Protein AF-A0A2E6Y2I2-F1 (afdb_monomer)

Secondary structure (DSSP, 8-state):
---------------TT-EEEEEE--SHHHHHHHHHHTTSTT--EEEEESSPP---GGGTSGGGHHHHTT-TTTB--EEPPPBGGGTTBPPEE--B-STTGGGGTS--B-----HHHHHHHHHTT-TT-SHHHHHHHHHHHEEE-SPP-HHHHHHH--SS-SEEEB--SS--HHHHHHHHHHHHTT--B-TTTTSS---EEEEPPBSEETTEE--HHHHHHHHHTT-TTEEEEET-EEEEEEEETTEEEEEEEEETTEEEEEEEEEEEE-SHHHHHHHHHHHTTEE-HHHHHHTT---SEE-TTTTEEEB--EEEEEEEEEPPPTT----SHHHHTSHHHHHHHHHHHHHHS-SGGGS-S--EEEEE-SSTT-SS--EEEEEES----GGGTTT-PPPSS-EEEEEEEESS----EEEE-SSS-TTSPPEEE--TT-SHHHHHHHHHHHHHHHHHHTSGGGTTTEEEEEETTTT--SHHHHHHHHHHH-EE-S--B-TT-BSSSTT-SB-TT-BBTT-BTEEE-SGGG-SS--SS-THHHHHHHHHHHHHHHHHHHHTTGGGSS---EEEEE--TTSHHHHHHHHHHHHHHHHHS-GGG--PPPTTGGGSTTEEEEEEEETTS-EEEEEEEEEETTTEEEEEEEEE-GGGTTSSHHHHHHHHHHHHHHHTT--EEEEEE-TT-HHHHHHHHHTT-EEE---TT----TT-EEEEEEPPPP---------------TTTT-HHHHHHHTT------PPPPPPPSS-EEEE---GGGS---HHHHHHHHHHHHHHHHHHHHHHHHS-S----S-SSHHHHHHHHHHHHHT-SSHHHHHHHHHHHHHHHH---HHHHHHHHH---SEEEEEEEE---STT---PEEEEEEEE--HHHHHHHHHHHHTHHHHHHHHHHH-TT-EE----TTHHHH--PPP---TT---SS----BS-HHHHT-TTHHHHHHHHHHHHHIIIIIHHHHHHHEE-SS-----TTT-SSHHHHHHHHHHHHHTEE-TT--SHHHHHH-HHHHHHHHHHHHHHHHHHHIIIIIHHHTT--HHHHHHHHHHHHHHHHHT-SSS-HHHHHHHHHHHHHHHTTSSEEE---TT---EEE--HHHHHHHHHHHHHHHHHTTTTT-HHHHHHHHHHHSTTS--GGGHHHHHHHHHSPPEEEE-----TT---S------

Sequence (1196 aa):
MTRDGSSIAPETEGPAGSVDVLVVGGGAAGLLLALRLSEDADRRVVVLEAGRRRRSPLLSIPAGETLLLGNPDYDWRFATEPDATLDGRSLSIPRGRLVGGSAAINGMIFVRGQRDDFDRWAAMGCEGWSWEDVLPYFRALEDWQGAAYGDGAQATRGAGGPIRVELPRDREPLAGVFLEAARQAGYPLDPDYNSGTPDGFALSQVSARAGRRSSVAGETLRRLRARENVEIVEEATATGLVLRGRRCLGVSWRRDGAETTTLARETVLAAGTIGSPHLLQLSGIGEPEALARAGIVCRHALSGVGAGFRDHLAARLRWRVRLPVGVRALTFNERTRGISFLREIARYMLVRRGVLASPIATCVGFARSDPREPVPDLQFHFAPASYPVSAAPTRRLDPLPGMTIGVYPMRPEAEGRVHAVSSDPLAPPAIETAFLAPEADRRRLIAGMRIARRIVAQPAFDPVRGEELVPGSAHEDDAALLDHLRAGADTSYHPVGTCRMGTGADAVVDPELRVHGLEGLRVADASIMPTHVSGNTQAAAMMIAEKAAALLRAGERGAGERETVQELRVCPGDPRARDVAALLSASEEHAHALYPADGVHLLDRAELTRSGVAFLVVRRGAGKALGCAALVEEDDGHGEIKRMFVAPSARRTGVARALLAALESEARRRELHVLRLETGPAQPEALALYRAAGFRDRGPFGSYRAHPASLFLEKRLAHPDTTHPLVPHHGARIMSDRFDHDANLARAGSWRAHRSPFWPPAEGYRLACLDIGAAGPDLGGEAAALFERLRALIEAEWQAEKAARPDTRAAFHAPGPIADTLAALADLLPREEDRLAARLRAAAIRDGYTDETLEKLAAIDEEVTLVAGRISTWYGKETGGLATAFACRRDAGLLATVEAACDRLGDVAARLRDLHAHLRLGALPAFVPADLFFMAGEGNRHPKHVAYFLPEDEGVKHSPFKKTCYFANTHRGLVGALGLPLAREILDLGRPLPVDVAGFGVLPVLGVHAHEAGHFVHREGGGFKALNAADRWASVTLQEVAADTFALVALADVLAPAAGHPAEEAVAYHLAECLRYVDRGLGLFPDGDGMYLQLSYLVSLGALELVPGGEGTPPRLCGDPEVVLAGFRSLARVLADTLLAGDVERSLALYRDFGPAGQARHLAPLVAHLSTRPGASLEYLQEPAGAVSSAVVLAS

Mean predicted aligned error: 20.41 Å

Foldseek 3Di:
DDDDDDDDDDDPDDDDPFAAEEEEALALLSLLLLLLLCVPQVHFYEYEAQAEADDDVLLWWLVSLLVQFPDPNFWPFDWAQQAVLLVRDIFTQTWTRYRHINLSNALQFDAQFAQVLQCVCVLQVLPLRGCVSLQVLLQQQEAEDDDQDPPQSVVRHHRPHLFYKYFQPDDFVVNVLLQVLQVLLPFDEDQCNNSRAAGWKYFGIGRHDQLTHSGSSVSSVVSCVVRPSYHYHHSWQWQEFDDDQQATQFTWTDHPRDIDTRGHLFYEYANAQQLRLARCLLHLEEDQVLSVQQVHHRRHYQPLFFWFKDFWWKDKWKFAWDAFPPRQDRAVQRCCDDVSVVVQVVCCVPRSDHPRSARQFRMKTFHDLDPPPPGGFKMKTKGQFDADLVSPPSRDTDNGGMIMIMMTGQWQPWIWGWGRNHSGSPDGTHTHTNRSPDPVRLSSNVSRVVSSVSSCPGPSNVSITGFTPPVGPVQDDSVSSSSSSSPRIHTSSAIAASQAEHDDSSHQAHSLQAGPSHHSYGYQARNHSNTGGGDHCSSVRSSSSSVNSVSSVVVVVVVVCVPPQLDFDKDQ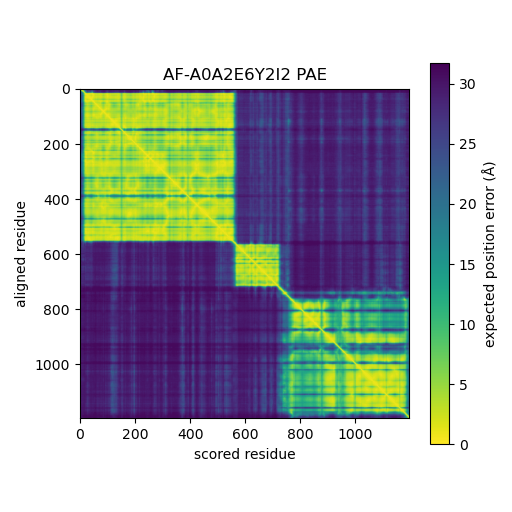DQCPPPLVVVQVVVQVVVQVVQDPPVPQQADDNVRCPDPQKGKIFIDRHVDGTFWIWIWGDDPPQEIETRDTDGDPVCPPVCNRVVRVVVNLVVSLVVNRFKYKYKAFPSCVVVVVSCVVVPWDWDADDDPDDDDNGITMTMDTHDHDDDDDDDDDDDDDDPDPPLLDLVVVLVVLDDDDDDFDNFFDAFPFEDADAQALLVQFDQLDDVLLVLQVQLLVQQVVQLVVVVVDDDDDPQQGPDLQSNLVSLLVSLVSDPDPLQSVLSNLLSVCSVPNDDPVSLVSLQPGDDQKHWAFAWFAFPPDPDRNTRGDTAMHGFDVVLVVLLVLLVVCVVVLQVLLCVLPVQKGQAPDPPCCLQQQLAAAFDDPPDDDGRGRTDGPRVSSSSYRGRSLSNRLSRQLSCCVPFLVVLCQQAEDQVDPLPDDSVPCSHLSSLLSVLLVSQLRIAGPPFDLVVLCVVPVLLSVLLSSLSSNLSSLLSSQVTSQVSVVHHSLNSLSSSLSVLLRLCLRIAPPHSPVQSSQLLVLQCCVSVQWAWAADDVPGAIYTYHHSVSSNSSSSSVNVSCVVCRNVHPNSSSVSSSQCRTSVHPRCRCVRVSVRSNNDRHYGYDYDHNHNPPDDDDDDDDD

Structure (mmCIF, N/CA/C/O backbone):
data_AF-A0A2E6Y2I2-F1
#
_entry.id   AF-A0A2E6Y2I2-F1
#
loop_
_atom_site.group_PDB
_atom_site.id
_atom_site.type_symbol
_atom_site.label_atom_id
_atom_site.label_alt_id
_atom_site.label_comp_id
_atom_site.label_asym_id
_atom_site.label_entity_id
_atom_site.label_seq_id
_atom_site.pdbx_PDB_ins_code
_atom_site.Cartn_x
_atom_site.Cartn_y
_atom_site.Cartn_z
_atom_site.occupancy
_atom_site.B_iso_or_equiv
_atom_site.auth_seq_id
_atom_site.auth_comp_id
_atom_site.auth_asym_id
_atom_site.auth_atom_id
_atom_site.pdbx_PDB_model_num
ATOM 1 N N . MET A 1 1 ? -0.614 34.200 52.338 1.00 32.19 1 MET A N 1
ATOM 2 C CA . MET A 1 1 ? -1.868 34.665 52.971 1.00 32.19 1 MET A CA 1
ATOM 3 C C . MET A 1 1 ? -3.037 33.976 52.280 1.00 32.19 1 MET A C 1
ATOM 5 O O . MET A 1 1 ? -2.871 33.510 51.164 1.00 32.19 1 MET A O 1
ATOM 9 N N . THR A 1 2 ? -4.119 33.782 53.020 1.00 26.89 2 THR A N 1
ATOM 10 C CA . THR A 1 2 ? -5.067 32.655 53.009 1.00 26.89 2 THR A CA 1
ATOM 11 C C . THR A 1 2 ? -6.134 32.636 51.908 1.00 26.89 2 THR A C 1
ATOM 13 O O . THR A 1 2 ? -6.464 33.657 51.317 1.00 26.89 2 THR A O 1
ATOM 16 N N . ARG A 1 3 ? -6.657 31.415 51.705 1.00 33.97 3 ARG A N 1
ATOM 17 C CA . ARG A 1 3 ? -7.827 30.973 50.925 1.00 33.97 3 ARG A CA 1
ATOM 18 C C . ARG A 1 3 ? -9.141 31.661 51.327 1.00 33.97 3 ARG A C 1
ATOM 20 O O . ARG A 1 3 ? -9.321 31.932 52.508 1.00 33.97 3 ARG A O 1
ATOM 27 N N . ASP A 1 4 ? -10.044 31.836 50.361 1.00 29.05 4 ASP A N 1
ATOM 28 C CA . ASP A 1 4 ? -11.373 31.181 50.232 1.00 29.05 4 ASP A CA 1
ATOM 29 C C . ASP A 1 4 ? -12.079 31.784 48.992 1.00 29.05 4 ASP A C 1
ATOM 31 O O . ASP A 1 4 ? -11.881 32.951 48.684 1.00 29.05 4 ASP A O 1
ATOM 35 N N . GLY A 1 5 ? -12.844 31.094 48.145 1.00 31.31 5 GLY A N 1
ATOM 36 C CA . GLY A 1 5 ? -13.647 29.896 48.362 1.00 31.31 5 GLY A CA 1
ATOM 37 C C . GLY A 1 5 ? -15.136 30.223 48.161 1.00 31.31 5 GLY A C 1
ATOM 38 O O . GLY A 1 5 ? -15.858 30.367 49.134 1.00 31.31 5 GLY A O 1
ATOM 39 N N . SER A 1 6 ? -15.611 30.346 46.914 1.00 25.39 6 SER A N 1
ATOM 40 C CA . SER A 1 6 ? -17.029 30.124 46.553 1.00 25.39 6 SER A CA 1
ATOM 41 C C . SER A 1 6 ? -17.089 29.708 45.071 1.00 25.39 6 SER A C 1
ATOM 43 O O . SER A 1 6 ? -16.590 30.405 44.198 1.00 25.39 6 SER A O 1
ATOM 45 N N . SER A 1 7 ? -17.314 28.420 44.795 1.00 26.28 7 SER A N 1
ATOM 46 C CA . SER A 1 7 ? -18.629 27.804 44.554 1.00 26.28 7 SER A CA 1
ATOM 47 C C . SER A 1 7 ? -19.209 28.167 43.182 1.00 26.28 7 SER A C 1
ATOM 49 O O . SER A 1 7 ? -19.961 29.128 43.064 1.00 26.28 7 SER A O 1
ATOM 51 N N . ILE A 1 8 ? -18.929 27.340 42.167 1.00 29.20 8 ILE A N 1
ATOM 52 C CA . ILE A 1 8 ? -19.803 27.211 40.993 1.00 29.20 8 ILE A CA 1
ATOM 53 C C . ILE A 1 8 ? -20.053 25.723 40.746 1.00 29.20 8 ILE A C 1
ATOM 55 O O . ILE A 1 8 ? -19.188 24.999 40.257 1.00 29.20 8 ILE A O 1
ATOM 59 N N . ALA A 1 9 ? -21.256 25.288 41.094 1.00 27.39 9 ALA A N 1
ATOM 60 C CA . ALA A 1 9 ? -21.976 24.179 40.483 1.00 27.39 9 ALA A CA 1
ATOM 61 C C . ALA A 1 9 ? -23.473 24.407 40.765 1.00 27.39 9 ALA A C 1
ATOM 63 O O . ALA A 1 9 ? -23.786 24.988 41.805 1.00 27.39 9 ALA A O 1
ATOM 64 N N . PRO A 1 10 ? -24.406 23.846 39.985 1.00 43.97 10 PRO A N 1
ATOM 65 C CA . PRO A 1 10 ? -24.392 23.572 38.549 1.00 43.97 10 PRO A CA 1
ATOM 66 C C . PRO A 1 10 ? -25.639 24.190 37.873 1.00 43.97 10 PRO A C 1
ATOM 68 O O . PRO A 1 10 ? -26.750 23.996 38.350 1.00 43.97 10 PRO A O 1
ATOM 71 N N . GLU A 1 11 ? -25.492 24.861 36.730 1.00 27.94 11 GLU A N 1
ATOM 72 C CA . GLU A 1 11 ? -26.640 25.153 35.859 1.00 27.94 11 GLU A CA 1
ATOM 73 C C . GLU A 1 11 ? -26.381 24.595 34.460 1.00 27.94 11 GLU A C 1
ATOM 75 O O . GLU A 1 11 ? -25.478 24.991 33.724 1.00 27.94 11 GLU A O 1
ATOM 80 N N . THR A 1 12 ? -27.171 23.573 34.164 1.00 37.22 12 THR A N 1
ATOM 81 C CA . THR A 1 12 ? -27.451 23.005 32.857 1.00 37.22 12 THR A CA 1
ATOM 82 C C . THR A 1 12 ? -28.203 24.033 32.018 1.00 37.22 12 THR A C 1
ATOM 84 O O . THR A 1 12 ? -29.419 24.100 32.108 1.00 37.22 12 THR A O 1
ATOM 87 N N . GLU A 1 13 ? -27.488 24.819 31.219 1.00 29.50 13 GLU A N 1
ATOM 88 C CA . GLU A 1 13 ? -27.987 25.462 29.995 1.00 29.50 13 GLU A CA 1
ATOM 89 C C . GLU A 1 13 ? -26.763 25.984 29.221 1.00 29.50 13 GLU A C 1
ATOM 91 O O . GLU A 1 13 ? -26.055 26.890 29.662 1.00 29.50 13 GLU A O 1
ATOM 96 N N . GLY A 1 14 ? -26.428 25.348 28.093 1.00 28.23 14 GLY A N 1
ATOM 97 C CA . GLY A 1 14 ? -25.371 25.844 27.209 1.00 28.23 14 GLY A CA 1
ATOM 98 C C . GLY A 1 14 ? -25.785 27.199 26.621 1.00 28.23 14 GLY A C 1
ATOM 99 O O . GLY A 1 14 ? -26.946 27.346 26.236 1.00 28.23 14 GLY A O 1
ATOM 100 N N . PRO A 1 15 ? -24.890 28.200 26.533 1.00 31.80 15 PRO A N 1
ATOM 101 C CA . PRO A 1 15 ? -25.273 29.503 26.009 1.00 31.80 15 PRO A CA 1
ATOM 102 C C . PRO A 1 15 ? -25.689 29.377 24.538 1.00 31.80 15 PRO A C 1
ATOM 104 O O . PRO A 1 15 ? -24.994 28.752 23.732 1.00 31.80 15 PRO A O 1
ATOM 107 N N . ALA A 1 16 ? -26.814 30.003 24.189 1.00 31.91 16 ALA A N 1
ATOM 108 C CA . ALA A 1 16 ? -27.253 30.202 22.814 1.00 31.91 16 ALA A CA 1
ATOM 109 C C . ALA A 1 16 ? -26.096 30.791 21.980 1.00 31.91 16 ALA A C 1
ATOM 111 O O . ALA A 1 16 ? -25.639 31.905 22.237 1.00 31.91 16 ALA A O 1
ATOM 112 N N . GLY A 1 17 ? -25.585 30.011 21.018 1.00 47.09 17 GLY A N 1
ATOM 113 C CA . GLY A 1 17 ? -24.409 30.352 20.207 1.00 47.09 17 GLY A CA 1
ATOM 114 C C . GLY A 1 17 ? -23.240 29.356 20.264 1.00 47.09 17 GLY A C 1
ATOM 115 O O . GLY A 1 17 ? -22.173 29.676 19.745 1.00 47.09 17 GLY A O 1
ATOM 116 N N . SER A 1 18 ? -23.382 28.166 20.852 1.00 71.50 18 SER A N 1
ATOM 117 C CA . SER A 1 18 ? -22.318 27.147 20.874 1.00 71.50 18 SER A CA 1
ATOM 118 C C . SER A 1 18 ? -21.886 26.704 19.467 1.00 71.50 18 SER A C 1
ATOM 120 O O . SER A 1 18 ? -22.722 26.433 18.611 1.00 71.50 18 SER A O 1
ATOM 122 N N . VAL A 1 19 ? -20.576 26.627 19.218 1.00 94.19 19 VAL A N 1
ATOM 123 C CA . VAL A 1 19 ? -20.019 26.068 17.976 1.00 94.19 19 VAL A CA 1
ATOM 124 C C . VAL A 1 19 ? -20.123 24.542 18.035 1.00 94.19 19 VAL A C 1
ATOM 126 O O . VAL A 1 19 ? -19.652 23.929 18.992 1.00 94.19 19 VAL A O 1
ATOM 129 N N . ASP A 1 20 ? -20.704 23.906 17.021 1.00 95.44 20 ASP A N 1
ATOM 130 C CA . ASP A 1 20 ? -20.781 22.442 16.978 1.00 95.44 20 ASP A CA 1
ATOM 131 C C . ASP A 1 20 ? -19.447 21.837 16.560 1.00 95.44 20 ASP A C 1
ATOM 133 O O . ASP A 1 20 ? -18.938 20.925 17.214 1.00 95.44 20 ASP A O 1
ATOM 137 N N . VAL A 1 21 ? -18.867 22.368 15.481 1.00 97.69 21 VAL A N 1
ATOM 138 C CA . VAL A 1 21 ? -17.585 21.903 14.953 1.00 97.69 21 VAL A CA 1
ATOM 139 C C . VAL A 1 21 ? -16.640 23.077 14.752 1.00 97.69 21 VAL A C 1
ATOM 141 O O . VAL A 1 21 ? -16.913 23.987 13.966 1.00 97.69 21 VAL A O 1
ATOM 144 N N . LEU A 1 22 ? -15.503 23.025 15.439 1.00 98.50 22 LEU A N 1
ATOM 145 C CA . LEU A 1 22 ? -14.391 23.945 15.243 1.00 98.50 22 LEU A CA 1
ATOM 146 C C . LEU A 1 22 ? -13.321 23.274 14.385 1.00 98.50 22 LEU A C 1
ATOM 148 O O . LEU A 1 22 ? -12.727 22.277 14.787 1.00 98.50 22 LEU A O 1
ATOM 152 N N . VAL A 1 23 ? -13.065 23.828 13.207 1.00 98.69 23 VAL A N 1
ATOM 153 C CA . VAL A 1 23 ? -12.036 23.359 12.279 1.00 98.69 23 VAL A CA 1
ATOM 154 C C . VAL A 1 23 ? -10.813 24.264 12.388 1.00 98.69 23 VAL A C 1
ATOM 156 O O . VAL A 1 23 ? -10.906 25.473 12.177 1.00 98.69 23 VAL A O 1
ATOM 159 N N . VAL A 1 24 ? -9.653 23.688 12.691 1.00 98.56 24 VAL A N 1
ATOM 160 C CA . VAL A 1 24 ? -8.389 24.428 12.799 1.00 98.56 24 VAL A CA 1
ATOM 161 C C . VAL A 1 24 ? -7.586 24.257 11.519 1.00 98.56 24 VAL A C 1
ATOM 163 O O . VAL A 1 24 ? -7.078 23.175 11.250 1.00 98.56 24 VAL A O 1
ATOM 166 N N . GLY A 1 25 ? -7.460 25.326 10.741 1.00 97.81 25 GLY A N 1
ATOM 167 C CA . GLY A 1 25 ? -6.835 25.348 9.422 1.00 97.81 25 GLY A CA 1
ATOM 168 C C . GLY A 1 25 ? -7.873 25.487 8.310 1.00 97.81 25 GLY A C 1
ATOM 169 O O . GLY A 1 25 ? -8.602 24.553 7.987 1.00 97.81 25 GLY A O 1
ATOM 170 N N . GLY A 1 26 ? -7.895 26.639 7.645 1.00 96.44 26 GLY A N 1
ATOM 171 C CA . GLY A 1 26 ? -8.701 26.934 6.457 1.00 96.44 26 GLY A CA 1
ATOM 172 C C . GLY A 1 26 ? -8.038 26.488 5.155 1.00 96.44 26 GLY A C 1
ATOM 173 O O . GLY A 1 26 ? -8.172 27.155 4.125 1.00 96.44 26 GLY A O 1
ATOM 174 N N . GLY A 1 27 ? -7.308 25.371 5.195 1.00 94.75 27 GLY A N 1
ATOM 175 C CA . GLY A 1 27 ? -6.705 24.727 4.034 1.00 94.75 27 GLY A CA 1
ATOM 176 C C . GLY A 1 27 ? -7.719 24.000 3.145 1.00 94.75 27 GLY A C 1
ATOM 177 O O . GLY A 1 27 ? -8.932 24.133 3.298 1.00 94.75 27 GLY A O 1
ATOM 178 N N . ALA A 1 28 ? -7.224 23.189 2.206 1.00 93.50 28 ALA A N 1
ATOM 179 C CA . ALA A 1 28 ? -8.083 22.393 1.326 1.00 93.50 28 ALA A CA 1
ATOM 180 C C . ALA A 1 28 ? -9.042 21.482 2.114 1.00 93.50 28 ALA A C 1
ATOM 182 O O . ALA A 1 28 ? -10.246 21.507 1.871 1.00 93.50 28 ALA A O 1
ATOM 183 N N . ALA A 1 29 ? -8.505 20.733 3.083 1.00 96.06 29 ALA A N 1
ATOM 184 C CA . ALA A 1 29 ? -9.288 19.843 3.927 1.00 96.06 29 ALA A CA 1
ATOM 185 C C . ALA A 1 29 ? -10.295 20.614 4.793 1.00 96.06 29 ALA A C 1
ATOM 187 O O . ALA A 1 29 ? -11.489 20.327 4.750 1.00 96.06 29 ALA A O 1
ATOM 188 N N . GLY A 1 30 ? -9.847 21.657 5.498 1.00 96.88 30 GLY A N 1
ATOM 189 C CA . GLY A 1 30 ? -10.717 22.428 6.386 1.00 96.88 30 GLY A CA 1
ATOM 190 C C . GLY A 1 30 ? -11.867 23.145 5.676 1.00 96.88 30 GLY A C 1
ATOM 191 O O . GLY A 1 30 ? -12.995 23.138 6.164 1.00 96.88 30 GLY A O 1
ATOM 192 N N . LEU A 1 31 ? -11.636 23.699 4.481 1.00 96.81 31 LEU A N 1
ATOM 193 C CA . LEU A 1 31 ? -12.712 24.323 3.705 1.00 96.81 31 LEU A CA 1
ATOM 194 C C . LEU A 1 31 ? -13.700 23.309 3.119 1.00 96.81 31 LEU A C 1
ATOM 196 O O . LEU A 1 31 ? -14.876 23.642 2.968 1.00 96.81 31 LEU A O 1
ATOM 200 N N . LEU A 1 32 ? -13.252 22.098 2.772 1.00 97.31 32 LEU A N 1
ATOM 201 C CA . LEU A 1 32 ? -14.151 21.023 2.339 1.00 97.31 32 LEU A CA 1
ATOM 202 C C . LEU A 1 32 ? -14.966 20.477 3.512 1.00 97.31 32 LEU A C 1
ATOM 204 O O . LEU A 1 32 ? -16.174 20.316 3.366 1.00 97.31 32 LEU A O 1
ATOM 208 N N . LEU A 1 33 ? -14.350 20.295 4.684 1.00 96.94 33 LEU A N 1
ATOM 209 C CA . LEU A 1 33 ? -15.056 19.981 5.928 1.00 96.94 33 LEU A CA 1
ATOM 210 C C . LEU A 1 33 ? -16.141 21.021 6.209 1.00 96.94 33 LEU A C 1
ATOM 212 O O . LEU A 1 33 ? -17.298 20.656 6.380 1.00 96.94 33 LEU A O 1
ATOM 216 N N . ALA A 1 34 ? -15.803 22.312 6.167 1.00 96.44 34 ALA A N 1
ATOM 217 C CA . ALA A 1 34 ? -16.774 23.383 6.364 1.00 96.44 34 ALA A CA 1
ATOM 218 C C . ALA A 1 34 ? -17.889 23.358 5.312 1.00 96.44 34 ALA A C 1
ATOM 220 O O . ALA A 1 34 ? -19.063 23.475 5.660 1.00 96.44 34 ALA A O 1
ATOM 221 N N . LEU A 1 35 ? -17.550 23.155 4.032 1.00 95.94 35 LEU A N 1
ATOM 222 C CA . LEU A 1 35 ? -18.533 23.029 2.955 1.00 95.94 35 LEU A CA 1
ATOM 223 C C . LEU A 1 35 ? -19.487 21.858 3.181 1.00 95.94 35 LEU A C 1
ATOM 225 O O . LEU A 1 35 ? -20.684 22.018 2.964 1.00 95.94 35 LEU A O 1
ATOM 229 N N . ARG A 1 36 ? -18.986 20.692 3.587 1.00 95.75 36 ARG A N 1
ATOM 230 C CA . ARG A 1 36 ? -19.831 19.523 3.816 1.00 95.75 36 ARG A CA 1
ATOM 231 C C . ARG A 1 36 ? -20.611 19.674 5.100 1.00 95.75 36 ARG A C 1
ATOM 233 O O . ARG A 1 36 ? -21.826 19.717 5.045 1.00 95.75 36 ARG A O 1
ATOM 240 N N . LEU A 1 37 ? -19.965 19.838 6.244 1.00 95.50 37 LEU A N 1
ATOM 241 C CA . LEU A 1 37 ? -20.633 19.878 7.547 1.00 95.50 37 LEU A CA 1
ATOM 242 C C . LEU A 1 37 ? -21.771 20.905 7.606 1.00 95.50 37 LEU A C 1
ATOM 244 O O . LEU A 1 37 ? -22.824 20.590 8.142 1.00 95.50 37 LEU A O 1
ATOM 248 N N . SER A 1 38 ? -21.620 22.053 6.947 1.00 94.75 38 SER A N 1
ATOM 249 C CA . SER A 1 38 ? -22.648 23.098 6.919 1.00 94.75 38 SER A CA 1
ATOM 250 C C . SER A 1 38 ? -23.815 22.904 5.955 1.00 94.75 38 SER A C 1
ATOM 252 O O . SER A 1 38 ? -24.690 23.764 5.907 1.00 94.75 38 SER A O 1
ATOM 254 N N . GLU A 1 39 ? -23.863 21.829 5.153 1.00 93.06 39 GLU A N 1
ATOM 255 C CA . GLU A 1 39 ? -25.111 21.527 4.417 1.00 93.06 39 GLU A CA 1
ATOM 256 C C . GLU A 1 39 ? -26.242 21.146 5.393 1.00 93.06 39 GLU A C 1
ATOM 258 O O . GLU A 1 39 ? -27.408 21.193 5.019 1.00 93.06 39 GLU A O 1
ATOM 263 N N . ASP A 1 40 ? -25.890 20.793 6.632 1.00 91.69 40 ASP A N 1
ATOM 264 C CA . ASP A 1 40 ? -26.795 20.703 7.772 1.00 91.69 40 ASP A CA 1
ATOM 265 C C . ASP A 1 40 ? -26.963 22.106 8.378 1.00 91.69 40 ASP A C 1
ATOM 267 O O . ASP A 1 40 ? -26.027 22.637 8.978 1.00 91.69 40 ASP A O 1
ATOM 271 N N . ALA A 1 41 ? -28.120 22.735 8.149 1.00 90.31 41 ALA A N 1
ATOM 272 C CA . ALA A 1 41 ? -28.367 24.135 8.507 1.00 90.31 41 ALA A CA 1
ATOM 273 C C . ALA A 1 41 ? -28.337 24.387 10.024 1.00 90.31 41 ALA A C 1
ATOM 275 O O . ALA A 1 41 ? -28.001 25.494 10.441 1.00 90.31 41 ALA A O 1
ATOM 276 N N . ASP A 1 42 ? -28.616 23.357 10.827 1.00 89.31 42 ASP A N 1
ATOM 277 C CA . ASP A 1 42 ? -28.624 23.435 12.291 1.00 89.31 42 ASP A CA 1
ATOM 278 C C . ASP A 1 42 ? -27.216 23.326 12.893 1.00 89.31 42 ASP A C 1
ATOM 280 O O . ASP A 1 42 ? -27.032 23.522 14.091 1.00 89.31 42 ASP A O 1
ATOM 284 N N . ARG A 1 43 ? -26.205 23.027 12.068 1.00 92.06 43 ARG A N 1
ATOM 285 C CA . ARG A 1 43 ? -24.826 22.834 12.512 1.00 92.06 43 ARG A CA 1
ATOM 286 C C . ARG A 1 43 ? -24.004 24.098 12.340 1.00 92.06 43 ARG A C 1
ATOM 288 O O . ARG A 1 43 ? -23.693 24.481 11.208 1.00 92.06 43 ARG A O 1
ATOM 295 N N . ARG A 1 44 ? -23.568 24.698 13.448 1.00 95.94 44 ARG A N 1
ATOM 296 C CA . ARG A 1 44 ? -22.655 25.845 13.438 1.00 95.94 44 ARG A CA 1
ATOM 297 C C . ARG A 1 44 ? -21.209 25.380 13.285 1.00 95.94 44 ARG A C 1
ATOM 299 O O . ARG A 1 44 ? -20.651 24.734 14.174 1.00 95.94 44 ARG A O 1
ATOM 306 N N . VAL A 1 45 ? -20.575 25.762 12.178 1.00 97.19 45 VAL A N 1
ATOM 307 C CA . VAL A 1 45 ? -19.175 25.432 11.879 1.00 97.19 45 VAL A CA 1
ATOM 308 C C . VAL A 1 45 ? -18.319 26.693 11.900 1.00 97.19 45 VAL A C 1
ATOM 310 O O . VAL A 1 45 ? -18.610 27.654 11.191 1.00 97.19 45 VAL A O 1
ATOM 313 N N . VAL A 1 46 ? -17.232 26.677 12.669 1.00 98.00 46 VAL A N 1
ATOM 314 C CA . VAL A 1 46 ? -16.237 27.758 12.679 1.00 98.00 46 VAL A CA 1
ATOM 315 C C . VAL A 1 46 ? -14.917 27.226 12.143 1.00 98.00 46 VAL A C 1
ATOM 317 O O . VAL A 1 46 ? -14.454 26.172 12.569 1.00 98.00 46 VAL A O 1
ATOM 320 N N . VAL A 1 47 ? -14.300 27.953 11.217 1.00 98.31 47 VAL A N 1
ATOM 321 C CA . VAL A 1 47 ? -12.968 27.653 10.685 1.00 98.31 47 VAL A CA 1
ATOM 322 C C . VAL A 1 47 ? -12.000 28.733 11.143 1.00 98.31 47 VAL A C 1
ATOM 324 O O . VAL A 1 47 ? -12.219 29.906 10.853 1.00 98.31 47 VAL A O 1
ATOM 327 N N . LEU A 1 48 ? -10.917 28.344 11.809 1.00 98.31 48 LEU A N 1
ATOM 328 C CA . LEU A 1 48 ? -9.820 29.246 12.161 1.00 98.31 48 LEU A CA 1
ATOM 329 C C . LEU A 1 48 ? -8.698 29.090 11.137 1.00 98.31 48 LEU A C 1
ATOM 331 O O . LEU A 1 48 ? -8.182 27.991 10.950 1.00 98.31 48 LEU A O 1
ATOM 335 N N . GLU A 1 49 ? -8.309 30.172 10.471 1.00 97.94 49 GLU A N 1
ATOM 336 C CA . GLU A 1 49 ? -7.203 30.176 9.515 1.00 97.94 49 GLU A CA 1
ATOM 337 C C . GLU A 1 49 ? -6.191 31.257 9.885 1.00 97.94 49 GLU A C 1
ATOM 339 O O . GLU A 1 49 ? -6.523 32.437 9.969 1.00 97.94 49 GLU A O 1
ATOM 344 N N . ALA A 1 50 ? -4.935 30.853 10.077 1.00 96.56 50 ALA A N 1
ATOM 345 C CA . ALA A 1 50 ? -3.858 31.755 10.477 1.00 96.56 50 ALA A CA 1
ATOM 346 C C . ALA A 1 50 ? -3.495 32.770 9.382 1.00 96.56 50 ALA A C 1
ATOM 348 O O . ALA A 1 50 ? -2.952 33.839 9.666 1.00 96.56 50 ALA A O 1
ATOM 349 N N . GLY A 1 51 ? -3.741 32.430 8.117 1.00 94.81 51 GLY A N 1
ATOM 350 C CA . GLY A 1 51 ? -3.577 33.324 6.987 1.00 94.81 51 GLY A CA 1
ATOM 351 C C . GLY A 1 51 ? -4.821 34.157 6.685 1.00 94.81 51 GLY A C 1
ATOM 352 O O . GLY A 1 51 ? -5.960 33.779 6.942 1.00 94.81 51 GLY A O 1
ATOM 353 N N . ARG A 1 52 ? -4.606 35.301 6.041 1.00 93.44 52 ARG A N 1
ATOM 354 C CA . ARG A 1 52 ? -5.696 36.138 5.523 1.00 93.44 52 ARG A CA 1
ATOM 355 C C . ARG A 1 52 ? -6.097 35.700 4.124 1.00 93.44 52 ARG A C 1
ATOM 357 O O . ARG A 1 52 ? -5.255 35.289 3.318 1.00 93.44 52 ARG A O 1
ATOM 364 N N . ARG A 1 53 ? -7.361 35.884 3.760 1.00 91.56 53 ARG A N 1
ATOM 365 C CA . ARG A 1 53 ? -7.809 35.734 2.378 1.00 91.56 53 ARG A CA 1
ATOM 366 C C . ARG A 1 53 ? -7.160 36.801 1.505 1.00 91.56 53 ARG A C 1
ATOM 368 O O . ARG A 1 53 ? -7.237 38.005 1.748 1.00 91.56 53 ARG A O 1
ATOM 375 N N . ARG A 1 54 ? -6.534 36.362 0.418 1.00 91.12 54 ARG A N 1
ATOM 376 C CA . ARG A 1 54 ? -5.857 37.244 -0.537 1.00 91.12 54 ARG A CA 1
ATOM 377 C C . ARG A 1 54 ? -6.655 37.324 -1.842 1.00 91.12 54 ARG A C 1
ATOM 379 O O . ARG A 1 54 ? -7.135 36.320 -2.364 1.00 91.12 54 ARG A O 1
ATOM 386 N N . ARG A 1 55 ? -6.789 38.535 -2.392 1.00 84.31 55 ARG A N 1
ATOM 387 C CA . ARG A 1 55 ? -7.389 38.794 -3.714 1.00 84.31 55 ARG A CA 1
ATOM 388 C C . ARG A 1 55 ? -6.286 39.195 -4.688 1.00 84.31 55 ARG A C 1
ATOM 390 O O . ARG A 1 55 ? -6.130 40.364 -5.008 1.00 84.31 55 ARG A O 1
ATOM 397 N N . SER A 1 56 ? -5.493 38.215 -5.112 1.00 89.50 56 SER A N 1
ATOM 398 C CA . SER A 1 56 ? -4.416 38.413 -6.083 1.00 89.50 56 SER A CA 1
ATOM 399 C C . SER A 1 56 ? -4.726 37.656 -7.376 1.00 89.50 56 SER A C 1
ATOM 401 O O . SER A 1 56 ? -5.091 36.478 -7.302 1.00 89.50 56 SER A O 1
ATOM 403 N N . PRO A 1 57 ? -4.556 38.270 -8.566 1.00 88.50 57 PRO A N 1
ATOM 404 C CA . PRO A 1 57 ? -4.652 37.554 -9.835 1.00 88.50 57 PRO A CA 1
ATOM 405 C C . PRO A 1 57 ? -3.736 36.326 -9.891 1.00 88.50 57 PRO A C 1
ATOM 407 O O . PRO A 1 57 ? -4.141 35.313 -10.464 1.00 88.50 57 PRO A O 1
ATOM 410 N N . LEU A 1 58 ? -2.566 36.393 -9.235 1.00 90.69 58 LEU A N 1
ATOM 411 C CA . LEU A 1 58 ? -1.564 35.322 -9.175 1.00 90.69 58 LEU A CA 1
ATOM 412 C C . LEU A 1 58 ? -2.137 34.003 -8.649 1.00 90.69 58 LEU A C 1
ATOM 414 O O . LEU A 1 58 ? -1.798 32.949 -9.167 1.00 90.69 58 LEU A O 1
ATOM 418 N N . LEU A 1 59 ? -3.070 34.055 -7.694 1.00 90.88 59 LEU A N 1
ATOM 419 C CA . LEU A 1 59 ? -3.714 32.858 -7.139 1.00 90.88 59 LEU A CA 1
ATOM 420 C C . LEU A 1 59 ? -4.606 32.141 -8.159 1.00 90.88 59 LEU A C 1
ATOM 422 O O . LEU A 1 59 ? -4.865 30.949 -8.036 1.00 90.88 59 LEU A O 1
ATOM 426 N N . SER A 1 60 ? -5.101 32.863 -9.167 1.00 90.88 60 SER A N 1
ATOM 427 C CA . SER A 1 60 ? -5.960 32.296 -10.212 1.00 90.88 60 SER A CA 1
ATOM 428 C C . SER A 1 60 ? -5.208 31.907 -11.484 1.00 90.88 60 SER A C 1
ATOM 430 O O . SER A 1 60 ? -5.761 31.171 -12.298 1.00 90.88 60 SER A O 1
ATOM 432 N N . ILE A 1 61 ? -3.986 32.411 -11.667 1.00 92.88 61 ILE A N 1
ATOM 433 C CA . ILE A 1 61 ? -3.139 32.147 -12.831 1.00 92.88 61 ILE A CA 1
ATOM 434 C C . ILE A 1 61 ? -2.282 30.909 -12.524 1.00 92.88 61 ILE A C 1
ATOM 436 O O . ILE A 1 61 ? -1.501 30.962 -11.578 1.00 92.88 61 ILE A O 1
ATOM 440 N N . PRO A 1 62 ? -2.382 29.820 -13.306 1.00 91.12 62 PRO A N 1
ATOM 441 C CA . PRO A 1 62 ? -1.533 28.633 -13.187 1.00 91.12 62 PRO A CA 1
ATOM 442 C C . PRO A 1 62 ? -0.043 28.907 -12.939 1.00 91.12 62 PRO A C 1
ATOM 444 O O . PRO A 1 62 ? 0.487 28.506 -11.904 1.00 91.12 62 PRO A O 1
ATOM 447 N N . ALA A 1 63 ? 0.606 29.677 -13.817 1.00 88.81 63 ALA A N 1
ATOM 448 C CA . ALA A 1 63 ? 2.031 30.009 -13.702 1.00 88.81 63 ALA A CA 1
ATOM 449 C C . ALA A 1 63 ? 2.381 30.908 -12.493 1.00 88.81 63 ALA A C 1
ATOM 451 O O . ALA A 1 63 ? 3.557 31.084 -12.163 1.00 88.81 63 ALA A O 1
ATOM 452 N N . GLY A 1 64 ? 1.371 31.472 -11.819 1.00 87.94 64 GLY A N 1
ATOM 453 C CA . GLY A 1 64 ? 1.540 32.320 -10.642 1.00 87.94 64 GLY A CA 1
ATOM 454 C C . GLY A 1 64 ? 2.186 31.607 -9.452 1.00 87.94 64 GLY A C 1
ATOM 455 O O . GLY A 1 64 ? 2.760 32.290 -8.612 1.00 87.94 64 GLY A O 1
ATOM 456 N N . GLU A 1 65 ? 2.167 30.265 -9.411 1.00 87.19 65 GLU A N 1
ATOM 457 C CA . GLU A 1 65 ? 2.855 29.437 -8.399 1.00 87.19 65 GLU A CA 1
ATOM 458 C C . GLU A 1 65 ? 4.296 29.910 -8.136 1.00 87.19 65 GLU A C 1
ATOM 460 O O . GLU A 1 65 ? 4.685 30.088 -6.984 1.00 87.19 65 GLU A O 1
ATOM 465 N N . THR A 1 66 ? 5.059 30.200 -9.194 1.00 82.88 66 THR A N 1
ATOM 466 C CA . THR A 1 66 ? 6.468 30.642 -9.107 1.00 82.88 66 THR A CA 1
ATOM 467 C C . THR A 1 66 ? 6.684 31.929 -8.299 1.00 82.88 66 THR A C 1
ATOM 469 O O . THR A 1 66 ? 7.765 32.153 -7.769 1.00 82.88 66 THR A O 1
ATOM 472 N N . LEU A 1 67 ? 5.659 32.777 -8.178 1.00 86.81 67 LEU A N 1
ATOM 473 C CA . LEU A 1 67 ? 5.712 34.033 -7.420 1.00 86.81 67 LEU A CA 1
ATOM 474 C C . LEU A 1 67 ? 5.079 33.918 -6.024 1.00 86.81 67 LEU A C 1
ATOM 476 O O . LEU A 1 67 ? 5.160 34.859 -5.231 1.00 86.81 67 LEU A O 1
ATOM 480 N N . LEU A 1 68 ? 4.404 32.801 -5.746 1.00 90.50 68 LEU A N 1
ATOM 481 C CA . LEU A 1 68 ? 3.706 32.544 -4.487 1.00 90.50 68 LEU A CA 1
ATOM 482 C C . LEU A 1 68 ? 4.588 31.761 -3.506 1.00 90.50 68 LEU A C 1
ATOM 484 O O . LEU A 1 68 ? 4.572 32.059 -2.315 1.00 90.50 68 LEU A O 1
ATOM 488 N N . LEU A 1 69 ? 5.367 30.790 -3.996 1.00 88.56 69 LEU A N 1
ATOM 489 C CA . LEU A 1 69 ? 6.292 30.003 -3.174 1.00 88.56 69 LEU A CA 1
ATOM 490 C C . LEU A 1 69 ? 7.415 30.886 -2.608 1.00 88.56 69 LEU A C 1
ATOM 492 O O . LEU A 1 69 ? 8.029 31.666 -3.337 1.00 88.56 69 LEU A O 1
ATOM 496 N N . GLY A 1 70 ? 7.688 30.769 -1.308 1.00 87.12 70 GLY A N 1
ATOM 497 C CA . GLY A 1 70 ? 8.681 31.585 -0.604 1.00 87.12 70 GLY A CA 1
ATOM 498 C C . GLY A 1 70 ? 8.223 33.009 -0.266 1.00 87.12 70 GLY A C 1
ATOM 499 O O . GLY A 1 70 ? 8.965 33.750 0.381 1.00 87.12 70 GLY A O 1
ATOM 500 N N . ASN A 1 71 ? 7.012 33.415 -0.664 1.00 90.38 71 ASN A N 1
ATOM 501 C CA . ASN A 1 71 ? 6.480 34.737 -0.353 1.00 90.38 71 ASN A CA 1
ATOM 502 C C . ASN A 1 71 ? 5.760 34.728 1.013 1.00 90.38 71 ASN A C 1
ATOM 504 O O . ASN A 1 71 ? 4.745 34.042 1.143 1.00 90.38 71 ASN A O 1
ATOM 508 N N . PRO A 1 72 ? 6.205 35.516 2.013 1.00 90.31 72 PRO A N 1
ATOM 509 C CA . PRO A 1 72 ? 5.627 35.509 3.364 1.00 90.31 72 PRO A CA 1
ATOM 510 C C . PRO A 1 72 ? 4.143 35.898 3.431 1.00 90.31 72 PRO A C 1
ATOM 512 O O . PRO A 1 72 ? 3.480 35.591 4.418 1.00 90.31 72 PRO A O 1
ATOM 515 N N . ASP A 1 73 ? 3.606 36.561 2.402 1.00 90.25 73 ASP A N 1
ATOM 516 C CA . ASP A 1 73 ? 2.179 36.889 2.325 1.00 90.25 73 ASP A CA 1
ATOM 517 C C . ASP A 1 73 ? 1.277 35.679 2.047 1.00 90.25 73 ASP A C 1
ATOM 519 O O . ASP A 1 73 ? 0.059 35.776 2.226 1.00 90.25 73 ASP A O 1
ATOM 523 N N . TYR A 1 74 ? 1.853 34.583 1.548 1.00 93.06 74 TYR A N 1
ATOM 524 C CA . TYR A 1 74 ? 1.128 33.399 1.083 1.00 93.06 74 TYR A CA 1
ATOM 525 C C . TYR A 1 74 ? 1.703 32.086 1.625 1.00 93.06 74 TYR A C 1
ATOM 527 O O . TYR A 1 74 ? 1.013 31.074 1.563 1.00 93.06 74 TYR A O 1
ATOM 535 N N . ASP A 1 75 ? 2.938 32.078 2.123 1.00 94.44 75 ASP A N 1
ATOM 536 C CA . ASP A 1 75 ? 3.702 30.889 2.497 1.00 94.44 75 ASP A CA 1
ATOM 537 C C . ASP A 1 75 ? 4.217 31.000 3.940 1.00 94.44 75 ASP A C 1
ATOM 539 O O . ASP A 1 75 ? 4.732 32.041 4.354 1.00 94.44 75 ASP A O 1
ATOM 543 N N . TRP A 1 76 ? 4.103 29.911 4.697 1.00 94.75 76 TRP A N 1
ATOM 544 C CA . TRP A 1 76 ? 4.722 29.749 6.013 1.00 94.75 76 TRP A CA 1
ATOM 545 C C . TRP A 1 76 ? 6.251 29.758 5.953 1.00 94.75 76 TRP A C 1
ATOM 547 O O . TRP A 1 76 ? 6.885 30.206 6.905 1.00 94.75 76 TRP A O 1
ATOM 557 N N . ARG A 1 77 ? 6.836 29.327 4.826 1.00 93.50 77 ARG A N 1
ATOM 558 C CA . ARG A 1 77 ? 8.287 29.240 4.589 1.00 93.50 77 ARG A CA 1
ATOM 559 C C . ARG A 1 77 ? 9.007 28.364 5.617 1.00 93.50 77 ARG A C 1
ATOM 561 O O . ARG A 1 77 ? 10.083 28.724 6.088 1.00 93.50 77 ARG A O 1
ATOM 568 N N . PHE A 1 78 ? 8.412 27.221 5.960 1.00 95.62 78 PHE A N 1
ATOM 569 C CA . PHE A 1 78 ? 9.102 26.220 6.769 1.00 95.62 78 PHE A CA 1
ATOM 570 C C . PHE A 1 78 ? 10.365 25.730 6.055 1.00 95.62 78 PHE A C 1
ATOM 572 O O . PHE A 1 78 ? 10.477 25.802 4.825 1.00 95.62 78 PHE A O 1
ATOM 579 N N . ALA A 1 79 ? 11.299 25.212 6.839 1.00 95.19 79 ALA A N 1
ATOM 580 C CA . ALA A 1 79 ? 12.502 24.565 6.357 1.00 95.19 79 ALA A CA 1
ATOM 581 C C . ALA A 1 79 ? 12.769 23.312 7.192 1.00 95.19 79 ALA A C 1
ATOM 583 O O . ALA A 1 79 ? 12.326 23.233 8.338 1.00 95.19 79 ALA A O 1
ATOM 584 N N . THR A 1 80 ? 13.452 22.335 6.604 1.00 97.00 80 THR A N 1
ATOM 585 C CA . THR A 1 80 ? 13.964 21.189 7.353 1.00 97.00 80 THR A CA 1
ATOM 586 C C . THR A 1 80 ? 15.146 21.613 8.210 1.00 97.00 80 THR A C 1
ATOM 588 O O . THR A 1 80 ? 15.867 22.557 7.872 1.00 97.00 80 THR A O 1
ATOM 591 N N . GLU A 1 81 ? 15.399 20.867 9.273 1.00 97.25 81 GLU A N 1
ATOM 592 C CA . GLU A 1 81 ? 16.715 20.852 9.893 1.00 97.25 81 GLU A CA 1
ATOM 593 C C . GLU A 1 81 ? 17.772 20.375 8.872 1.00 97.25 81 GLU A C 1
ATOM 595 O O . GLU A 1 81 ? 17.420 19.758 7.853 1.00 97.25 81 GLU A O 1
ATOM 600 N N . PRO A 1 82 ? 19.062 20.690 9.087 1.00 96.62 82 PRO A N 1
ATOM 601 C CA . PRO A 1 82 ? 20.147 20.171 8.261 1.00 96.62 82 PRO A CA 1
ATOM 602 C C . PRO A 1 82 ? 20.109 18.639 8.159 1.00 96.62 82 PRO A C 1
ATOM 604 O O . PRO A 1 82 ? 20.250 17.938 9.159 1.00 96.62 82 PRO A O 1
ATOM 607 N N . ASP A 1 83 ? 19.954 18.113 6.943 1.00 95.75 83 ASP A N 1
ATOM 608 C CA . ASP A 1 83 ? 19.915 16.671 6.691 1.00 95.75 83 ASP A CA 1
ATOM 609 C C . ASP A 1 83 ? 21.327 16.169 6.351 1.00 95.75 83 ASP A C 1
ATOM 611 O O . ASP A 1 83 ? 21.899 16.510 5.310 1.00 95.75 83 ASP A O 1
ATOM 615 N N . ALA A 1 84 ? 21.906 15.348 7.230 1.00 93.81 84 ALA A N 1
ATOM 616 C CA . ALA A 1 84 ? 23.248 14.789 7.045 1.00 93.81 84 ALA A CA 1
ATOM 617 C C . ALA A 1 84 ? 23.362 13.915 5.784 1.00 93.81 84 ALA A C 1
ATOM 619 O O . ALA A 1 84 ? 24.445 13.778 5.221 1.00 93.81 84 ALA A O 1
ATOM 620 N N . THR A 1 85 ? 22.249 13.350 5.311 1.00 94.75 85 THR A N 1
ATOM 621 C CA . THR A 1 85 ? 22.210 12.539 4.088 1.00 94.75 85 THR A CA 1
ATOM 622 C C . THR A 1 85 ? 22.178 13.385 2.813 1.00 94.75 85 THR A C 1
ATOM 624 O O . THR A 1 85 ? 22.339 12.842 1.724 1.00 94.75 85 THR A O 1
ATOM 627 N N . LEU A 1 86 ? 22.022 14.706 2.945 1.00 94.75 86 LEU A N 1
ATOM 628 C CA . LEU A 1 86 ? 22.037 15.705 1.874 1.00 94.75 86 LEU A CA 1
ATOM 629 C C . LEU A 1 86 ? 23.169 16.730 2.074 1.00 94.75 86 LEU A C 1
ATOM 631 O O . LEU A 1 86 ? 22.976 17.921 1.835 1.00 94.75 86 LEU A O 1
ATOM 635 N N . ASP A 1 87 ? 24.330 16.290 2.565 1.00 93.38 87 ASP A N 1
ATOM 636 C CA . ASP A 1 87 ? 25.506 17.132 2.843 1.00 93.38 87 ASP A CA 1
ATOM 637 C C . ASP A 1 87 ? 25.214 18.317 3.786 1.00 93.38 87 ASP A C 1
ATOM 639 O O . ASP A 1 87 ? 25.738 19.422 3.628 1.00 93.38 87 ASP A O 1
ATOM 643 N N . GLY A 1 88 ? 24.337 18.103 4.773 1.00 93.75 88 GLY A N 1
ATOM 644 C CA . GLY A 1 88 ? 23.959 19.116 5.761 1.00 93.75 88 GLY A CA 1
ATOM 645 C C . GLY A 1 88 ? 23.056 20.218 5.203 1.00 93.75 88 GLY A C 1
ATOM 646 O O . GLY A 1 88 ? 22.908 21.273 5.823 1.00 93.75 88 GLY A O 1
ATOM 647 N N . ARG A 1 89 ? 22.447 20.016 4.028 1.00 93.94 89 ARG A N 1
ATOM 648 C CA . ARG A 1 89 ? 21.502 20.977 3.454 1.00 93.94 89 ARG A CA 1
ATOM 649 C C . ARG A 1 89 ? 20.202 21.018 4.256 1.00 93.94 89 ARG A C 1
ATOM 651 O O . ARG A 1 89 ? 19.641 19.991 4.620 1.00 93.94 89 ARG A O 1
ATOM 658 N N . SER A 1 90 ? 19.687 22.230 4.430 1.00 93.50 90 SER A N 1
ATOM 659 C CA . SER A 1 90 ? 18.305 22.489 4.840 1.00 93.50 90 SER A CA 1
ATOM 660 C C . SER A 1 90 ? 17.455 22.745 3.592 1.00 93.50 90 SER A C 1
ATOM 662 O O . SER A 1 90 ? 17.851 23.517 2.709 1.00 93.50 90 SER A O 1
ATOM 664 N N . LEU A 1 91 ? 16.305 22.076 3.485 1.00 93.25 91 LEU A N 1
ATOM 665 C CA . LEU A 1 91 ? 15.383 22.208 2.357 1.00 93.25 91 LEU A CA 1
ATOM 666 C C . LEU A 1 91 ? 14.169 23.053 2.739 1.00 93.25 91 LEU A C 1
ATOM 668 O O . LEU A 1 91 ? 13.622 22.926 3.830 1.00 93.25 91 LEU A O 1
ATOM 672 N N . SER A 1 92 ? 13.696 23.893 1.818 1.00 92.25 92 SER A N 1
ATOM 673 C CA . SER A 1 92 ? 12.471 24.666 2.037 1.00 92.25 92 SER A CA 1
ATOM 674 C C . SER A 1 92 ? 11.229 23.787 1.865 1.00 92.25 92 SER A C 1
ATOM 676 O O . SER A 1 92 ? 11.075 23.119 0.845 1.00 92.25 92 SER A O 1
ATOM 678 N N . ILE A 1 93 ? 10.306 23.850 2.829 1.00 93.06 93 ILE A N 1
ATOM 679 C CA . ILE A 1 93 ? 9.002 23.175 2.811 1.00 93.06 93 ILE A CA 1
ATOM 680 C C . ILE A 1 93 ? 7.882 24.233 2.716 1.00 93.06 93 ILE A C 1
ATOM 682 O O . ILE A 1 93 ? 7.234 24.565 3.714 1.00 93.06 93 ILE A O 1
ATOM 686 N N . PRO A 1 94 ? 7.620 24.797 1.523 1.00 92.81 94 PRO A N 1
ATOM 687 C CA . PRO A 1 94 ? 6.598 25.821 1.345 1.00 92.81 94 PRO A CA 1
ATOM 688 C C . PRO A 1 94 ? 5.203 25.268 1.660 1.00 92.81 94 PRO A C 1
ATOM 690 O O . PRO A 1 94 ? 4.787 24.250 1.090 1.00 92.81 94 PRO A O 1
ATOM 693 N N . ARG A 1 95 ? 4.450 25.938 2.539 1.00 95.69 95 ARG A N 1
ATOM 694 C CA . ARG A 1 95 ? 3.068 25.605 2.940 1.00 95.69 95 ARG A CA 1
ATOM 695 C C . ARG A 1 95 ? 2.201 26.852 2.894 1.00 95.69 95 ARG A C 1
ATOM 697 O O . ARG A 1 95 ? 2.577 27.890 3.418 1.00 95.69 95 ARG A O 1
ATOM 704 N N . GLY A 1 96 ? 1.009 26.747 2.312 1.00 95.75 96 GLY A N 1
ATOM 705 C CA . GLY A 1 96 ? 0.136 27.911 2.164 1.00 95.75 96 GLY A CA 1
ATOM 706 C C . GLY A 1 96 ? -0.344 28.460 3.509 1.00 95.75 96 GLY A C 1
ATOM 707 O O . GLY A 1 96 ? -0.947 27.722 4.283 1.00 95.75 96 GLY A O 1
ATOM 708 N N . ARG A 1 97 ? -0.116 29.755 3.745 1.00 96.12 97 ARG A N 1
ATOM 709 C CA . ARG A 1 97 ? -0.603 30.549 4.882 1.00 96.12 97 ARG A CA 1
ATOM 710 C C . ARG A 1 97 ? -1.663 31.548 4.414 1.00 96.12 97 ARG A C 1
ATOM 712 O O . ARG A 1 97 ? -1.434 32.754 4.327 1.00 96.12 97 ARG A O 1
ATOM 719 N N . LEU A 1 98 ? -2.818 31.026 4.028 1.00 95.94 98 LEU A N 1
ATOM 720 C CA . LEU A 1 98 ? -3.953 31.771 3.486 1.00 95.94 98 LEU A CA 1
ATOM 721 C C . LEU A 1 98 ? -5.176 30.861 3.425 1.00 95.94 98 LEU A C 1
ATOM 723 O O . LEU A 1 98 ? -5.045 29.641 3.350 1.00 95.94 98 LEU A O 1
ATOM 727 N N . VAL A 1 99 ? -6.364 31.451 3.309 1.00 95.94 99 VAL A N 1
ATOM 728 C CA . VAL A 1 99 ? -7.588 30.692 3.017 1.00 95.94 99 VAL A CA 1
ATOM 729 C C . VAL A 1 99 ? -7.430 29.905 1.707 1.00 95.94 99 VAL A C 1
ATOM 731 O O . VAL A 1 99 ? -7.218 30.479 0.636 1.00 95.94 99 VAL A O 1
ATOM 734 N N . GLY A 1 100 ? -7.550 28.580 1.798 1.00 92.88 100 GLY A N 1
ATOM 735 C CA . GLY A 1 100 ? -7.261 27.604 0.742 1.00 92.88 100 GLY A CA 1
ATOM 736 C C . GLY A 1 100 ? -5.963 26.818 0.955 1.00 92.88 100 GLY A C 1
ATOM 737 O O . GLY A 1 100 ? -5.766 25.793 0.296 1.00 92.88 100 GLY A O 1
ATOM 738 N N . GLY A 1 101 ? -5.107 27.258 1.881 1.00 95.25 101 GLY A N 1
ATOM 739 C CA . GLY A 1 101 ? -3.856 26.611 2.273 1.00 95.25 101 GLY A CA 1
ATOM 740 C C . GLY A 1 101 ? -2.946 26.299 1.088 1.00 95.25 101 GLY A C 1
ATOM 741 O O . GLY A 1 101 ? -2.924 27.008 0.079 1.00 95.25 101 GLY A O 1
ATOM 742 N N . SER A 1 102 ? -2.212 25.189 1.173 1.00 95.75 102 SER A N 1
ATOM 743 C CA . SER A 1 102 ? -1.265 24.782 0.125 1.00 95.75 102 SER A CA 1
ATOM 744 C C . SER A 1 102 ? -1.911 24.573 -1.253 1.00 95.75 102 SER A C 1
ATOM 746 O O . SER A 1 102 ? -1.254 24.793 -2.265 1.00 95.75 102 SER A O 1
ATOM 748 N N . ALA A 1 103 ? -3.204 24.233 -1.337 1.00 93.25 103 ALA A N 1
ATOM 749 C CA . ALA A 1 103 ? -3.897 24.093 -2.625 1.00 93.25 103 ALA A CA 1
ATOM 750 C C . ALA A 1 103 ? -4.060 25.427 -3.383 1.00 93.25 103 ALA A C 1
ATOM 752 O O . ALA A 1 103 ? -4.267 25.435 -4.598 1.00 93.25 103 ALA A O 1
ATOM 753 N N . ALA A 1 104 ? -3.952 26.566 -2.692 1.00 93.06 104 ALA A N 1
ATOM 754 C CA . ALA A 1 104 ? -3.978 27.882 -3.323 1.00 93.06 104 ALA A CA 1
ATOM 755 C C . ALA A 1 104 ? -2.642 28.261 -3.988 1.00 93.06 104 ALA A C 1
ATOM 757 O O . ALA A 1 104 ? -2.637 29.120 -4.870 1.00 93.06 104 ALA A O 1
ATOM 758 N N . ILE A 1 105 ? -1.537 27.614 -3.597 1.00 92.50 105 ILE A N 1
ATOM 759 C CA . ILE A 1 105 ? -0.179 27.936 -4.062 1.00 92.50 105 ILE A CA 1
ATOM 760 C C . ILE A 1 105 ? 0.531 26.776 -4.783 1.00 92.50 105 ILE A C 1
ATOM 762 O O . ILE A 1 105 ? 1.677 26.937 -5.171 1.00 92.50 105 ILE A O 1
ATOM 766 N N . ASN A 1 106 ? -0.111 25.617 -4.970 1.00 92.56 106 ASN A N 1
ATOM 767 C CA . ASN A 1 106 ? 0.524 24.420 -5.549 1.00 92.56 106 ASN A CA 1
ATOM 768 C C . ASN A 1 106 ? 0.592 24.405 -7.094 1.00 92.56 106 ASN A C 1
ATOM 770 O O . ASN A 1 106 ? 0.028 25.268 -7.767 1.00 92.56 106 ASN A O 1
ATOM 774 N N . GLY A 1 107 ? 1.171 23.344 -7.664 1.00 90.69 107 GLY A N 1
ATOM 775 C CA . GLY A 1 107 ? 1.250 23.114 -9.115 1.00 90.69 107 GLY A CA 1
ATOM 776 C C . GLY A 1 107 ? -0.008 22.552 -9.795 1.00 90.69 107 GLY A C 1
ATOM 777 O O . GLY A 1 107 ? 0.034 22.247 -10.983 1.00 90.69 107 GLY A O 1
ATOM 778 N N . MET A 1 108 ? -1.128 22.418 -9.073 1.00 93.81 108 MET A N 1
ATOM 779 C CA . MET A 1 108 ? -2.457 21.956 -9.535 1.00 93.81 108 MET A CA 1
ATOM 780 C C . MET A 1 108 ? -2.569 20.525 -10.069 1.00 93.81 108 MET A C 1
ATOM 782 O O . MET A 1 108 ? -3.696 20.110 -10.354 1.00 93.81 108 MET A O 1
ATOM 786 N N . ILE A 1 109 ? -1.462 19.794 -10.227 1.00 94.94 109 ILE A N 1
ATOM 787 C CA . ILE A 1 109 ? -1.464 18.407 -10.708 1.00 94.94 109 ILE A CA 1
ATOM 788 C C . ILE A 1 109 ? -2.400 17.577 -9.827 1.00 94.94 109 ILE A C 1
ATOM 790 O O . ILE A 1 109 ? -2.272 17.563 -8.601 1.00 94.94 109 ILE A O 1
ATOM 794 N N . PHE A 1 110 ? -3.360 16.913 -10.463 1.00 95.38 110 PHE A N 1
ATOM 795 C CA . PHE A 1 110 ? -4.384 16.131 -9.793 1.00 95.38 110 PHE A CA 1
ATOM 796 C C . PHE A 1 110 ? -4.077 14.644 -9.965 1.00 95.38 110 PHE A C 1
ATOM 798 O O . PHE A 1 110 ? -4.230 14.106 -11.063 1.00 95.38 110 PHE A O 1
ATOM 805 N N . VAL A 1 111 ? -3.620 14.006 -8.887 1.00 95.88 111 VAL A N 1
ATOM 806 C CA . VAL A 1 111 ? -3.302 12.571 -8.793 1.00 95.88 111 VAL A CA 1
ATOM 807 C C . VAL A 1 111 ? -4.020 12.015 -7.569 1.00 95.88 111 VAL A C 1
ATOM 809 O O . VAL A 1 111 ? -3.925 12.608 -6.496 1.00 95.88 111 VAL A O 1
ATOM 812 N N . ARG A 1 112 ? -4.766 10.919 -7.730 1.00 95.38 112 ARG A N 1
ATOM 813 C CA . ARG A 1 112 ? -5.524 10.273 -6.646 1.00 95.38 112 ARG A CA 1
ATOM 814 C C . ARG A 1 112 ? -4.680 9.313 -5.806 1.00 95.38 112 ARG A C 1
ATOM 816 O O . ARG A 1 112 ? -4.945 9.200 -4.614 1.00 95.38 112 ARG A O 1
ATOM 823 N N . GLY A 1 113 ? -3.694 8.659 -6.414 1.00 94.19 113 GLY A N 1
ATOM 824 C CA . GLY A 1 113 ? -2.996 7.502 -5.848 1.00 94.19 113 GLY A CA 1
ATOM 825 C C . GLY A 1 113 ? -3.271 6.224 -6.641 1.00 94.19 113 GLY A C 1
ATOM 826 O O . GLY A 1 113 ? -4.060 6.229 -7.590 1.00 94.19 113 GLY A O 1
ATOM 827 N N . GLN A 1 114 ? -2.620 5.136 -6.241 1.00 94.19 114 GLN A N 1
ATOM 828 C CA . GLN A 1 114 ? -2.877 3.777 -6.711 1.00 94.19 114 GLN A CA 1
ATOM 829 C C . GLN A 1 114 ? -3.865 3.082 -5.767 1.00 94.19 114 GLN A C 1
ATOM 831 O O . GLN A 1 114 ? -3.896 3.372 -4.572 1.00 94.19 114 GLN A O 1
ATOM 836 N N . ARG A 1 115 ? -4.645 2.128 -6.287 1.00 93.88 115 ARG A N 1
ATOM 837 C CA . ARG A 1 115 ? -5.515 1.240 -5.497 1.00 93.88 115 ARG A CA 1
ATOM 838 C C . ARG A 1 115 ? -4.750 0.627 -4.321 1.00 93.88 115 ARG A C 1
ATOM 840 O O . ARG A 1 115 ? -5.209 0.706 -3.184 1.00 93.88 115 ARG A O 1
ATOM 847 N N . ASP A 1 116 ? -3.559 0.112 -4.609 1.00 92.44 116 ASP A N 1
ATOM 848 C CA . ASP A 1 116 ? -2.677 -0.560 -3.657 1.00 92.44 116 ASP A CA 1
ATOM 849 C C . ASP A 1 116 ? -2.289 0.311 -2.459 1.00 92.44 116 ASP A C 1
ATOM 851 O O . ASP A 1 116 ? -2.027 -0.226 -1.385 1.00 92.44 116 ASP A O 1
ATOM 855 N N . ASP A 1 117 ? -2.262 1.641 -2.599 1.00 94.81 117 ASP A N 1
ATOM 856 C CA . ASP A 1 117 ? -1.937 2.524 -1.476 1.00 94.81 117 ASP A CA 1
ATOM 857 C C . ASP A 1 117 ? -3.032 2.456 -0.401 1.00 94.81 117 ASP A C 1
ATOM 859 O O . ASP A 1 117 ? -2.747 2.308 0.785 1.00 94.81 117 ASP A O 1
ATOM 863 N N . PHE A 1 118 ? -4.295 2.513 -0.824 1.00 96.00 118 PHE A N 1
ATOM 864 C CA . PHE A 1 118 ? -5.461 2.519 0.062 1.00 96.00 118 PHE A CA 1
ATOM 865 C C . PHE A 1 118 ? -5.792 1.117 0.575 1.00 96.00 118 PHE A C 1
ATOM 867 O O . PHE A 1 118 ? -6.105 0.933 1.751 1.00 96.00 118 PHE A O 1
ATOM 874 N N . ASP A 1 119 ? -5.656 0.102 -0.280 1.00 93.25 119 ASP A N 1
ATOM 875 C CA . ASP A 1 119 ? -5.826 -1.291 0.132 1.00 93.25 119 ASP A CA 1
ATOM 876 C C . ASP A 1 119 ? -4.759 -1.698 1.163 1.00 93.25 119 ASP A C 1
ATOM 878 O O . ASP A 1 119 ? -5.068 -2.421 2.112 1.00 93.25 119 ASP A O 1
ATOM 882 N N . ARG A 1 120 ? -3.537 -1.152 1.060 1.00 91.31 120 ARG A N 1
ATOM 883 C CA . ARG A 1 120 ? -2.497 -1.294 2.088 1.00 91.31 120 ARG A CA 1
ATOM 884 C C . ARG A 1 120 ? -2.874 -0.604 3.394 1.00 91.31 120 ARG A C 1
ATOM 886 O O . ARG A 1 120 ? -2.663 -1.196 4.445 1.00 91.31 120 ARG A O 1
ATOM 893 N N . TRP A 1 121 ? -3.458 0.596 3.362 1.00 94.25 121 TRP A N 1
ATOM 894 C CA . TRP A 1 121 ? -3.945 1.242 4.589 1.00 94.25 121 TRP A CA 1
ATOM 895 C C . TRP A 1 121 ? -4.967 0.357 5.310 1.00 94.25 121 TRP A C 1
ATOM 897 O O . TRP A 1 121 ? -4.849 0.141 6.515 1.00 94.25 121 TRP A O 1
ATOM 907 N N . ALA A 1 122 ? -5.924 -0.214 4.572 1.00 88.31 122 ALA A N 1
ATOM 908 C CA . ALA A 1 122 ? -6.895 -1.150 5.132 1.00 88.31 122 ALA A CA 1
ATOM 909 C C . ALA A 1 122 ? -6.231 -2.419 5.696 1.00 88.31 122 ALA A C 1
ATOM 911 O O . ALA A 1 122 ? -6.566 -2.836 6.803 1.00 88.31 122 ALA A O 1
ATOM 912 N N . ALA A 1 123 ? -5.252 -2.993 4.986 1.00 80.81 123 ALA A N 1
ATOM 913 C CA . ALA A 1 123 ? -4.484 -4.149 5.457 1.00 80.81 123 ALA A CA 1
ATOM 914 C C . ALA A 1 123 ? -3.649 -3.853 6.720 1.00 80.81 123 ALA A C 1
ATOM 916 O O . ALA A 1 123 ? -3.415 -4.751 7.521 1.00 80.81 123 ALA A O 1
ATOM 917 N N . MET A 1 124 ? -3.256 -2.594 6.940 1.00 85.88 124 MET A N 1
ATOM 918 C CA . MET A 1 124 ? -2.603 -2.117 8.169 1.00 85.88 124 MET A CA 1
ATOM 919 C C . MET A 1 124 ? -3.592 -1.861 9.327 1.00 85.88 124 MET A C 1
ATOM 921 O O . MET A 1 124 ? -3.246 -1.192 10.299 1.00 85.88 124 MET A O 1
ATOM 925 N N . GLY A 1 125 ? -4.835 -2.343 9.228 1.00 84.75 125 GLY A N 1
ATOM 926 C CA . GLY A 1 125 ? -5.865 -2.194 10.262 1.00 84.75 125 GLY A CA 1
ATOM 927 C C . GLY A 1 125 ? -6.681 -0.902 10.175 1.00 84.75 125 GLY A C 1
ATOM 928 O O . GLY A 1 125 ? -7.515 -0.648 11.043 1.00 84.75 125 GLY A O 1
ATOM 929 N N . CYS A 1 126 ? -6.495 -0.078 9.136 1.00 90.06 126 CYS A N 1
ATOM 930 C CA . CYS A 1 126 ? -7.330 1.104 8.909 1.00 90.06 126 CYS A CA 1
ATOM 931 C C . CYS A 1 126 ? -8.616 0.712 8.168 1.00 90.06 126 CYS A C 1
ATOM 933 O O . CYS A 1 126 ? -8.805 1.043 6.994 1.00 90.06 126 CYS A O 1
ATOM 935 N N . GLU A 1 127 ? -9.494 -0.035 8.836 1.00 87.25 127 GLU A N 1
ATOM 936 C CA . GLU A 1 127 ? -10.732 -0.541 8.239 1.00 87.25 127 GLU A CA 1
ATOM 937 C C . GLU A 1 127 ? -11.591 0.576 7.619 1.00 87.25 127 GLU A C 1
ATOM 939 O O . GLU A 1 127 ? -11.667 1.709 8.101 1.00 87.25 127 GLU A O 1
ATOM 944 N N . GLY A 1 128 ? -12.226 0.262 6.488 1.00 89.69 128 GLY A N 1
ATOM 945 C CA . GLY A 1 128 ? -13.023 1.213 5.719 1.00 89.69 128 GLY A CA 1
ATOM 946 C C . GLY A 1 128 ? -12.207 2.218 4.902 1.00 89.69 128 GLY A C 1
ATOM 947 O O . GLY A 1 128 ? -12.794 3.159 4.373 1.00 89.69 128 GLY A O 1
ATOM 948 N N . TRP A 1 129 ? -10.875 2.110 4.824 1.00 96.38 129 TRP A N 1
ATOM 949 C CA . TRP A 1 129 ? -10.012 2.977 4.002 1.00 96.38 129 TRP A CA 1
ATOM 950 C C . TRP A 1 129 ? -9.479 2.305 2.728 1.00 96.38 129 TRP A C 1
ATOM 952 O O . TRP A 1 129 ? -8.558 2.845 2.121 1.00 96.38 129 TRP A O 1
ATOM 962 N N . SER A 1 130 ? -10.061 1.176 2.300 1.00 95.62 130 SER A N 1
ATOM 963 C CA . SER A 1 130 ? -9.686 0.515 1.040 1.00 95.62 130 SER A CA 1
ATOM 964 C C . SER A 1 130 ? -10.011 1.394 -0.172 1.00 95.62 130 SER A C 1
ATOM 966 O O . SER A 1 130 ? -10.797 2.341 -0.067 1.00 95.62 130 SER A O 1
ATOM 968 N N . TRP A 1 131 ? -9.454 1.079 -1.348 1.00 94.69 131 TRP A N 1
ATOM 969 C CA . TRP A 1 131 ? -9.756 1.816 -2.582 1.00 94.69 131 TRP A CA 1
ATOM 970 C C . TRP A 1 131 ? -11.263 1.908 -2.845 1.00 94.69 131 TRP A C 1
ATOM 972 O O . TRP A 1 131 ? -11.773 2.966 -3.216 1.00 94.69 131 TRP A O 1
ATOM 982 N N . GLU A 1 132 ? -11.982 0.808 -2.623 1.00 92.44 132 GLU A N 1
ATOM 983 C CA . GLU A 1 132 ? -13.429 0.731 -2.825 1.00 92.44 132 GLU A CA 1
ATOM 984 C C . GLU A 1 132 ? -14.191 1.650 -1.869 1.00 92.44 132 GLU A C 1
ATOM 986 O O . GLU A 1 132 ? -15.156 2.295 -2.284 1.00 92.44 132 GLU A O 1
ATOM 991 N N . ASP A 1 133 ? -13.713 1.786 -0.633 1.00 93.75 133 ASP A N 1
ATOM 992 C CA . ASP A 1 133 ? -14.324 2.659 0.365 1.00 93.75 133 ASP A CA 1
ATOM 993 C C . ASP A 1 133 ? -14.048 4.145 0.100 1.00 93.75 133 ASP A C 1
ATOM 995 O O . ASP A 1 133 ? -14.892 4.998 0.388 1.00 93.75 133 ASP A O 1
ATOM 999 N N . VAL A 1 134 ? -12.870 4.484 -0.443 1.00 96.44 134 VAL A N 1
ATOM 1000 C CA . VAL A 1 134 ? -12.472 5.885 -0.678 1.00 96.44 134 VAL A CA 1
ATOM 1001 C C . VAL A 1 134 ? -12.900 6.425 -2.046 1.00 96.44 134 VAL A C 1
ATOM 1003 O O . VAL A 1 134 ? -13.085 7.636 -2.209 1.00 96.44 134 VAL A O 1
ATOM 1006 N N . LEU A 1 135 ? -13.106 5.553 -3.037 1.00 95.38 135 LEU A N 1
ATOM 1007 C CA . LEU A 1 135 ? -13.487 5.929 -4.401 1.00 95.38 135 LEU A CA 1
ATOM 1008 C C . LEU A 1 135 ? -14.766 6.793 -4.480 1.00 95.38 135 LEU A C 1
ATOM 1010 O O . LEU A 1 135 ? -14.762 7.768 -5.240 1.00 95.38 135 LEU A O 1
ATOM 1014 N N . PRO A 1 136 ? -15.845 6.535 -3.710 1.00 95.25 136 PRO A N 1
ATOM 1015 C CA . PRO A 1 136 ? -17.021 7.407 -3.688 1.00 95.25 136 PRO A CA 1
ATOM 1016 C C . PRO A 1 136 ? -16.700 8.856 -3.301 1.00 95.25 136 PRO A C 1
ATOM 1018 O O . PRO A 1 136 ? -17.263 9.784 -3.881 1.00 95.25 136 PRO A O 1
ATOM 1021 N N . TYR A 1 137 ? -15.761 9.066 -2.377 1.00 96.50 137 TYR A N 1
ATOM 1022 C CA . TYR A 1 137 ? -15.357 10.399 -1.926 1.00 96.50 137 TYR A CA 1
ATOM 1023 C C . TYR A 1 137 ? -14.486 11.112 -2.966 1.00 96.50 137 TYR A C 1
ATOM 1025 O O . TYR A 1 137 ? -14.668 12.307 -3.203 1.00 96.50 137 TYR A O 1
ATOM 1033 N N . PHE A 1 138 ? -13.615 10.383 -3.674 1.00 96.00 138 PHE A N 1
ATOM 1034 C CA . PHE A 1 138 ? -12.921 10.927 -4.847 1.00 96.00 138 PHE A CA 1
ATOM 1035 C C . PHE A 1 138 ? -13.899 11.366 -5.944 1.00 96.00 138 PHE A C 1
ATOM 1037 O O . PHE A 1 138 ? -13.734 12.447 -6.511 1.00 96.00 138 PHE A O 1
ATOM 1044 N N . ARG A 1 139 ? -14.938 10.567 -6.223 1.00 93.25 139 ARG A N 1
ATOM 1045 C CA . ARG A 1 139 ? -15.979 10.924 -7.201 1.00 93.25 139 ARG A CA 1
ATOM 1046 C C . ARG A 1 139 ? -16.802 12.134 -6.755 1.00 93.25 139 ARG A C 1
ATOM 1048 O O . ARG A 1 139 ? -17.079 13.002 -7.572 1.00 93.25 139 ARG A O 1
ATOM 1055 N N . ALA A 1 140 ? -17.172 12.218 -5.477 1.00 92.31 140 ALA A N 1
ATOM 1056 C CA . ALA A 1 140 ? -17.963 13.332 -4.943 1.00 92.31 140 ALA A CA 1
ATOM 1057 C C . ALA A 1 140 ? -17.215 14.679 -4.963 1.00 92.31 140 ALA A C 1
ATOM 1059 O O . ALA A 1 140 ? -17.840 15.744 -5.030 1.00 92.31 140 ALA A O 1
ATOM 1060 N N . LEU A 1 141 ? -15.884 14.630 -4.890 1.00 92.75 141 LEU A N 1
ATOM 1061 C CA . LEU A 1 141 ? -14.998 15.788 -4.934 1.00 92.75 141 LEU A CA 1
ATOM 1062 C C . LEU A 1 141 ? -14.804 16.340 -6.358 1.00 92.75 141 LEU A C 1
ATOM 1064 O O . LEU A 1 141 ? -14.659 17.552 -6.544 1.00 92.75 141 LEU A O 1
ATOM 1068 N N . GLU A 1 142 ? -14.764 15.454 -7.350 1.00 92.69 142 GLU A N 1
ATOM 1069 C CA . GLU A 1 142 ? -14.286 15.738 -8.702 1.00 92.69 142 GLU A CA 1
ATOM 1070 C C . GLU A 1 142 ? -15.409 16.141 -9.676 1.00 92.69 142 GLU A C 1
ATOM 1072 O O . GLU A 1 142 ? -16.498 15.571 -9.694 1.00 92.69 142 GLU A O 1
ATOM 1077 N N . ASP A 1 143 ? -15.111 17.118 -10.531 1.00 93.19 143 ASP A N 1
ATOM 1078 C CA . ASP A 1 143 ? -15.873 17.469 -11.730 1.00 93.19 143 ASP A CA 1
ATOM 1079 C C . ASP A 1 143 ? -14.961 17.344 -12.964 1.00 93.19 143 ASP A C 1
ATOM 1081 O O . ASP A 1 143 ? -14.330 18.317 -13.395 1.00 93.19 143 ASP A O 1
ATOM 1085 N N . TRP A 1 144 ? -14.835 16.123 -13.496 1.00 93.12 144 TRP A N 1
ATOM 1086 C CA . TRP A 1 144 ? -13.955 15.794 -14.623 1.00 93.12 144 TRP A CA 1
ATOM 1087 C C . TRP A 1 144 ? -14.514 16.309 -15.955 1.00 93.12 144 TRP A C 1
ATOM 1089 O O . TRP A 1 144 ? -15.691 16.136 -16.258 1.00 93.12 144 TRP A O 1
ATOM 1099 N N . GLN A 1 145 ? -13.662 16.943 -16.766 1.00 90.81 145 GLN A N 1
ATOM 1100 C CA . GLN A 1 145 ? -14.060 17.598 -18.024 1.00 90.81 145 GLN A CA 1
ATOM 1101 C C . GLN A 1 145 ? -13.423 16.995 -19.282 1.00 90.81 145 GLN A C 1
ATOM 1103 O O . GLN A 1 145 ? -13.579 17.549 -20.371 1.00 90.81 145 GLN A O 1
ATOM 1108 N N . GLY A 1 146 ? -12.643 15.922 -19.152 1.00 79.12 146 GLY A N 1
ATOM 1109 C CA . GLY A 1 146 ? -12.085 15.226 -20.312 1.00 79.12 146 GLY A CA 1
ATOM 1110 C C . GLY A 1 146 ? -13.052 14.200 -20.899 1.00 79.12 146 GLY A C 1
ATOM 1111 O O . GLY A 1 146 ? -14.118 13.930 -20.349 1.00 79.12 146 GLY A O 1
ATOM 1112 N N . ALA A 1 147 ? -12.669 13.619 -22.036 1.00 66.62 147 ALA A N 1
ATOM 1113 C CA . ALA A 1 147 ? -13.433 12.541 -22.652 1.00 66.62 147 ALA A CA 1
ATOM 1114 C C . ALA A 1 147 ? -13.443 11.289 -21.756 1.00 66.62 147 ALA A C 1
ATOM 1116 O O . ALA A 1 147 ? -12.517 11.065 -20.975 1.00 66.62 147 ALA A O 1
ATOM 1117 N N . ALA A 1 148 ? -14.489 10.471 -21.886 1.00 55.94 148 ALA A N 1
ATOM 1118 C CA . ALA A 1 148 ? -14.498 9.126 -21.329 1.00 55.94 148 ALA A CA 1
ATOM 1119 C C . ALA A 1 148 ? -13.505 8.256 -22.114 1.00 55.94 148 ALA A C 1
ATOM 1121 O O . ALA A 1 148 ? -13.594 8.172 -23.339 1.00 55.94 148 ALA A O 1
ATOM 1122 N N . TYR A 1 149 ? -12.545 7.643 -21.426 1.00 54.53 149 TYR A N 1
ATOM 1123 C CA . TYR A 1 149 ? -11.563 6.755 -22.044 1.00 54.53 149 TYR A CA 1
ATOM 1124 C C . TYR A 1 149 ? -12.068 5.300 -21.996 1.00 54.53 149 TYR A C 1
ATOM 1126 O O . TYR A 1 149 ? -11.905 4.607 -20.997 1.00 54.53 149 TYR A O 1
ATOM 1134 N N . GLY A 1 150 ? -12.721 4.845 -23.071 1.00 43.88 150 GLY A N 1
ATOM 1135 C CA . GLY A 1 150 ? -13.266 3.481 -23.183 1.00 43.88 150 GLY A CA 1
ATOM 1136 C C . GLY A 1 150 ? -14.423 3.164 -22.219 1.00 43.88 150 GLY A C 1
ATOM 1137 O O . GLY A 1 150 ? -14.817 3.996 -21.400 1.00 43.88 150 GLY A O 1
ATOM 1138 N N . ASP A 1 151 ? -14.947 1.935 -22.299 1.00 38.56 151 ASP A N 1
ATOM 1139 C CA . ASP A 1 151 ? -16.143 1.479 -21.560 1.00 38.56 151 ASP A CA 1
ATOM 1140 C C . ASP A 1 151 ? -15.950 1.388 -20.024 1.00 38.56 151 ASP A C 1
ATOM 1142 O O . ASP A 1 151 ? -16.911 1.172 -19.289 1.00 38.56 151 ASP A O 1
ATOM 1146 N N . GLY A 1 152 ? -14.724 1.594 -19.511 1.00 44.69 152 GLY A N 1
ATOM 1147 C CA . GLY A 1 152 ? -14.373 1.489 -18.083 1.00 44.69 152 GLY A CA 1
ATOM 1148 C C . GLY A 1 152 ? -14.001 2.800 -17.365 1.00 44.69 152 GLY A C 1
ATOM 1149 O O . GLY A 1 152 ? -14.264 2.925 -16.169 1.00 44.69 152 GLY A O 1
ATOM 1150 N N . ALA A 1 153 ? -13.435 3.813 -18.040 1.00 43.81 153 ALA A N 1
ATOM 1151 C CA . ALA A 1 153 ? -13.007 5.052 -17.363 1.00 43.81 153 ALA A CA 1
ATOM 1152 C C . ALA A 1 153 ? -14.184 5.943 -16.933 1.00 43.81 153 ALA A C 1
ATOM 1154 O O . ALA A 1 153 ? -14.086 6.698 -15.965 1.00 43.81 153 ALA A O 1
ATOM 1155 N N . GLN A 1 154 ? -15.336 5.820 -17.601 1.00 49.47 154 GLN A N 1
ATOM 1156 C CA . GLN A 1 154 ? -16.569 6.492 -17.180 1.00 49.47 154 GLN A CA 1
ATOM 1157 C C . GLN A 1 154 ? -17.062 5.994 -15.813 1.00 49.47 154 GLN A C 1
ATOM 1159 O O . GLN A 1 154 ? -17.724 6.740 -15.095 1.00 49.47 154 GLN A O 1
ATOM 1164 N N . ALA A 1 155 ? -16.692 4.771 -15.416 1.00 61.50 155 ALA A N 1
ATOM 1165 C CA . ALA A 1 155 ? -17.094 4.220 -14.135 1.00 61.50 155 ALA A CA 1
ATOM 1166 C C . ALA A 1 155 ? -16.348 4.869 -12.958 1.00 61.50 155 ALA A C 1
ATOM 1168 O O . ALA A 1 155 ? -16.926 4.955 -11.884 1.00 61.50 155 ALA A O 1
ATOM 1169 N N . THR A 1 156 ? -15.099 5.341 -13.083 1.00 76.50 156 THR A N 1
ATOM 1170 C CA . THR A 1 156 ? -14.273 5.773 -11.924 1.00 76.50 156 THR A CA 1
ATOM 1171 C C . THR A 1 156 ? -14.188 7.291 -11.707 1.00 76.50 156 THR A C 1
ATOM 1173 O O . THR A 1 156 ? -13.737 7.732 -10.642 1.00 76.50 156 THR A O 1
ATOM 1176 N N . ARG A 1 157 ? -14.642 8.110 -12.662 1.00 89.75 157 ARG A N 1
ATOM 1177 C CA . ARG A 1 157 ? -14.575 9.582 -12.600 1.00 89.75 157 ARG A CA 1
ATOM 1178 C C . ARG A 1 157 ? -15.778 10.231 -11.921 1.00 89.75 157 ARG A C 1
ATOM 1180 O O . ARG A 1 157 ? -16.883 9.700 -11.946 1.00 89.75 157 ARG A O 1
ATOM 1187 N N . GLY A 1 158 ? -15.539 11.378 -11.288 1.00 89.62 158 GLY A N 1
ATOM 1188 C CA . GLY A 1 158 ? -16.579 12.215 -10.691 1.00 89.62 158 GLY A CA 1
ATOM 1189 C C . GLY A 1 158 ? -17.132 13.256 -11.664 1.00 89.62 158 GLY A C 1
ATOM 1190 O O . GLY A 1 158 ? -16.415 13.747 -12.539 1.00 89.62 158 GLY A O 1
ATOM 1191 N N . ALA A 1 159 ? -18.401 13.617 -11.485 1.00 89.81 159 ALA A N 1
ATOM 1192 C CA . ALA A 1 159 ? -19.052 14.713 -12.195 1.00 89.81 159 ALA A CA 1
ATOM 1193 C C . ALA A 1 159 ? -19.825 15.593 -11.202 1.00 89.81 159 ALA A C 1
ATOM 1195 O O . ALA A 1 159 ? -20.493 15.085 -10.301 1.00 89.81 159 ALA A O 1
ATOM 1196 N N . GLY A 1 160 ? -19.754 16.918 -11.367 1.00 87.75 160 GLY A N 1
ATOM 1197 C CA . GLY A 1 160 ? -20.494 17.872 -10.529 1.00 87.75 160 GLY A CA 1
ATOM 1198 C C . GLY A 1 160 ? -19.896 18.151 -9.140 1.00 87.75 160 GLY A C 1
ATOM 1199 O O . GLY A 1 160 ? -20.452 18.963 -8.384 1.00 87.75 160 GLY A O 1
ATOM 1200 N N . GLY A 1 161 ? -18.755 17.541 -8.804 1.00 91.94 161 GLY A N 1
ATOM 1201 C CA . GLY A 1 161 ? -17.997 17.844 -7.593 1.00 91.94 161 GLY A CA 1
ATOM 1202 C C . GLY A 1 161 ? -17.520 19.306 -7.516 1.00 91.94 161 GLY A C 1
ATOM 1203 O O . GLY A 1 161 ? -17.581 20.065 -8.489 1.00 91.94 161 GLY A O 1
ATOM 1204 N N . PRO A 1 162 ? -17.089 19.784 -6.335 1.00 90.94 162 PRO A N 1
ATOM 1205 C CA . PRO A 1 162 ? -16.608 21.155 -6.174 1.00 90.94 162 PRO A CA 1
ATOM 1206 C C . PRO A 1 162 ? -15.302 21.445 -6.925 1.00 90.94 162 PRO A C 1
ATOM 1208 O O . PRO A 1 162 ? -15.062 22.605 -7.257 1.00 90.94 162 PRO A O 1
ATOM 1211 N N . ILE A 1 163 ? -14.460 20.444 -7.192 1.00 93.88 163 ILE A N 1
ATOM 1212 C CA . ILE A 1 163 ? -13.147 20.650 -7.806 1.00 93.88 163 ILE A CA 1
ATOM 1213 C C . ILE A 1 163 ? -13.192 20.256 -9.273 1.00 93.88 163 ILE A C 1
ATOM 1215 O O . ILE A 1 163 ? -13.305 19.080 -9.609 1.00 93.88 163 ILE A O 1
ATOM 1219 N N . ARG A 1 164 ? -13.046 21.245 -10.157 1.00 94.12 164 ARG A N 1
ATOM 1220 C CA . ARG A 1 164 ? -12.985 20.992 -11.594 1.00 94.12 164 ARG A CA 1
ATOM 1221 C C . ARG A 1 164 ? -11.613 20.472 -11.988 1.00 94.12 164 ARG A C 1
ATOM 1223 O O . ARG A 1 164 ? -10.603 21.099 -11.660 1.00 94.12 164 ARG A O 1
ATOM 1230 N N . VAL A 1 165 ? -11.600 19.347 -12.696 1.00 94.44 165 VAL A N 1
ATOM 1231 C CA . VAL A 1 165 ? -10.383 18.691 -13.179 1.00 94.44 165 VAL A CA 1
ATOM 1232 C C . VAL A 1 165 ? -10.453 18.593 -14.699 1.00 94.44 165 VAL A C 1
ATOM 1234 O O . VAL A 1 165 ? -11.423 18.090 -15.264 1.00 94.44 165 VAL A O 1
ATOM 1237 N N . GLU A 1 166 ? -9.435 19.111 -15.379 1.00 92.56 166 GLU A N 1
ATOM 1238 C CA . GLU A 1 166 ? -9.363 19.148 -16.841 1.00 92.56 166 GLU A CA 1
ATOM 1239 C C . GLU A 1 166 ? -7.928 18.903 -17.326 1.00 92.56 166 GLU A C 1
ATOM 1241 O O . GLU A 1 166 ? -6.967 18.969 -16.556 1.00 92.56 166 GLU A O 1
ATOM 1246 N N . LEU A 1 167 ? -7.772 18.619 -18.619 1.00 91.88 167 LEU A N 1
ATOM 1247 C CA . LEU A 1 167 ? -6.466 18.708 -19.270 1.00 91.88 167 LEU A CA 1
ATOM 1248 C C . LEU A 1 167 ? -6.114 20.185 -19.531 1.00 91.88 167 LEU A C 1
ATOM 1250 O O . LEU A 1 167 ? -7.015 20.985 -19.813 1.00 91.88 167 LEU A O 1
ATOM 1254 N N . PRO A 1 168 ? -4.821 20.562 -19.508 1.00 88.06 168 PRO A N 1
ATOM 1255 C CA . PRO A 1 168 ? -4.371 21.884 -19.919 1.00 88.06 168 PRO A CA 1
ATOM 1256 C C . PRO A 1 168 ? -4.911 22.260 -21.302 1.00 88.06 168 PRO A C 1
ATOM 1258 O O . PRO A 1 168 ? -4.967 21.439 -22.221 1.00 88.06 168 PRO A O 1
ATOM 1261 N N . ARG A 1 169 ? -5.317 23.524 -21.464 1.00 85.44 169 ARG A N 1
ATOM 1262 C CA . ARG A 1 169 ? -5.978 23.989 -22.699 1.00 85.44 169 ARG A CA 1
ATOM 1263 C C . ARG A 1 169 ? -5.058 24.021 -23.912 1.00 85.44 169 ARG A C 1
ATOM 1265 O O . ARG A 1 169 ? -5.546 23.951 -25.043 1.00 85.44 169 ARG A O 1
ATOM 1272 N N . ASP A 1 170 ? -3.763 24.178 -23.680 1.00 86.12 170 ASP A N 1
ATOM 1273 C CA . ASP A 1 170 ? -2.742 24.103 -24.711 1.00 86.12 170 ASP A CA 1
ATOM 1274 C C . ASP A 1 170 ? -1.917 22.834 -24.501 1.00 86.12 170 ASP A C 1
ATOM 1276 O O . ASP A 1 170 ? -1.550 22.483 -23.380 1.00 86.12 170 ASP A O 1
ATOM 1280 N N . ARG A 1 171 ? -1.644 22.137 -25.604 1.00 85.12 171 ARG A N 1
ATOM 1281 C CA . ARG A 1 171 ? -0.703 21.022 -25.629 1.00 85.12 171 ARG A CA 1
ATOM 1282 C C . ARG A 1 171 ? 0.649 21.582 -26.025 1.00 85.12 171 ARG A C 1
ATOM 1284 O O . ARG A 1 171 ? 0.808 22.060 -27.148 1.00 85.12 171 ARG A O 1
ATOM 1291 N N . GLU A 1 172 ? 1.596 21.564 -25.097 1.00 89.69 172 GLU A N 1
ATOM 1292 C CA . GLU A 1 172 ? 2.939 22.060 -25.376 1.00 89.69 172 GLU A CA 1
ATOM 1293 C C . GLU A 1 172 ? 3.638 21.123 -26.379 1.00 89.69 172 GLU A C 1
ATOM 1295 O O . GLU A 1 172 ? 3.637 19.909 -26.168 1.00 89.69 172 GLU A O 1
ATOM 1300 N N . PRO A 1 173 ? 4.250 21.629 -27.466 1.00 91.25 173 PRO A N 1
ATOM 1301 C CA . PRO A 1 173 ? 4.864 20.764 -28.476 1.00 91.25 173 PRO A CA 1
ATOM 1302 C C . PRO A 1 173 ? 5.922 19.818 -27.895 1.00 91.25 173 PRO A C 1
ATOM 1304 O O . PRO A 1 173 ? 5.959 18.638 -28.235 1.00 91.25 173 PRO A O 1
ATOM 1307 N N . LEU A 1 174 ? 6.734 20.313 -26.954 1.00 93.88 174 LEU A N 1
ATOM 1308 C CA . LEU A 1 174 ? 7.766 19.512 -26.299 1.00 93.88 174 LEU A CA 1
ATOM 1309 C C . LEU A 1 174 ? 7.184 18.440 -25.357 1.00 93.88 174 LEU A C 1
ATOM 1311 O O . LEU A 1 174 ? 7.822 17.417 -25.139 1.00 93.88 174 LEU A O 1
ATOM 1315 N N . ALA A 1 175 ? 5.957 18.623 -24.853 1.00 94.31 175 ALA A N 1
ATOM 1316 C CA . ALA A 1 175 ? 5.237 17.569 -24.138 1.00 94.31 175 ALA A CA 1
ATOM 1317 C C . ALA A 1 175 ? 4.876 16.412 -25.085 1.00 94.31 175 ALA A C 1
ATOM 1319 O O . ALA A 1 175 ? 5.037 15.252 -24.726 1.00 94.31 175 ALA A O 1
ATOM 1320 N N . GLY A 1 176 ? 4.463 16.717 -26.322 1.00 94.69 176 GLY A N 1
ATOM 1321 C CA . GLY A 1 176 ? 4.236 15.702 -27.356 1.00 94.69 176 GLY A CA 1
ATOM 1322 C C . GLY A 1 176 ? 5.506 14.920 -27.702 1.00 94.69 176 GLY A C 1
ATOM 1323 O O . GLY A 1 176 ? 5.462 13.697 -27.783 1.00 94.69 176 GLY A O 1
ATOM 1324 N N . VAL A 1 177 ? 6.642 15.617 -27.822 1.00 96.56 177 VAL A N 1
ATOM 1325 C CA . VAL A 1 177 ? 7.959 14.985 -28.013 1.00 96.56 177 VAL A CA 1
ATOM 1326 C C . VAL A 1 177 ? 8.302 14.060 -26.846 1.00 96.56 177 VAL A C 1
ATOM 1328 O O . VAL A 1 177 ? 8.714 12.929 -27.070 1.00 96.56 177 VAL A O 1
ATOM 1331 N N . PHE A 1 178 ? 8.096 14.513 -25.608 1.00 97.81 178 PHE A N 1
ATOM 1332 C CA . PHE A 1 178 ? 8.378 13.715 -24.418 1.00 97.81 178 PHE A CA 1
ATOM 1333 C C . PHE A 1 178 ? 7.518 12.446 -24.331 1.00 97.81 178 PHE A C 1
ATOM 1335 O O . PHE A 1 178 ? 8.049 11.378 -24.044 1.00 97.81 178 PHE A O 1
ATOM 1342 N N . LEU A 1 179 ? 6.214 12.537 -24.610 1.00 97.50 179 LEU A N 1
ATOM 1343 C CA . LEU A 1 179 ? 5.325 11.370 -24.604 1.00 97.50 179 LEU A CA 1
ATOM 1344 C C . LEU A 1 179 ? 5.691 10.375 -25.712 1.00 97.50 179 LEU A C 1
ATOM 1346 O O . LEU A 1 179 ? 5.763 9.175 -25.464 1.00 97.50 179 LEU A O 1
ATOM 1350 N N . GLU A 1 180 ? 5.986 10.860 -26.917 1.00 97.88 180 GLU A N 1
ATOM 1351 C CA . GLU A 1 180 ? 6.441 9.996 -28.008 1.00 97.88 180 GLU A CA 1
ATOM 1352 C C . GLU A 1 180 ? 7.793 9.339 -27.688 1.00 97.88 180 GLU A C 1
ATOM 1354 O O . GLU A 1 180 ? 7.981 8.153 -27.942 1.00 97.88 180 GLU A O 1
ATOM 1359 N N . ALA A 1 181 ? 8.709 10.067 -27.051 1.00 98.31 181 ALA A N 1
ATOM 1360 C CA . ALA A 1 181 ? 9.962 9.513 -26.558 1.00 98.31 181 ALA A CA 1
ATOM 1361 C C . ALA A 1 181 ? 9.739 8.453 -25.466 1.00 98.31 181 ALA A C 1
ATOM 1363 O O . ALA A 1 181 ? 10.380 7.408 -25.485 1.00 98.31 181 ALA A O 1
ATOM 1364 N N . ALA A 1 182 ? 8.810 8.668 -24.531 1.00 98.00 182 ALA A N 1
ATOM 1365 C CA . ALA A 1 182 ? 8.470 7.665 -23.523 1.00 98.00 182 ALA A CA 1
ATOM 1366 C C . ALA A 1 182 ? 7.937 6.378 -24.175 1.00 98.00 182 ALA A C 1
ATOM 1368 O O . ALA A 1 182 ? 8.370 5.281 -23.819 1.00 98.00 182 ALA A O 1
ATOM 1369 N N . ARG A 1 183 ? 7.090 6.521 -25.202 1.00 97.75 183 ARG A N 1
ATOM 1370 C CA . ARG A 1 183 ? 6.591 5.407 -26.017 1.00 97.75 183 ARG A CA 1
ATOM 1371 C C . ARG A 1 183 ? 7.717 4.663 -26.740 1.00 97.75 183 ARG A C 1
ATOM 1373 O O . ARG A 1 183 ? 7.754 3.437 -26.712 1.00 97.75 183 ARG A O 1
ATOM 1380 N N . GLN A 1 184 ? 8.651 5.388 -27.359 1.00 97.94 184 GLN A N 1
ATOM 1381 C CA . GLN A 1 184 ? 9.831 4.813 -28.024 1.00 97.94 184 GLN A CA 1
ATOM 1382 C C . GLN A 1 184 ? 10.759 4.087 -27.040 1.00 97.94 184 GLN A C 1
ATOM 1384 O O . GLN A 1 184 ? 11.323 3.052 -27.378 1.00 97.94 184 GLN A O 1
ATOM 1389 N N . ALA A 1 185 ? 10.852 4.573 -25.800 1.00 95.50 185 ALA A N 1
ATOM 1390 C CA . ALA A 1 185 ? 11.596 3.928 -24.721 1.00 95.50 185 ALA A CA 1
ATOM 1391 C C . ALA A 1 185 ? 10.890 2.692 -24.121 1.00 95.50 185 ALA A C 1
ATOM 1393 O O . ALA A 1 185 ? 11.421 2.104 -23.179 1.00 95.50 185 ALA A O 1
ATOM 1394 N N . GLY A 1 186 ? 9.721 2.303 -24.647 1.00 95.50 186 GLY A N 1
ATOM 1395 C CA . GLY A 1 186 ? 8.988 1.100 -24.250 1.00 95.50 186 GLY A CA 1
ATOM 1396 C C . GLY A 1 186 ? 7.931 1.303 -23.162 1.00 95.50 186 GLY A C 1
ATOM 1397 O O . GLY A 1 186 ? 7.395 0.315 -22.669 1.00 95.50 186 GLY A O 1
ATOM 1398 N N . TYR A 1 187 ? 7.607 2.545 -22.785 1.00 96.25 187 TYR A N 1
ATOM 1399 C CA . TYR A 1 187 ? 6.572 2.818 -21.783 1.00 96.25 187 TYR A CA 1
ATOM 1400 C C . TYR A 1 187 ? 5.207 3.083 -22.434 1.00 96.25 187 TYR A C 1
ATOM 1402 O O . TYR A 1 187 ? 5.135 3.796 -23.439 1.00 96.25 187 TYR A O 1
ATOM 1410 N N . PRO A 1 188 ? 4.104 2.558 -21.871 1.00 93.31 188 PRO A N 1
ATOM 1411 C CA . PRO A 1 188 ? 2.768 2.851 -22.373 1.00 93.31 188 PRO A CA 1
ATOM 1412 C C . PRO A 1 188 ? 2.398 4.329 -22.176 1.00 93.31 188 PRO A C 1
ATOM 1414 O O . PRO A 1 188 ? 2.973 5.041 -21.348 1.00 93.31 188 PRO A O 1
ATOM 1417 N N . LEU A 1 189 ? 1.412 4.789 -22.949 1.00 93.56 189 LEU A N 1
ATOM 1418 C CA . LEU A 1 189 ? 0.757 6.072 -22.718 1.00 93.56 189 LEU A CA 1
ATOM 1419 C C . LEU A 1 189 ? -0.574 5.820 -22.014 1.00 93.56 189 LEU A C 1
ATOM 1421 O O . LEU A 1 189 ? -1.466 5.209 -22.600 1.00 93.56 189 LEU A O 1
ATOM 1425 N N . ASP A 1 190 ? -0.698 6.302 -20.782 1.00 86.06 190 ASP A N 1
ATOM 1426 C CA . ASP A 1 190 ? -1.895 6.141 -19.959 1.00 86.06 190 ASP A CA 1
ATOM 1427 C C . ASP A 1 190 ? -2.643 7.476 -19.869 1.00 86.06 190 ASP A C 1
ATOM 1429 O O . ASP A 1 190 ? -2.287 8.342 -19.069 1.00 86.06 190 ASP A O 1
ATOM 1433 N N . PRO A 1 191 ? -3.680 7.702 -20.690 1.00 82.06 191 PRO A N 1
ATOM 1434 C CA . PRO A 1 191 ? -4.398 8.969 -20.671 1.00 82.06 191 PRO A CA 1
ATOM 1435 C C . PRO A 1 191 ? -5.204 9.189 -19.379 1.00 82.06 191 PRO A C 1
ATOM 1437 O O . PRO A 1 191 ? -5.607 10.331 -19.120 1.00 82.06 191 PRO A O 1
ATOM 1440 N N . ASP A 1 192 ? -5.433 8.147 -18.564 1.00 88.19 192 ASP A N 1
ATOM 1441 C CA . ASP A 1 192 ? -6.174 8.244 -17.309 1.00 88.19 192 ASP A CA 1
ATOM 1442 C C . ASP A 1 192 ? -5.541 7.512 -16.118 1.00 88.19 192 ASP A C 1
ATOM 1444 O O . ASP A 1 192 ? -6.114 6.602 -15.508 1.00 88.19 192 ASP A O 1
ATOM 1448 N N . TYR A 1 193 ? -4.411 8.060 -15.683 1.00 91.00 193 TYR A N 1
ATOM 1449 C CA . TYR A 1 193 ? -3.681 7.636 -14.489 1.00 91.00 193 TYR A CA 1
ATOM 1450 C C . TYR A 1 193 ? -4.458 7.785 -13.157 1.00 91.00 193 TYR A C 1
ATOM 1452 O O . TYR A 1 193 ? -3.960 7.405 -12.100 1.00 91.00 193 TYR A O 1
ATOM 1460 N N . ASN A 1 194 ? -5.676 8.344 -13.159 1.00 92.75 194 ASN A N 1
ATOM 1461 C CA . ASN A 1 194 ? -6.538 8.480 -11.973 1.00 92.75 194 ASN A CA 1
ATOM 1462 C C . ASN A 1 194 ? -7.597 7.364 -11.858 1.00 92.75 194 ASN A C 1
ATOM 1464 O O . ASN A 1 194 ? -8.491 7.428 -11.004 1.00 92.75 194 ASN A O 1
ATOM 1468 N N . SER A 1 195 ? -7.494 6.338 -12.706 1.00 84.94 195 SER A N 1
ATOM 1469 C CA . SER A 1 195 ? -8.343 5.141 -12.709 1.00 84.94 195 SER A CA 1
ATOM 1470 C C . SER A 1 195 ? -8.103 4.199 -11.518 1.00 84.94 195 SER A C 1
ATOM 1472 O O . SER A 1 195 ? -9.000 3.430 -11.171 1.00 84.94 195 SER A O 1
ATOM 1474 N N . GLY A 1 196 ? -6.935 4.296 -10.871 1.00 85.44 196 GLY A N 1
ATOM 1475 C CA . GLY A 1 196 ? -6.515 3.478 -9.726 1.00 85.44 196 GLY A CA 1
ATOM 1476 C C . GLY A 1 196 ? -5.323 2.562 -10.016 1.00 85.44 196 GLY A C 1
ATOM 1477 O O . GLY A 1 196 ? -4.700 2.074 -9.080 1.00 85.44 196 GLY A O 1
ATOM 1478 N N . THR A 1 197 ? -4.955 2.365 -11.283 1.00 87.88 197 THR A N 1
ATOM 1479 C CA . THR A 1 197 ? -3.805 1.533 -11.689 1.00 87.88 197 THR A CA 1
ATOM 1480 C C . THR A 1 197 ? -2.930 2.253 -12.724 1.00 87.88 197 THR A C 1
ATOM 1482 O O . THR A 1 197 ? -2.798 1.762 -13.845 1.00 87.88 197 THR A O 1
ATOM 1485 N N . PRO A 1 198 ? -2.382 3.442 -12.402 1.00 89.19 198 PRO A N 1
ATOM 1486 C CA . PRO A 1 198 ? -1.511 4.179 -13.309 1.00 89.19 198 PRO A CA 1
ATOM 1487 C C . PRO A 1 198 ? -0.298 3.351 -13.739 1.00 89.19 198 PRO A C 1
ATOM 1489 O O . PRO A 1 198 ? 0.448 2.884 -12.879 1.00 89.19 198 PRO A O 1
ATOM 1492 N N . ASP A 1 199 ? -0.084 3.225 -15.049 1.00 91.25 199 ASP A N 1
ATOM 1493 C CA . ASP A 1 199 ? 1.086 2.573 -15.655 1.00 91.25 199 ASP A CA 1
ATOM 1494 C C . ASP A 1 199 ? 1.407 3.242 -16.996 1.00 91.25 199 ASP A C 1
ATOM 1496 O O . ASP A 1 199 ? 0.680 3.073 -17.974 1.00 91.25 199 ASP A O 1
ATOM 1500 N N . GLY A 1 200 ? 2.478 4.040 -17.040 1.00 94.88 200 GLY A N 1
ATOM 1501 C CA . GLY A 1 200 ? 2.881 4.789 -18.228 1.00 94.88 200 GLY A CA 1
ATOM 1502 C C . GLY A 1 200 ? 2.834 6.308 -18.086 1.00 94.88 200 GLY A C 1
ATOM 1503 O O . GLY A 1 200 ? 2.803 6.868 -16.990 1.00 94.88 200 GLY A O 1
ATOM 1504 N N . PHE A 1 201 ? 2.892 6.996 -19.227 1.00 97.62 201 PHE A N 1
ATOM 1505 C CA . PHE A 1 201 ? 3.070 8.448 -19.314 1.00 97.62 201 PHE A CA 1
ATOM 1506 C C . PHE A 1 201 ? 1.853 9.157 -19.908 1.00 97.62 201 PHE A C 1
ATOM 1508 O O . PHE A 1 201 ? 1.197 8.659 -20.820 1.00 97.62 201 PHE A O 1
ATOM 1515 N N . ALA A 1 202 ? 1.570 10.357 -19.407 1.00 95.06 202 ALA A N 1
ATOM 1516 C CA . ALA A 1 202 ? 0.350 11.093 -19.708 1.00 95.06 202 ALA A CA 1
ATOM 1517 C C . ALA A 1 202 ? 0.575 12.603 -19.719 1.00 95.06 202 ALA A C 1
ATOM 1519 O O . ALA A 1 202 ? 1.475 13.122 -19.057 1.00 95.06 202 ALA A O 1
ATOM 1520 N N . LEU A 1 203 ? -0.322 13.339 -20.377 1.00 94.62 203 LEU A N 1
ATOM 1521 C CA . LEU A 1 203 ? -0.478 14.763 -20.076 1.00 94.62 203 LEU A CA 1
ATOM 1522 C C . LEU A 1 203 ? -0.983 14.927 -18.638 1.00 94.62 203 LEU A C 1
ATOM 1524 O O . LEU A 1 203 ? -1.878 14.201 -18.205 1.00 94.62 203 LEU A O 1
ATOM 1528 N N . SER A 1 204 ? -0.449 15.912 -17.918 1.00 94.75 204 SER A N 1
ATOM 1529 C CA . SER A 1 204 ? -0.903 16.225 -16.563 1.00 94.75 204 SER A CA 1
ATOM 1530 C C . SER A 1 204 ? -2.383 16.597 -16.575 1.00 94.75 204 SER A C 1
ATOM 1532 O O . SER A 1 204 ? -2.796 17.489 -17.312 1.00 94.75 204 SER A O 1
ATOM 1534 N N . GLN A 1 205 ? -3.178 15.971 -15.717 1.00 94.75 205 GLN A N 1
ATOM 1535 C CA . GLN A 1 205 ? -4.521 16.429 -15.379 1.00 94.75 205 GLN A CA 1
ATOM 1536 C C . GLN A 1 205 ? -4.408 17.439 -14.239 1.00 94.75 205 GLN A C 1
ATOM 1538 O O . GLN A 1 205 ? -3.645 17.241 -13.290 1.00 94.75 205 GLN A O 1
ATOM 1543 N N . VAL A 1 206 ? -5.141 18.545 -14.334 1.00 94.69 206 VAL A N 1
ATOM 1544 C CA . VAL A 1 206 ? -4.987 19.684 -13.424 1.00 94.69 206 VAL A CA 1
ATOM 1545 C C . VAL A 1 206 ? -6.315 20.117 -12.826 1.00 94.69 206 VAL A C 1
ATOM 1547 O O . VAL A 1 206 ? -7.352 20.093 -13.486 1.00 94.69 206 VAL A O 1
ATOM 1550 N N . SER A 1 207 ? -6.267 20.589 -11.580 1.00 94.81 207 SER A N 1
ATOM 1551 C CA . SER A 1 207 ? -7.380 21.286 -10.929 1.00 94.81 207 SER A CA 1
ATOM 1552 C C . SER A 1 207 ? -7.551 22.698 -11.512 1.00 94.81 207 SER A C 1
ATOM 1554 O O . SER A 1 207 ? -7.146 23.708 -10.928 1.00 94.81 207 SER A O 1
ATOM 1556 N N . ALA A 1 208 ? -8.137 22.779 -12.709 1.00 92.69 208 ALA A N 1
ATOM 1557 C CA . ALA A 1 208 ? -8.319 24.011 -13.470 1.00 92.69 208 ALA A CA 1
ATOM 1558 C C . ALA A 1 208 ? -9.742 24.161 -14.034 1.00 92.69 208 ALA A C 1
ATOM 1560 O O . ALA A 1 208 ? -10.482 23.202 -14.242 1.00 92.69 208 ALA A O 1
ATOM 1561 N N . ARG A 1 209 ? -10.131 25.414 -14.279 1.00 91.44 209 ARG A N 1
ATOM 1562 C CA . ARG A 1 209 ? -11.380 25.806 -14.928 1.00 91.44 209 ARG A CA 1
ATOM 1563 C C . ARG A 1 209 ? -11.074 26.804 -16.036 1.00 91.44 209 ARG A C 1
ATOM 1565 O O . ARG A 1 209 ? -10.851 27.986 -15.770 1.00 91.44 209 ARG A O 1
ATOM 1572 N N . ALA A 1 210 ? -11.093 26.327 -17.278 1.00 88.50 210 ALA A N 1
ATOM 1573 C CA . ALA A 1 210 ? -10.893 27.140 -18.473 1.00 88.50 210 ALA A CA 1
ATOM 1574 C C . ALA A 1 210 ? -9.582 27.956 -18.432 1.00 88.50 210 ALA A C 1
ATOM 1576 O O . ALA A 1 210 ? -9.565 29.147 -18.752 1.00 88.50 210 ALA A O 1
ATOM 1577 N N . GLY A 1 211 ? -8.478 27.305 -18.049 1.00 89.06 211 GLY A N 1
ATOM 1578 C CA . GLY A 1 211 ? -7.144 27.924 -18.003 1.00 89.06 211 GLY A CA 1
ATOM 1579 C C . GLY A 1 211 ? -6.881 28.799 -16.771 1.00 89.06 211 GLY A C 1
ATOM 1580 O O . GLY A 1 211 ? -5.876 29.504 -16.723 1.00 89.06 211 GLY A O 1
ATOM 1581 N N . ARG A 1 212 ? -7.771 28.770 -15.773 1.00 92.44 212 ARG A N 1
ATOM 1582 C CA . ARG A 1 212 ? -7.561 29.354 -14.439 1.00 92.44 212 ARG A CA 1
ATOM 1583 C C . ARG A 1 212 ? -7.506 28.245 -13.401 1.00 92.44 212 ARG A C 1
ATOM 1585 O O . ARG A 1 212 ? -8.169 27.228 -13.570 1.00 92.44 212 ARG A O 1
ATOM 1592 N N . ARG A 1 213 ? -6.795 28.454 -12.298 1.00 93.12 213 ARG A N 1
ATOM 1593 C CA . ARG A 1 213 ? -6.805 27.522 -11.161 1.00 93.12 213 ARG A CA 1
ATOM 1594 C C . ARG A 1 213 ? -8.230 27.329 -10.627 1.00 93.12 213 ARG A C 1
ATOM 1596 O O . ARG A 1 213 ? -8.901 28.310 -10.302 1.00 93.12 213 ARG A O 1
ATOM 1603 N N . SER A 1 214 ? -8.656 26.077 -10.471 1.00 91.25 214 SER A N 1
ATOM 1604 C CA . SER A 1 214 ? -9.865 25.698 -9.731 1.00 91.25 214 SER A CA 1
ATOM 1605 C C . SER A 1 214 ? -9.513 25.566 -8.248 1.00 91.25 214 SER A C 1
ATOM 1607 O O . SER A 1 214 ? -9.376 24.463 -7.722 1.00 91.25 214 SER A O 1
ATOM 1609 N N . SER A 1 215 ? -9.279 26.695 -7.572 1.00 87.00 215 SER A N 1
ATOM 1610 C CA . SER A 1 215 ? -8.846 26.676 -6.171 1.00 87.00 215 SER A CA 1
ATOM 1611 C C . SER A 1 215 ? -9.969 26.209 -5.249 1.00 87.00 215 SER A C 1
ATOM 1613 O O . SER A 1 215 ? -11.116 26.634 -5.402 1.00 87.00 215 SER A O 1
ATOM 1615 N N . VAL A 1 216 ? -9.624 25.395 -4.243 1.00 88.62 216 VAL A N 1
ATOM 1616 C CA . VAL A 1 216 ? -10.588 24.930 -3.231 1.00 88.62 216 VAL A CA 1
ATOM 1617 C C . VAL A 1 216 ? -11.299 26.126 -2.609 1.00 88.62 216 VAL A C 1
ATOM 1619 O O . VAL A 1 216 ? -12.517 26.180 -2.643 1.00 88.62 216 VAL A O 1
ATOM 1622 N N . ALA A 1 217 ? -10.557 27.150 -2.175 1.00 89.75 217 ALA A N 1
ATOM 1623 C CA . ALA A 1 217 ? -11.144 28.377 -1.641 1.00 89.75 217 ALA A CA 1
ATOM 1624 C C . ALA A 1 217 ? -12.098 29.080 -2.619 1.00 89.75 217 ALA A C 1
ATOM 1626 O O . ALA A 1 217 ? -13.153 29.552 -2.214 1.00 89.75 217 ALA A O 1
ATOM 1627 N N . GLY A 1 218 ? -11.771 29.172 -3.910 1.00 87.19 218 GLY A N 1
ATOM 1628 C CA . GLY A 1 218 ? -12.660 29.804 -4.885 1.00 87.19 218 GLY A CA 1
ATOM 1629 C C . GLY A 1 218 ? -13.981 29.050 -5.051 1.00 87.19 218 GLY A C 1
ATOM 1630 O O . GLY A 1 218 ? -15.048 29.666 -5.094 1.00 87.19 218 GLY A O 1
ATOM 1631 N N . GLU A 1 219 ? -13.908 27.724 -5.128 1.00 86.44 219 GLU A N 1
ATOM 1632 C CA . GLU A 1 219 ? -15.059 26.853 -5.367 1.00 86.44 219 GLU A CA 1
ATOM 1633 C C . GLU A 1 219 ? -15.916 26.661 -4.101 1.00 86.44 219 GLU A C 1
ATOM 1635 O O . GLU A 1 219 ? -17.144 26.752 -4.178 1.00 86.44 219 GLU A O 1
ATOM 1640 N N . THR A 1 220 ? -15.299 26.481 -2.926 1.00 89.00 220 THR A N 1
ATOM 1641 C CA . THR A 1 220 ? -16.004 26.291 -1.647 1.00 89.00 220 THR A CA 1
ATOM 1642 C C . THR A 1 220 ? -16.576 27.598 -1.112 1.00 89.00 220 THR A C 1
ATOM 1644 O O . THR A 1 220 ? -17.765 27.647 -0.811 1.00 89.00 220 THR A O 1
ATOM 1647 N N . LEU A 1 221 ? -15.804 28.694 -1.068 1.00 89.56 221 LEU A N 1
ATOM 1648 C CA . LEU A 1 221 ? -16.286 29.972 -0.522 1.00 89.56 221 LEU A CA 1
ATOM 1649 C C . LEU A 1 221 ? -17.464 30.528 -1.323 1.00 89.56 221 LEU A C 1
ATOM 1651 O O . LEU A 1 221 ? -18.334 31.187 -0.763 1.00 89.56 221 LEU A O 1
ATOM 1655 N N . ARG A 1 222 ? -17.520 30.263 -2.636 1.00 86.81 222 ARG A N 1
ATOM 1656 C CA . ARG A 1 222 ? -18.672 30.639 -3.465 1.00 86.81 222 ARG A CA 1
ATOM 1657 C C . ARG A 1 222 ? -19.945 29.911 -3.027 1.00 86.81 222 ARG A C 1
ATOM 1659 O O . ARG A 1 222 ? -21.002 30.530 -3.023 1.00 86.81 222 ARG A O 1
ATOM 1666 N N . ARG A 1 223 ? -19.836 28.631 -2.655 1.00 88.31 223 ARG A N 1
ATOM 1667 C CA . ARG A 1 223 ? -20.950 27.801 -2.163 1.00 88.31 223 ARG A CA 1
ATOM 1668 C C . ARG A 1 223 ? -21.315 28.121 -0.707 1.00 88.31 223 ARG A C 1
ATOM 1670 O O . ARG A 1 223 ? -22.486 28.070 -0.357 1.00 88.31 223 ARG A O 1
ATOM 1677 N N . LEU A 1 224 ? -20.330 28.493 0.111 1.00 90.06 224 LEU A N 1
ATOM 1678 C CA . LEU A 1 224 ? -20.516 28.876 1.515 1.00 90.06 224 LEU A CA 1
ATOM 1679 C C . LEU A 1 224 ? -21.097 30.285 1.691 1.00 90.06 224 LEU A C 1
ATOM 1681 O O . LEU A 1 224 ? -21.693 30.563 2.718 1.00 90.06 224 LEU A O 1
ATOM 1685 N N . ARG A 1 225 ? -20.964 31.177 0.700 1.00 84.38 225 ARG A N 1
ATOM 1686 C CA . ARG A 1 225 ? -21.363 32.594 0.818 1.00 84.38 225 ARG A CA 1
ATOM 1687 C C . ARG A 1 225 ? -22.827 32.818 1.215 1.00 84.38 225 ARG A C 1
ATOM 1689 O O . ARG A 1 225 ? -23.132 33.865 1.769 1.00 84.38 225 ARG A O 1
ATOM 1696 N N . ALA A 1 226 ? -23.713 31.883 0.879 1.00 82.25 226 ALA A N 1
ATOM 1697 C CA . ALA A 1 226 ? -25.139 31.962 1.192 1.00 82.25 226 ALA A CA 1
ATOM 1698 C C . ALA A 1 226 ? -25.513 31.279 2.522 1.00 82.25 226 ALA A C 1
ATOM 1700 O O . ALA A 1 226 ? -26.695 31.186 2.829 1.00 82.25 226 ALA A O 1
ATOM 1701 N N . ARG A 1 227 ? -24.538 30.751 3.274 1.00 91.62 227 ARG A N 1
ATOM 1702 C CA . ARG A 1 227 ? -24.765 29.980 4.500 1.00 91.62 227 ARG A CA 1
ATOM 1703 C C . ARG A 1 227 ? -24.432 30.818 5.727 1.00 91.62 227 ARG A C 1
ATOM 1705 O O . ARG A 1 227 ? -23.309 31.291 5.855 1.00 91.62 227 ARG A O 1
ATOM 1712 N N . GLU A 1 228 ? -25.402 30.970 6.620 1.00 91.94 228 GLU A N 1
ATOM 1713 C CA . GLU A 1 228 ? -25.256 31.735 7.868 1.00 91.94 228 GLU A CA 1
ATOM 1714 C C . GLU A 1 228 ? -24.669 30.893 9.013 1.00 91.94 228 GLU A C 1
ATOM 1716 O O . GLU A 1 228 ? -24.126 31.432 9.971 1.00 91.94 228 GLU A O 1
ATOM 1721 N N . ASN A 1 229 ? -24.710 29.563 8.891 1.00 94.75 229 ASN A N 1
ATOM 1722 C CA . ASN A 1 229 ? -24.201 28.609 9.879 1.00 94.75 229 ASN A CA 1
ATOM 1723 C C . ASN A 1 229 ? -22.691 28.316 9.749 1.00 94.75 229 ASN A C 1
ATOM 1725 O O . ASN A 1 229 ? -22.180 27.414 10.415 1.00 94.75 229 ASN A O 1
ATOM 1729 N N . VAL A 1 230 ? -21.961 29.056 8.903 1.00 96.12 230 VAL A N 1
ATOM 1730 C CA . VAL A 1 230 ? -20.503 28.928 8.749 1.00 96.12 230 VAL A CA 1
ATOM 1731 C C . VAL A 1 230 ? -19.813 30.252 8.955 1.00 96.12 230 VAL A C 1
ATOM 1733 O O . VAL A 1 230 ? -20.112 31.237 8.286 1.00 96.12 230 VAL A O 1
ATOM 1736 N N . GLU A 1 231 ? -18.791 30.229 9.795 1.00 95.75 231 GLU A N 1
ATOM 1737 C CA . GLU A 1 231 ? -17.911 31.360 10.023 1.00 95.75 231 GLU A CA 1
ATOM 1738 C C . GLU A 1 231 ? -16.472 30.965 9.695 1.00 95.75 231 GLU A C 1
ATOM 1740 O O . GLU A 1 231 ? -15.990 29.910 10.104 1.00 95.75 231 GLU A O 1
ATOM 1745 N N . ILE A 1 232 ? -15.773 31.808 8.937 1.00 95.94 232 ILE A N 1
ATOM 1746 C CA . ILE A 1 232 ? -14.345 31.639 8.659 1.00 95.94 232 ILE A CA 1
ATOM 1747 C C . ILE A 1 232 ? -13.634 32.833 9.274 1.00 95.94 232 ILE A C 1
ATOM 1749 O O . ILE A 1 232 ? -13.771 33.958 8.791 1.00 95.94 232 ILE A O 1
ATOM 1753 N N . VAL A 1 233 ? -12.883 32.577 10.339 1.00 96.62 233 VAL A N 1
ATOM 1754 C CA . VAL A 1 233 ? -12.089 33.578 11.040 1.00 96.62 233 VAL A CA 1
ATOM 1755 C C . VAL A 1 233 ? -10.686 33.561 10.450 1.00 96.62 233 VAL A C 1
ATOM 1757 O O . VAL A 1 233 ? -9.913 32.621 10.629 1.00 96.62 233 VAL A O 1
ATOM 1760 N N . GLU A 1 234 ? -10.385 34.608 9.695 1.00 95.75 234 GLU A N 1
ATOM 1761 C CA . GLU A 1 234 ? -9.075 34.839 9.094 1.00 95.75 234 GLU A CA 1
ATOM 1762 C C . GLU A 1 234 ? -8.103 35.448 10.115 1.00 95.75 234 GLU A C 1
ATOM 1764 O O . GLU A 1 234 ? -8.524 36.099 11.074 1.00 95.75 234 GLU A O 1
ATOM 1769 N N . GLU A 1 235 ? -6.801 35.273 9.877 1.00 95.31 235 GLU A N 1
ATOM 1770 C CA . GLU A 1 235 ? -5.724 35.790 10.741 1.00 95.31 235 GLU A CA 1
ATOM 1771 C C . GLU A 1 235 ? -5.830 35.296 12.197 1.00 95.31 235 GLU A C 1
ATOM 1773 O O . GLU A 1 235 ? -5.352 35.940 13.129 1.00 95.31 235 GLU A O 1
ATOM 1778 N N . ALA A 1 236 ? -6.433 34.117 12.381 1.00 96.81 236 ALA A N 1
ATOM 1779 C CA . ALA A 1 236 ? -6.616 33.439 13.656 1.00 96.81 236 ALA A CA 1
ATOM 1780 C C . ALA A 1 236 ? -5.596 32.304 13.793 1.00 96.81 236 ALA A C 1
ATOM 1782 O O . ALA A 1 236 ? -5.783 31.201 13.277 1.00 96.81 236 ALA A O 1
ATOM 1783 N N . THR A 1 237 ? -4.485 32.576 14.476 1.00 97.12 237 THR A N 1
ATOM 1784 C CA . THR A 1 237 ? -3.426 31.578 14.689 1.00 97.12 237 THR A CA 1
ATOM 1785 C C . THR A 1 237 ? -3.738 30.772 15.943 1.00 97.12 237 THR A C 1
ATOM 1787 O O . THR A 1 237 ? -3.715 31.329 17.036 1.00 97.12 237 THR A O 1
ATOM 1790 N N . ALA A 1 238 ? -4.043 29.481 15.804 1.00 97.75 238 ALA A N 1
ATOM 1791 C CA . ALA A 1 238 ? -4.262 28.591 16.944 1.00 97.75 238 ALA A CA 1
ATOM 1792 C C . ALA A 1 238 ? -2.987 28.457 17.793 1.00 97.75 238 ALA A C 1
ATOM 1794 O O . ALA A 1 238 ? -1.913 28.202 17.253 1.00 97.75 238 ALA A O 1
ATOM 1795 N N . THR A 1 239 ? -3.114 28.635 19.108 1.00 97.06 239 THR A N 1
ATOM 1796 C CA . THR A 1 239 ? -2.004 28.637 20.074 1.00 97.06 239 THR A CA 1
ATOM 1797 C C . THR A 1 239 ? -2.017 27.427 21.005 1.00 97.06 239 THR A C 1
ATOM 1799 O O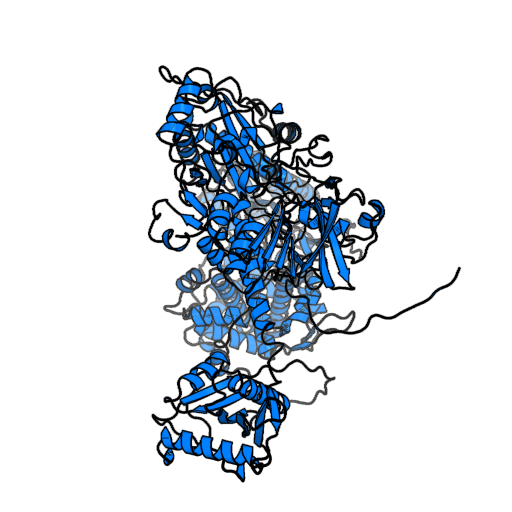 . THR A 1 239 ? -0.971 27.054 21.523 1.00 97.06 239 THR A O 1
ATOM 1802 N N . GLY A 1 240 ? -3.169 26.778 21.199 1.00 96.69 240 GLY A N 1
ATOM 1803 C CA . GLY A 1 240 ? -3.264 25.552 21.991 1.00 96.69 240 GLY A CA 1
ATOM 1804 C C . GLY A 1 240 ? -4.688 25.015 22.114 1.00 96.69 240 GLY A C 1
ATOM 1805 O O . GLY A 1 240 ? -5.665 25.728 21.888 1.00 96.69 240 GLY A O 1
ATOM 1806 N N . LEU A 1 241 ? -4.809 23.745 22.489 1.00 98.31 241 LEU A N 1
ATOM 1807 C CA . LEU A 1 241 ? -6.076 23.071 22.762 1.00 98.31 241 LEU A CA 1
ATOM 1808 C C . LEU A 1 241 ? -6.491 23.267 24.220 1.00 98.31 241 LEU A C 1
ATOM 1810 O O . LEU A 1 241 ? -5.685 23.164 25.151 1.00 98.31 241 LEU A O 1
ATOM 1814 N N . VAL A 1 242 ? -7.785 23.493 24.424 1.00 96.81 242 VAL A N 1
ATOM 1815 C CA . VAL A 1 242 ? -8.387 23.602 25.754 1.00 96.81 242 VAL A CA 1
ATOM 1816 C C . VAL A 1 242 ? -8.809 22.213 26.209 1.00 96.81 242 VAL A C 1
ATOM 1818 O O . VAL A 1 242 ? -9.747 21.636 25.660 1.00 96.81 242 VAL A O 1
ATOM 1821 N N . LEU A 1 243 ? -8.119 21.666 27.211 1.00 95.25 243 LEU A N 1
ATOM 1822 C CA . LEU A 1 243 ? -8.374 20.322 27.735 1.00 95.25 243 LEU A CA 1
ATOM 1823 C C . LEU A 1 243 ? -9.015 20.375 29.125 1.00 95.25 243 LEU A C 1
ATOM 1825 O O . LEU A 1 243 ? -8.579 21.131 29.993 1.00 95.25 243 LEU A O 1
ATOM 1829 N N . ARG A 1 244 ? -10.008 19.511 29.359 1.00 91.50 244 ARG A N 1
ATOM 1830 C CA . ARG A 1 244 ? -10.549 19.202 30.689 1.00 91.50 244 ARG A CA 1
ATOM 1831 C C . ARG A 1 244 ? -10.485 17.695 30.909 1.00 91.50 244 ARG A C 1
ATOM 1833 O O . ARG A 1 244 ? -11.325 16.954 30.400 1.00 91.50 244 ARG A O 1
ATOM 1840 N N . GLY A 1 245 ? -9.479 17.243 31.657 1.00 92.31 245 GLY A N 1
ATOM 1841 C CA . GLY A 1 245 ? -9.162 15.816 31.744 1.00 92.31 245 GLY A CA 1
ATOM 1842 C C . GLY A 1 245 ? -8.828 15.265 30.355 1.00 92.31 245 GLY A C 1
ATOM 1843 O O . GLY A 1 245 ? -7.998 15.838 29.655 1.00 92.31 245 GLY A O 1
ATOM 1844 N N . ARG A 1 246 ? -9.518 14.199 29.935 1.00 94.50 246 ARG A N 1
ATOM 1845 C CA . ARG A 1 246 ? -9.347 13.564 28.615 1.00 94.50 246 ARG A CA 1
ATOM 1846 C C . ARG A 1 246 ? -10.253 14.125 27.512 1.00 94.50 246 ARG A C 1
ATOM 1848 O O . ARG A 1 246 ? -10.422 13.483 26.486 1.00 94.50 246 ARG A O 1
ATOM 1855 N N . ARG A 1 247 ? -10.858 15.301 27.696 1.00 95.75 247 ARG A N 1
ATOM 1856 C CA . ARG A 1 247 ? -11.746 15.913 26.695 1.00 95.75 247 ARG A CA 1
ATOM 1857 C C . ARG A 1 247 ? -11.192 17.234 26.177 1.00 95.75 247 ARG A C 1
ATOM 1859 O O . ARG A 1 247 ? -10.861 18.113 26.975 1.00 95.75 247 ARG A O 1
ATOM 1866 N N . CYS A 1 248 ? -11.164 17.394 24.857 1.00 97.31 248 CYS A N 1
ATOM 1867 C CA . CYS A 1 248 ? -10.946 18.674 24.198 1.00 97.31 248 CYS A CA 1
ATOM 1868 C C . CYS A 1 248 ? -12.253 19.475 24.161 1.00 97.31 248 CYS A C 1
ATOM 1870 O O . CYS A 1 248 ? -13.302 18.961 23.776 1.00 97.31 248 CYS A O 1
ATOM 1872 N N . LEU A 1 249 ? -12.190 20.729 24.601 1.00 95.88 249 LEU A N 1
ATOM 1873 C CA . LEU A 1 249 ? -13.330 21.643 24.661 1.00 95.88 249 LEU A CA 1
ATOM 1874 C C . LEU A 1 249 ? -13.284 22.722 23.578 1.00 95.88 249 LEU A C 1
ATOM 1876 O O . LEU A 1 249 ? -14.242 23.476 23.448 1.00 95.88 249 LEU A O 1
ATOM 1880 N N . GLY A 1 250 ? -12.179 22.837 22.842 1.00 95.06 250 GLY A N 1
ATOM 1881 C CA . GLY A 1 250 ? -11.962 23.904 21.876 1.00 95.06 250 GLY A CA 1
ATOM 1882 C C . GLY A 1 250 ? -10.500 24.318 21.774 1.00 95.06 250 GLY A C 1
ATOM 1883 O O . GLY A 1 250 ? -9.591 23.579 22.161 1.00 95.06 250 GLY A O 1
ATOM 1884 N N . VAL A 1 251 ? -10.279 25.522 21.253 1.00 97.88 251 VAL A N 1
ATOM 1885 C CA . VAL A 1 251 ? -8.955 26.029 20.866 1.00 97.88 251 VAL A CA 1
ATOM 1886 C C . VAL A 1 251 ? -8.790 27.465 21.352 1.00 97.88 251 VAL A C 1
ATOM 1888 O O . VAL A 1 251 ? -9.683 28.298 21.172 1.00 97.88 251 VAL A O 1
ATOM 1891 N N . SER A 1 252 ? -7.631 27.762 21.931 1.00 97.56 252 SER A N 1
ATOM 1892 C CA . SER A 1 252 ? -7.134 29.126 22.103 1.00 97.56 252 SER A CA 1
ATOM 1893 C C . SER A 1 252 ? -6.400 29.557 20.839 1.00 97.56 252 SER A C 1
ATOM 1895 O O . SER A 1 252 ? -5.665 28.774 20.236 1.00 97.56 252 SER A O 1
ATOM 1897 N N . TRP A 1 253 ? -6.624 30.790 20.408 1.00 97.50 253 TRP A N 1
ATOM 1898 C CA . TRP A 1 253 ? -6.037 31.358 19.205 1.00 97.50 253 TRP A CA 1
ATOM 1899 C C . TRP A 1 253 ? -5.769 32.849 19.378 1.00 97.50 253 TRP A C 1
ATOM 1901 O O . TRP A 1 253 ? -6.379 33.525 20.204 1.00 97.50 253 TRP A O 1
ATOM 1911 N N . ARG A 1 254 ? -4.838 33.371 18.582 1.00 96.38 254 ARG A N 1
ATOM 1912 C CA . ARG A 1 254 ? -4.408 34.766 18.619 1.00 96.38 254 ARG A CA 1
ATOM 1913 C C . ARG A 1 254 ? -4.698 35.465 17.300 1.00 96.38 254 ARG A C 1
ATOM 1915 O O . ARG A 1 254 ? -4.433 34.913 16.230 1.00 96.38 254 ARG A O 1
ATOM 1922 N N . ARG A 1 255 ? -5.183 36.701 17.397 1.00 94.19 255 ARG A N 1
ATOM 1923 C CA . ARG A 1 255 ? -5.363 37.637 16.282 1.00 94.19 255 ARG A CA 1
ATOM 1924 C C . ARG A 1 255 ? -5.058 39.045 16.760 1.00 94.19 255 ARG A C 1
ATOM 1926 O O . ARG A 1 255 ? -5.493 39.430 17.839 1.00 94.19 255 ARG A O 1
ATOM 1933 N N . ASP A 1 256 ? -4.274 39.788 15.983 1.00 89.00 256 ASP A N 1
ATOM 1934 C CA . ASP A 1 256 ? -3.881 41.168 16.305 1.00 89.00 256 ASP A CA 1
ATOM 1935 C C . ASP A 1 256 ? -3.307 41.328 17.732 1.00 89.00 256 ASP A C 1
ATOM 1937 O O . ASP A 1 256 ? -3.520 42.326 18.412 1.00 89.00 256 ASP A O 1
ATOM 1941 N N . GLY A 1 257 ? -2.591 40.301 18.211 1.00 86.12 257 GLY A N 1
ATOM 1942 C CA . GLY A 1 257 ? -2.015 40.248 19.561 1.00 86.12 257 GLY A CA 1
ATOM 1943 C C . GLY A 1 257 ? -2.990 39.848 20.677 1.00 86.12 257 GLY A C 1
ATOM 1944 O O . GLY A 1 257 ? -2.532 39.460 21.748 1.00 86.12 257 GLY A O 1
ATOM 1945 N N . ALA A 1 258 ? -4.301 39.866 20.431 1.00 91.44 258 ALA A N 1
ATOM 1946 C CA . ALA A 1 258 ? -5.315 39.440 21.389 1.00 91.44 258 ALA A CA 1
ATOM 1947 C C . ALA A 1 258 ? -5.504 37.919 21.357 1.00 91.44 258 ALA A C 1
ATOM 1949 O O . ALA A 1 258 ? -5.618 37.315 20.289 1.00 91.44 258 ALA A O 1
ATOM 1950 N N . GLU A 1 259 ? -5.552 37.300 22.533 1.00 94.88 259 GLU A N 1
ATOM 1951 C CA . GLU A 1 259 ? -5.810 35.871 22.699 1.00 94.88 259 GLU A CA 1
ATOM 1952 C C . GLU A 1 259 ? -7.294 35.636 22.992 1.00 94.88 259 GLU A C 1
ATOM 1954 O O . GLU A 1 259 ? -7.890 36.297 23.839 1.00 94.88 259 GLU A O 1
ATOM 1959 N N . THR A 1 260 ? -7.903 34.727 22.240 1.00 95.44 260 THR A N 1
ATOM 1960 C CA . THR A 1 260 ? -9.323 34.379 22.303 1.00 95.44 260 THR A CA 1
ATOM 1961 C C . THR A 1 260 ? -9.454 32.865 22.382 1.00 95.44 260 THR A C 1
ATOM 1963 O O . THR A 1 260 ? -8.683 32.134 21.769 1.00 95.44 260 THR A O 1
ATOM 1966 N N . THR A 1 261 ? -10.449 32.377 23.117 1.00 96.06 261 THR A N 1
ATOM 1967 C CA . THR A 1 261 ? -10.771 30.950 23.176 1.00 96.06 261 THR A CA 1
ATOM 1968 C C . THR A 1 261 ? -12.127 30.711 22.532 1.00 96.06 261 THR A C 1
ATOM 1970 O O . THR A 1 261 ? -13.114 31.350 22.893 1.00 96.06 261 THR A O 1
ATOM 1973 N N . THR A 1 262 ? -12.189 29.759 21.606 1.00 96.12 262 THR A N 1
ATOM 1974 C CA . THR A 1 262 ? -13.445 29.288 21.017 1.00 96.12 262 THR A CA 1
ATOM 1975 C C . THR A 1 262 ? -13.699 27.867 21.487 1.00 96.12 262 THR A C 1
ATOM 1977 O O . THR A 1 262 ? -12.883 26.979 21.244 1.00 96.12 262 THR A O 1
ATOM 1980 N N . LEU A 1 263 ? -14.828 27.661 22.167 1.00 96.44 263 LEU A N 1
ATOM 1981 C CA . LEU A 1 263 ? -15.270 26.343 22.615 1.00 96.44 263 LEU A CA 1
ATOM 1982 C C . LEU A 1 263 ? -16.157 25.689 21.557 1.00 96.44 263 LEU A C 1
ATOM 1984 O O . LEU A 1 263 ? -16.946 26.380 20.913 1.00 96.44 263 LEU A O 1
ATOM 1988 N N . ALA A 1 264 ? -16.046 24.372 21.407 1.00 95.31 264 ALA A N 1
ATOM 1989 C CA . ALA A 1 264 ? -16.860 23.599 20.480 1.00 95.31 264 ALA A CA 1
ATOM 1990 C C . ALA A 1 264 ? -17.164 22.191 20.993 1.00 95.31 264 ALA A C 1
ATOM 1992 O O . ALA A 1 264 ? -16.440 21.648 21.830 1.00 95.31 264 ALA A O 1
ATOM 1993 N N . ARG A 1 265 ? -18.238 21.587 20.469 1.00 93.44 265 ARG A N 1
ATOM 1994 C CA . ARG A 1 265 ? -18.598 20.198 20.794 1.00 93.44 265 ARG A CA 1
ATOM 1995 C C . ARG A 1 265 ? -17.566 19.205 20.255 1.00 93.44 265 ARG A C 1
ATOM 1997 O O . ARG A 1 265 ? -17.213 18.275 20.980 1.00 93.44 265 ARG A O 1
ATOM 2004 N N . GLU A 1 266 ? -17.095 19.431 19.030 1.00 95.94 266 GLU A N 1
ATOM 2005 C CA . GLU A 1 266 ? -16.017 18.682 18.383 1.00 95.94 266 GLU A CA 1
ATOM 2006 C C . GLU A 1 266 ? -14.970 19.648 17.802 1.00 95.94 266 GLU A C 1
ATOM 2008 O O . GLU A 1 266 ? -15.308 20.619 17.120 1.00 95.94 266 GLU A O 1
ATOM 2013 N N . THR A 1 267 ? -13.688 19.367 18.033 1.00 98.50 267 THR A N 1
ATOM 2014 C CA . THR A 1 267 ? -12.559 20.073 17.412 1.00 98.50 267 THR A CA 1
ATOM 2015 C C . THR A 1 267 ? -11.887 19.174 16.378 1.00 98.50 267 THR A C 1
ATOM 2017 O O . THR A 1 267 ? -11.536 18.032 16.668 1.00 98.50 267 THR A O 1
ATOM 2020 N N . VAL A 1 268 ? -11.676 19.687 15.166 1.00 98.75 268 VAL A N 1
ATOM 2021 C CA . VAL A 1 268 ? -11.047 18.959 14.057 1.00 98.75 268 VAL A CA 1
ATOM 2022 C C . VAL A 1 268 ? -9.816 19.719 13.583 1.00 98.75 268 VAL A C 1
ATOM 2024 O O . VAL A 1 268 ? -9.913 20.841 13.084 1.00 98.75 268 VAL A O 1
ATOM 2027 N N . LEU A 1 269 ? -8.647 19.101 13.714 1.00 98.81 269 LEU A N 1
ATOM 2028 C CA . LEU A 1 269 ? -7.396 19.643 13.205 1.00 98.81 269 LEU A CA 1
ATOM 2029 C C . LEU A 1 269 ? -7.280 19.356 11.707 1.00 98.81 269 LEU A C 1
ATOM 2031 O O . LEU A 1 269 ? -7.329 18.207 11.274 1.00 98.81 269 LEU A O 1
ATOM 2035 N N . ALA A 1 270 ? -7.136 20.419 10.927 1.00 98.44 270 ALA A N 1
ATOM 2036 C CA . ALA A 1 270 ? -6.887 20.411 9.490 1.00 98.44 270 ALA A CA 1
ATOM 2037 C C . ALA A 1 270 ? -5.726 21.368 9.140 1.00 98.44 270 ALA A C 1
ATOM 2039 O O . ALA A 1 270 ? -5.705 21.995 8.074 1.00 98.44 270 ALA A O 1
ATOM 2040 N N . ALA A 1 271 ? -4.765 21.502 10.062 1.00 97.69 271 ALA A N 1
ATOM 2041 C CA . ALA A 1 271 ? -3.615 22.399 9.967 1.00 97.69 271 ALA A CA 1
ATOM 2042 C C . ALA A 1 271 ? -2.456 21.796 9.144 1.00 97.69 271 ALA A C 1
ATOM 2044 O O . ALA A 1 271 ? -1.412 22.425 8.956 1.00 97.69 271 ALA A O 1
ATOM 2045 N N . GLY A 1 272 ? -2.659 20.595 8.597 1.00 97.31 272 GLY A N 1
ATOM 2046 C CA . GLY A 1 272 ? -1.731 19.896 7.722 1.00 97.31 272 GLY A CA 1
ATOM 2047 C C . GLY A 1 272 ? -0.621 19.175 8.479 1.00 97.31 272 GLY A C 1
ATOM 2048 O O . GLY A 1 272 ? -0.456 19.321 9.687 1.00 97.31 272 GLY A O 1
ATOM 2049 N N . THR A 1 273 ? 0.205 18.453 7.722 1.00 98.00 273 THR A N 1
ATOM 2050 C CA . THR A 1 273 ? 1.291 17.594 8.224 1.00 98.00 273 THR A CA 1
ATOM 2051 C C . THR A 1 273 ? 2.268 18.277 9.181 1.00 98.00 273 THR A C 1
ATOM 2053 O O . THR A 1 273 ? 2.864 17.614 10.017 1.00 98.00 273 THR A O 1
ATOM 2056 N N . ILE A 1 274 ? 2.436 19.595 9.101 1.00 98.31 274 ILE A N 1
ATOM 2057 C CA . ILE A 1 274 ? 3.330 20.327 10.010 1.00 98.31 274 ILE A CA 1
ATOM 2058 C C . ILE A 1 274 ? 2.532 20.965 11.153 1.00 98.31 274 ILE A C 1
ATOM 2060 O O . ILE A 1 274 ? 2.903 20.833 12.314 1.00 98.31 274 ILE A O 1
ATOM 2064 N N . GLY A 1 275 ? 1.415 21.631 10.844 1.00 97.94 275 GLY A N 1
ATOM 2065 C CA . GLY A 1 275 ? 0.656 22.399 11.832 1.00 97.94 275 GLY A CA 1
ATOM 2066 C C . GLY A 1 275 ? -0.110 21.541 12.841 1.00 97.94 275 GLY A C 1
ATOM 2067 O O . GLY A 1 275 ? -0.145 21.884 14.020 1.00 97.94 275 GLY A O 1
ATOM 2068 N N . SER A 1 276 ? -0.698 20.423 12.409 1.00 98.69 276 SER A N 1
ATOM 2069 C CA . SER A 1 276 ? -1.502 19.546 13.273 1.00 98.69 276 SER A CA 1
ATOM 2070 C C . SER A 1 276 ? -0.691 18.882 14.398 1.00 98.69 276 SER A C 1
ATOM 2072 O O . SER A 1 276 ? -1.076 19.059 15.557 1.00 98.69 276 SER A O 1
ATOM 2074 N N . PRO A 1 277 ? 0.449 18.200 14.142 1.00 98.56 277 PRO A N 1
ATOM 2075 C CA . PRO A 1 277 ? 1.269 17.654 15.227 1.00 98.56 277 PRO A CA 1
ATOM 2076 C C . PRO A 1 277 ? 1.876 18.753 16.105 1.00 98.56 277 PRO A C 1
ATOM 2078 O O . PRO A 1 277 ? 1.957 18.579 17.318 1.00 98.56 277 PRO A O 1
ATOM 2081 N N . HIS A 1 278 ? 2.244 19.901 15.525 1.00 98.56 278 HIS A N 1
ATOM 2082 C CA . HIS A 1 278 ? 2.805 21.013 16.286 1.00 98.56 278 HIS A CA 1
ATOM 2083 C C . HIS A 1 278 ? 1.794 21.570 17.298 1.00 98.56 278 HIS A C 1
ATOM 2085 O O . HIS A 1 278 ? 2.124 21.750 18.467 1.00 98.56 278 HIS A O 1
ATOM 2091 N N . LEU A 1 279 ? 0.534 21.762 16.894 1.00 98.69 279 LEU A N 1
ATOM 2092 C CA . LEU A 1 279 ? -0.518 22.218 17.803 1.00 98.69 279 LEU A CA 1
ATOM 2093 C C . LEU A 1 279 ? -0.835 21.186 18.896 1.00 98.69 279 LEU A C 1
ATOM 2095 O O . LEU A 1 279 ? -1.077 21.572 20.041 1.00 98.69 279 LEU A O 1
ATOM 2099 N N . LEU A 1 280 ? -0.816 19.886 18.577 1.00 98.81 280 LEU A N 1
ATOM 2100 C CA . LEU A 1 280 ? -0.944 18.825 19.584 1.00 98.81 280 LEU A CA 1
ATOM 2101 C C . LEU A 1 280 ? 0.188 18.923 20.619 1.00 98.81 280 LEU A C 1
ATOM 2103 O O . LEU A 1 280 ? -0.088 18.966 21.820 1.00 98.81 280 LEU A O 1
ATOM 2107 N N . GLN A 1 281 ? 1.434 19.072 20.165 1.00 98.69 281 GLN A N 1
ATOM 2108 C CA . GLN A 1 281 ? 2.603 19.196 21.037 1.00 98.69 281 GLN A CA 1
ATOM 2109 C C . GLN A 1 281 ? 2.535 20.446 21.919 1.00 98.69 281 GLN A C 1
ATOM 2111 O O . GLN A 1 281 ? 2.654 20.318 23.133 1.00 98.69 281 GLN A O 1
ATOM 2116 N N . LEU A 1 282 ? 2.230 21.624 21.358 1.00 98.44 282 LEU A N 1
ATOM 2117 C CA . LEU A 1 282 ? 2.010 22.872 22.115 1.00 98.44 282 LEU A CA 1
ATOM 2118 C C . LEU A 1 282 ? 0.913 22.736 23.184 1.00 98.44 282 LEU A C 1
ATOM 2120 O O . LEU A 1 282 ? 0.930 23.417 24.208 1.00 98.44 282 LEU A O 1
ATOM 2124 N N . SER A 1 283 ? -0.029 21.817 22.973 1.00 98.50 283 SER A N 1
ATOM 2125 C CA . SER A 1 283 ? -1.117 21.519 23.909 1.00 98.50 283 SER A CA 1
ATOM 2126 C C . SER A 1 283 ? -0.743 20.503 24.993 1.00 98.50 283 SER A C 1
ATOM 2128 O O . SER A 1 283 ? -1.597 20.130 25.803 1.00 98.50 283 SER A O 1
ATOM 2130 N N . GLY A 1 284 ? 0.513 20.049 25.023 1.00 97.81 284 GLY A N 1
ATOM 2131 C CA . GLY A 1 284 ? 1.000 19.015 25.931 1.00 97.81 284 GLY A CA 1
ATOM 2132 C C . GLY A 1 284 ? 0.612 17.595 25.514 1.00 97.81 284 GLY A C 1
ATOM 2133 O O . GLY A 1 284 ? 0.545 16.722 26.377 1.00 97.81 284 GLY A O 1
ATOM 2134 N N . ILE A 1 285 ? 0.308 17.355 24.235 1.00 98.56 285 ILE A N 1
ATOM 2135 C CA . ILE A 1 285 ? -0.039 16.033 23.699 1.00 98.56 285 ILE A CA 1
ATOM 2136 C C . ILE A 1 285 ? 1.113 15.541 22.820 1.00 98.56 285 ILE A C 1
ATOM 2138 O O . ILE A 1 285 ? 1.359 16.103 21.754 1.00 98.56 285 ILE A O 1
ATOM 2142 N N . GLY A 1 286 ? 1.830 14.507 23.254 1.00 97.31 286 GLY A N 1
ATOM 2143 C CA . GLY A 1 286 ? 3.008 14.031 22.527 1.00 97.31 286 GLY A CA 1
ATOM 2144 C C . GLY A 1 286 ? 3.935 13.146 23.350 1.00 97.31 286 GLY A C 1
ATOM 2145 O O . GLY A 1 286 ? 3.543 12.597 24.379 1.00 97.31 286 GLY A O 1
ATOM 2146 N N . GLU A 1 287 ? 5.172 12.999 22.883 1.00 96.56 287 GLU A N 1
ATOM 2147 C CA . GLU A 1 287 ? 6.229 12.264 23.583 1.00 96.56 287 GLU A CA 1
ATOM 2148 C C . GLU A 1 287 ? 6.726 13.081 24.800 1.00 96.56 287 GLU A C 1
ATOM 2150 O O . GLU A 1 287 ? 7.176 14.217 24.610 1.00 96.56 287 GLU A O 1
ATOM 2155 N N . PRO A 1 288 ? 6.615 12.565 26.042 1.00 97.12 288 PRO A N 1
ATOM 2156 C CA . PRO A 1 288 ? 6.880 13.345 27.252 1.00 97.12 288 PRO A CA 1
ATOM 2157 C C . PRO A 1 288 ? 8.258 14.016 27.312 1.00 97.12 288 PRO A C 1
ATOM 2159 O O . PRO A 1 288 ? 8.349 15.167 27.742 1.00 97.12 288 PRO A O 1
ATOM 2162 N N . GLU A 1 289 ? 9.322 13.337 26.883 1.00 95.38 289 GLU A N 1
ATOM 2163 C CA . GLU A 1 289 ? 10.681 13.873 26.943 1.00 95.38 289 GLU A CA 1
ATOM 2164 C C . GLU A 1 289 ? 10.898 14.991 25.916 1.00 95.38 289 GLU A C 1
ATOM 2166 O O . GLU A 1 289 ? 11.489 16.023 26.239 1.00 95.38 289 GLU A O 1
ATOM 2171 N N . ALA A 1 290 ? 10.390 14.834 24.692 1.00 94.19 290 ALA A N 1
ATOM 2172 C CA . ALA A 1 290 ? 10.423 15.862 23.657 1.00 94.19 290 ALA A CA 1
ATOM 2173 C C . ALA A 1 290 ? 9.663 17.120 24.085 1.00 94.19 290 ALA A C 1
ATOM 2175 O O . ALA A 1 290 ? 10.171 18.228 23.917 1.00 94.19 290 ALA A O 1
ATOM 2176 N N . LEU A 1 291 ? 8.486 16.956 24.696 1.00 98.00 291 LEU A N 1
ATOM 2177 C CA . LEU A 1 291 ? 7.722 18.081 25.237 1.00 98.00 291 LEU A CA 1
ATOM 2178 C C . LEU A 1 291 ? 8.496 18.800 26.346 1.00 98.00 291 LEU A C 1
ATOM 2180 O O . LEU A 1 291 ? 8.594 20.028 26.328 1.00 98.00 291 LEU A O 1
ATOM 2184 N N . ALA A 1 292 ? 9.108 18.050 27.266 1.00 97.25 292 ALA A N 1
ATOM 2185 C CA . ALA A 1 292 ? 9.910 18.626 28.340 1.00 97.25 292 ALA A CA 1
ATOM 2186 C C . ALA A 1 292 ? 11.112 19.425 27.804 1.00 97.25 292 ALA A C 1
ATOM 2188 O O . ALA A 1 292 ? 11.369 20.527 28.293 1.00 97.25 292 ALA A O 1
ATOM 2189 N N . ARG A 1 293 ? 11.805 18.928 26.765 1.00 96.25 293 ARG A N 1
ATOM 2190 C CA . ARG A 1 293 ? 12.910 19.649 26.098 1.00 96.25 293 ARG A CA 1
ATOM 2191 C C . ARG A 1 293 ? 12.467 20.983 25.489 1.00 96.25 293 ARG A C 1
ATOM 2193 O O . ARG A 1 293 ? 13.225 21.944 25.540 1.00 96.25 293 ARG A O 1
ATOM 2200 N N . ALA A 1 294 ? 11.238 21.059 24.982 1.00 96.56 294 ALA A N 1
ATOM 2201 C CA . ALA A 1 294 ? 10.639 22.287 24.457 1.00 96.56 294 ALA A CA 1
ATOM 2202 C C . ALA A 1 294 ? 10.063 23.215 25.550 1.00 96.56 294 ALA A C 1
ATOM 2204 O O . ALA A 1 294 ? 9.493 24.263 25.241 1.00 96.56 294 ALA A O 1
ATOM 2205 N N . GLY A 1 295 ? 10.168 22.845 26.832 1.00 97.25 295 GLY A N 1
ATOM 2206 C CA . GLY A 1 295 ? 9.569 23.596 27.938 1.00 97.25 295 GLY A CA 1
ATOM 2207 C C . GLY A 1 295 ? 8.041 23.482 28.003 1.00 97.25 295 GLY A C 1
ATOM 2208 O O . GLY A 1 295 ? 7.378 24.388 28.512 1.00 97.25 295 GLY A O 1
ATOM 2209 N N . ILE A 1 296 ? 7.472 22.392 27.480 1.00 98.19 296 ILE A N 1
ATOM 2210 C CA . ILE A 1 296 ? 6.033 22.122 27.451 1.00 98.19 296 ILE A CA 1
ATOM 2211 C C . ILE A 1 296 ? 5.698 21.004 28.443 1.00 98.19 296 ILE A C 1
ATOM 2213 O O . ILE A 1 296 ? 6.313 19.941 28.463 1.00 98.19 296 ILE A O 1
ATOM 2217 N N . VAL A 1 297 ? 4.674 21.225 29.268 1.00 96.50 297 VAL A N 1
ATOM 2218 C CA . VAL A 1 297 ? 4.197 20.215 30.222 1.00 96.50 297 VAL A CA 1
ATOM 2219 C C . VAL A 1 297 ? 3.380 19.152 29.488 1.00 96.50 297 VAL A C 1
ATOM 2221 O O . VAL A 1 297 ? 2.350 19.466 28.890 1.00 96.50 297 VAL A O 1
ATOM 2224 N N . CYS A 1 298 ? 3.799 17.888 29.583 1.00 97.56 298 CYS A N 1
ATOM 2225 C CA . CYS A 1 298 ? 3.034 16.759 29.061 1.00 97.56 298 CYS A CA 1
ATOM 2226 C C . CYS A 1 298 ? 1.721 16.582 29.841 1.00 97.56 298 CYS A C 1
ATOM 2228 O O . CYS A 1 298 ? 1.717 16.356 31.051 1.00 97.56 298 CYS A O 1
ATOM 2230 N N . ARG A 1 299 ? 0.598 16.675 29.130 1.00 97.12 299 ARG A N 1
ATOM 2231 C CA . ARG A 1 299 ? -0.770 16.470 29.630 1.00 97.12 299 ARG A CA 1
ATOM 2232 C C . ARG A 1 299 ? -1.359 15.140 29.168 1.00 97.12 299 ARG A C 1
ATOM 2234 O O . ARG A 1 299 ? -2.181 14.570 29.878 1.00 97.12 299 ARG A O 1
ATOM 2241 N N . HIS A 1 300 ? -0.940 14.652 28.000 1.00 97.56 300 HIS A N 1
ATOM 2242 C CA . HIS A 1 300 ? -1.343 13.362 27.442 1.00 97.56 300 HIS A CA 1
ATOM 2243 C C . HIS A 1 300 ? -0.176 12.746 26.671 1.00 97.56 300 HIS A C 1
ATOM 2245 O O . HIS A 1 300 ? 0.284 13.315 25.681 1.00 97.56 300 HIS A O 1
ATOM 2251 N N . ALA A 1 301 ? 0.312 11.595 27.132 1.00 97.25 301 ALA A N 1
ATOM 2252 C CA . ALA A 1 301 ? 1.410 10.899 26.475 1.00 97.25 301 ALA A CA 1
ATOM 2253 C C . ALA A 1 301 ? 0.900 10.205 25.206 1.00 97.25 301 ALA A C 1
ATOM 2255 O O . ALA A 1 301 ? 0.024 9.344 25.275 1.00 97.25 301 ALA A O 1
ATOM 2256 N N . LEU A 1 302 ? 1.448 10.591 24.056 1.00 97.31 302 LEU A N 1
ATOM 2257 C CA . LEU A 1 302 ? 1.122 10.012 22.755 1.00 97.31 302 LEU A CA 1
ATOM 2258 C C . LEU A 1 302 ? 2.338 10.145 21.831 1.00 97.31 302 LEU A C 1
ATOM 2260 O O . LEU A 1 302 ? 2.470 11.112 21.081 1.00 97.31 302 LEU A O 1
ATOM 2264 N N . SER A 1 303 ? 3.268 9.195 21.926 1.00 95.50 303 SER A N 1
ATOM 2265 C CA . SER A 1 303 ? 4.597 9.278 21.299 1.00 95.50 303 SER A CA 1
ATOM 2266 C C . SER A 1 303 ? 4.577 9.319 19.768 1.00 95.50 303 SER A C 1
ATOM 2268 O O . SER A 1 303 ? 5.526 9.816 19.165 1.00 95.50 303 SER A O 1
ATOM 2270 N N . GLY A 1 304 ? 3.493 8.857 19.136 1.00 97.06 304 GLY A N 1
ATOM 2271 C CA . GLY A 1 304 ? 3.311 8.940 17.686 1.00 97.06 304 GLY A CA 1
ATOM 2272 C C . GLY A 1 304 ? 3.162 10.370 17.148 1.00 97.06 304 GLY A C 1
ATOM 2273 O O . GLY A 1 304 ? 3.368 10.592 15.956 1.00 97.06 304 GLY A O 1
ATOM 2274 N N . VAL A 1 305 ? 2.822 11.361 17.987 1.00 98.62 305 VAL A N 1
ATOM 2275 C CA . VAL A 1 305 ? 2.592 12.746 17.533 1.00 98.62 305 VAL A CA 1
ATOM 2276 C C . VAL A 1 305 ? 3.880 13.371 17.006 1.00 98.62 305 VAL A C 1
ATOM 2278 O O . VAL A 1 305 ? 4.826 13.626 17.752 1.00 98.62 305 VAL A O 1
ATOM 2281 N N . GLY A 1 306 ? 3.875 13.690 15.714 1.00 97.88 306 GLY A N 1
ATOM 2282 C CA . GLY A 1 306 ? 4.995 14.294 15.004 1.00 97.88 306 GLY A CA 1
ATOM 2283 C C . GLY A 1 306 ? 5.959 13.285 14.385 1.00 97.88 306 GLY A C 1
ATOM 2284 O O . GLY A 1 306 ? 6.741 13.680 13.527 1.00 97.88 306 GLY A O 1
ATOM 2285 N N . ALA A 1 307 ? 5.907 12.005 14.761 1.00 96.69 307 ALA A N 1
ATOM 2286 C CA . ALA A 1 307 ? 6.756 10.956 14.194 1.00 96.69 307 ALA A CA 1
ATOM 2287 C C . ALA A 1 307 ? 6.263 10.496 12.809 1.00 96.69 307 ALA A C 1
ATOM 2289 O O . ALA A 1 307 ? 5.118 10.740 12.441 1.00 96.69 307 ALA A O 1
ATOM 2290 N N . GLY A 1 308 ? 7.118 9.819 12.036 1.00 94.44 308 GLY A N 1
ATOM 2291 C CA . GLY A 1 308 ? 6.732 9.227 10.750 1.00 94.44 308 GLY A CA 1
ATOM 2292 C C . GLY A 1 308 ? 6.496 10.249 9.634 1.00 94.44 308 GLY A C 1
ATOM 2293 O O . GLY A 1 308 ? 5.744 9.966 8.697 1.00 94.44 308 GLY A O 1
ATOM 2294 N N . PHE A 1 309 ? 7.116 11.435 9.726 1.00 97.56 309 PHE A N 1
ATOM 2295 C CA . PHE A 1 309 ? 7.107 12.419 8.642 1.00 97.56 309 PHE A CA 1
ATOM 2296 C C . PHE A 1 309 ? 7.704 11.784 7.386 1.00 97.56 309 PHE A C 1
ATOM 2298 O O . PHE A 1 309 ? 8.822 11.280 7.424 1.00 97.56 309 PHE A O 1
ATOM 2305 N N . ARG A 1 310 ? 6.981 11.832 6.268 1.00 96.81 310 ARG A N 1
ATOM 2306 C CA . ARG A 1 310 ? 7.479 11.381 4.960 1.00 96.81 310 ARG A CA 1
ATOM 2307 C C . ARG A 1 310 ? 7.162 12.417 3.904 1.00 96.81 310 ARG A C 1
ATOM 2309 O O . ARG A 1 310 ? 6.112 13.046 3.973 1.00 96.81 310 ARG A O 1
ATOM 2316 N N . ASP A 1 311 ? 8.036 12.565 2.918 1.00 97.31 311 ASP A N 1
ATOM 2317 C CA . ASP A 1 311 ? 7.832 13.444 1.767 1.00 97.31 311 ASP A CA 1
ATOM 2318 C C . ASP A 1 311 ? 8.557 12.872 0.538 1.00 97.31 311 ASP A C 1
ATOM 2320 O O . ASP A 1 311 ? 9.493 12.081 0.647 1.00 97.31 311 ASP A O 1
ATOM 2324 N N . HIS A 1 312 ? 8.128 13.281 -0.649 1.00 97.06 312 HIS A N 1
ATOM 2325 C CA . HIS A 1 312 ? 8.720 12.885 -1.917 1.00 97.06 312 HIS A CA 1
ATOM 2326 C C . HIS A 1 312 ? 9.975 13.714 -2.226 1.00 97.06 312 HIS A C 1
ATOM 2328 O O . HIS A 1 312 ? 9.864 14.832 -2.742 1.00 97.06 312 HIS A O 1
ATOM 2334 N N . LEU A 1 313 ? 11.171 13.165 -1.984 1.00 96.31 313 LEU A N 1
ATOM 2335 C CA . LEU A 1 313 ? 12.428 13.751 -2.467 1.00 96.31 313 LEU A CA 1
ATOM 2336 C C . LEU A 1 313 ? 12.599 13.466 -3.966 1.00 96.31 313 LEU A C 1
ATOM 2338 O O . LEU A 1 313 ? 12.601 12.313 -4.387 1.00 96.31 313 LEU A O 1
ATOM 2342 N N . ALA A 1 314 ? 12.764 14.511 -4.776 1.00 95.25 314 ALA A N 1
ATOM 2343 C CA . ALA A 1 314 ? 12.890 14.398 -6.223 1.00 95.25 314 ALA A CA 1
ATOM 2344 C C . ALA A 1 314 ? 14.310 14.641 -6.731 1.00 95.25 314 ALA A C 1
ATOM 2346 O O . ALA A 1 314 ? 14.894 15.708 -6.522 1.00 95.25 314 ALA A O 1
ATOM 2347 N N . ALA A 1 315 ? 14.794 13.704 -7.544 1.00 94.81 315 ALA A N 1
ATOM 2348 C CA . ALA A 1 315 ? 15.902 13.935 -8.453 1.00 94.81 315 ALA A CA 1
ATOM 2349 C C . ALA A 1 315 ? 15.447 14.878 -9.574 1.00 94.81 315 ALA A C 1
ATOM 2351 O O . ALA A 1 315 ? 14.400 14.663 -10.192 1.00 94.81 315 ALA A O 1
ATOM 2352 N N . ARG A 1 316 ? 16.221 15.927 -9.863 1.00 92.00 316 ARG A N 1
ATOM 2353 C CA . ARG A 1 316 ? 15.943 16.869 -10.958 1.00 92.00 316 ARG A CA 1
ATOM 2354 C C . ARG A 1 316 ? 17.050 16.778 -11.999 1.00 92.00 316 ARG A C 1
ATOM 2356 O O . ARG A 1 316 ? 18.187 17.137 -11.704 1.00 92.00 316 ARG A O 1
ATOM 2363 N N . LEU A 1 317 ? 16.694 16.355 -13.206 1.00 93.69 317 LEU A N 1
ATOM 2364 C CA . LEU A 1 317 ? 17.582 16.331 -14.363 1.00 93.69 317 LEU A CA 1
ATOM 2365 C C . LEU A 1 317 ? 17.185 17.437 -15.338 1.00 93.69 317 LEU A C 1
ATOM 2367 O O . LEU A 1 317 ? 15.993 17.714 -15.514 1.00 93.69 317 LEU A O 1
ATOM 2371 N N . ARG A 1 318 ? 18.169 18.094 -15.953 1.00 93.81 318 ARG A N 1
ATOM 2372 C CA . ARG A 1 318 ? 17.952 19.277 -16.796 1.00 93.81 318 ARG A CA 1
ATOM 2373 C C . ARG A 1 318 ? 18.737 19.182 -18.089 1.00 93.81 318 ARG A C 1
ATOM 2375 O O . ARG A 1 318 ? 19.917 18.849 -18.075 1.00 93.81 318 ARG A O 1
ATOM 2382 N N . TRP A 1 319 ? 18.108 19.595 -19.183 1.00 95.06 319 TRP A N 1
ATOM 2383 C CA . TRP A 1 319 ? 18.732 19.661 -20.503 1.00 95.06 319 TRP A CA 1
ATOM 2384 C C . TRP A 1 319 ? 18.517 21.025 -21.136 1.00 95.06 319 TRP A C 1
ATOM 2386 O O . TRP A 1 319 ? 17.469 21.655 -20.953 1.00 95.06 319 TRP A O 1
ATOM 2396 N N . ARG A 1 320 ? 19.487 21.457 -21.942 1.00 95.44 320 ARG A N 1
ATOM 2397 C CA . ARG A 1 320 ? 19.257 22.491 -22.949 1.00 95.44 320 ARG A CA 1
ATOM 2398 C C . ARG A 1 320 ? 18.350 21.950 -24.043 1.00 95.44 320 ARG A C 1
ATOM 2400 O O . ARG A 1 320 ? 18.379 20.768 -24.379 1.00 95.44 320 ARG A O 1
ATOM 2407 N N . VAL A 1 321 ? 17.566 22.852 -24.618 1.00 96.12 321 VAL A N 1
ATOM 2408 C CA . VAL A 1 321 ? 16.727 22.563 -25.782 1.00 96.12 321 VAL A CA 1
ATOM 2409 C C . VAL A 1 321 ? 17.287 23.329 -26.976 1.00 96.12 321 VAL A C 1
ATOM 2411 O O . VAL A 1 321 ? 17.482 24.540 -26.915 1.00 96.12 321 VAL A O 1
ATOM 2414 N N . ARG A 1 322 ? 17.582 22.626 -28.068 1.00 93.88 322 ARG A N 1
ATOM 2415 C CA . ARG A 1 322 ? 17.945 23.240 -29.347 1.00 93.88 322 ARG A CA 1
ATOM 2416 C C . ARG A 1 322 ? 16.671 23.669 -30.059 1.00 93.88 322 ARG A C 1
ATOM 2418 O O . ARG A 1 322 ? 15.727 22.891 -30.171 1.00 93.88 322 ARG A O 1
ATOM 2425 N N . LEU A 1 323 ? 16.656 24.901 -30.553 1.00 89.12 323 LEU A N 1
ATOM 2426 C CA . LEU A 1 323 ? 15.564 25.391 -31.383 1.00 89.12 323 LEU A CA 1
ATOM 2427 C C . LEU A 1 323 ? 15.797 24.977 -32.841 1.00 89.12 323 LEU A C 1
ATOM 2429 O O . LEU A 1 323 ? 16.829 25.351 -33.403 1.00 89.12 323 LEU A O 1
ATOM 2433 N N . PRO A 1 324 ? 14.866 24.235 -33.473 1.00 86.44 324 PRO A N 1
ATOM 2434 C CA . PRO A 1 324 ? 14.954 23.943 -34.898 1.00 86.44 324 PRO A CA 1
ATOM 2435 C C . PRO A 1 324 ? 14.975 25.224 -35.742 1.00 86.44 324 PRO A C 1
ATOM 2437 O O . PRO A 1 324 ? 14.428 26.258 -35.346 1.00 86.44 324 PRO A O 1
ATOM 2440 N N . VAL A 1 325 ? 15.570 25.153 -36.935 1.00 82.31 325 VAL A N 1
ATOM 2441 C CA . VAL A 1 325 ? 15.649 26.297 -37.859 1.00 82.31 325 VAL A CA 1
ATOM 2442 C C . VAL A 1 325 ? 14.245 26.850 -38.136 1.00 82.31 325 VAL A C 1
ATOM 2444 O O . VAL A 1 325 ? 13.336 26.116 -38.511 1.00 82.31 325 VAL A O 1
ATOM 2447 N N . GLY A 1 326 ? 14.061 28.158 -37.932 1.00 78.94 326 GLY A N 1
ATOM 2448 C CA . GLY A 1 326 ? 12.774 28.843 -38.114 1.00 78.94 326 GLY A CA 1
ATOM 2449 C C . GLY A 1 326 ? 11.837 28.820 -36.897 1.00 78.94 326 GLY A C 1
ATOM 2450 O O . GLY A 1 326 ? 10.871 29.585 -36.870 1.00 78.94 326 GLY A O 1
ATOM 2451 N N . VAL A 1 327 ? 12.129 28.033 -35.855 1.00 83.12 327 VAL A N 1
ATOM 2452 C CA . VAL A 1 327 ? 11.368 28.021 -34.596 1.00 83.12 327 VAL A CA 1
ATOM 2453 C C . VAL A 1 327 ? 11.948 29.059 -33.638 1.00 83.12 327 VAL A C 1
ATOM 2455 O O . VAL A 1 327 ? 13.119 29.011 -33.278 1.00 83.12 327 VAL A O 1
ATOM 2458 N N . ARG A 1 328 ? 11.122 30.022 -33.210 1.00 77.50 328 ARG A N 1
ATOM 2459 C CA . ARG A 1 328 ? 11.561 31.121 -32.326 1.00 77.50 328 ARG A CA 1
ATOM 2460 C C . ARG A 1 328 ? 11.426 30.831 -30.832 1.00 77.50 328 ARG A C 1
ATOM 2462 O O . ARG A 1 328 ? 12.064 31.520 -30.045 1.00 77.50 328 ARG A O 1
ATOM 2469 N N . ALA A 1 329 ? 10.563 29.894 -30.446 1.00 82.94 329 ALA A N 1
ATOM 2470 C CA . ALA A 1 329 ? 10.371 29.501 -29.054 1.00 82.94 329 ALA A CA 1
ATOM 2471 C C . ALA A 1 329 ? 9.715 28.119 -28.970 1.00 82.94 329 ALA A C 1
ATOM 2473 O O . ALA A 1 329 ? 8.756 27.853 -29.700 1.00 82.94 329 ALA A O 1
ATOM 2474 N N . LEU A 1 330 ? 10.211 27.274 -28.068 1.00 88.25 330 LEU A N 1
ATOM 2475 C CA . LEU A 1 330 ? 9.706 25.914 -27.842 1.00 88.25 330 LEU A CA 1
ATOM 2476 C C . LEU A 1 330 ? 9.503 25.613 -26.351 1.00 88.25 330 LEU A C 1
ATOM 2478 O O . LEU A 1 330 ? 8.721 24.725 -26.012 1.00 88.25 330 LEU A O 1
ATOM 2482 N N . THR A 1 331 ? 10.165 26.363 -25.464 1.00 92.25 331 THR A N 1
ATOM 2483 C CA . THR A 1 331 ? 10.101 26.176 -24.013 1.00 92.25 331 THR A CA 1
ATOM 2484 C C . THR A 1 331 ? 9.446 27.385 -23.343 1.00 92.25 331 THR A C 1
ATOM 2486 O O . THR A 1 331 ? 9.158 28.414 -23.965 1.00 92.25 331 THR A O 1
ATOM 2489 N N . PHE A 1 332 ? 9.164 27.287 -22.045 1.00 91.75 332 PHE A N 1
ATOM 2490 C CA . PHE A 1 332 ? 8.670 28.433 -21.283 1.00 91.75 332 PHE A CA 1
ATOM 2491 C C . PHE A 1 332 ? 9.737 29.524 -21.133 1.00 91.75 332 PHE A C 1
ATOM 2493 O O . PHE A 1 332 ? 9.387 30.700 -21.079 1.00 91.75 332 PHE A O 1
ATOM 2500 N N . ASN A 1 333 ? 11.026 29.164 -21.147 1.00 91.44 333 ASN A N 1
ATOM 2501 C CA . ASN A 1 333 ? 12.143 30.083 -20.915 1.00 91.44 333 ASN A CA 1
ATOM 2502 C C . ASN A 1 333 ? 12.168 31.261 -21.898 1.00 91.44 333 ASN A C 1
ATOM 2504 O O . ASN A 1 333 ? 12.369 32.399 -21.467 1.00 91.44 333 ASN A O 1
ATOM 2508 N N . GLU A 1 334 ? 11.961 31.022 -23.200 1.00 90.31 334 GLU A N 1
ATOM 2509 C CA . GLU A 1 334 ? 11.992 32.105 -24.197 1.00 90.31 334 GLU A CA 1
ATOM 2510 C C . GLU A 1 334 ? 10.647 32.831 -24.290 1.00 90.31 334 GLU A C 1
ATOM 2512 O O . GLU A 1 334 ? 10.593 34.043 -24.519 1.00 90.31 334 GLU A O 1
ATOM 2517 N N . ARG A 1 335 ? 9.544 32.099 -24.088 1.00 88.25 335 ARG A N 1
ATOM 2518 C CA . ARG A 1 335 ? 8.177 32.634 -24.185 1.00 88.25 335 ARG A CA 1
ATOM 2519 C C . ARG A 1 335 ? 7.856 33.628 -23.077 1.00 88.25 335 ARG A C 1
ATOM 2521 O O . ARG A 1 335 ? 7.063 34.537 -23.301 1.00 88.25 335 ARG A O 1
ATOM 2528 N N . THR A 1 336 ? 8.500 33.522 -21.918 1.00 87.50 336 THR A N 1
ATOM 2529 C CA . THR A 1 336 ? 8.329 34.463 -20.801 1.00 87.50 336 THR A CA 1
ATOM 2530 C C . THR A 1 336 ? 9.328 35.624 -20.829 1.00 87.50 336 THR A C 1
ATOM 2532 O O . THR A 1 336 ? 9.647 36.186 -19.781 1.00 87.50 336 THR A O 1
ATOM 2535 N N . ARG A 1 337 ? 9.841 36.010 -22.010 1.00 86.25 337 ARG A N 1
ATOM 2536 C CA . ARG A 1 337 ? 10.789 37.130 -22.169 1.00 86.25 337 ARG A CA 1
ATOM 2537 C C . ARG A 1 337 ? 10.355 38.167 -23.197 1.00 86.25 337 ARG A C 1
ATOM 2539 O O . ARG A 1 337 ? 9.762 37.841 -24.224 1.00 86.25 337 ARG A O 1
ATOM 2546 N N . GLY A 1 338 ? 10.713 39.427 -22.931 1.00 88.50 338 GLY A N 1
ATOM 2547 C CA . GLY A 1 338 ? 10.560 40.551 -23.858 1.00 88.50 338 GLY A CA 1
ATOM 2548 C C . GLY A 1 338 ? 9.167 40.641 -24.491 1.00 88.50 338 GLY A C 1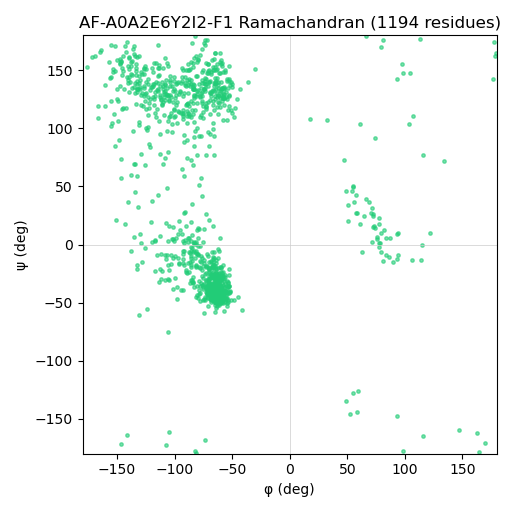
ATOM 2549 O O . GLY A 1 338 ? 8.146 40.482 -23.822 1.00 88.50 338 GLY A O 1
ATOM 2550 N N . ILE A 1 339 ? 9.129 40.862 -25.807 1.00 87.31 339 ILE A N 1
ATOM 2551 C CA . ILE A 1 339 ? 7.881 40.981 -26.580 1.00 87.31 339 ILE A CA 1
ATOM 2552 C C . ILE A 1 339 ? 7.084 39.666 -26.589 1.00 87.31 339 ILE A C 1
ATOM 2554 O O . ILE A 1 339 ? 5.853 39.701 -26.588 1.00 87.31 339 ILE A O 1
ATOM 2558 N N . SER A 1 340 ? 7.751 38.506 -26.566 1.00 86.56 340 SER A N 1
ATOM 2559 C CA . SER A 1 340 ? 7.075 37.202 -26.496 1.00 86.56 340 SER A CA 1
ATOM 2560 C C . SER A 1 340 ? 6.238 37.080 -25.225 1.00 86.56 340 SER A C 1
ATOM 2562 O O . SER A 1 340 ? 5.092 36.642 -25.296 1.00 86.56 340 SER A O 1
ATOM 2564 N N . PHE A 1 341 ? 6.741 37.578 -24.092 1.00 91.12 341 PHE A N 1
ATOM 2565 C CA . PHE A 1 341 ? 5.979 37.560 -22.847 1.00 91.12 341 PHE A CA 1
ATOM 2566 C C . PHE A 1 341 ? 4.746 38.454 -22.904 1.00 91.12 341 PHE A C 1
ATOM 2568 O O . PHE A 1 341 ? 3.669 38.039 -22.486 1.00 91.12 341 PHE A O 1
ATOM 2575 N N . LEU A 1 342 ? 4.872 39.655 -23.479 1.00 91.50 342 LEU A N 1
ATOM 2576 C CA . LEU A 1 342 ? 3.728 40.548 -23.677 1.00 91.50 342 LEU A CA 1
ATOM 2577 C C . LEU A 1 342 ? 2.640 39.882 -24.534 1.00 91.50 342 LEU A C 1
ATOM 2579 O O . LEU A 1 342 ? 1.452 40.030 -24.245 1.00 91.50 342 LEU A O 1
ATOM 2583 N N . ARG A 1 343 ? 3.029 39.087 -25.542 1.00 91.25 343 ARG A N 1
ATOM 2584 C CA . ARG A 1 343 ? 2.091 38.285 -26.348 1.00 91.25 343 ARG A CA 1
ATOM 2585 C C . ARG A 1 343 ? 1.431 37.171 -25.540 1.00 91.25 343 ARG A C 1
ATOM 2587 O O . ARG A 1 343 ? 0.228 36.975 -25.682 1.00 91.25 343 ARG A O 1
ATOM 2594 N N . GLU A 1 344 ? 2.171 36.463 -24.688 1.00 92.81 344 GLU A N 1
ATOM 2595 C CA . GLU A 1 344 ? 1.610 35.434 -23.798 1.00 92.81 344 GLU A CA 1
ATOM 2596 C C . GLU A 1 344 ? 0.651 36.040 -22.757 1.00 92.81 344 GLU A C 1
ATOM 2598 O O . GLU A 1 344 ? -0.422 35.486 -22.517 1.00 92.81 344 GLU A O 1
ATOM 2603 N N . ILE A 1 345 ? 0.971 37.219 -22.207 1.00 93.62 345 ILE A N 1
ATOM 2604 C CA . ILE A 1 345 ? 0.071 37.987 -21.332 1.00 93.62 345 ILE A CA 1
ATOM 2605 C C . ILE A 1 345 ? -1.214 38.350 -22.080 1.00 93.62 345 ILE A C 1
ATOM 2607 O O . ILE A 1 345 ? -2.309 38.077 -21.586 1.00 93.62 345 ILE A O 1
ATOM 2611 N N . ALA A 1 346 ? -1.104 38.925 -23.281 1.00 93.62 346 ALA A N 1
ATOM 2612 C CA . ALA A 1 346 ? -2.266 39.286 -24.090 1.00 93.62 346 ALA A CA 1
ATOM 2613 C C . ALA A 1 346 ? -3.120 38.054 -24.436 1.00 93.62 346 ALA A C 1
ATOM 2615 O O . ALA A 1 346 ? -4.339 38.074 -24.260 1.00 93.62 346 ALA A O 1
ATOM 2616 N N . ARG A 1 347 ? -2.487 36.948 -24.848 1.00 93.44 347 ARG A N 1
ATOM 2617 C CA . ARG A 1 347 ? -3.158 35.674 -25.148 1.00 93.44 347 ARG A CA 1
ATOM 2618 C C . ARG A 1 347 ? -3.898 35.129 -23.926 1.00 93.44 347 ARG A C 1
ATOM 2620 O O . ARG A 1 347 ? -5.055 34.721 -24.042 1.00 93.44 347 ARG A O 1
ATOM 2627 N N . TYR A 1 348 ? -3.287 35.182 -22.747 1.00 94.38 348 TYR A N 1
ATOM 2628 C CA . TYR A 1 348 ? -3.948 34.774 -21.513 1.00 94.38 348 TYR A CA 1
ATOM 2629 C C . TYR A 1 348 ? -5.136 35.678 -21.174 1.00 94.38 348 TYR A C 1
ATOM 2631 O O . TYR A 1 348 ? -6.203 35.183 -20.815 1.00 94.38 348 TYR A O 1
ATOM 2639 N N . MET A 1 349 ? -4.983 36.995 -21.304 1.00 92.94 349 MET A N 1
ATOM 2640 C CA . MET A 1 349 ? -6.046 37.947 -20.982 1.00 92.94 349 MET A CA 1
ATOM 2641 C C . MET A 1 349 ? -7.253 37.829 -21.916 1.00 92.94 349 MET A C 1
ATOM 2643 O O . MET A 1 349 ? -8.381 37.905 -21.430 1.00 92.94 349 MET A O 1
ATOM 2647 N N . LEU A 1 350 ? -7.025 37.588 -23.210 1.00 92.88 350 LEU A N 1
ATOM 2648 C CA . LEU A 1 350 ? -8.078 37.499 -24.225 1.00 92.88 350 LEU A CA 1
ATOM 2649 C C . LEU A 1 350 ? -8.767 36.130 -24.260 1.00 92.88 350 LEU A C 1
ATOM 2651 O O . LEU A 1 350 ? -9.990 36.065 -24.326 1.00 92.88 350 LEU A O 1
ATOM 2655 N N . VAL A 1 351 ? -8.002 35.031 -24.222 1.00 93.31 351 VAL A N 1
ATOM 2656 C CA . VAL A 1 351 ? -8.541 33.681 -24.489 1.00 93.31 351 VAL A CA 1
ATOM 2657 C C . VAL A 1 351 ? -8.207 32.635 -23.422 1.00 93.31 351 VAL A C 1
ATOM 2659 O O . VAL A 1 351 ? -8.623 31.483 -23.563 1.00 93.31 351 VAL A O 1
ATOM 2662 N N . ARG A 1 352 ? -7.501 33.011 -22.342 1.00 93.06 352 ARG A N 1
ATOM 2663 C CA . ARG A 1 352 ? -7.096 32.117 -21.232 1.00 93.06 352 ARG A CA 1
ATOM 2664 C C . ARG A 1 352 ? -6.322 30.888 -21.725 1.00 93.06 352 ARG A C 1
ATOM 2666 O O . ARG A 1 352 ? -6.661 29.749 -21.408 1.00 93.06 352 ARG A O 1
ATOM 2673 N N . ARG A 1 353 ? -5.323 31.153 -22.567 1.00 92.31 353 ARG A N 1
ATOM 2674 C CA . ARG A 1 353 ? -4.375 30.205 -23.171 1.00 92.31 353 ARG A CA 1
ATOM 2675 C C . ARG A 1 353 ? -2.964 30.797 -23.113 1.00 92.31 353 ARG A C 1
ATOM 2677 O O . ARG A 1 353 ? -2.818 31.995 -22.873 1.00 92.31 353 ARG A O 1
ATOM 2684 N N . GLY A 1 354 ? -1.955 29.992 -23.400 1.00 90.38 354 GLY A N 1
ATOM 2685 C CA . GLY A 1 354 ? -0.543 30.349 -23.360 1.00 90.38 354 GLY A CA 1
ATOM 2686 C C . GLY A 1 354 ? 0.139 29.901 -22.070 1.00 90.38 354 GLY A C 1
ATOM 2687 O O . GLY A 1 354 ? -0.497 29.317 -21.196 1.00 90.38 354 GLY A O 1
ATOM 2688 N N . VAL A 1 355 ? 1.425 30.231 -21.930 1.00 90.38 355 VAL A N 1
ATOM 2689 C CA . VAL A 1 355 ? 2.289 29.772 -20.818 1.00 90.38 355 VAL A CA 1
ATOM 2690 C C . VAL A 1 355 ? 1.678 30.066 -19.448 1.00 90.38 355 VAL A C 1
ATOM 2692 O O . VAL A 1 355 ? 1.782 29.263 -18.530 1.00 90.38 355 VAL A O 1
ATOM 2695 N N . LEU A 1 356 ? 0.986 31.201 -19.309 1.00 91.88 356 LEU A N 1
ATOM 2696 C CA . LEU A 1 356 ? 0.353 31.599 -18.051 1.00 91.88 356 LEU A CA 1
ATOM 2697 C C . LEU A 1 356 ? -0.811 30.688 -17.627 1.00 91.88 356 LEU A C 1
ATOM 2699 O O . LEU A 1 356 ? -1.132 30.652 -16.441 1.00 91.88 356 LEU A O 1
ATOM 2703 N N . ALA A 1 357 ? -1.438 29.978 -18.570 1.00 91.56 357 ALA A N 1
ATOM 2704 C CA . ALA A 1 357 ? -2.502 29.006 -18.319 1.00 91.56 357 ALA A CA 1
ATOM 2705 C C . ALA A 1 357 ? -1.982 27.563 -18.160 1.00 91.56 357 ALA A C 1
ATOM 2707 O O . ALA A 1 357 ? -2.765 26.682 -17.799 1.00 91.56 357 ALA A O 1
ATOM 2708 N N . SER A 1 358 ? -0.698 27.312 -18.430 1.00 89.44 358 SER A N 1
ATOM 2709 C CA . SER A 1 358 ? -0.097 25.977 -18.364 1.00 89.44 358 SER A CA 1
ATOM 2710 C C . SER A 1 358 ? 0.413 25.668 -16.947 1.00 89.44 358 SER A C 1
ATOM 2712 O O . SER A 1 358 ? 0.930 26.563 -16.270 1.00 89.44 358 SER A O 1
ATOM 2714 N N . PRO A 1 359 ? 0.289 24.415 -16.465 1.00 90.06 359 PRO A N 1
ATOM 2715 C CA . PRO A 1 359 ? 1.030 23.974 -15.288 1.00 90.06 359 PRO A CA 1
ATOM 2716 C C . PRO A 1 359 ? 2.532 23.915 -15.601 1.00 90.06 359 PRO A C 1
ATOM 2718 O O . PRO A 1 359 ? 2.928 23.773 -16.759 1.00 90.06 359 PRO A O 1
ATOM 2721 N N . ILE A 1 360 ? 3.371 23.965 -14.563 1.00 86.75 360 ILE A N 1
ATOM 2722 C CA . ILE A 1 360 ? 4.823 23.795 -14.725 1.00 86.75 360 ILE A CA 1
ATOM 2723 C C . ILE A 1 360 ? 5.145 22.389 -15.249 1.00 86.75 360 ILE A C 1
ATOM 2725 O O . ILE A 1 360 ? 5.830 22.247 -16.261 1.00 86.75 360 ILE A O 1
ATOM 2729 N N . ALA A 1 361 ? 4.631 21.351 -14.580 1.00 92.38 361 ALA A N 1
ATOM 2730 C CA . ALA A 1 361 ? 4.738 19.978 -15.056 1.00 92.38 361 ALA A CA 1
ATOM 2731 C C . ALA A 1 361 ? 3.587 19.688 -16.022 1.00 92.38 361 ALA A C 1
ATOM 2733 O O . ALA A 1 361 ? 2.421 19.601 -15.631 1.00 92.38 361 ALA A O 1
ATOM 2734 N N . THR A 1 362 ? 3.926 19.557 -17.296 1.00 94.25 362 THR A N 1
ATOM 2735 C CA . THR A 1 362 ? 2.969 19.372 -18.396 1.00 94.25 362 THR A CA 1
ATOM 2736 C C . THR A 1 362 ? 2.656 17.908 -18.677 1.00 94.25 362 THR A C 1
ATOM 2738 O O . THR A 1 362 ? 1.579 17.616 -19.195 1.00 94.25 362 THR A O 1
ATOM 2741 N N . CYS A 1 363 ? 3.569 17.003 -18.309 1.00 96.44 363 CYS A N 1
ATOM 2742 C CA . CYS A 1 363 ? 3.331 15.563 -18.314 1.00 96.44 363 CYS A CA 1
ATOM 2743 C C . CYS A 1 363 ? 3.657 14.958 -16.952 1.00 96.44 363 CYS A C 1
ATOM 2745 O O . CYS A 1 363 ? 4.564 15.429 -16.251 1.00 96.44 363 CYS A O 1
ATOM 2747 N N . VAL A 1 364 ? 2.957 13.872 -16.649 1.00 96.94 364 VAL A N 1
ATOM 2748 C CA . VAL A 1 364 ? 3.265 12.956 -15.554 1.00 96.94 364 VAL A CA 1
ATOM 2749 C C . VAL A 1 364 ? 3.617 11.585 -16.126 1.00 96.94 364 VAL A C 1
ATOM 2751 O O . VAL A 1 364 ? 3.206 11.249 -17.237 1.00 96.94 364 VAL A O 1
ATOM 2754 N N . GLY A 1 365 ? 4.373 10.790 -15.382 1.00 97.25 365 GLY A N 1
ATOM 2755 C CA . GLY A 1 365 ? 4.642 9.402 -15.735 1.00 97.25 365 GLY A CA 1
ATOM 2756 C C . GLY A 1 365 ? 4.735 8.519 -14.514 1.00 97.25 365 GLY A C 1
ATOM 2757 O O . GLY A 1 365 ? 5.161 8.983 -13.462 1.00 97.25 365 GLY A O 1
ATOM 2758 N N . PHE A 1 366 ? 4.354 7.263 -14.671 1.00 97.81 366 PHE A N 1
ATOM 2759 C CA . PHE A 1 366 ? 4.405 6.233 -13.649 1.00 97.81 366 PHE A CA 1
ATOM 2760 C C . PHE A 1 366 ? 5.153 5.051 -14.243 1.00 97.81 366 PHE A C 1
ATOM 2762 O O . PHE A 1 366 ? 4.744 4.514 -15.271 1.00 97.81 366 PHE A O 1
ATOM 2769 N N . ALA A 1 367 ? 6.277 4.683 -13.639 1.00 97.00 367 ALA A N 1
ATOM 2770 C CA . ALA A 1 367 ? 7.072 3.556 -14.103 1.00 97.00 367 ALA A CA 1
ATOM 2771 C C . ALA A 1 367 ? 7.598 2.741 -12.928 1.00 97.00 367 ALA A C 1
ATOM 2773 O O . ALA A 1 367 ? 7.652 3.213 -11.792 1.00 97.00 367 ALA A O 1
ATOM 2774 N N . ARG A 1 368 ? 7.984 1.508 -13.233 1.00 96.81 368 ARG A N 1
ATOM 2775 C CA . ARG A 1 368 ? 8.672 0.623 -12.303 1.00 96.81 368 ARG A CA 1
ATOM 2776 C C . ARG A 1 368 ? 10.167 0.942 -12.315 1.00 96.81 368 ARG A C 1
ATOM 2778 O O . ARG A 1 368 ? 10.747 1.102 -13.391 1.00 96.81 368 ARG A O 1
ATOM 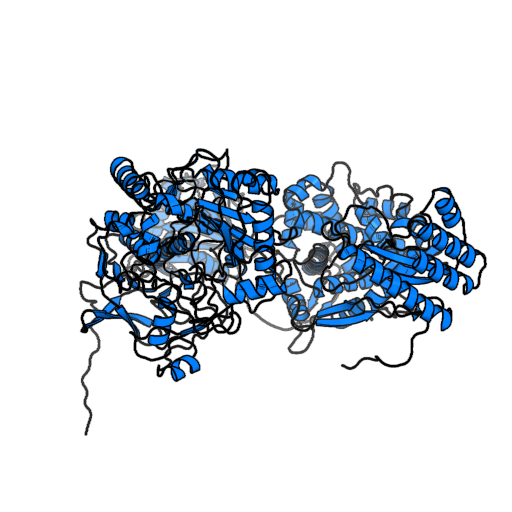2785 N N . SER A 1 369 ? 10.775 1.054 -11.142 1.00 95.19 369 SER A N 1
ATOM 2786 C CA . SER A 1 369 ? 12.220 1.189 -10.966 1.00 95.19 369 SER A CA 1
ATOM 2787 C C . SER A 1 369 ? 12.952 -0.088 -11.385 1.00 95.19 369 SER A C 1
ATOM 2789 O O . SER A 1 369 ? 14.020 -0.011 -11.993 1.00 95.19 369 SER A O 1
ATOM 2791 N N . ASP A 1 370 ? 12.320 -1.239 -11.148 1.00 88.75 370 ASP A N 1
ATOM 2792 C CA . ASP A 1 370 ? 12.744 -2.582 -11.536 1.00 88.75 370 ASP A CA 1
ATOM 2793 C C . ASP A 1 370 ? 11.551 -3.324 -12.179 1.00 88.75 370 ASP A C 1
ATOM 2795 O O . ASP A 1 370 ? 10.445 -3.263 -11.638 1.00 88.75 370 ASP A O 1
ATOM 2799 N N . PRO A 1 371 ? 11.712 -4.020 -13.324 1.00 80.38 371 PRO A N 1
ATOM 2800 C CA . PRO A 1 371 ? 10.624 -4.765 -13.967 1.00 80.38 371 PRO A CA 1
ATOM 2801 C C . PRO A 1 371 ? 9.883 -5.769 -13.068 1.00 80.38 371 PRO A C 1
ATOM 2803 O O . PRO A 1 371 ? 8.753 -6.132 -13.391 1.00 80.38 371 PRO A O 1
ATOM 2806 N N . ARG A 1 372 ? 10.497 -6.215 -11.966 1.00 81.75 372 ARG A N 1
ATOM 2807 C CA . ARG A 1 372 ? 9.891 -7.119 -10.979 1.00 81.75 372 ARG A CA 1
ATOM 2808 C C . ARG A 1 372 ? 8.923 -6.442 -10.014 1.00 81.75 372 ARG A C 1
ATOM 2810 O O . ARG A 1 372 ? 8.189 -7.147 -9.325 1.00 81.75 372 ARG A O 1
ATOM 2817 N N . GLU A 1 373 ? 8.921 -5.113 -9.930 1.00 80.75 373 GLU A N 1
ATOM 2818 C CA . GLU A 1 373 ? 7.988 -4.394 -9.060 1.00 80.75 373 GLU A CA 1
ATOM 2819 C C . GLU A 1 373 ? 6.538 -4.659 -9.515 1.00 80.75 373 GLU A C 1
ATOM 2821 O O . GLU A 1 373 ? 6.213 -4.493 -10.699 1.00 80.75 373 GLU A O 1
ATOM 2826 N N . PRO A 1 374 ? 5.630 -5.063 -8.606 1.00 81.19 374 PRO A N 1
ATOM 2827 C CA . PRO A 1 374 ? 4.279 -5.488 -8.979 1.00 81.19 374 PRO A CA 1
ATOM 2828 C C . PRO A 1 374 ? 3.457 -4.343 -9.586 1.00 81.19 374 PRO A C 1
ATOM 2830 O O . PRO A 1 374 ? 2.651 -4.549 -10.495 1.00 81.19 374 PRO A O 1
ATOM 2833 N N . VAL A 1 375 ? 3.713 -3.116 -9.133 1.00 89.12 375 VAL A N 1
ATOM 2834 C CA . VAL A 1 375 ? 3.095 -1.880 -9.617 1.00 89.12 375 VAL A CA 1
ATOM 2835 C C . VAL A 1 375 ? 4.158 -0.795 -9.772 1.00 89.12 375 VAL A C 1
ATOM 2837 O O . VAL A 1 375 ? 5.200 -0.873 -9.121 1.00 89.12 375 VAL A O 1
ATOM 2840 N N . PRO A 1 376 ? 3.924 0.239 -10.601 1.00 95.00 376 PRO A N 1
ATOM 2841 C CA . PRO A 1 376 ? 4.831 1.376 -10.678 1.00 95.00 376 PRO A CA 1
ATOM 2842 C C . PRO A 1 376 ? 5.114 1.970 -9.297 1.00 95.00 376 PRO A C 1
ATOM 2844 O O . PRO A 1 376 ? 4.199 2.141 -8.488 1.00 95.00 376 PRO A O 1
ATOM 2847 N N . ASP A 1 377 ? 6.376 2.293 -9.043 1.00 96.38 377 ASP A N 1
ATOM 2848 C CA . ASP A 1 377 ? 6.905 2.812 -7.778 1.00 96.38 377 ASP A CA 1
ATOM 2849 C C . ASP A 1 377 ? 7.673 4.136 -7.960 1.00 96.38 377 ASP A C 1
ATOM 2851 O O . ASP A 1 377 ? 8.054 4.766 -6.974 1.00 96.38 377 ASP A O 1
ATOM 2855 N N . LEU A 1 378 ? 7.832 4.614 -9.200 1.00 98.19 378 LEU A N 1
ATOM 2856 C CA . LEU A 1 378 ? 8.396 5.920 -9.543 1.00 98.19 378 LEU A CA 1
ATOM 2857 C C . LEU A 1 378 ? 7.359 6.827 -10.203 1.00 98.19 378 LEU A C 1
ATOM 2859 O O . LEU A 1 378 ? 6.638 6.395 -11.106 1.00 98.19 378 LEU A O 1
ATOM 2863 N N . GLN A 1 379 ? 7.368 8.112 -9.835 1.00 98.06 379 GLN A N 1
ATOM 2864 C CA . GLN A 1 379 ? 6.636 9.151 -10.557 1.00 98.06 379 GLN A CA 1
ATOM 2865 C C . GLN A 1 379 ? 7.583 10.142 -11.233 1.00 98.06 379 GLN A C 1
ATOM 2867 O O . GLN A 1 379 ? 8.540 10.625 -10.630 1.00 98.06 379 GLN A O 1
ATOM 2872 N N . PHE A 1 380 ? 7.265 10.498 -12.476 1.00 98.31 380 PHE A N 1
ATOM 2873 C CA . PHE A 1 380 ? 7.979 11.460 -13.302 1.00 98.31 380 PHE A CA 1
ATOM 2874 C C . PHE A 1 380 ? 7.143 12.720 -13.513 1.00 98.31 380 PHE A C 1
ATOM 2876 O O . PHE A 1 380 ? 5.948 12.643 -13.784 1.00 98.31 380 PHE A O 1
ATOM 2883 N N . HIS A 1 381 ? 7.790 13.882 -13.474 1.00 97.25 381 HIS A N 1
ATOM 2884 C CA . HIS A 1 381 ? 7.227 15.169 -13.874 1.00 97.25 381 HIS A CA 1
ATOM 2885 C C . HIS A 1 381 ? 8.079 15.783 -14.977 1.00 97.25 381 HIS A C 1
ATOM 2887 O O . HIS A 1 381 ? 9.261 16.056 -14.764 1.00 97.25 381 HIS A O 1
ATOM 2893 N N . PHE A 1 382 ? 7.472 16.060 -16.128 1.00 97.44 382 PHE A N 1
ATOM 2894 C CA . PHE A 1 382 ? 8.144 16.725 -17.240 1.00 97.44 382 PHE A CA 1
ATOM 2895 C C . PHE A 1 382 ? 7.704 18.184 -17.364 1.00 97.44 382 PHE A C 1
ATOM 2897 O O . PHE A 1 382 ? 6.516 18.484 -17.540 1.00 97.44 382 PHE A O 1
ATOM 2904 N N . ALA A 1 383 ? 8.675 19.093 -17.330 1.00 95.12 383 ALA A N 1
ATOM 2905 C CA . ALA A 1 383 ? 8.476 20.515 -17.560 1.00 95.12 383 ALA A CA 1
ATOM 2906 C C . ALA A 1 383 ? 9.253 20.963 -18.811 1.00 95.12 383 ALA A C 1
ATOM 2908 O O . ALA A 1 383 ? 10.472 20.765 -18.866 1.00 95.12 383 ALA A O 1
ATOM 2909 N N . PRO A 1 384 ? 8.612 21.645 -19.783 1.00 95.00 384 PRO A N 1
ATOM 2910 C CA . PRO A 1 384 ? 9.289 22.286 -20.909 1.00 95.00 384 PRO A CA 1
ATOM 2911 C C . PRO A 1 384 ? 9.911 23.615 -20.452 1.00 95.00 384 PRO A C 1
ATOM 2913 O O . PRO A 1 384 ? 9.641 24.685 -20.999 1.00 95.00 384 PRO A O 1
ATOM 2916 N N . ALA A 1 385 ? 10.668 23.544 -19.363 1.00 92.56 385 ALA A N 1
ATOM 2917 C CA . ALA A 1 385 ? 11.295 24.650 -18.675 1.00 92.56 385 ALA A CA 1
ATOM 2918 C C . ALA A 1 385 ? 12.508 24.153 -17.884 1.00 92.56 385 ALA A C 1
ATOM 2920 O O . ALA A 1 385 ? 12.459 23.078 -17.281 1.00 92.56 385 ALA A O 1
ATOM 2921 N N . SER A 1 386 ? 13.570 24.953 -17.829 1.00 90.12 386 SER A N 1
ATOM 2922 C CA . SER A 1 386 ? 14.672 24.756 -16.879 1.00 90.12 386 SER A CA 1
ATOM 2923 C C . SER A 1 386 ? 14.823 25.934 -15.918 1.00 90.12 386 SER A C 1
ATOM 2925 O O . SER A 1 386 ? 14.392 27.058 -16.203 1.00 90.12 386 SER A O 1
ATOM 2927 N N . TYR A 1 387 ? 15.427 25.650 -14.767 1.00 84.56 387 TYR A N 1
ATOM 2928 C CA . TYR A 1 387 ? 15.593 26.553 -13.631 1.00 84.56 387 TYR A CA 1
ATOM 2929 C C . TYR A 1 387 ? 17.014 26.384 -13.075 1.00 84.56 387 TYR A C 1
ATOM 2931 O O . TYR A 1 387 ? 17.499 25.253 -13.077 1.00 84.56 387 TYR A O 1
ATOM 2939 N N . PRO A 1 388 ? 17.672 27.425 -12.539 1.00 75.25 388 PRO A N 1
ATOM 2940 C CA . PRO A 1 388 ? 18.910 27.272 -11.772 1.00 75.25 388 PRO A CA 1
ATOM 2941 C C . PRO A 1 388 ? 18.687 26.456 -10.487 1.00 75.25 388 PRO A C 1
ATOM 2943 O O . PRO A 1 388 ? 17.602 26.496 -9.910 1.00 75.25 388 PRO A O 1
ATOM 2946 N N . VAL A 1 389 ? 19.710 25.739 -9.994 1.00 67.44 389 VAL A N 1
ATOM 2947 C CA . VAL A 1 389 ? 19.616 24.987 -8.715 1.00 67.44 389 VAL A CA 1
ATOM 2948 C C . VAL A 1 389 ? 19.319 25.933 -7.547 1.00 67.44 389 VAL A C 1
ATOM 2950 O O . VAL A 1 389 ? 18.432 25.664 -6.746 1.00 67.44 389 VAL A O 1
ATOM 2953 N N . SER A 1 390 ? 19.968 27.097 -7.529 1.00 59.41 390 SER A N 1
ATOM 2954 C CA . SER A 1 390 ? 19.780 28.153 -6.526 1.00 59.41 390 SER A CA 1
ATOM 2955 C C . SER A 1 390 ? 18.399 28.815 -6.535 1.00 59.41 390 SER A C 1
ATOM 2957 O O . SER A 1 390 ? 18.116 29.649 -5.681 1.00 59.41 390 SER A O 1
ATOM 2959 N N . ALA A 1 391 ? 17.538 28.497 -7.505 1.00 57.62 391 ALA A N 1
ATOM 2960 C CA . ALA A 1 391 ? 16.227 29.119 -7.621 1.00 57.62 391 ALA A CA 1
ATOM 2961 C C . ALA A 1 391 ? 15.151 28.447 -6.752 1.00 57.62 391 ALA A C 1
ATOM 2963 O O . ALA A 1 391 ? 14.018 28.933 -6.745 1.00 57.62 391 ALA A O 1
ATOM 2964 N N . ALA A 1 392 ? 15.449 27.355 -6.041 1.00 61.09 392 ALA A N 1
ATOM 2965 C CA . ALA A 1 392 ? 14.515 26.761 -5.085 1.00 61.09 392 ALA A CA 1
ATOM 2966 C C . ALA A 1 392 ? 14.260 27.718 -3.893 1.00 61.09 392 ALA A C 1
ATOM 2968 O O . ALA A 1 392 ? 15.197 28.367 -3.432 1.00 61.09 392 ALA A O 1
ATOM 2969 N N . PRO A 1 393 ? 13.015 27.857 -3.396 1.00 57.94 393 PRO A N 1
ATOM 2970 C CA . PRO A 1 393 ? 11.775 27.252 -3.901 1.00 57.94 393 PRO A CA 1
ATOM 2971 C C . PRO A 1 393 ? 11.086 28.073 -5.018 1.00 57.94 393 PRO A C 1
ATOM 2973 O O . PRO A 1 393 ? 10.117 27.615 -5.616 1.00 57.94 393 PRO A O 1
ATOM 2976 N N . THR A 1 394 ? 11.567 29.284 -5.324 1.00 60.88 394 THR A N 1
ATOM 2977 C CA . THR A 1 394 ? 10.922 30.273 -6.223 1.00 60.88 394 THR A CA 1
ATOM 2978 C C . THR A 1 394 ? 10.836 29.878 -7.710 1.00 60.88 394 THR A C 1
ATOM 2980 O O . THR A 1 394 ? 10.085 30.485 -8.470 1.00 60.88 394 THR A O 1
ATOM 2983 N N . ARG A 1 395 ? 11.590 28.863 -8.163 1.00 70.62 395 ARG A N 1
ATOM 2984 C CA . ARG A 1 395 ? 11.583 28.334 -9.547 1.00 70.62 395 ARG A CA 1
ATOM 2985 C C . ARG A 1 395 ? 11.707 29.428 -10.621 1.00 70.62 395 ARG A C 1
ATOM 2987 O O . ARG A 1 395 ? 10.995 29.434 -11.627 1.00 70.62 395 ARG A O 1
ATOM 2994 N N . ARG A 1 396 ? 12.645 30.359 -10.440 1.00 79.25 396 ARG A N 1
ATOM 2995 C CA . ARG A 1 396 ? 13.015 31.339 -11.474 1.00 79.25 396 ARG A CA 1
ATOM 2996 C C . ARG A 1 396 ? 13.555 30.629 -12.723 1.00 79.25 396 ARG A C 1
ATOM 2998 O O . ARG A 1 396 ? 14.464 29.815 -12.621 1.00 79.25 396 ARG A O 1
ATOM 3005 N N . LEU A 1 397 ? 13.010 30.950 -13.897 1.00 85.50 397 LEU A N 1
ATOM 3006 C CA . LEU A 1 397 ? 13.396 30.325 -15.169 1.00 85.50 397 LEU A CA 1
ATOM 3007 C C . LEU A 1 397 ? 14.814 30.709 -15.616 1.00 85.50 397 LEU A C 1
ATOM 3009 O O . LEU A 1 397 ? 15.208 31.878 -15.542 1.00 85.50 397 LEU A O 1
ATOM 3013 N N . ASP A 1 398 ? 15.538 29.732 -16.164 1.00 85.81 398 ASP A N 1
ATOM 3014 C CA . ASP A 1 398 ? 16.815 29.934 -16.852 1.00 85.81 398 ASP A CA 1
ATOM 3015 C C . ASP A 1 398 ? 16.692 30.876 -18.050 1.00 85.81 398 ASP A C 1
ATOM 3017 O O . ASP A 1 398 ? 15.614 30.988 -18.654 1.00 85.81 398 ASP A O 1
ATOM 3021 N N . PRO A 1 399 ? 17.808 31.514 -18.454 1.00 83.81 399 PRO A N 1
ATOM 3022 C CA . PRO A 1 399 ? 17.785 32.423 -19.572 1.00 83.81 399 PRO A CA 1
ATOM 3023 C C . PRO A 1 399 ? 17.790 31.833 -20.960 1.00 83.81 399 PRO A C 1
ATOM 3025 O O . PRO A 1 399 ? 17.384 32.516 -21.901 1.00 83.81 399 PRO A O 1
ATOM 3028 N N . LEU A 1 400 ? 18.214 30.587 -21.062 1.00 90.00 400 LEU A N 1
ATOM 3029 C CA . LEU A 1 400 ? 18.291 29.864 -22.311 1.00 90.00 400 LEU A CA 1
ATOM 3030 C C . LEU A 1 400 ? 17.198 28.792 -22.356 1.00 90.00 400 LEU A C 1
ATOM 3032 O O . LEU A 1 400 ? 16.688 28.398 -21.301 1.00 90.00 400 LEU A O 1
ATOM 3036 N N . PRO A 1 401 ? 16.849 28.308 -23.556 1.00 93.00 401 PRO A N 1
ATOM 3037 C CA . PRO A 1 401 ? 15.878 27.238 -23.717 1.00 93.00 401 PRO A CA 1
ATOM 3038 C C . PRO A 1 401 ? 16.309 25.990 -22.942 1.00 93.00 401 PRO A C 1
ATOM 3040 O O . PRO A 1 401 ? 17.472 25.571 -23.006 1.00 93.00 401 PRO A O 1
ATOM 3043 N N . GLY A 1 402 ? 15.379 25.382 -22.215 1.00 94.75 402 GLY A N 1
ATOM 3044 C CA . GLY A 1 402 ? 15.665 24.191 -21.431 1.00 94.75 402 GLY A CA 1
ATOM 3045 C C . GLY A 1 402 ? 14.418 23.435 -20.998 1.00 94.75 402 GLY A C 1
ATOM 3046 O O . GLY A 1 402 ? 13.296 23.931 -21.102 1.00 94.75 402 GLY A O 1
ATOM 3047 N N . MET A 1 403 ? 14.641 22.217 -20.516 1.00 96.19 403 MET A N 1
ATOM 3048 C CA . MET A 1 403 ? 13.619 21.317 -19.986 1.00 96.19 403 MET A CA 1
ATOM 3049 C C . MET A 1 403 ? 14.110 20.617 -18.720 1.00 96.19 403 MET A C 1
ATOM 3051 O O . MET A 1 403 ? 15.317 20.482 -18.508 1.00 96.19 403 MET A O 1
ATOM 3055 N N . THR A 1 404 ? 13.168 20.165 -17.893 1.00 95.44 404 THR A N 1
ATOM 3056 C CA . THR A 1 404 ? 13.442 19.468 -16.633 1.00 95.44 404 THR A CA 1
ATOM 3057 C C . THR A 1 404 ? 12.603 18.200 -16.544 1.00 95.44 404 THR A C 1
ATOM 3059 O O . THR A 1 404 ? 11.391 18.247 -16.764 1.00 95.44 404 THR A O 1
ATOM 3062 N N . ILE A 1 405 ? 13.232 17.093 -16.151 1.00 97.19 405 ILE A N 1
ATOM 3063 C CA . ILE A 1 405 ? 12.542 15.885 -15.688 1.00 97.19 405 ILE A CA 1
ATOM 3064 C C . ILE A 1 405 ? 12.809 15.746 -14.194 1.00 97.19 405 ILE A C 1
ATOM 3066 O O . ILE A 1 405 ? 13.956 15.685 -13.755 1.00 97.19 405 ILE A O 1
ATOM 3070 N N . GLY A 1 406 ? 11.740 15.743 -13.406 1.00 96.12 406 GLY A N 1
ATOM 3071 C CA . GLY A 1 406 ? 11.782 15.355 -12.006 1.00 96.12 406 GLY A CA 1
ATOM 3072 C C . GLY A 1 406 ? 11.357 13.910 -11.836 1.00 96.12 406 GLY A C 1
ATOM 3073 O O . GLY A 1 406 ? 10.390 13.515 -12.477 1.00 96.12 406 GLY A O 1
ATOM 3074 N N . VAL A 1 407 ? 12.016 13.162 -10.959 1.00 97.62 407 VAL A N 1
ATOM 3075 C CA . VAL A 1 407 ? 11.608 11.800 -10.600 1.00 97.62 407 VAL A CA 1
ATOM 3076 C C . VAL A 1 407 ? 11.754 11.567 -9.104 1.00 97.62 407 VAL A C 1
ATOM 3078 O O . VAL A 1 407 ? 12.716 12.042 -8.505 1.00 97.62 407 VAL A O 1
ATOM 3081 N N . TYR A 1 408 ? 10.795 10.868 -8.504 1.00 97.69 408 TYR A N 1
ATOM 3082 C CA . TYR A 1 408 ? 10.838 10.462 -7.100 1.00 97.69 408 TYR A CA 1
ATOM 3083 C C . TYR A 1 408 ? 10.179 9.093 -6.888 1.00 97.69 408 TYR A C 1
ATOM 3085 O O . TYR A 1 408 ? 9.265 8.739 -7.642 1.00 97.69 408 TYR A O 1
ATOM 3093 N N . PRO A 1 409 ? 10.612 8.336 -5.862 1.00 97.31 409 PRO A N 1
ATOM 3094 C CA . PRO A 1 409 ? 9.894 7.159 -5.395 1.00 97.31 409 PRO A CA 1
ATOM 3095 C C . PRO A 1 409 ? 8.548 7.575 -4.801 1.00 97.31 409 PRO A C 1
ATOM 3097 O O . PRO A 1 409 ? 8.461 8.559 -4.074 1.00 97.31 409 PRO A O 1
ATOM 3100 N N . MET A 1 410 ? 7.497 6.831 -5.129 1.00 95.31 410 MET A N 1
ATOM 3101 C CA . MET A 1 410 ? 6.111 7.127 -4.746 1.00 95.31 410 MET A CA 1
ATOM 3102 C C . MET A 1 410 ? 5.741 6.686 -3.327 1.00 95.31 410 MET A C 1
ATOM 3104 O O . MET A 1 410 ? 4.745 7.137 -2.766 1.00 95.31 410 MET A O 1
ATOM 3108 N N . ARG A 1 411 ? 6.523 5.765 -2.766 1.00 93.81 411 ARG A N 1
ATOM 3109 C CA . ARG A 1 411 ? 6.368 5.227 -1.413 1.00 93.81 411 ARG A CA 1
ATOM 3110 C C . ARG A 1 411 ? 7.748 5.198 -0.750 1.00 93.81 411 ARG A C 1
ATOM 3112 O O . ARG A 1 411 ? 8.318 4.117 -0.626 1.00 93.81 411 ARG A O 1
ATOM 3119 N N . PRO A 1 412 ? 8.325 6.372 -0.433 1.00 94.69 412 PRO A N 1
ATOM 3120 C CA . PRO A 1 412 ? 9.639 6.439 0.188 1.00 94.69 412 PRO A CA 1
ATOM 3121 C C . PRO A 1 412 ? 9.616 5.764 1.561 1.00 94.69 412 PRO A C 1
ATOM 3123 O O . PRO A 1 412 ? 8.634 5.870 2.303 1.00 94.69 412 PRO A O 1
ATOM 3126 N N . GLU A 1 413 ? 10.711 5.090 1.882 1.00 94.31 413 GLU A N 1
ATOM 3127 C CA . GLU A 1 413 ? 10.949 4.467 3.185 1.00 94.31 413 GLU A CA 1
ATOM 3128 C C . GLU A 1 413 ? 11.542 5.471 4.180 1.00 94.31 413 GLU A C 1
ATOM 3130 O O . GLU A 1 413 ? 11.451 5.269 5.387 1.00 94.31 413 GLU A O 1
ATOM 3135 N N . ALA A 1 414 ? 12.124 6.570 3.687 1.00 95.19 414 ALA A N 1
ATOM 3136 C CA . ALA A 1 414 ? 12.722 7.597 4.525 1.00 95.19 414 ALA A CA 1
ATOM 3137 C C . ALA A 1 414 ? 11.678 8.250 5.441 1.00 95.19 414 ALA A C 1
ATOM 3139 O O . ALA A 1 414 ? 10.695 8.834 4.978 1.00 95.19 414 ALA A O 1
ATOM 3140 N N . GLU A 1 415 ? 11.939 8.191 6.745 1.00 94.62 415 GLU A N 1
ATOM 3141 C CA . GLU A 1 415 ? 11.110 8.776 7.793 1.00 94.62 415 GLU A CA 1
ATOM 3142 C C . GLU A 1 415 ? 11.839 9.901 8.523 1.00 94.62 415 GLU A C 1
ATOM 3144 O O . GLU A 1 415 ? 13.063 9.923 8.642 1.00 94.62 415 GLU A O 1
ATOM 3149 N N . GLY A 1 416 ? 11.053 10.840 9.031 1.00 95.62 416 GLY A N 1
ATOM 3150 C CA . GLY A 1 416 ? 11.504 11.975 9.816 1.00 95.62 416 GLY A CA 1
ATOM 3151 C C . GLY A 1 416 ? 10.543 12.302 10.954 1.00 95.62 416 GLY A C 1
ATOM 3152 O O . GLY A 1 416 ? 9.646 11.518 11.298 1.00 95.62 416 GLY A O 1
ATOM 3153 N N . ARG A 1 417 ? 10.686 13.501 11.520 1.00 97.25 417 ARG A N 1
ATOM 3154 C CA . ARG A 1 417 ? 9.857 13.963 12.638 1.00 97.25 417 ARG A CA 1
ATOM 3155 C C . ARG A 1 417 ? 9.593 15.465 12.578 1.00 97.25 417 ARG A C 1
ATOM 3157 O O . ARG A 1 417 ? 10.455 16.243 12.197 1.00 97.25 417 ARG A O 1
ATOM 3164 N N . VAL A 1 418 ? 8.408 15.874 13.021 1.00 98.38 418 VAL A N 1
ATOM 3165 C CA . VAL A 1 418 ? 8.054 17.270 13.308 1.00 98.38 418 VAL A CA 1
ATOM 3166 C C . VAL A 1 418 ? 7.910 17.431 14.815 1.00 98.38 418 VAL A C 1
ATOM 3168 O O . VAL A 1 418 ? 7.107 16.724 15.428 1.00 98.38 418 VAL A O 1
ATOM 3171 N N . HIS A 1 419 ? 8.668 18.339 15.426 1.00 97.50 419 HIS A N 1
ATOM 3172 C CA . HIS A 1 419 ? 8.589 18.558 16.869 1.00 97.50 419 HIS A CA 1
ATOM 3173 C C . HIS A 1 419 ? 8.709 20.032 17.271 1.00 97.50 419 HIS A C 1
ATOM 3175 O O . HIS A 1 419 ? 9.438 20.813 16.660 1.00 97.50 419 HIS A O 1
ATOM 3181 N N . ALA A 1 420 ? 7.968 20.419 18.310 1.00 97.88 420 ALA A N 1
ATOM 3182 C CA . ALA A 1 420 ? 8.080 21.731 18.933 1.00 97.88 420 ALA A CA 1
ATOM 3183 C C . ALA A 1 420 ? 9.483 21.922 19.527 1.00 97.88 420 ALA A C 1
ATOM 3185 O O . ALA A 1 420 ? 10.010 21.026 20.184 1.00 97.88 420 ALA A O 1
ATOM 3186 N N . VAL A 1 421 ? 10.064 23.104 19.325 1.00 97.12 421 VAL A N 1
ATOM 3187 C CA . VAL A 1 421 ? 11.379 23.482 19.881 1.00 97.12 421 VAL A CA 1
ATOM 3188 C C . VAL A 1 421 ? 11.263 24.416 21.085 1.00 97.12 421 VAL A C 1
ATOM 3190 O O . VAL A 1 421 ? 12.211 24.581 21.846 1.00 97.12 421 VAL A O 1
ATOM 3193 N N . SER A 1 422 ? 10.099 25.038 21.266 1.00 97.25 422 SER A N 1
ATOM 3194 C CA . SER A 1 422 ? 9.782 25.900 22.400 1.00 97.25 422 SER A CA 1
ATOM 3195 C C . SER A 1 422 ? 8.275 25.877 22.674 1.00 97.25 422 SER A C 1
ATOM 3197 O O . SER A 1 422 ? 7.493 25.352 21.880 1.00 97.25 422 SER A O 1
ATOM 3199 N N . SER A 1 423 ? 7.860 26.470 23.792 1.00 95.56 423 SER A N 1
ATOM 3200 C CA . SER A 1 423 ? 6.451 26.680 24.134 1.00 95.56 423 SER A CA 1
ATOM 3201 C C . SER A 1 423 ? 5.836 27.931 23.491 1.00 95.56 423 SER A C 1
ATOM 3203 O O . SER A 1 423 ? 4.659 28.208 23.726 1.00 95.56 423 SER A O 1
ATOM 3205 N N . ASP A 1 424 ? 6.596 28.694 22.692 1.00 95.94 424 ASP A N 1
ATOM 3206 C CA . ASP A 1 424 ? 6.056 29.827 21.936 1.00 95.94 424 ASP A CA 1
ATOM 3207 C C . ASP A 1 424 ? 5.262 29.310 20.725 1.00 95.94 424 ASP A C 1
ATOM 3209 O O . ASP A 1 424 ? 5.859 28.773 19.791 1.00 95.94 424 ASP A O 1
ATOM 3213 N N . PRO A 1 425 ? 3.931 29.509 20.674 1.00 92.19 425 PRO A N 1
ATOM 3214 C CA . PRO A 1 425 ? 3.110 29.014 19.573 1.00 92.19 425 PRO A CA 1
ATOM 3215 C C . PRO A 1 425 ? 3.409 29.684 18.222 1.00 92.19 425 PRO A C 1
ATOM 3217 O O . PRO A 1 425 ? 2.921 29.221 17.191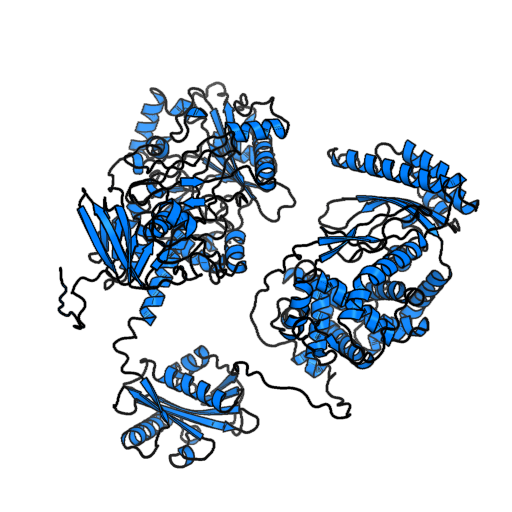 1.00 92.19 425 PRO A O 1
ATOM 3220 N N . LEU A 1 426 ? 4.159 30.792 18.208 1.00 91.44 426 LEU A N 1
ATOM 3221 C CA . LEU A 1 426 ? 4.579 31.481 16.986 1.00 91.44 426 LEU A CA 1
ATOM 3222 C C . LEU A 1 426 ? 5.949 31.015 16.477 1.00 91.44 426 LEU A C 1
ATOM 3224 O O . LEU A 1 426 ? 6.307 31.338 15.340 1.00 91.44 426 LEU A O 1
ATOM 3228 N N . ALA A 1 427 ? 6.703 30.263 17.284 1.00 94.88 427 ALA A N 1
ATOM 3229 C CA . ALA A 1 427 ? 7.943 29.649 16.841 1.00 94.88 427 ALA A CA 1
ATOM 3230 C C . ALA A 1 427 ? 7.633 28.498 15.862 1.00 94.88 427 ALA A C 1
ATOM 3232 O O . ALA A 1 427 ? 6.704 27.723 16.095 1.00 94.88 427 ALA A O 1
ATOM 3233 N N . PRO A 1 428 ? 8.364 28.369 14.742 1.00 95.00 428 PRO A N 1
ATOM 3234 C CA . PRO A 1 428 ? 8.193 27.227 13.852 1.00 95.00 428 PRO A CA 1
ATOM 3235 C C . PRO A 1 428 ? 8.680 25.932 14.533 1.00 95.00 428 PRO A C 1
ATOM 3237 O O . PRO A 1 428 ? 9.654 25.980 15.287 1.00 95.00 428 PRO A O 1
ATOM 3240 N N . PRO A 1 429 ? 8.053 24.773 14.259 1.00 97.38 429 PRO A N 1
ATOM 3241 C CA . PRO A 1 429 ? 8.579 23.490 14.713 1.00 97.38 429 PRO A CA 1
ATOM 3242 C C . PRO A 1 429 ? 9.845 23.117 13.931 1.00 97.38 429 PRO A C 1
ATOM 3244 O O . PRO A 1 429 ? 10.004 23.520 12.775 1.00 97.38 429 PRO A O 1
ATOM 3247 N N . ALA A 1 430 ? 10.696 22.288 14.533 1.00 98.00 430 ALA A N 1
ATOM 3248 C CA . ALA A 1 430 ? 11.778 21.615 13.825 1.00 98.00 430 ALA A CA 1
ATOM 3249 C C . ALA A 1 430 ? 11.207 20.486 12.956 1.00 98.00 430 ALA A C 1
ATOM 3251 O O . ALA A 1 430 ? 10.278 19.777 13.361 1.00 98.00 430 ALA A O 1
ATOM 3252 N N . ILE A 1 431 ? 11.759 20.330 11.751 1.00 98.44 431 ILE A N 1
ATOM 3253 C CA . ILE A 1 431 ? 11.373 19.295 10.784 1.00 98.44 431 ILE A CA 1
ATOM 3254 C C . ILE A 1 431 ? 12.625 18.499 10.435 1.00 98.44 431 ILE A C 1
ATOM 3256 O O . ILE A 1 431 ? 13.430 18.917 9.607 1.00 98.44 431 ILE A O 1
ATOM 3260 N N . GLU A 1 432 ? 12.790 17.354 11.073 1.00 97.31 432 GLU A N 1
ATOM 3261 C CA . GLU A 1 432 ? 13.926 16.463 10.869 1.00 97.31 432 GLU A CA 1
ATOM 3262 C C . GLU A 1 432 ? 13.629 15.482 9.739 1.00 97.31 432 GLU A C 1
ATOM 3264 O O . GLU A 1 432 ? 12.532 14.918 9.666 1.00 97.31 432 GLU A O 1
ATOM 3269 N N . THR A 1 433 ? 14.614 15.259 8.871 1.00 96.25 433 THR A N 1
ATOM 3270 C CA . THR A 1 433 ? 14.534 14.325 7.744 1.00 96.25 433 THR A CA 1
ATOM 3271 C C . THR A 1 433 ? 15.801 13.488 7.645 1.00 96.25 433 THR A C 1
ATOM 3273 O O . THR A 1 433 ? 16.832 13.819 8.229 1.00 96.25 433 THR A O 1
ATOM 3276 N N . ALA A 1 434 ? 15.712 12.400 6.886 1.00 92.88 434 ALA A N 1
ATOM 3277 C CA . ALA A 1 434 ? 16.851 11.573 6.509 1.00 92.88 434 ALA A CA 1
ATOM 3278 C C . ALA A 1 434 ? 16.619 11.008 5.098 1.00 92.88 434 ALA A C 1
ATOM 3280 O O . ALA A 1 434 ? 16.531 9.795 4.898 1.00 92.88 434 ALA A O 1
ATOM 3281 N N . PHE A 1 435 ? 16.418 11.893 4.116 1.00 94.69 435 PHE A N 1
ATOM 3282 C CA . PHE A 1 435 ? 15.814 11.519 2.830 1.00 94.69 435 PHE A CA 1
ATOM 3283 C C . PHE A 1 435 ? 16.592 10.465 2.041 1.00 94.69 435 PHE A C 1
ATOM 3285 O O . PHE A 1 435 ? 15.984 9.644 1.358 1.00 94.69 435 PHE A O 1
ATOM 3292 N N . LEU A 1 436 ? 17.925 10.496 2.101 1.00 95.94 436 LEU A N 1
ATOM 3293 C CA . LEU A 1 436 ? 18.776 9.527 1.413 1.00 95.94 436 LEU A CA 1
ATOM 3294 C C . LEU A 1 436 ? 19.312 8.450 2.361 1.00 95.94 436 LEU A C 1
ATOM 3296 O O . LEU A 1 436 ? 20.245 7.754 1.970 1.00 95.94 436 LEU A O 1
ATOM 3300 N N . ALA A 1 437 ? 18.769 8.287 3.576 1.00 95.81 437 ALA A N 1
ATOM 3301 C CA . ALA A 1 437 ? 19.210 7.238 4.503 1.00 95.81 437 ALA A CA 1
ATOM 3302 C C . ALA A 1 437 ? 18.881 5.811 4.018 1.00 95.81 437 ALA A C 1
ATOM 3304 O O . ALA A 1 437 ? 19.780 4.964 4.076 1.00 95.81 437 ALA A O 1
ATOM 3305 N N . PRO A 1 438 ? 17.680 5.509 3.487 1.00 97.19 438 PRO A N 1
ATOM 3306 C CA . PRO A 1 438 ? 17.371 4.164 3.008 1.00 97.19 438 PRO A CA 1
ATOM 3307 C C . PRO A 1 438 ? 18.068 3.832 1.683 1.00 97.19 438 PRO A C 1
ATOM 3309 O O . PRO A 1 438 ? 17.996 4.574 0.703 1.00 97.19 438 PRO A O 1
ATOM 3312 N N . GLU A 1 439 ? 18.696 2.657 1.627 1.00 95.44 439 GLU A N 1
ATOM 3313 C CA . GLU A 1 439 ? 19.316 2.094 0.415 1.00 95.44 439 GLU A CA 1
ATOM 3314 C C . GLU A 1 439 ? 18.312 1.961 -0.737 1.00 95.44 439 GLU A C 1
ATOM 3316 O O . GLU A 1 439 ? 18.629 2.242 -1.894 1.00 95.44 439 GLU A O 1
ATOM 3321 N N . ALA A 1 440 ? 17.084 1.540 -0.429 1.00 93.25 440 ALA A N 1
ATOM 3322 C CA . ALA A 1 440 ? 16.044 1.326 -1.424 1.00 93.25 440 ALA A CA 1
ATOM 3323 C C . ALA A 1 440 ? 15.630 2.635 -2.118 1.00 93.25 440 ALA A C 1
ATOM 3325 O O . ALA A 1 440 ? 15.526 2.670 -3.344 1.00 93.25 440 ALA A O 1
ATOM 3326 N N . ASP A 1 441 ? 15.496 3.731 -1.368 1.00 95.81 441 ASP A N 1
ATOM 3327 C CA . ASP A 1 441 ? 15.151 5.041 -1.928 1.00 95.81 441 ASP A CA 1
ATOM 3328 C C . ASP A 1 441 ? 16.267 5.587 -2.828 1.00 95.81 441 ASP A C 1
ATOM 3330 O O . ASP A 1 441 ? 15.985 6.088 -3.921 1.00 95.81 441 ASP A O 1
ATOM 3334 N N . ARG A 1 442 ? 17.541 5.401 -2.443 1.00 96.38 442 ARG A N 1
ATOM 3335 C CA . ARG A 1 442 ? 18.694 5.733 -3.302 1.00 96.38 442 ARG A CA 1
ATOM 3336 C C . ARG A 1 442 ? 18.652 4.962 -4.623 1.00 96.38 442 ARG A C 1
ATOM 3338 O O . ARG A 1 442 ? 18.751 5.571 -5.689 1.00 96.38 442 ARG A O 1
ATOM 3345 N N . ARG A 1 443 ? 18.453 3.639 -4.567 1.00 96.06 443 ARG A N 1
ATOM 3346 C CA . ARG A 1 443 ? 18.377 2.779 -5.763 1.00 96.06 443 ARG A CA 1
ATOM 3347 C C . ARG A 1 443 ? 17.228 3.185 -6.686 1.00 96.06 443 ARG A C 1
ATOM 3349 O O . ARG A 1 443 ? 17.441 3.329 -7.890 1.00 96.06 443 ARG A O 1
ATOM 3356 N N . ARG A 1 444 ? 16.037 3.442 -6.135 1.00 97.56 444 ARG A N 1
ATOM 3357 C CA . ARG A 1 444 ? 14.861 3.903 -6.894 1.00 97.56 444 ARG A CA 1
ATOM 3358 C C . ARG A 1 444 ? 15.114 5.254 -7.568 1.00 97.56 444 ARG A C 1
ATOM 3360 O O . ARG A 1 444 ? 14.815 5.411 -8.751 1.00 97.56 444 ARG A O 1
ATOM 3367 N N . LEU A 1 445 ? 15.715 6.215 -6.861 1.00 97.50 445 LEU A N 1
ATOM 3368 C CA . LEU A 1 445 ? 16.074 7.519 -7.430 1.00 97.50 445 LEU A CA 1
ATOM 3369 C C . LEU A 1 445 ? 17.067 7.382 -8.592 1.00 97.50 445 LEU A C 1
ATOM 3371 O O . LEU A 1 445 ? 16.829 7.947 -9.661 1.00 97.50 445 LEU A O 1
ATOM 3375 N N . ILE A 1 446 ? 18.129 6.589 -8.423 1.00 96.75 446 ILE A N 1
ATOM 3376 C CA . ILE A 1 446 ? 19.128 6.325 -9.471 1.00 96.75 446 ILE A CA 1
ATOM 3377 C C . ILE A 1 446 ? 18.481 5.639 -10.684 1.00 96.75 446 ILE A C 1
ATOM 3379 O O . ILE A 1 446 ? 18.682 6.068 -11.826 1.00 96.75 446 ILE A O 1
ATOM 3383 N N . ALA A 1 447 ? 17.646 4.619 -10.461 1.00 97.19 447 ALA A N 1
ATOM 3384 C CA . ALA A 1 447 ? 16.891 3.955 -11.523 1.00 97.19 447 ALA A CA 1
ATOM 3385 C C . ALA A 1 447 ? 15.993 4.950 -12.278 1.00 97.19 447 ALA A C 1
ATOM 3387 O O . ALA A 1 447 ? 15.997 4.992 -13.511 1.00 97.19 447 ALA A O 1
ATOM 3388 N N . GLY A 1 448 ? 15.303 5.829 -11.551 1.00 97.62 448 GLY A N 1
ATOM 3389 C CA . GLY A 1 448 ? 14.504 6.908 -12.117 1.00 97.62 448 GLY A CA 1
ATOM 3390 C C . GLY A 1 448 ? 15.312 7.870 -12.988 1.00 97.62 448 GLY A C 1
ATOM 3391 O O . GLY A 1 448 ? 14.898 8.198 -14.102 1.00 97.62 448 GLY A O 1
ATOM 3392 N N . MET A 1 449 ? 16.495 8.288 -12.531 1.00 97.06 449 MET A N 1
ATOM 3393 C CA . MET A 1 449 ? 17.400 9.144 -13.308 1.00 97.06 449 MET A CA 1
ATOM 3394 C C . MET A 1 449 ? 17.829 8.471 -14.620 1.00 97.06 449 MET A C 1
ATOM 3396 O O . MET A 1 449 ? 17.818 9.102 -15.682 1.00 97.06 449 MET A O 1
ATOM 3400 N N . ARG A 1 450 ? 18.134 7.169 -14.577 1.00 96.38 450 ARG A N 1
ATOM 3401 C CA . ARG A 1 450 ? 18.469 6.368 -15.766 1.00 96.38 450 ARG A CA 1
ATOM 3402 C C . ARG A 1 450 ? 17.294 6.243 -16.732 1.00 96.38 450 ARG A C 1
ATOM 3404 O O . ARG A 1 450 ? 17.480 6.371 -17.942 1.00 96.38 450 ARG A O 1
ATOM 3411 N N . ILE A 1 451 ? 16.080 6.036 -16.221 1.00 97.81 451 ILE A N 1
ATOM 3412 C CA . ILE A 1 451 ? 14.857 6.025 -17.034 1.00 97.81 451 ILE A CA 1
ATOM 3413 C C . ILE A 1 451 ? 14.672 7.375 -17.737 1.00 97.81 451 ILE A C 1
ATOM 3415 O O . ILE A 1 451 ? 14.476 7.396 -18.951 1.00 97.81 451 ILE A O 1
ATOM 3419 N N . ALA A 1 452 ? 14.809 8.492 -17.016 1.00 97.69 452 ALA A N 1
ATOM 3420 C CA . ALA A 1 452 ? 14.682 9.831 -17.590 1.00 97.69 452 ALA A CA 1
ATOM 3421 C C . ALA A 1 452 ? 15.681 10.066 -18.737 1.00 97.69 452 ALA A C 1
ATOM 3423 O O . ALA A 1 452 ? 15.287 10.508 -19.818 1.00 97.69 452 ALA A O 1
ATOM 3424 N N . ARG A 1 453 ? 16.956 9.704 -18.541 1.00 96.94 453 ARG A N 1
ATOM 3425 C CA . ARG A 1 453 ? 17.993 9.790 -19.584 1.00 96.94 453 ARG A CA 1
ATOM 3426 C C . ARG A 1 453 ? 17.674 8.923 -20.797 1.00 96.94 453 ARG A C 1
ATOM 3428 O O . ARG A 1 453 ? 17.778 9.394 -21.926 1.00 96.94 453 ARG A O 1
ATOM 3435 N N . ARG A 1 454 ? 17.227 7.685 -20.576 1.00 96.94 454 ARG A N 1
ATOM 3436 C CA . ARG A 1 454 ? 16.827 6.758 -21.645 1.00 96.94 454 ARG A CA 1
ATOM 3437 C C . ARG A 1 454 ? 15.658 7.287 -22.473 1.00 96.94 454 ARG A C 1
ATOM 3439 O O . ARG A 1 454 ? 15.666 7.094 -23.684 1.00 96.94 454 ARG A O 1
ATOM 3446 N N . ILE A 1 455 ? 14.687 7.956 -21.848 1.00 98.25 455 ILE A N 1
ATOM 3447 C CA . ILE A 1 455 ? 13.585 8.621 -22.557 1.00 98.25 455 ILE A CA 1
ATOM 3448 C C . ILE A 1 455 ? 14.132 9.775 -23.403 1.00 98.25 455 ILE A C 1
ATOM 3450 O O . ILE A 1 455 ? 13.863 9.846 -24.597 1.00 98.25 455 ILE A O 1
ATOM 3454 N N . VAL A 1 456 ? 14.953 10.655 -22.824 1.00 97.62 456 VAL A N 1
ATOM 3455 C CA . VAL A 1 456 ? 15.527 11.793 -23.564 1.00 97.62 456 VAL A CA 1
ATOM 3456 C C . VAL A 1 456 ? 16.433 11.337 -24.716 1.00 97.62 456 VAL A C 1
ATOM 3458 O O . VAL A 1 456 ? 16.514 12.023 -25.732 1.00 97.62 456 VAL A O 1
ATOM 3461 N N . ALA A 1 457 ? 17.073 10.172 -24.608 1.00 96.75 457 ALA A N 1
ATOM 3462 C CA . ALA A 1 457 ? 17.919 9.595 -25.653 1.00 96.75 457 ALA A CA 1
ATOM 3463 C C . ALA A 1 457 ? 17.153 9.070 -26.886 1.00 96.75 457 ALA A C 1
ATOM 3465 O O . ALA A 1 457 ? 17.789 8.751 -27.887 1.00 96.75 457 ALA A O 1
ATOM 3466 N N . GLN A 1 458 ? 15.819 8.985 -26.848 1.00 98.56 458 GLN A N 1
ATOM 3467 C CA . GLN A 1 458 ? 15.037 8.432 -27.959 1.00 98.56 458 GLN A CA 1
ATOM 3468 C C . GLN A 1 458 ? 14.996 9.348 -29.202 1.00 98.56 458 GLN A C 1
ATOM 3470 O O . GLN A 1 458 ? 15.112 10.573 -29.060 1.00 98.56 458 GLN A O 1
ATOM 3475 N N . PRO A 1 459 ? 14.764 8.786 -30.411 1.00 98.19 459 PRO A N 1
ATOM 3476 C CA . PRO A 1 459 ? 14.753 9.535 -31.674 1.00 98.19 459 PRO A CA 1
ATOM 3477 C C . PRO A 1 459 ? 13.816 10.748 -31.717 1.00 98.19 459 PRO A C 1
ATOM 3479 O O . PRO A 1 459 ? 14.131 11.756 -32.346 1.00 98.19 459 PRO A O 1
ATOM 3482 N N . ALA A 1 460 ? 12.676 10.705 -31.017 1.00 97.12 460 ALA A N 1
ATOM 3483 C CA . ALA A 1 460 ? 11.745 11.835 -30.940 1.00 97.12 460 ALA A CA 1
ATOM 3484 C C . ALA A 1 460 ? 12.413 13.134 -30.456 1.00 97.12 460 ALA A C 1
ATOM 3486 O O . ALA A 1 460 ? 12.023 14.230 -30.862 1.00 97.12 460 ALA A O 1
ATOM 3487 N N . PHE A 1 461 ? 13.434 13.014 -29.607 1.00 97.62 461 PHE A N 1
ATOM 3488 C CA . PHE A 1 461 ? 14.171 14.142 -29.062 1.00 97.62 461 PHE A CA 1
ATOM 3489 C C . PHE A 1 461 ? 15.305 14.633 -29.970 1.00 97.62 461 PHE A C 1
ATOM 3491 O O . PHE A 1 461 ? 15.766 15.753 -29.760 1.00 97.62 461 PHE A O 1
ATOM 3498 N N . ASP A 1 462 ? 15.739 13.892 -30.993 1.00 95.31 462 ASP A N 1
ATOM 3499 C CA . ASP A 1 462 ? 16.900 14.254 -31.826 1.00 95.31 462 ASP A CA 1
ATOM 3500 C C . ASP A 1 462 ? 16.852 15.684 -32.401 1.00 95.31 462 ASP A C 1
ATOM 3502 O O . ASP A 1 462 ? 17.870 16.383 -32.329 1.00 95.31 462 ASP A O 1
ATOM 3506 N N . PRO A 1 463 ? 15.707 16.207 -32.888 1.00 93.00 463 PRO A N 1
ATOM 3507 C CA . PRO A 1 463 ? 15.658 17.560 -33.446 1.00 93.00 463 PRO A CA 1
ATOM 3508 C C . PRO A 1 463 ? 15.824 18.673 -32.399 1.00 93.00 463 PRO A C 1
ATOM 3510 O O . PRO A 1 463 ? 16.145 19.805 -32.758 1.00 93.00 463 PRO A O 1
ATOM 3513 N N . VAL A 1 464 ? 15.589 18.376 -31.116 1.00 95.75 464 VAL A N 1
ATOM 3514 C CA . VAL A 1 464 ? 15.431 19.384 -30.049 1.00 95.75 464 VAL A CA 1
ATOM 3515 C C . VAL A 1 464 ? 16.326 19.149 -28.829 1.00 95.75 464 VAL A C 1
ATOM 3517 O O . VAL A 1 464 ? 16.516 20.065 -28.034 1.00 95.75 464 VAL A O 1
ATOM 3520 N N . ARG A 1 465 ? 16.915 17.961 -28.659 1.00 94.50 465 ARG A N 1
ATOM 3521 C CA . ARG A 1 465 ? 17.812 17.624 -27.544 1.00 94.50 465 ARG A CA 1
ATOM 3522 C C . ARG A 1 465 ? 19.093 18.437 -27.639 1.00 94.50 465 ARG A C 1
ATOM 3524 O O . ARG A 1 465 ? 19.771 18.409 -28.664 1.00 94.50 465 ARG A O 1
ATOM 3531 N N . GLY A 1 466 ? 19.399 19.180 -26.583 1.00 93.88 466 GLY A N 1
ATOM 3532 C CA . GLY A 1 466 ? 20.702 19.793 -26.354 1.00 93.88 466 GLY A CA 1
ATOM 3533 C C . GLY A 1 466 ? 21.495 19.042 -25.286 1.00 93.88 466 GLY A C 1
ATOM 3534 O O . GLY A 1 466 ? 21.205 17.891 -24.965 1.00 93.88 466 GLY A O 1
ATOM 3535 N N . GLU A 1 467 ? 22.498 19.720 -24.740 1.00 93.62 467 GLU A N 1
ATOM 3536 C CA . GLU A 1 467 ? 23.358 19.221 -23.666 1.00 93.62 467 GLU A CA 1
ATOM 3537 C C . GLU A 1 467 ? 22.573 18.929 -22.375 1.00 93.62 467 GLU A C 1
ATOM 3539 O O . GLU A 1 467 ? 21.690 19.701 -21.987 1.00 93.62 467 GLU A O 1
ATOM 3544 N N . GLU A 1 468 ? 22.912 17.832 -21.692 1.00 93.81 468 GLU A N 1
ATOM 3545 C CA . GLU A 1 468 ? 22.492 17.596 -20.307 1.00 93.81 468 GLU A CA 1
ATOM 3546 C C . GLU A 1 468 ? 23.278 18.526 -19.380 1.00 93.81 468 GLU A C 1
ATOM 3548 O O . GLU A 1 468 ? 24.492 18.420 -19.276 1.00 93.81 468 GLU A O 1
ATOM 3553 N N . LEU A 1 469 ? 22.583 19.434 -18.699 1.00 90.06 469 LEU A N 1
ATOM 3554 C CA . LEU A 1 469 ? 23.202 20.408 -17.800 1.00 90.06 469 LEU A CA 1
ATOM 3555 C C . LEU A 1 469 ? 23.525 19.801 -16.438 1.00 90.06 469 LEU A C 1
ATOM 3557 O O . LEU A 1 469 ? 24.551 20.107 -15.845 1.00 90.06 469 LEU A O 1
ATOM 3561 N N . VAL A 1 470 ? 22.585 19.019 -15.908 1.00 86.94 470 VAL A N 1
ATOM 3562 C CA . VAL A 1 470 ? 22.618 18.486 -14.546 1.00 86.94 470 VAL A CA 1
ATOM 3563 C C . VAL A 1 470 ? 21.894 17.132 -14.565 1.00 86.94 470 VAL A C 1
ATOM 3565 O O . VAL A 1 470 ? 20.737 17.114 -15.004 1.00 86.94 470 VAL A O 1
ATOM 3568 N N . PRO A 1 471 ? 22.526 16.020 -14.138 1.00 87.25 471 PRO A N 1
ATOM 3569 C CA . PRO A 1 471 ? 23.869 15.921 -13.535 1.00 87.25 471 PRO A CA 1
ATOM 3570 C C . PRO A 1 471 ? 25.016 16.253 -14.503 1.00 87.25 471 PRO A C 1
ATOM 3572 O O . PRO A 1 471 ? 26.110 16.598 -14.081 1.00 87.25 471 PRO A O 1
ATOM 3575 N N . GLY A 1 472 ? 24.753 16.173 -15.808 1.00 86.06 472 GLY A N 1
ATOM 3576 C CA . GLY A 1 472 ? 25.762 16.257 -16.859 1.00 86.06 472 GLY A CA 1
ATOM 3577 C C . GLY A 1 472 ? 26.159 14.868 -17.350 1.00 86.06 472 GLY A C 1
ATOM 3578 O O . GLY A 1 472 ? 26.169 13.904 -16.581 1.00 86.06 472 GLY A O 1
ATOM 3579 N N . SER A 1 473 ? 26.500 14.769 -18.635 1.00 82.62 473 SER A N 1
ATOM 3580 C CA . SER A 1 473 ? 26.689 13.479 -19.313 1.00 82.62 473 SER A CA 1
ATOM 3581 C C . SER A 1 473 ? 27.870 12.657 -18.791 1.00 82.62 473 SER A C 1
ATOM 3583 O O . SER A 1 473 ? 27.909 11.462 -19.030 1.00 82.62 473 SER A O 1
ATOM 3585 N N . ALA A 1 474 ? 28.816 13.274 -18.074 1.00 78.44 474 ALA A N 1
ATOM 3586 C CA . ALA A 1 474 ? 29.972 12.589 -17.491 1.00 78.44 474 ALA A CA 1
ATOM 3587 C C . ALA A 1 474 ? 29.653 11.786 -16.211 1.00 78.44 474 ALA A C 1
ATOM 3589 O O . ALA A 1 474 ? 30.469 10.976 -15.786 1.00 78.44 474 ALA A O 1
ATOM 3590 N N . HIS A 1 475 ? 28.493 12.004 -15.581 1.00 81.94 475 HIS A N 1
ATOM 3591 C CA . HIS A 1 475 ? 28.108 11.310 -14.347 1.00 81.94 475 HIS A CA 1
ATOM 3592 C C . HIS A 1 475 ? 27.307 10.052 -14.704 1.00 81.94 475 HIS A C 1
ATOM 3594 O O . HIS A 1 475 ? 26.082 10.130 -14.834 1.00 81.94 475 HIS A O 1
ATOM 3600 N N . GLU A 1 476 ? 27.976 8.920 -14.928 1.00 77.69 476 GLU A N 1
ATOM 3601 C CA . GLU A 1 476 ? 27.339 7.666 -15.380 1.00 77.69 476 GLU A CA 1
ATOM 3602 C C . GLU A 1 476 ? 27.190 6.603 -14.277 1.00 77.69 476 GLU A C 1
ATOM 3604 O O . GLU A 1 476 ? 26.220 5.831 -14.298 1.00 77.69 476 GLU A O 1
ATOM 3609 N N . ASP A 1 477 ? 28.108 6.581 -13.309 1.00 89.56 477 ASP A N 1
ATOM 3610 C CA . ASP A 1 477 ? 28.095 5.630 -12.198 1.00 89.56 477 ASP A CA 1
ATOM 3611 C C . ASP A 1 477 ? 27.140 6.039 -11.057 1.00 89.56 477 ASP A C 1
ATOM 3613 O O . ASP A 1 477 ? 26.677 7.179 -10.957 1.00 89.56 477 ASP A O 1
ATOM 3617 N N . ASP A 1 478 ? 26.803 5.070 -10.204 1.00 91.19 478 ASP A N 1
ATOM 3618 C CA . ASP A 1 478 ? 25.847 5.256 -9.106 1.00 91.19 478 ASP A CA 1
ATOM 3619 C C . ASP A 1 478 ? 26.339 6.274 -8.068 1.00 91.19 478 ASP A C 1
ATOM 3621 O O . ASP A 1 478 ? 25.526 7.012 -7.509 1.00 91.19 478 ASP A O 1
ATOM 3625 N N . ALA A 1 479 ? 27.653 6.346 -7.828 1.00 91.06 479 ALA A N 1
ATOM 3626 C CA . ALA A 1 479 ? 28.237 7.251 -6.843 1.00 91.06 479 ALA A CA 1
ATOM 3627 C C . ALA A 1 479 ? 28.102 8.711 -7.295 1.00 91.06 479 ALA A C 1
ATOM 3629 O O . ALA A 1 479 ? 27.591 9.547 -6.553 1.00 91.06 479 ALA A O 1
ATOM 3630 N N . ALA A 1 480 ? 28.440 8.991 -8.551 1.00 89.38 480 ALA A N 1
ATOM 3631 C CA . ALA A 1 480 ? 28.313 10.294 -9.183 1.00 89.38 480 ALA A CA 1
ATOM 3632 C C . ALA A 1 480 ? 26.850 10.773 -9.235 1.00 89.38 480 ALA A C 1
ATOM 3634 O O . ALA A 1 480 ? 26.555 11.951 -9.015 1.00 89.38 480 ALA A O 1
ATOM 3635 N N . LEU A 1 481 ? 25.905 9.862 -9.499 1.00 92.94 481 LEU A N 1
ATOM 3636 C CA . LEU A 1 481 ? 24.473 10.175 -9.464 1.00 92.94 481 LEU A CA 1
ATOM 3637 C C . LEU A 1 481 ? 23.980 10.449 -8.041 1.00 92.94 481 LEU A C 1
ATOM 3639 O O . LEU A 1 481 ? 23.152 11.341 -7.848 1.00 92.94 481 LEU A O 1
ATOM 3643 N N . LEU A 1 482 ? 24.495 9.723 -7.049 1.00 93.75 482 LEU A N 1
ATOM 3644 C CA . LEU A 1 482 ? 24.165 9.944 -5.648 1.00 93.75 482 LEU A CA 1
ATOM 3645 C C . LEU A 1 482 ? 24.714 11.278 -5.130 1.00 93.75 482 LEU A C 1
ATOM 3647 O O . LEU A 1 482 ? 23.991 11.996 -4.442 1.00 93.75 482 LEU A O 1
ATOM 3651 N N . ASP A 1 483 ? 25.932 11.658 -5.507 1.00 90.31 483 ASP A N 1
ATOM 3652 C CA . ASP A 1 483 ? 26.504 12.963 -5.161 1.00 90.31 483 ASP A CA 1
ATOM 3653 C C . ASP A 1 483 ? 25.686 14.110 -5.763 1.00 90.31 483 ASP A C 1
ATOM 3655 O O . ASP A 1 483 ? 25.397 15.106 -5.094 1.00 90.31 483 ASP A O 1
ATOM 3659 N N . HIS A 1 484 ? 25.188 13.937 -6.992 1.00 88.12 484 HIS A N 1
ATOM 3660 C CA . HIS A 1 484 ? 24.225 14.873 -7.575 1.00 88.12 484 HIS A CA 1
ATOM 3661 C C . HIS A 1 484 ? 22.923 14.962 -6.759 1.00 88.12 484 HIS A C 1
ATOM 3663 O O . HIS A 1 484 ? 22.386 16.057 -6.563 1.00 88.12 484 HIS A O 1
ATOM 3669 N N . LEU A 1 485 ? 22.400 13.839 -6.255 1.00 92.56 485 LEU A N 1
ATOM 3670 C CA . LEU A 1 485 ? 21.216 13.849 -5.388 1.00 92.56 485 LEU A CA 1
ATOM 3671 C C . LEU A 1 485 ? 21.485 14.618 -4.089 1.00 92.56 485 LEU A C 1
ATOM 3673 O O . LEU A 1 485 ? 20.686 15.488 -3.738 1.00 92.56 485 LEU A O 1
ATOM 3677 N N . ARG A 1 486 ? 22.616 14.373 -3.421 1.00 92.56 486 ARG A N 1
ATOM 3678 C CA . ARG A 1 486 ? 23.010 15.102 -2.202 1.00 92.56 486 ARG A CA 1
ATOM 3679 C C . ARG A 1 486 ? 23.087 16.609 -2.456 1.00 92.56 486 ARG A C 1
ATOM 3681 O O . ARG A 1 486 ? 22.452 17.401 -1.756 1.00 92.56 486 ARG A O 1
ATOM 3688 N N . ALA A 1 487 ? 23.742 17.007 -3.545 1.00 87.56 487 ALA A N 1
ATOM 3689 C CA . ALA A 1 487 ? 23.955 18.410 -3.887 1.00 87.56 487 ALA A CA 1
ATOM 3690 C C . ALA A 1 487 ? 22.710 19.133 -4.437 1.00 87.56 487 ALA A C 1
ATOM 3692 O O . ALA A 1 487 ? 22.591 20.351 -4.281 1.00 87.56 487 ALA A O 1
ATOM 3693 N N . GLY A 1 488 ? 21.783 18.420 -5.094 1.00 85.69 488 GLY A N 1
ATOM 3694 C CA . GLY A 1 488 ? 20.758 19.047 -5.937 1.00 85.69 488 GLY A CA 1
ATOM 3695 C C . GLY A 1 488 ? 19.332 18.502 -5.842 1.00 85.69 488 GLY A C 1
ATOM 3696 O O . GLY A 1 488 ? 18.440 19.099 -6.455 1.00 85.69 488 GLY A O 1
ATOM 3697 N N . ALA A 1 489 ? 19.075 17.416 -5.104 1.00 91.50 489 ALA A N 1
ATOM 3698 C CA . ALA A 1 489 ? 17.708 16.948 -4.876 1.00 91.50 489 ALA A CA 1
ATOM 3699 C C . ALA A 1 489 ? 16.916 17.949 -4.021 1.00 91.50 489 ALA A C 1
ATOM 3701 O O . ALA A 1 489 ? 17.485 18.731 -3.248 1.00 91.50 489 ALA A O 1
ATOM 3702 N N . ASP A 1 490 ? 15.598 17.943 -4.201 1.00 91.31 490 ASP A N 1
ATOM 3703 C CA . ASP A 1 490 ? 14.672 18.823 -3.490 1.00 91.31 490 ASP A CA 1
ATOM 3704 C C . ASP A 1 490 ? 13.332 18.112 -3.281 1.00 91.31 490 ASP A C 1
ATOM 3706 O O . ASP A 1 490 ? 12.963 17.211 -4.040 1.00 91.31 490 ASP A O 1
ATOM 3710 N N . THR A 1 491 ? 12.584 18.529 -2.270 1.00 92.00 491 THR A N 1
ATOM 3711 C CA . THR A 1 491 ? 11.241 18.010 -1.995 1.00 92.00 491 THR A CA 1
ATOM 3712 C C . THR A 1 491 ? 10.260 18.348 -3.135 1.00 92.00 491 THR A C 1
ATOM 3714 O O . THR A 1 491 ? 10.374 19.352 -3.848 1.00 92.00 491 THR A O 1
ATOM 3717 N N . SER A 1 492 ? 9.266 17.481 -3.338 1.00 91.44 492 SER A N 1
ATOM 3718 C CA . SER A 1 492 ? 8.093 17.742 -4.184 1.00 91.44 492 SER A CA 1
ATOM 3719 C C . SER A 1 492 ? 6.896 18.301 -3.406 1.00 91.44 492 SER A C 1
ATOM 3721 O O . SER A 1 492 ? 5.828 18.494 -3.984 1.00 91.44 492 SER A O 1
ATOM 3723 N N . TYR A 1 493 ? 7.103 18.650 -2.137 1.00 93.00 493 TYR A N 1
ATOM 3724 C CA . TYR A 1 493 ? 6.196 19.366 -1.244 1.00 93.00 493 TYR A CA 1
ATOM 3725 C C . TYR A 1 493 ? 4.926 18.579 -0.885 1.00 93.00 493 TYR A C 1
ATOM 3727 O O . TYR A 1 493 ? 3.829 19.154 -0.776 1.00 93.00 493 TYR A O 1
ATOM 3735 N N . HIS A 1 494 ? 5.083 17.274 -0.674 1.00 96.75 494 HIS A N 1
ATOM 3736 C CA . HIS A 1 494 ? 4.042 16.290 -0.391 1.00 96.75 494 HIS A CA 1
ATOM 3737 C C . HIS A 1 494 ? 4.137 15.672 1.024 1.00 96.75 494 HIS A C 1
ATOM 3739 O O . HIS A 1 494 ? 3.908 14.479 1.152 1.00 96.75 494 HIS A O 1
ATOM 3745 N N . PRO A 1 495 ? 4.401 16.428 2.108 1.00 97.19 495 PRO A N 1
ATOM 3746 C CA . PRO A 1 495 ? 4.609 15.825 3.421 1.00 97.19 495 PRO A CA 1
ATOM 3747 C C . PRO A 1 495 ? 3.347 15.127 3.962 1.00 97.19 495 PRO A C 1
ATOM 3749 O O . PRO A 1 495 ? 2.252 15.694 3.869 1.00 97.19 495 PRO A O 1
ATOM 3752 N N . VAL A 1 496 ? 3.503 13.962 4.601 1.00 98.19 496 VAL A N 1
ATOM 3753 C CA . VAL A 1 496 ? 2.439 13.154 5.245 1.00 98.19 496 VAL A CA 1
ATOM 3754 C C . VAL A 1 496 ? 2.902 12.502 6.568 1.00 98.19 496 VAL A C 1
ATOM 3756 O O . VAL A 1 496 ? 4.079 12.580 6.913 1.00 98.19 496 VAL A O 1
ATOM 3759 N N . GLY A 1 497 ? 1.988 11.843 7.294 1.00 97.38 497 GLY A N 1
ATOM 3760 C CA . GLY A 1 497 ? 2.308 10.794 8.288 1.00 97.38 497 GLY A CA 1
ATOM 3761 C C . GLY A 1 497 ? 2.476 11.201 9.757 1.00 97.38 497 GLY A C 1
ATOM 3762 O O . GLY A 1 497 ? 2.439 10.348 10.638 1.00 97.38 497 GLY A O 1
ATOM 3763 N N . THR A 1 498 ? 2.578 12.494 10.057 1.00 98.50 498 THR A N 1
ATOM 3764 C CA . THR A 1 498 ? 2.903 13.013 11.402 1.00 98.50 498 THR A CA 1
ATOM 3765 C C . THR A 1 498 ? 1.807 12.888 12.466 1.00 98.50 498 THR A C 1
ATOM 3767 O O . THR A 1 498 ? 2.036 13.193 13.636 1.00 98.50 498 THR A O 1
ATOM 3770 N N . CYS A 1 499 ? 0.600 12.480 12.086 1.00 98.50 499 CYS A N 1
ATOM 3771 C CA . CYS A 1 499 ? -0.500 12.124 12.984 1.00 98.50 499 CYS A CA 1
ATOM 3772 C C . CYS A 1 499 ? -1.136 10.811 12.514 1.00 98.50 499 CYS A C 1
ATOM 3774 O O . CYS A 1 499 ? -2.357 10.713 12.415 1.00 98.50 499 CYS A O 1
ATOM 3776 N N . ARG A 1 500 ? -0.293 9.830 12.178 1.00 97.81 500 ARG A N 1
ATOM 3777 C CA . ARG A 1 500 ? -0.664 8.556 11.555 1.00 97.81 500 ARG A CA 1
ATOM 3778 C C . ARG A 1 500 ? -1.908 7.900 12.164 1.00 97.81 500 ARG A C 1
ATOM 3780 O O . ARG A 1 500 ? -2.022 7.741 13.380 1.00 97.81 500 ARG A O 1
ATOM 3787 N N . MET A 1 501 ? -2.790 7.458 11.276 1.00 98.25 501 MET A N 1
ATOM 3788 C CA . MET A 1 501 ? -3.945 6.620 11.568 1.00 98.25 501 MET A CA 1
ATOM 3789 C C . MET A 1 501 ? -3.537 5.162 11.811 1.00 98.25 501 MET A C 1
ATOM 3791 O O . MET A 1 501 ? -2.664 4.644 11.116 1.00 98.25 501 MET A O 1
ATOM 3795 N N . GLY A 1 502 ? -4.181 4.493 12.767 1.00 95.00 502 GLY A N 1
ATOM 3796 C CA . GLY A 1 502 ? -3.985 3.066 13.023 1.00 95.00 502 GLY A CA 1
ATOM 3797 C C . GLY A 1 502 ? -4.532 2.607 14.376 1.00 95.00 502 GLY A C 1
ATOM 3798 O O . GLY A 1 502 ? -5.098 3.391 15.140 1.00 95.00 502 GLY A O 1
ATOM 3799 N N . THR A 1 503 ? -4.346 1.321 14.672 1.00 84.56 503 THR A N 1
ATOM 3800 C CA . THR A 1 503 ? -4.771 0.670 15.928 1.00 84.56 503 THR A CA 1
ATOM 3801 C C . THR A 1 503 ? -3.605 0.320 16.861 1.00 84.56 503 THR A C 1
ATOM 3803 O O . THR A 1 503 ? -3.836 -0.073 18.003 1.00 84.56 503 THR A O 1
ATOM 3806 N N . GLY A 1 504 ? -2.360 0.464 16.391 1.00 79.00 504 GLY A N 1
ATOM 3807 C CA . GLY A 1 504 ? -1.142 0.208 17.162 1.00 79.00 504 GLY A CA 1
ATOM 3808 C C . GLY A 1 504 ? -0.808 1.309 18.174 1.00 79.00 504 GLY A C 1
ATOM 3809 O O . GLY A 1 504 ? -1.360 2.408 18.137 1.00 79.00 504 GLY A O 1
ATOM 3810 N N . ALA A 1 505 ? 0.139 1.023 19.072 1.00 79.56 505 ALA A N 1
ATOM 3811 C CA . ALA A 1 505 ? 0.554 1.942 20.141 1.00 79.56 505 ALA A CA 1
ATOM 3812 C C . ALA A 1 505 ? 1.225 3.234 19.629 1.00 79.56 505 ALA A C 1
ATOM 3814 O O . ALA A 1 505 ? 1.319 4.225 20.350 1.00 79.56 505 ALA A O 1
ATOM 3815 N N . ASP A 1 506 ? 1.696 3.218 18.385 1.00 83.62 506 ASP A N 1
ATOM 3816 C CA . ASP A 1 506 ? 2.379 4.302 17.689 1.00 83.62 506 ASP A CA 1
ATOM 3817 C C . ASP A 1 506 ? 1.447 5.102 16.751 1.00 83.62 506 ASP A C 1
ATOM 3819 O O . ASP A 1 506 ? 1.908 5.988 16.018 1.00 83.62 506 ASP A O 1
ATOM 3823 N N . ALA A 1 507 ? 0.143 4.803 16.765 1.00 95.81 507 ALA A N 1
ATOM 3824 C CA . ALA A 1 507 ? -0.890 5.559 16.068 1.00 95.81 507 ALA A CA 1
ATOM 3825 C C . ALA A 1 507 ? -1.318 6.796 16.872 1.00 95.81 507 ALA A C 1
ATOM 3827 O O . ALA A 1 507 ? -1.392 6.784 18.099 1.00 95.81 507 ALA A O 1
ATOM 3828 N N . VAL A 1 508 ? -1.645 7.878 16.168 1.00 98.56 508 VAL A N 1
ATOM 3829 C CA . VAL A 1 508 ? -2.145 9.125 16.767 1.00 98.56 508 VAL A CA 1
ATOM 3830 C C . VAL A 1 508 ? -3.662 9.196 16.701 1.00 98.56 508 VAL A C 1
ATOM 3832 O O . VAL A 1 508 ? -4.289 9.674 17.649 1.00 98.56 508 VAL A O 1
ATOM 3835 N N . VAL A 1 509 ? -4.251 8.701 15.609 1.00 98.56 509 VAL A N 1
ATOM 3836 C CA . VAL A 1 509 ? -5.705 8.638 15.440 1.00 98.56 509 VAL A CA 1
ATOM 3837 C C . VAL A 1 509 ? -6.201 7.229 15.130 1.00 98.56 509 VAL A C 1
ATOM 3839 O O . VAL A 1 509 ? -5.486 6.437 14.515 1.00 98.56 509 VAL A O 1
ATOM 3842 N N . ASP A 1 510 ? -7.432 6.926 15.538 1.00 97.31 510 ASP A N 1
ATOM 3843 C CA . ASP A 1 510 ? -8.151 5.707 15.146 1.00 97.31 510 ASP A CA 1
ATOM 3844 C C . ASP A 1 510 ? -8.637 5.780 13.673 1.00 97.31 510 ASP A C 1
ATOM 3846 O O . ASP A 1 510 ? -8.524 6.836 13.037 1.00 97.31 510 ASP A O 1
ATOM 3850 N N . PRO A 1 511 ? -9.162 4.686 13.080 1.00 96.50 511 PRO A N 1
ATOM 3851 C CA . PRO A 1 511 ? -9.723 4.702 11.721 1.00 96.50 511 PRO A CA 1
ATOM 3852 C C . PRO A 1 511 ? -10.904 5.668 11.525 1.00 96.50 511 PRO A C 1
ATOM 3854 O O . PRO A 1 511 ? -11.191 6.080 10.395 1.00 96.50 511 PRO A O 1
ATOM 3857 N N . GLU A 1 512 ? -11.571 6.076 12.606 1.00 96.38 512 GLU A N 1
ATOM 3858 C CA . GLU A 1 512 ? -12.568 7.144 12.631 1.00 96.38 512 GLU A CA 1
ATOM 3859 C C . GLU A 1 512 ? -11.951 8.548 12.749 1.00 96.38 512 GLU A C 1
ATOM 3861 O O . GLU A 1 512 ? -12.685 9.539 12.735 1.00 96.38 512 GLU A O 1
ATOM 3866 N N . LEU A 1 513 ? -10.626 8.669 12.792 1.00 98.25 513 LEU A N 1
ATOM 3867 C CA . LEU A 1 513 ? -9.849 9.905 12.895 1.00 98.25 513 LEU A CA 1
ATOM 3868 C C . LEU A 1 513 ? -9.889 10.596 14.266 1.00 98.25 513 LEU A C 1
ATOM 3870 O O . LEU A 1 513 ? -9.528 11.771 14.368 1.00 98.25 513 LEU A O 1
ATOM 3874 N N . ARG A 1 514 ? -10.332 9.909 15.321 1.00 98.31 514 ARG A N 1
ATOM 3875 C CA . ARG A 1 514 ? -10.302 10.411 16.703 1.00 98.31 514 ARG A CA 1
ATOM 3876 C C . ARG A 1 514 ? -8.909 10.275 17.281 1.00 98.31 514 ARG A C 1
ATOM 3878 O O . ARG A 1 514 ? -8.270 9.246 17.103 1.00 98.31 514 ARG A O 1
ATOM 3885 N N . VAL A 1 515 ? -8.456 11.291 18.009 1.00 98.56 515 VAL A N 1
ATOM 3886 C CA . VAL A 1 515 ? -7.156 11.234 18.687 1.00 98.56 515 VAL A CA 1
ATOM 3887 C C . VAL A 1 515 ? -7.203 10.214 19.823 1.00 98.56 515 VAL A C 1
ATOM 3889 O O . VAL A 1 515 ? -8.081 10.270 20.686 1.00 98.56 515 VAL A O 1
ATOM 3892 N N . HIS A 1 516 ? -6.242 9.291 19.840 1.00 97.56 516 HIS A N 1
ATOM 3893 C CA . HIS A 1 516 ? -6.207 8.204 20.817 1.00 97.56 516 HIS A CA 1
ATOM 3894 C C . HIS A 1 516 ? -6.173 8.727 22.254 1.00 97.56 516 HIS A C 1
ATOM 3896 O O . HIS A 1 516 ? -5.321 9.530 22.638 1.00 97.56 516 HIS A O 1
ATOM 3902 N N . GLY A 1 517 ? -7.120 8.253 23.066 1.00 94.94 517 GLY A N 1
ATOM 3903 C CA . GLY A 1 517 ? -7.248 8.617 24.477 1.00 94.94 517 GLY A CA 1
ATOM 3904 C C . GLY A 1 517 ? -7.833 10.007 24.756 1.00 94.94 517 GLY A C 1
ATOM 3905 O O . GLY A 1 517 ? -7.902 10.376 25.930 1.00 94.94 517 GLY A O 1
ATOM 3906 N N . LEU A 1 518 ? -8.276 10.751 23.731 1.00 96.44 518 LEU A N 1
ATOM 3907 C CA . LEU A 1 518 ? -8.897 12.069 23.880 1.00 96.44 518 LEU A CA 1
ATOM 3908 C C . LEU A 1 518 ? -10.269 12.149 23.196 1.00 96.44 518 LEU A C 1
ATOM 3910 O O . LEU A 1 518 ? -10.439 11.837 22.022 1.00 96.44 518 LEU A O 1
ATOM 3914 N N . GLU A 1 519 ? -11.264 12.631 23.933 1.00 95.88 519 GLU A N 1
ATOM 3915 C CA . GLU A 1 519 ? -12.607 12.889 23.419 1.00 95.88 519 GLU A CA 1
ATOM 3916 C C . GLU A 1 519 ? -12.724 14.283 22.797 1.00 95.88 519 GLU A C 1
ATOM 3918 O O . GLU A 1 519 ? -12.096 15.240 23.258 1.00 95.88 519 GLU A O 1
ATOM 3923 N N . GLY A 1 520 ? -13.611 14.429 21.809 1.00 95.44 520 GLY A N 1
ATOM 3924 C CA . GLY A 1 520 ? -13.925 15.728 21.209 1.00 95.44 520 GLY A CA 1
ATOM 3925 C C . GLY A 1 520 ? -12.831 16.278 20.290 1.00 95.44 520 GLY A C 1
ATOM 3926 O O . GLY A 1 520 ? -12.855 17.468 19.979 1.00 95.44 520 GLY A O 1
ATOM 3927 N N . LEU A 1 521 ? -11.858 15.449 19.889 1.00 98.56 521 LEU A N 1
ATOM 3928 C CA . LEU A 1 521 ? -10.708 15.851 19.080 1.00 98.56 521 LEU A CA 1
ATOM 3929 C C . LEU A 1 521 ? -10.440 14.865 17.937 1.00 98.56 521 LEU A C 1
ATOM 3931 O O . LEU A 1 521 ? -10.311 13.659 18.160 1.00 98.56 521 LEU A O 1
ATOM 3935 N N . ARG A 1 522 ? -10.293 15.396 16.721 1.00 98.69 522 ARG A N 1
ATOM 3936 C CA . ARG A 1 522 ? -9.923 14.643 15.512 1.00 98.69 522 ARG A CA 1
ATOM 3937 C C . ARG A 1 522 ? -8.812 15.318 14.728 1.00 98.69 522 ARG A C 1
ATOM 3939 O O . ARG A 1 522 ? -8.627 16.528 14.841 1.00 98.69 522 ARG A O 1
ATOM 3946 N N . VAL A 1 523 ? -8.153 14.556 13.859 1.00 98.81 523 VAL A N 1
ATOM 3947 C CA . VAL A 1 523 ? -7.239 15.085 12.834 1.00 98.81 523 VAL A CA 1
ATOM 3948 C C . VAL A 1 523 ? -7.716 14.623 11.460 1.00 98.81 523 VAL A C 1
ATOM 3950 O O . VAL A 1 523 ? -7.947 13.442 11.251 1.00 98.81 523 VAL A O 1
ATOM 3953 N N . ALA A 1 524 ? -7.908 15.546 10.521 1.00 98.31 524 ALA A N 1
ATOM 3954 C CA . ALA A 1 524 ? -8.495 15.266 9.210 1.00 98.31 524 ALA A CA 1
ATOM 3955 C C . ALA A 1 524 ? -7.739 16.000 8.094 1.00 98.31 524 ALA A C 1
ATOM 3957 O O . ALA A 1 524 ? -8.291 16.821 7.360 1.00 98.31 524 ALA A O 1
ATOM 3958 N N . ASP A 1 525 ? -6.448 15.703 7.973 1.00 98.38 525 ASP A N 1
ATOM 3959 C CA . ASP A 1 525 ? -5.579 16.199 6.909 1.00 98.38 525 ASP A CA 1
ATOM 3960 C C . ASP A 1 525 ? -4.515 15.152 6.530 1.00 98.38 525 ASP A C 1
ATOM 3962 O O . ASP A 1 525 ? -4.582 14.004 6.957 1.00 98.38 525 ASP A O 1
ATOM 3966 N N . ALA A 1 526 ? -3.538 15.520 5.696 1.00 98.06 526 ALA A N 1
ATOM 3967 C CA . ALA A 1 526 ? -2.526 14.589 5.192 1.00 98.06 526 ALA A CA 1
ATOM 3968 C C . ALA A 1 526 ? -1.589 13.997 6.267 1.00 98.06 526 ALA A C 1
ATOM 3970 O O . ALA A 1 526 ? -0.909 13.007 6.000 1.00 98.06 526 ALA A O 1
ATOM 3971 N N . SER A 1 527 ? -1.569 14.554 7.481 1.00 98.62 527 SER A N 1
ATOM 3972 C CA . SER A 1 527 ? -0.825 13.992 8.615 1.00 98.62 527 SER A CA 1
ATOM 3973 C C . SER A 1 527 ? -1.283 12.581 8.991 1.00 98.62 527 SER A C 1
ATOM 3975 O O . SER A 1 527 ? -0.478 11.819 9.515 1.00 98.62 527 SER A O 1
ATOM 3977 N N . ILE A 1 528 ? -2.533 12.203 8.699 1.00 98.56 528 ILE A N 1
ATOM 3978 C CA . ILE A 1 528 ? -3.097 10.915 9.133 1.00 98.56 528 ILE A CA 1
ATOM 3979 C C . ILE A 1 528 ? -2.725 9.733 8.242 1.00 98.56 528 ILE A C 1
ATOM 3981 O O . ILE A 1 528 ? -2.962 8.591 8.622 1.00 98.56 528 ILE A O 1
ATOM 3985 N N . MET A 1 529 ? -2.148 9.979 7.065 1.00 98.19 529 MET A N 1
ATOM 3986 C CA . MET A 1 529 ? -1.819 8.919 6.110 1.00 98.19 529 MET A CA 1
ATOM 3987 C C . MET A 1 529 ? -0.770 7.962 6.711 1.00 98.19 529 MET A C 1
ATOM 3989 O O . MET A 1 529 ? 0.337 8.418 7.005 1.00 98.19 529 MET A O 1
ATOM 3993 N N . PRO A 1 530 ? -1.068 6.661 6.902 1.00 94.75 530 PRO A N 1
ATOM 3994 C CA . PRO A 1 530 ? -0.141 5.741 7.564 1.00 94.75 530 PRO A CA 1
ATOM 3995 C C . PRO A 1 530 ? 1.093 5.411 6.725 1.00 94.75 530 PRO A C 1
ATOM 3997 O O . PRO A 1 530 ? 2.189 5.271 7.266 1.00 94.75 530 PRO A O 1
ATOM 4000 N N . THR A 1 531 ? 0.925 5.365 5.405 1.00 93.38 531 THR A N 1
ATOM 4001 C CA . THR A 1 531 ? 2.006 5.339 4.415 1.00 93.38 531 THR A CA 1
ATOM 4002 C C . THR A 1 531 ? 1.733 6.389 3.347 1.00 93.38 531 THR A C 1
ATOM 4004 O O . THR A 1 531 ? 0.600 6.854 3.191 1.00 93.38 531 THR A O 1
ATOM 4007 N N . HIS A 1 532 ? 2.760 6.764 2.586 1.00 95.38 532 HIS A N 1
ATOM 4008 C CA . HIS A 1 532 ? 2.597 7.716 1.493 1.00 95.38 532 HIS A CA 1
ATOM 4009 C C . HIS A 1 532 ? 1.685 7.148 0.385 1.00 95.38 532 HIS A C 1
ATOM 4011 O O . HIS A 1 532 ? 1.725 5.952 0.099 1.00 95.38 532 HIS A O 1
ATOM 4017 N N . VAL A 1 533 ? 0.863 8.005 -0.229 1.00 95.62 533 VAL A N 1
ATOM 4018 C CA . VAL A 1 533 ? 0.098 7.681 -1.449 1.00 95.62 533 VAL A CA 1
ATOM 4019 C C . VAL A 1 533 ? 0.945 7.886 -2.700 1.00 95.62 533 VAL A C 1
ATOM 4021 O O . VAL A 1 533 ? 1.803 8.768 -2.738 1.00 95.62 533 VAL A O 1
ATOM 4024 N N . SER A 1 534 ? 0.644 7.156 -3.765 1.00 94.00 534 SER A N 1
ATOM 4025 C CA . SER A 1 534 ? 1.333 7.278 -5.041 1.00 94.00 534 SER A CA 1
ATOM 4026 C C . SER A 1 534 ? 1.078 8.631 -5.693 1.00 94.00 534 SER A C 1
ATOM 4028 O O . SER A 1 534 ? 0.026 8.901 -6.270 1.00 94.00 534 SER A O 1
ATOM 4030 N N . GLY A 1 535 ? 2.087 9.490 -5.617 1.00 92.94 535 GLY A N 1
ATOM 4031 C CA . GLY A 1 535 ? 2.141 10.783 -6.283 1.00 92.94 535 GLY A CA 1
ATOM 4032 C C . GLY A 1 535 ? 1.647 11.982 -5.474 1.00 92.94 535 GLY A C 1
ATOM 4033 O O . GLY A 1 535 ? 1.894 12.088 -4.274 1.00 92.94 535 GLY A O 1
ATOM 4034 N N . ASN A 1 536 ? 1.058 12.980 -6.140 1.00 95.75 536 ASN A N 1
ATOM 4035 C CA . ASN A 1 536 ? 0.712 14.248 -5.489 1.00 95.75 536 ASN A CA 1
ATOM 4036 C C . ASN A 1 536 ? -0.384 14.067 -4.421 1.00 95.75 536 ASN A C 1
ATOM 4038 O O . ASN A 1 536 ? -1.448 13.521 -4.689 1.00 95.75 536 ASN A O 1
ATOM 4042 N N . THR A 1 537 ? -0.188 14.635 -3.230 1.00 96.31 537 THR A N 1
ATOM 4043 C CA . THR A 1 537 ? -1.060 14.381 -2.063 1.00 96.31 537 THR A CA 1
ATOM 4044 C C . THR A 1 537 ? -2.341 15.217 -2.007 1.00 96.31 537 THR A C 1
ATOM 4046 O O . THR A 1 537 ? -3.181 14.998 -1.134 1.00 96.31 537 THR A O 1
ATOM 4049 N N . GLN A 1 538 ? -2.535 16.180 -2.920 1.00 95.12 538 GLN A N 1
ATOM 4050 C CA . GLN A 1 538 ? -3.664 17.117 -2.843 1.00 95.12 538 GLN A CA 1
ATOM 4051 C C . GLN A 1 538 ? -5.019 16.397 -2.905 1.00 95.12 538 GLN A C 1
ATOM 4053 O O . GLN A 1 538 ? -5.897 16.697 -2.096 1.00 95.12 538 GLN A O 1
ATOM 4058 N N . ALA A 1 539 ? -5.213 15.478 -3.857 1.00 96.44 539 ALA A N 1
ATOM 4059 C CA . ALA A 1 539 ? -6.499 14.801 -4.011 1.00 96.44 539 ALA A CA 1
ATOM 4060 C C . ALA A 1 539 ? -6.790 13.888 -2.814 1.00 96.44 539 ALA A C 1
ATOM 4062 O O . ALA A 1 539 ? -7.901 13.924 -2.293 1.00 96.44 539 ALA A O 1
ATOM 4063 N N . ALA A 1 540 ? -5.791 13.143 -2.333 1.00 97.25 540 ALA A N 1
ATOM 4064 C CA . ALA A 1 540 ? -5.928 12.289 -1.156 1.00 97.25 540 ALA A CA 1
ATOM 4065 C C . ALA A 1 540 ? -6.270 13.100 0.109 1.00 97.25 540 ALA A C 1
ATOM 4067 O O . ALA A 1 540 ? -7.180 12.731 0.845 1.00 97.25 540 ALA A O 1
ATOM 4068 N N . ALA A 1 541 ? -5.637 14.259 0.323 1.00 97.56 541 ALA A N 1
ATOM 4069 C CA . ALA A 1 541 ? -5.970 15.149 1.440 1.00 97.56 541 ALA A CA 1
ATOM 4070 C C . ALA A 1 541 ? -7.410 15.692 1.365 1.00 97.56 541 ALA A C 1
ATOM 4072 O O . ALA A 1 541 ? -8.089 15.818 2.382 1.00 97.56 541 ALA A O 1
ATOM 4073 N N . MET A 1 542 ? -7.894 16.008 0.160 1.00 97.75 542 MET A N 1
ATOM 4074 C CA . MET A 1 542 ? -9.283 16.430 -0.050 1.00 97.75 542 MET A CA 1
ATOM 4075 C C . MET A 1 542 ? -10.275 15.272 0.143 1.00 97.75 542 MET A C 1
ATOM 4077 O O . MET A 1 542 ? -11.345 15.479 0.707 1.00 97.75 542 MET A O 1
ATOM 4081 N N . MET A 1 543 ? -9.912 14.055 -0.271 1.00 98.00 543 MET A N 1
ATOM 4082 C CA . MET A 1 543 ? -10.700 12.842 -0.035 1.00 98.00 543 MET A CA 1
ATOM 4083 C C . MET A 1 543 ? -10.834 12.540 1.464 1.00 98.00 543 MET A C 1
ATOM 4085 O O . MET A 1 543 ? -11.943 12.287 1.932 1.00 98.00 543 MET A O 1
ATOM 4089 N N . ILE A 1 544 ? -9.742 12.653 2.231 1.00 98.56 544 ILE A N 1
ATOM 4090 C CA . ILE A 1 544 ? -9.757 12.493 3.695 1.00 98.56 544 ILE A CA 1
ATOM 4091 C C . ILE A 1 544 ? -10.775 13.448 4.326 1.00 98.56 544 ILE A C 1
ATOM 4093 O O . ILE A 1 544 ? -11.550 13.035 5.183 1.00 98.56 544 ILE A O 1
ATOM 4097 N N . ALA A 1 545 ? -10.834 14.701 3.867 1.00 97.38 545 ALA A N 1
ATOM 4098 C CA . ALA A 1 545 ? -11.795 15.685 4.361 1.00 97.38 545 ALA A CA 1
ATOM 4099 C C . ALA A 1 545 ? -13.257 15.328 4.037 1.00 97.38 545 ALA A C 1
ATOM 4101 O O . ALA A 1 545 ? -14.129 15.463 4.896 1.00 97.38 545 ALA A O 1
ATOM 4102 N N . GLU A 1 546 ? -13.529 14.853 2.818 1.00 97.25 546 GLU A N 1
ATOM 4103 C CA . GLU A 1 546 ? -14.858 14.376 2.406 1.00 97.25 546 GLU A CA 1
ATOM 4104 C C . GLU A 1 546 ? -15.321 13.200 3.282 1.00 97.25 546 GLU A C 1
ATOM 4106 O O . GLU A 1 546 ? -16.440 13.207 3.806 1.00 97.25 546 GLU A O 1
ATOM 4111 N N . LYS A 1 547 ? -14.437 12.225 3.523 1.00 97.94 547 LYS A N 1
ATOM 4112 C CA . LYS A 1 547 ? -14.735 11.084 4.394 1.00 97.94 547 LYS A CA 1
ATOM 4113 C C . LYS A 1 547 ? -14.883 11.493 5.863 1.00 97.94 547 LYS A C 1
ATOM 4115 O O . LYS A 1 547 ? -15.822 11.058 6.527 1.00 97.94 547 LYS A O 1
ATOM 4120 N N . ALA A 1 548 ? -14.027 12.379 6.367 1.00 97.81 548 ALA A N 1
ATOM 4121 C CA . ALA A 1 548 ? -14.117 12.907 7.728 1.00 97.81 548 ALA A CA 1
ATOM 4122 C C . ALA A 1 548 ? -15.450 13.635 7.982 1.00 97.81 548 ALA A C 1
ATOM 4124 O O . ALA A 1 548 ? -16.075 13.439 9.026 1.00 97.81 548 ALA A O 1
ATOM 4125 N N . ALA A 1 549 ? -15.942 14.413 7.010 1.00 96.56 549 ALA A N 1
ATOM 4126 C CA . ALA A 1 549 ? -17.259 15.040 7.106 1.00 96.56 549 ALA A CA 1
ATOM 4127 C C . ALA A 1 549 ? -18.390 14.002 7.210 1.00 96.56 549 ALA A C 1
ATOM 4129 O O . ALA A 1 549 ? -19.333 14.190 7.983 1.00 96.56 549 ALA A O 1
ATOM 4130 N N . ALA A 1 550 ? -18.297 12.897 6.463 1.00 95.62 550 ALA A N 1
ATOM 4131 C CA . ALA A 1 550 ? -19.262 11.803 6.546 1.00 95.62 550 ALA A CA 1
ATOM 4132 C C . ALA A 1 550 ? -19.232 11.110 7.921 1.00 95.62 550 ALA A C 1
ATOM 4134 O O . ALA A 1 550 ? -20.293 10.888 8.508 1.00 95.62 550 ALA A O 1
ATOM 4135 N N . LEU A 1 551 ? -18.041 10.855 8.474 1.00 94.25 551 LEU A N 1
ATOM 4136 C CA . LEU A 1 551 ? -17.866 10.274 9.812 1.00 94.25 551 LEU A CA 1
ATOM 4137 C C . LEU A 1 551 ? -18.473 11.162 10.913 1.00 94.25 551 LEU A C 1
ATOM 4139 O O . LEU A 1 551 ? -19.196 10.671 11.781 1.00 94.25 551 LEU A O 1
ATOM 4143 N N . LEU A 1 552 ? -18.247 12.477 10.850 1.00 91.88 552 LEU A N 1
ATOM 4144 C CA . LEU A 1 552 ? -18.806 13.449 11.800 1.00 91.88 552 LEU A CA 1
ATOM 4145 C C . LEU A 1 552 ? -20.336 13.538 11.720 1.00 91.88 552 LEU A C 1
ATOM 4147 O O . LEU A 1 552 ? -21.018 13.604 12.739 1.00 91.88 552 LEU A O 1
ATOM 4151 N N . ARG A 1 553 ? -20.906 13.484 10.514 1.00 86.94 553 ARG A N 1
ATOM 4152 C CA . ARG A 1 553 ? -22.366 13.451 10.315 1.00 86.94 553 ARG A CA 1
ATOM 4153 C C . ARG A 1 553 ? -23.003 12.163 10.825 1.00 86.94 553 ARG A C 1
ATOM 4155 O O . ARG A 1 553 ? -24.100 12.203 11.380 1.00 86.94 553 ARG A O 1
ATOM 4162 N N . ALA A 1 554 ? -22.332 11.028 10.647 1.00 77.88 554 ALA A N 1
ATOM 4163 C CA . ALA A 1 554 ? -22.805 9.741 11.146 1.00 77.88 554 ALA A CA 1
ATOM 4164 C C . ALA A 1 554 ? -22.756 9.673 12.683 1.00 77.88 554 ALA A C 1
ATOM 4166 O O . ALA A 1 554 ? -23.718 9.222 13.305 1.00 77.88 554 ALA A O 1
ATOM 4167 N N . GLY A 1 555 ? -21.680 10.183 13.295 1.00 58.62 555 GLY A N 1
ATOM 4168 C CA . GLY A 1 555 ? -21.510 10.213 14.751 1.00 58.62 555 GLY A CA 1
ATOM 4169 C C . GLY A 1 555 ? -22.581 11.024 15.487 1.00 58.62 555 GLY A C 1
ATOM 4170 O O . GLY A 1 555 ? -22.973 10.666 16.595 1.00 58.62 555 GLY A O 1
ATOM 4171 N N . GLU A 1 556 ? -23.116 12.073 14.858 1.00 49.84 556 GLU A N 1
ATOM 4172 C CA . GLU A 1 556 ? -24.126 12.948 15.462 1.00 49.84 556 GLU A CA 1
ATOM 4173 C C . GLU A 1 556 ? -25.561 12.432 15.351 1.00 49.84 556 GLU A C 1
ATOM 4175 O O . GLU A 1 556 ? -26.355 12.674 16.258 1.00 49.84 556 GLU A O 1
ATOM 4180 N N . ARG A 1 557 ? -25.897 11.636 14.326 1.00 39.47 557 ARG A N 1
ATOM 4181 C CA . ARG A 1 557 ? -27.172 10.890 14.320 1.00 39.47 557 ARG A CA 1
ATOM 4182 C C . ARG A 1 557 ? -27.254 9.910 15.492 1.00 39.47 557 ARG A C 1
ATOM 4184 O O . ARG A 1 557 ? -28.342 9.624 15.967 1.00 39.47 557 ARG A O 1
ATOM 4191 N N . GLY A 1 558 ? -26.103 9.466 16.001 1.00 34.31 558 GLY A N 1
ATOM 4192 C CA . GLY A 1 558 ? -25.995 8.687 17.234 1.00 34.31 558 GLY A CA 1
ATOM 4193 C C . GLY A 1 558 ? -25.951 9.510 18.531 1.00 34.31 558 GLY A C 1
ATOM 4194 O O . GLY A 1 558 ? -25.968 8.904 19.603 1.00 34.31 558 GLY A O 1
ATOM 4195 N N . ALA A 1 559 ? -25.876 10.849 18.462 1.00 31.27 559 ALA A N 1
ATOM 4196 C CA . ALA A 1 559 ? -25.773 11.760 19.612 1.00 31.27 559 ALA A CA 1
ATOM 4197 C C . ALA A 1 559 ? -27.012 12.665 19.797 1.00 31.27 559 ALA A C 1
ATOM 4199 O O . ALA A 1 559 ? -27.389 12.930 20.932 1.00 31.27 559 ALA A O 1
ATOM 4200 N N . GLY A 1 560 ? -27.700 13.071 18.721 1.00 27.36 560 GLY A N 1
ATOM 4201 C CA . GLY A 1 560 ? -28.975 13.809 18.773 1.00 27.36 560 GLY A CA 1
ATOM 4202 C C . GLY A 1 560 ? -30.178 12.960 19.211 1.00 27.36 560 GLY A C 1
ATOM 4203 O O . GLY A 1 560 ? -31.162 13.489 19.714 1.00 27.36 560 GLY A O 1
ATOM 4204 N N . GLU A 1 561 ? -30.077 11.630 19.126 1.00 31.19 561 GLU A N 1
ATOM 4205 C CA . GLU A 1 561 ? -31.021 10.698 19.764 1.00 31.19 561 GLU A CA 1
ATOM 4206 C C . GLU A 1 561 ? -30.723 10.477 21.262 1.00 31.19 561 GLU A C 1
ATOM 4208 O O . GLU A 1 561 ? -31.417 9.701 21.913 1.00 31.19 561 GLU A O 1
ATOM 4213 N N . ARG A 1 562 ? -29.721 11.147 21.855 1.00 34.34 562 ARG A N 1
ATOM 4214 C CA . ARG A 1 562 ? -29.368 10.928 23.271 1.00 34.34 562 ARG A CA 1
ATOM 4215 C C . ARG A 1 562 ? -30.070 11.848 24.274 1.00 34.34 562 ARG A C 1
ATOM 4217 O O . ARG A 1 562 ? -29.955 11.568 25.459 1.00 34.34 562 ARG A O 1
ATOM 4224 N N . GLU A 1 563 ? -30.855 12.849 23.851 1.00 29.66 563 GLU A N 1
ATOM 4225 C CA . GLU A 1 563 ? -31.555 13.749 24.800 1.00 29.66 563 GLU A CA 1
ATOM 4226 C C . GLU A 1 563 ? -33.063 13.986 24.579 1.00 29.66 563 GLU A C 1
ATOM 4228 O O . GLU A 1 563 ? -33.691 14.738 25.314 1.00 29.66 563 GLU A O 1
ATOM 4233 N N . THR A 1 564 ? -33.725 13.249 23.685 1.00 32.91 564 THR A N 1
ATOM 4234 C CA . THR A 1 564 ? -35.183 12.991 23.814 1.00 32.91 564 THR A CA 1
ATOM 4235 C C . THR A 1 564 ? -35.556 11.562 23.435 1.00 32.91 564 THR A C 1
ATOM 4237 O O . THR A 1 564 ? -36.639 11.284 22.924 1.00 32.91 564 THR A O 1
ATOM 4240 N N . VAL A 1 565 ? -34.703 10.595 23.766 1.00 37.44 565 VAL A N 1
ATOM 4241 C CA . VAL A 1 565 ? -35.197 9.236 23.979 1.00 37.44 565 VAL A CA 1
ATOM 4242 C C . VAL A 1 565 ? -35.554 9.159 25.452 1.00 37.44 565 VAL A C 1
ATOM 4244 O O . VAL A 1 565 ? -34.733 8.818 26.295 1.00 37.44 565 VAL A O 1
ATOM 4247 N N . GLN A 1 566 ? -36.809 9.497 25.777 1.00 45.62 566 GLN A N 1
ATOM 4248 C CA . GLN A 1 566 ? -37.431 8.858 26.934 1.00 45.62 566 GLN A CA 1
ATOM 4249 C C . GLN A 1 566 ? -37.169 7.362 26.754 1.00 45.62 566 GLN A C 1
ATOM 4251 O O . GLN A 1 566 ? -37.658 6.763 25.793 1.00 45.62 566 GLN A O 1
ATOM 4256 N N . GLU A 1 567 ? -36.299 6.832 27.611 1.00 56.00 567 GLU A N 1
ATOM 4257 C CA . GLU A 1 567 ? -35.672 5.525 27.473 1.00 56.00 567 GLU A CA 1
ATOM 4258 C C . GLU A 1 567 ? -36.746 4.487 27.127 1.00 56.00 567 GLU A C 1
ATOM 4260 O O . GLU A 1 567 ? -37.716 4.306 27.875 1.00 56.00 567 GLU A O 1
ATOM 4265 N N . LEU A 1 568 ? -36.629 3.873 25.944 1.00 72.25 568 LEU A N 1
ATOM 4266 C CA . LEU A 1 568 ? -37.466 2.738 25.582 1.00 72.25 568 LEU A CA 1
ATOM 4267 C C . LEU A 1 568 ? -37.036 1.577 26.472 1.00 72.25 568 LEU A C 1
ATOM 4269 O O . LEU A 1 568 ? -36.073 0.876 26.173 1.00 72.25 568 LEU A O 1
ATOM 4273 N N . ARG A 1 569 ? -37.738 1.388 27.586 1.00 80.81 569 ARG A N 1
ATOM 4274 C CA . ARG A 1 569 ? -37.494 0.264 28.482 1.00 80.81 569 ARG A CA 1
ATOM 4275 C C . ARG A 1 569 ? -38.267 -0.936 27.987 1.00 80.81 569 ARG A C 1
ATOM 4277 O O . ARG A 1 569 ? -39.498 -0.916 27.980 1.00 80.81 569 ARG A O 1
ATOM 4284 N N . VAL A 1 570 ? -37.535 -1.970 27.589 1.00 86.81 570 VAL A N 1
ATOM 4285 C CA . VAL A 1 570 ? -38.088 -3.307 27.395 1.00 86.81 570 VAL A CA 1
ATOM 4286 C C . VAL A 1 570 ? -38.010 -4.035 28.731 1.00 86.81 570 VAL A C 1
ATOM 4288 O O . VAL A 1 570 ? -36.934 -4.156 29.311 1.00 86.81 570 VAL A O 1
ATOM 4291 N N . CYS A 1 571 ? -39.147 -4.486 29.243 1.00 86.00 571 CYS A N 1
ATOM 4292 C CA . CYS A 1 571 ? -39.242 -5.237 30.489 1.00 86.00 571 CYS A CA 1
ATOM 4293 C C . CYS A 1 571 ? -40.157 -6.457 30.314 1.00 86.00 571 CYS A C 1
ATOM 4295 O O . CYS A 1 571 ? -40.948 -6.490 29.366 1.00 86.00 571 CYS A O 1
ATOM 4297 N N . PRO A 1 572 ? -40.081 -7.457 31.212 1.00 87.81 572 PRO A N 1
ATOM 4298 C CA . PRO A 1 572 ? -41.089 -8.507 31.276 1.00 87.81 572 PRO A CA 1
ATOM 4299 C C . PRO A 1 572 ? -42.495 -7.898 31.380 1.00 87.81 572 PRO A C 1
ATOM 4301 O O . PRO A 1 572 ? -42.740 -7.011 32.202 1.00 87.81 572 PRO A O 1
ATOM 4304 N N . GLY A 1 573 ? -43.402 -8.326 30.506 1.00 83.88 573 GLY A N 1
ATOM 4305 C CA . GLY A 1 573 ? -44.779 -7.846 30.473 1.00 83.88 573 GLY A CA 1
ATOM 4306 C C . GLY A 1 573 ? -45.694 -8.667 31.376 1.00 83.88 573 GLY A C 1
ATOM 4307 O O . GLY A 1 573 ? -45.590 -9.886 31.405 1.00 83.88 573 GLY A O 1
ATOM 4308 N N . ASP A 1 574 ? -46.644 -8.017 32.052 1.00 86.25 574 ASP A N 1
ATOM 4309 C CA . ASP A 1 574 ? -47.816 -8.699 32.617 1.00 86.25 574 ASP A CA 1
ATOM 4310 C C . ASP A 1 574 ? -48.977 -8.606 31.606 1.00 86.25 574 ASP A C 1
ATOM 4312 O O . ASP A 1 574 ? -49.485 -7.500 31.375 1.00 86.25 574 ASP A O 1
ATOM 4316 N N . PRO A 1 575 ? -49.429 -9.724 30.998 1.00 86.25 575 PRO A N 1
ATOM 4317 C CA . PRO A 1 575 ? -50.555 -9.737 30.059 1.00 86.25 575 PRO A CA 1
ATOM 4318 C C . PRO A 1 575 ? -51.874 -9.201 30.642 1.00 86.25 575 PRO A C 1
ATOM 4320 O O . PRO A 1 575 ? -52.785 -8.863 29.881 1.00 86.25 575 PRO A O 1
ATOM 4323 N N . ARG A 1 576 ? -51.999 -9.125 31.977 1.00 83.00 576 ARG A N 1
ATOM 4324 C CA . ARG A 1 576 ? -53.193 -8.642 32.693 1.00 83.00 576 ARG A CA 1
ATOM 4325 C C . ARG A 1 576 ? -53.182 -7.132 32.932 1.00 83.00 576 ARG A C 1
ATOM 4327 O O . ARG A 1 576 ? -54.236 -6.564 33.225 1.00 83.00 576 ARG A O 1
ATOM 4334 N N . ALA A 1 577 ? -52.034 -6.466 32.793 1.00 84.44 577 ALA A N 1
ATOM 4335 C CA . ALA A 1 577 ? -51.937 -5.020 32.970 1.00 84.44 577 ALA A CA 1
ATOM 4336 C C . ALA A 1 577 ? -52.835 -4.294 31.955 1.00 84.44 577 ALA A C 1
ATOM 4338 O O . ALA A 1 577 ? -52.806 -4.599 30.767 1.00 84.44 577 ALA A O 1
ATOM 4339 N N . ARG A 1 578 ? -53.640 -3.319 32.406 1.00 82.38 578 ARG A N 1
ATOM 4340 C CA . ARG A 1 578 ? -54.722 -2.698 31.607 1.00 82.38 578 ARG A CA 1
ATOM 4341 C C . ARG A 1 578 ? -54.262 -2.151 30.252 1.00 82.38 578 ARG A C 1
ATOM 4343 O O . ARG A 1 578 ? -55.004 -2.190 29.273 1.00 82.38 578 ARG A O 1
ATOM 4350 N N . ASP A 1 579 ? -53.060 -1.606 30.190 1.00 82.38 579 ASP A N 1
ATOM 4351 C CA . ASP A 1 579 ? -52.513 -1.026 28.974 1.00 82.38 579 ASP A CA 1
ATOM 4352 C C . ASP A 1 579 ? -51.847 -2.046 28.043 1.00 82.38 579 ASP A C 1
ATOM 4354 O O . ASP A 1 579 ? -51.944 -1.894 26.827 1.00 82.38 579 ASP A O 1
ATOM 4358 N N . VAL A 1 580 ? -51.243 -3.099 28.600 1.00 88.75 580 VAL A N 1
ATOM 4359 C CA . VAL A 1 580 ? -50.779 -4.276 27.854 1.00 88.75 580 VAL A CA 1
ATOM 4360 C C . VAL A 1 580 ? -51.978 -5.013 27.277 1.00 88.75 580 VAL A C 1
ATOM 4362 O O . VAL A 1 580 ? -51.999 -5.297 26.089 1.00 88.75 580 VAL A O 1
ATOM 4365 N N . ALA A 1 581 ? -53.026 -5.215 28.074 1.00 86.00 581 ALA A N 1
ATOM 4366 C CA . ALA A 1 581 ? -54.291 -5.809 27.676 1.00 86.00 581 ALA A CA 1
ATOM 4367 C C . ALA A 1 581 ? -54.874 -5.139 26.422 1.00 86.00 581 ALA A C 1
ATOM 4369 O O . ALA A 1 581 ? -55.225 -5.842 25.478 1.00 86.00 581 ALA A O 1
ATOM 4370 N N . ALA A 1 582 ? -54.909 -3.802 26.390 1.00 84.38 582 ALA A N 1
ATOM 4371 C CA . ALA A 1 582 ? -55.345 -3.033 25.224 1.00 84.38 582 ALA A CA 1
ATOM 4372 C C . ALA A 1 582 ? -54.411 -3.198 24.012 1.00 84.38 582 ALA A C 1
ATOM 4374 O O . ALA A 1 582 ? -54.867 -3.201 22.872 1.00 84.38 582 ALA A O 1
ATOM 4375 N N . LEU A 1 583 ? -53.106 -3.335 24.250 1.00 89.31 583 LEU A N 1
ATOM 4376 C CA . LEU A 1 583 ? -52.115 -3.553 23.201 1.00 89.31 583 LEU A CA 1
ATOM 4377 C C . LEU A 1 583 ? -52.219 -4.962 22.589 1.00 89.31 583 LEU A C 1
ATOM 4379 O O . LEU A 1 583 ? -52.045 -5.108 21.383 1.00 89.31 583 LEU A O 1
ATOM 4383 N N . LEU A 1 584 ? -52.566 -5.976 23.391 1.00 89.31 584 LEU A N 1
ATOM 4384 C CA . LEU A 1 584 ? -52.850 -7.331 22.907 1.00 89.31 584 LEU A CA 1
ATOM 4385 C C . LEU A 1 584 ? -54.133 -7.370 22.067 1.00 89.31 584 LEU A C 1
ATOM 4387 O O . LEU A 1 584 ? -54.111 -7.950 20.990 1.00 89.31 584 LEU A O 1
ATOM 4391 N N . SER A 1 585 ? -55.196 -6.677 22.492 1.00 87.38 585 SER A N 1
ATOM 4392 C CA . SER A 1 585 ? -56.437 -6.585 21.707 1.00 87.38 585 SER A CA 1
ATOM 4393 C C . SER A 1 585 ? -56.206 -5.884 20.366 1.00 87.38 585 SER A C 1
ATOM 4395 O O . SER A 1 585 ? -56.629 -6.382 19.331 1.00 87.38 585 SER A O 1
ATOM 4397 N N . ALA A 1 586 ? -55.432 -4.792 20.355 1.00 86.75 586 ALA A N 1
ATOM 4398 C CA . ALA A 1 586 ? -55.045 -4.121 19.115 1.00 86.75 586 ALA A CA 1
ATOM 4399 C C . ALA A 1 586 ? -54.153 -4.996 18.211 1.00 86.75 586 ALA A C 1
ATOM 4401 O O . ALA A 1 586 ? -54.234 -4.895 16.989 1.00 86.75 586 ALA A O 1
ATOM 4402 N N . SER A 1 587 ? -53.303 -5.852 18.791 1.00 90.19 587 SER A N 1
ATOM 4403 C CA . SER A 1 587 ? -52.503 -6.827 18.039 1.00 90.19 587 SER A CA 1
ATOM 4404 C C . SER A 1 587 ? -53.381 -7.881 17.360 1.00 90.19 587 SER A C 1
ATOM 4406 O O . SER A 1 587 ? -53.111 -8.246 16.219 1.00 90.19 587 SER A O 1
ATOM 4408 N N . GLU A 1 588 ? -54.415 -8.364 18.049 1.00 89.00 588 GLU A N 1
ATOM 4409 C CA . GLU A 1 588 ? -55.358 -9.370 17.546 1.00 89.00 588 GLU A CA 1
ATOM 4410 C C . GLU A 1 588 ? -56.270 -8.785 16.461 1.00 89.00 588 GLU A C 1
ATOM 4412 O O . GLU A 1 588 ? -56.377 -9.356 15.377 1.00 89.00 588 GLU A O 1
ATOM 4417 N N . GLU A 1 589 ? -56.835 -7.595 16.693 1.00 88.00 589 GLU A N 1
ATOM 4418 C CA . GLU A 1 589 ? -57.595 -6.848 15.681 1.00 88.00 589 GLU A CA 1
ATOM 4419 C C . GLU A 1 589 ? -56.754 -6.587 14.424 1.00 88.00 589 GLU A C 1
ATOM 4421 O O . GLU A 1 589 ? -57.240 -6.742 13.305 1.00 88.00 589 GLU A O 1
ATOM 4426 N N . HIS A 1 590 ? -55.473 -6.233 14.589 1.00 87.62 590 HIS A N 1
ATOM 4427 C CA . HIS A 1 590 ? -54.580 -5.993 13.457 1.00 87.62 590 HIS A CA 1
ATOM 4428 C C . HIS A 1 590 ? -54.287 -7.266 12.657 1.00 87.62 590 HIS A C 1
ATOM 4430 O O . HIS A 1 590 ? -54.280 -7.217 11.429 1.00 87.62 590 HIS A O 1
ATOM 4436 N N . ALA A 1 591 ? -54.065 -8.396 13.331 1.00 84.25 591 ALA A N 1
ATOM 4437 C CA . ALA A 1 591 ? -53.812 -9.666 12.662 1.00 84.25 591 ALA A CA 1
ATOM 4438 C C . ALA A 1 591 ? -55.055 -10.165 11.905 1.00 84.25 591 ALA A C 1
ATOM 4440 O O . ALA A 1 591 ? -54.942 -10.524 10.735 1.00 84.25 591 ALA A O 1
ATOM 4441 N N . HIS A 1 592 ? -56.242 -10.094 12.516 1.00 86.62 592 HIS A N 1
ATOM 4442 C CA . HIS A 1 592 ? -57.502 -10.491 11.875 1.00 86.62 592 HIS A CA 1
ATOM 4443 C C . HIS A 1 592 ? -57.959 -9.547 10.754 1.00 86.62 592 HIS A C 1
ATOM 4445 O O . HIS A 1 592 ? -58.714 -9.960 9.878 1.00 86.62 592 HIS A O 1
ATOM 4451 N N . ALA A 1 593 ? -57.502 -8.291 10.745 1.00 86.94 593 ALA A N 1
ATOM 4452 C CA . ALA A 1 593 ? -57.739 -7.380 9.626 1.00 86.94 593 ALA A CA 1
ATOM 4453 C C . ALA A 1 593 ? -56.887 -7.715 8.388 1.00 86.94 593 ALA A C 1
ATOM 4455 O O . ALA A 1 593 ? -57.261 -7.349 7.275 1.00 86.94 593 ALA A O 1
ATOM 4456 N N . LEU A 1 594 ? -55.736 -8.368 8.577 1.00 83.12 594 LEU A N 1
ATOM 4457 C CA . LEU A 1 594 ? -54.785 -8.676 7.505 1.00 83.12 594 LEU A CA 1
ATOM 4458 C C . LEU A 1 594 ? -54.893 -10.117 7.002 1.00 83.12 594 LEU A C 1
ATOM 4460 O O . LEU A 1 594 ? -54.587 -10.371 5.837 1.00 83.12 594 LEU A O 1
ATOM 4464 N N . TYR A 1 595 ? -55.321 -11.045 7.860 1.00 83.81 595 TYR A N 1
ATOM 4465 C CA . TYR A 1 595 ? -55.311 -12.475 7.574 1.00 83.81 595 TYR A CA 1
ATOM 4466 C C . TYR A 1 595 ? -56.615 -13.150 8.024 1.00 83.81 595 TYR A C 1
ATOM 4468 O O . TYR A 1 595 ? -57.201 -12.750 9.035 1.00 83.81 595 TYR A O 1
ATOM 4476 N N . PRO A 1 596 ? -57.084 -14.179 7.293 1.00 78.56 596 PRO A N 1
ATOM 4477 C CA . PRO A 1 596 ? -58.241 -14.966 7.704 1.00 78.56 596 PRO A CA 1
ATOM 4478 C C . PRO A 1 596 ? -57.958 -15.698 9.027 1.00 78.56 596 PRO A C 1
ATOM 4480 O O . PRO A 1 596 ? -56.806 -15.911 9.404 1.00 78.56 596 PRO A O 1
ATOM 4483 N N . ALA A 1 597 ? -59.016 -16.028 9.776 1.00 75.38 597 ALA A N 1
ATOM 4484 C CA . ALA A 1 597 ? -58.906 -16.486 11.167 1.00 75.38 597 ALA A CA 1
ATOM 4485 C C . ALA A 1 597 ? -58.068 -17.767 11.346 1.00 75.38 597 ALA A C 1
ATOM 4487 O O . ALA A 1 597 ? -57.469 -17.960 12.398 1.00 75.38 597 ALA A O 1
ATOM 4488 N N . ASP A 1 598 ? -58.000 -18.610 10.321 1.00 73.75 598 ASP A N 1
ATOM 4489 C CA . ASP A 1 598 ? -57.194 -19.828 10.255 1.00 73.75 598 ASP A CA 1
ATOM 4490 C C . ASP A 1 598 ? -55.688 -19.576 10.049 1.00 73.75 598 ASP A C 1
ATOM 4492 O O . ASP A 1 598 ? -54.892 -20.471 10.318 1.00 73.75 598 ASP A O 1
ATOM 4496 N N . GLY A 1 599 ? -55.292 -18.368 9.629 1.00 67.62 599 GLY A N 1
ATOM 4497 C CA . GLY A 1 599 ? -53.895 -17.954 9.441 1.00 67.62 599 GLY A CA 1
ATOM 4498 C C . GLY A 1 599 ? -53.318 -17.082 10.563 1.00 67.62 599 GLY A C 1
ATOM 4499 O O . GLY A 1 599 ? -52.202 -16.587 10.431 1.00 67.62 599 GLY A O 1
ATOM 4500 N N . VAL A 1 600 ? -54.060 -16.845 11.652 1.00 79.94 600 VAL A N 1
ATOM 4501 C CA . VAL A 1 600 ? -53.600 -16.027 12.788 1.00 79.94 600 VAL A CA 1
ATOM 4502 C C . VAL A 1 600 ? -53.175 -16.933 13.947 1.00 79.94 600 VAL A C 1
ATOM 4504 O O . VAL A 1 600 ? -54.008 -17.449 14.684 1.00 79.94 600 VAL A O 1
ATOM 4507 N N . HIS A 1 601 ? -51.862 -17.092 14.139 1.00 79.75 601 HIS A N 1
ATOM 4508 C CA . HIS A 1 601 ? -51.267 -17.985 15.146 1.00 79.75 601 HIS A CA 1
ATOM 4509 C C . HIS A 1 601 ? -50.658 -17.233 16.345 1.00 79.75 601 HIS A C 1
ATOM 4511 O O . HIS A 1 601 ? -49.515 -17.470 16.735 1.00 79.75 601 HIS A O 1
ATOM 4517 N N . LEU A 1 602 ? -51.404 -16.290 16.924 1.00 83.38 602 LEU A N 1
ATOM 4518 C CA . LEU A 1 602 ? -50.955 -15.528 18.093 1.00 83.38 602 LEU A CA 1
ATOM 4519 C C . LEU A 1 602 ? -51.207 -16.304 19.395 1.00 83.38 602 LEU A C 1
ATOM 4521 O O . LEU A 1 602 ? -52.304 -16.814 19.593 1.00 83.38 602 LEU A O 1
ATOM 4525 N N . LEU A 1 603 ? -50.235 -16.296 20.318 1.00 83.06 603 LEU A N 1
ATOM 4526 C CA . LEU A 1 603 ? -50.417 -16.840 21.676 1.00 83.06 603 LEU A CA 1
ATOM 4527 C C . LEU A 1 603 ? -51.559 -16.131 22.402 1.00 83.06 603 LEU A C 1
ATOM 4529 O O . LEU A 1 603 ? -51.601 -14.896 22.392 1.00 83.06 603 LEU A O 1
ATOM 4533 N N . ASP A 1 604 ? -52.433 -16.879 23.069 1.00 81.81 604 ASP A N 1
ATOM 4534 C CA . ASP A 1 604 ? -53.488 -16.290 23.891 1.00 81.81 604 ASP A CA 1
ATOM 4535 C C . ASP A 1 604 ? -52.945 -15.712 25.219 1.00 81.81 604 ASP A C 1
ATOM 4537 O O . ASP A 1 604 ? -51.767 -15.831 25.575 1.00 81.81 604 ASP A O 1
ATOM 4541 N N . ARG A 1 605 ? -53.809 -15.036 25.987 1.00 81.94 605 ARG A N 1
ATOM 4542 C CA . ARG A 1 605 ? -53.403 -14.410 27.258 1.00 81.94 605 ARG A CA 1
ATOM 4543 C C . ARG A 1 605 ? -52.922 -15.396 28.322 1.00 81.94 605 ARG A C 1
ATOM 4545 O O . ARG A 1 605 ? -52.107 -15.000 29.155 1.00 81.94 605 ARG A O 1
ATOM 4552 N N . ALA A 1 606 ? -53.452 -16.615 28.352 1.00 77.12 606 ALA A N 1
ATOM 4553 C CA . ALA A 1 606 ? -53.027 -17.638 29.298 1.00 77.12 606 ALA A CA 1
ATOM 4554 C C . ALA A 1 606 ? -51.667 -18.218 28.879 1.00 77.12 606 ALA A C 1
ATOM 4556 O O . ALA A 1 606 ? -50.788 -18.411 29.723 1.00 77.12 606 ALA A O 1
ATOM 4557 N N . GLU A 1 607 ? -51.448 -18.395 27.577 1.00 83.12 607 GLU A N 1
ATOM 4558 C CA . GLU A 1 607 ? -50.209 -18.921 27.008 1.00 83.12 607 GLU A CA 1
ATOM 4559 C C . GLU A 1 607 ? -49.005 -18.001 27.211 1.00 83.12 607 GLU A C 1
ATOM 4561 O O . GLU A 1 607 ? -47.908 -18.488 27.479 1.00 83.12 607 GLU A O 1
ATOM 4566 N N . LEU A 1 608 ? -49.208 -16.679 27.205 1.00 87.38 608 LEU A N 1
ATOM 4567 C CA . LEU A 1 608 ? -48.156 -15.697 27.509 1.00 87.38 608 LEU A CA 1
ATOM 4568 C C . LEU A 1 608 ? -47.588 -15.802 28.937 1.00 87.38 608 LEU A C 1
ATOM 4570 O O . LEU A 1 608 ? -46.572 -15.177 29.228 1.00 87.38 608 LEU A O 1
ATOM 4574 N N . THR A 1 609 ? -48.234 -16.566 29.826 1.00 83.50 609 THR A N 1
ATOM 4575 C CA . THR A 1 609 ? -47.776 -16.790 31.210 1.00 83.50 609 THR A CA 1
ATOM 4576 C C . THR A 1 609 ? -47.173 -18.179 31.448 1.00 83.50 609 THR A C 1
ATOM 4578 O O . THR A 1 609 ? -46.814 -18.500 32.580 1.00 83.50 609 THR A O 1
ATOM 4581 N N . ARG A 1 610 ? -47.059 -19.018 30.409 1.00 84.44 610 ARG A N 1
ATOM 4582 C CA . ARG A 1 610 ? -46.521 -20.383 30.527 1.00 84.44 610 ARG A CA 1
ATOM 4583 C C . ARG A 1 610 ? -45.011 -20.387 30.786 1.00 84.44 610 ARG A C 1
ATOM 4585 O O . ARG A 1 610 ? -44.276 -19.558 30.255 1.00 84.44 610 ARG A O 1
ATOM 4592 N N . SER A 1 611 ? -44.546 -21.386 31.545 1.00 70.50 611 SER A N 1
ATOM 4593 C CA . SER A 1 611 ? -43.113 -21.697 31.655 1.00 70.50 611 SER A CA 1
ATOM 4594 C C . SER A 1 611 ? -42.537 -21.972 30.261 1.00 70.50 611 SER A C 1
ATOM 4596 O O . SER A 1 611 ? -43.177 -22.666 29.471 1.00 70.50 611 SER A O 1
ATOM 4598 N N . GLY A 1 612 ? -41.376 -21.390 29.952 1.00 78.06 612 GLY A N 1
ATOM 4599 C CA . GLY A 1 612 ? -40.743 -21.448 28.627 1.00 78.06 612 GLY A CA 1
ATOM 4600 C C . GLY A 1 612 ? -41.074 -20.268 27.700 1.00 78.06 612 GLY A C 1
ATOM 4601 O O . GLY A 1 612 ? -40.403 -20.088 26.689 1.00 78.06 612 GLY A O 1
ATOM 4602 N N . VAL A 1 613 ? -42.018 -19.386 28.059 1.00 88.31 613 VAL A N 1
ATOM 4603 C CA . VAL A 1 613 ? -42.357 -18.191 27.260 1.00 88.31 613 VAL A CA 1
ATOM 4604 C C . VAL A 1 613 ? -41.759 -16.926 27.880 1.00 88.31 613 VAL A C 1
ATOM 4606 O O . VAL A 1 613 ? -41.965 -16.631 29.055 1.00 88.31 613 VAL A O 1
ATOM 4609 N N . ALA A 1 614 ? -41.012 -16.150 27.096 1.00 90.88 614 ALA A N 1
ATOM 4610 C CA . ALA A 1 614 ? -40.547 -14.814 27.462 1.00 90.88 614 ALA A CA 1
ATOM 4611 C C . ALA A 1 614 ? -41.471 -13.760 26.845 1.00 90.88 614 ALA A C 1
ATOM 4613 O O . ALA A 1 614 ? -41.396 -13.490 25.647 1.00 90.88 614 ALA A O 1
ATOM 4614 N N . PHE A 1 615 ? -42.337 -13.146 27.652 1.00 94.31 615 PHE A N 1
ATOM 4615 C CA . PHE A 1 615 ? -43.193 -12.054 27.196 1.00 94.31 615 PHE A CA 1
ATOM 4616 C C . PHE A 1 615 ? -42.608 -10.695 27.590 1.00 94.31 615 PHE A C 1
ATOM 4618 O O . PHE A 1 615 ? -42.420 -10.395 28.769 1.00 94.31 615 PHE A O 1
ATOM 4625 N N . LEU A 1 616 ? -42.324 -9.863 26.589 1.00 93.81 616 LEU A N 1
ATOM 4626 C CA . LEU A 1 616 ? -41.671 -8.567 26.731 1.00 93.81 616 LEU A CA 1
ATOM 4627 C C . LEU A 1 616 ? -42.609 -7.440 26.301 1.00 93.81 616 LEU A C 1
ATOM 4629 O O . LEU A 1 616 ? -43.304 -7.530 25.289 1.00 93.81 616 LEU A O 1
ATOM 4633 N N . VAL A 1 617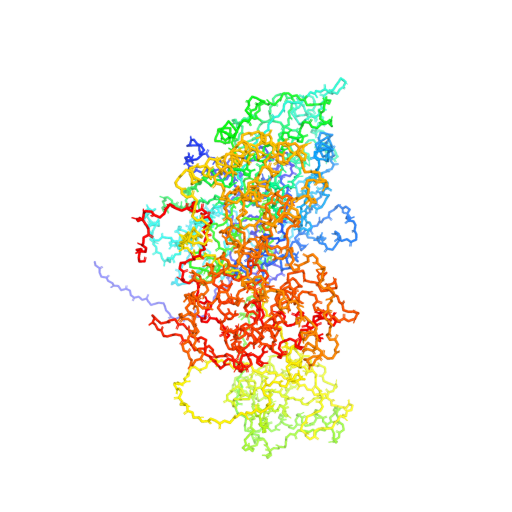 ? -42.593 -6.342 27.048 1.00 93.00 617 VAL A N 1
ATOM 4634 C CA . VAL A 1 617 ? -43.314 -5.108 26.732 1.00 93.00 617 VAL A CA 1
ATOM 4635 C C . VAL A 1 617 ? -42.322 -3.962 26.711 1.00 93.00 617 VAL A C 1
ATOM 4637 O O . VAL A 1 617 ? -41.427 -3.875 27.546 1.00 93.00 617 VAL A O 1
ATOM 4640 N N . VAL A 1 618 ? -42.497 -3.058 25.754 1.00 91.62 618 VAL A N 1
ATOM 4641 C CA . VAL A 1 618 ? -41.685 -1.849 25.635 1.00 91.62 618 VAL A CA 1
ATOM 4642 C C . VAL A 1 618 ? -42.504 -0.620 25.998 1.00 91.62 618 VAL A C 1
ATOM 4644 O O . VAL A 1 618 ? -43.635 -0.430 25.536 1.00 91.62 618 VAL A O 1
ATOM 4647 N N . ARG A 1 619 ? -41.924 0.216 26.855 1.00 89.25 619 ARG A N 1
ATOM 4648 C CA . ARG A 1 619 ? -42.530 1.430 27.402 1.00 89.25 619 ARG A CA 1
ATOM 4649 C C . ARG A 1 619 ? -41.616 2.608 27.154 1.00 89.25 619 ARG A C 1
ATOM 4651 O O . ARG A 1 619 ? -40.402 2.454 27.100 1.00 89.25 619 ARG A O 1
ATOM 4658 N N . ARG A 1 620 ? -42.204 3.791 27.039 1.00 82.19 620 ARG A N 1
ATOM 4659 C CA . ARG A 1 620 ? -41.465 5.050 27.017 1.00 82.19 620 ARG A CA 1
ATOM 4660 C C . ARG A 1 620 ? -41.661 5.732 28.372 1.00 82.19 620 ARG A C 1
ATOM 4662 O O . ARG A 1 620 ? -42.779 6.132 28.697 1.00 82.19 620 ARG A O 1
ATOM 4669 N N . GLY A 1 621 ? -40.603 5.791 29.185 1.00 70.81 621 GLY A N 1
ATOM 4670 C CA . GLY A 1 621 ? -40.684 6.253 30.580 1.00 70.81 621 GLY A CA 1
ATOM 4671 C C . GLY A 1 621 ? -41.657 5.421 31.437 1.00 70.81 621 GLY A C 1
ATOM 4672 O O . GLY A 1 621 ? -41.810 4.221 31.221 1.00 70.81 621 GLY A O 1
ATOM 4673 N N . ALA A 1 622 ? -42.365 6.059 32.378 1.00 63.19 622 ALA A N 1
ATOM 4674 C CA . ALA A 1 622 ? -43.444 5.436 33.166 1.00 63.19 622 ALA A CA 1
ATOM 4675 C C . ALA A 1 622 ? -44.789 5.329 32.401 1.00 63.19 622 ALA A C 1
ATOM 4677 O O . ALA A 1 622 ? -45.841 5.115 33.001 1.00 63.19 622 ALA A O 1
ATOM 4678 N N . GLY A 1 623 ? -44.773 5.540 31.080 1.00 71.19 623 GLY A N 1
ATOM 4679 C CA . GLY A 1 623 ? -45.962 5.641 30.240 1.00 71.19 623 GLY A CA 1
ATOM 4680 C C . GLY A 1 623 ? -46.571 4.303 29.797 1.00 71.19 623 GLY A C 1
ATOM 4681 O O . GLY A 1 623 ? -46.111 3.209 30.141 1.00 71.19 623 GLY A O 1
ATOM 4682 N N . LYS A 1 624 ? -47.630 4.418 28.984 1.00 81.44 624 LYS A N 1
ATOM 4683 C CA . LYS A 1 624 ? -48.393 3.302 28.398 1.00 81.44 624 LYS A CA 1
ATOM 4684 C C . LYS A 1 624 ? -47.495 2.369 27.568 1.00 81.44 624 LYS A C 1
ATOM 4686 O O . LYS A 1 624 ? -46.539 2.821 26.939 1.00 81.44 624 LYS A O 1
ATOM 4691 N N . ALA A 1 625 ? -47.832 1.080 27.530 1.00 88.62 625 ALA A N 1
ATOM 4692 C CA . ALA A 1 625 ? -47.180 0.098 26.670 1.00 88.62 625 ALA A CA 1
ATOM 4693 C C . ALA A 1 625 ? -47.274 0.535 25.199 1.00 88.62 625 ALA A C 1
ATOM 4695 O O . ALA A 1 625 ? -48.355 0.883 24.718 1.00 88.62 625 ALA A O 1
ATOM 4696 N N . LEU A 1 626 ? -46.137 0.529 24.499 1.00 91.75 626 LEU A N 1
ATOM 4697 C CA . LEU A 1 626 ? -46.021 0.955 23.099 1.00 91.75 626 LEU A CA 1
ATOM 4698 C C . LEU A 1 626 ? -45.874 -0.220 22.129 1.00 91.75 626 LEU A C 1
ATOM 4700 O O . LEU A 1 626 ? -46.176 -0.088 20.943 1.00 91.75 626 LEU A O 1
ATOM 4704 N N . GLY A 1 627 ? -45.430 -1.369 22.628 1.00 92.75 627 GLY A N 1
ATOM 4705 C CA . GLY A 1 627 ? -45.319 -2.604 21.868 1.00 92.75 627 GLY A CA 1
ATOM 4706 C C . GLY A 1 627 ? -45.137 -3.811 22.782 1.00 92.75 627 GLY A C 1
ATOM 4707 O O . GLY A 1 627 ? -44.826 -3.662 23.967 1.00 92.75 627 GLY A O 1
ATOM 4708 N N . CYS A 1 628 ? -45.324 -5.001 22.231 1.00 94.19 628 CYS A N 1
ATOM 4709 C CA . CYS A 1 628 ? -45.091 -6.258 22.925 1.00 94.19 628 CYS A CA 1
ATOM 4710 C C . CYS A 1 628 ? -44.458 -7.286 21.995 1.00 94.19 628 CYS A C 1
ATOM 4712 O O . CYS A 1 628 ? -44.680 -7.248 20.781 1.00 94.19 628 CYS A O 1
ATOM 4714 N N . ALA A 1 629 ? -43.722 -8.231 22.569 1.00 94.44 629 ALA A N 1
ATOM 4715 C CA . ALA A 1 629 ? -43.218 -9.380 21.845 1.00 94.44 629 ALA A CA 1
ATOM 4716 C C . ALA A 1 629 ? -43.141 -10.631 22.731 1.00 94.44 629 ALA A C 1
ATOM 4718 O O . ALA A 1 629 ? -43.074 -10.511 23.952 1.00 94.44 629 ALA A O 1
ATOM 4719 N N . ALA A 1 630 ? -43.177 -11.816 22.125 1.00 92.75 630 ALA A N 1
ATOM 4720 C CA . ALA A 1 630 ? -43.094 -13.089 22.835 1.00 92.75 630 ALA A CA 1
ATOM 4721 C C . ALA A 1 630 ? -42.085 -14.029 22.167 1.00 92.75 630 ALA A C 1
ATOM 4723 O O . ALA A 1 630 ? -42.156 -14.226 20.953 1.00 92.75 630 ALA A O 1
ATOM 4724 N N . LEU A 1 631 ? -41.191 -14.606 22.974 1.00 93.94 631 LEU A N 1
ATOM 4725 C CA . LEU A 1 631 ? -40.281 -15.692 22.607 1.00 93.94 631 LEU A CA 1
ATOM 4726 C C . LEU A 1 631 ? -40.772 -16.992 23.245 1.00 93.94 631 LEU A C 1
ATOM 4728 O O . LEU A 1 631 ? -40.997 -17.017 24.453 1.00 93.94 631 LEU A O 1
ATOM 4732 N N . VAL A 1 632 ? -40.913 -18.054 22.465 1.00 91.31 632 VAL A N 1
ATOM 4733 C CA . VAL A 1 632 ? -41.195 -19.410 22.942 1.00 91.31 632 VAL A CA 1
ATOM 4734 C C . VAL A 1 632 ? -39.946 -20.249 22.750 1.00 91.31 632 VAL A C 1
ATOM 4736 O O . VAL A 1 632 ? -39.348 -20.236 21.681 1.00 91.31 632 VAL A O 1
ATOM 4739 N N . GLU A 1 633 ? -39.535 -20.941 23.798 1.00 87.38 633 GLU A N 1
ATOM 4740 C CA . GLU A 1 633 ? -38.443 -21.904 23.738 1.00 87.38 633 GLU A CA 1
ATOM 4741 C C . GLU A 1 633 ? -38.935 -23.216 23.115 1.00 87.38 633 GLU A C 1
ATOM 4743 O O . GLU A 1 633 ? -39.961 -23.752 23.538 1.00 87.38 633 GLU A O 1
ATOM 4748 N N . GLU A 1 634 ? -38.234 -23.690 22.085 1.00 81.25 634 GLU A N 1
ATOM 4749 C CA . GLU A 1 634 ? -38.456 -24.990 21.450 1.00 81.25 634 GLU A CA 1
ATOM 4750 C C . GLU A 1 634 ? -37.343 -25.964 21.868 1.00 81.25 634 GLU A C 1
ATOM 4752 O O . GLU A 1 634 ? -36.219 -25.550 22.171 1.00 81.25 634 GLU A O 1
ATOM 4757 N N . ASP A 1 635 ? -37.646 -27.265 21.859 1.00 59.81 635 ASP A N 1
ATOM 4758 C CA . ASP A 1 635 ? -36.653 -28.314 22.103 1.00 59.81 635 ASP A CA 1
ATOM 4759 C C . ASP A 1 635 ? -35.481 -28.191 21.097 1.00 59.81 635 ASP A C 1
ATOM 4761 O O . ASP A 1 635 ? -35.642 -27.690 19.981 1.00 59.81 635 ASP A O 1
ATOM 4765 N N . ASP A 1 636 ? -34.279 -28.611 21.503 1.00 64.31 636 ASP A N 1
ATOM 4766 C CA . ASP A 1 636 ? -33.032 -28.522 20.721 1.00 64.31 636 ASP A CA 1
ATOM 4767 C C . ASP A 1 636 ? -32.443 -27.106 20.557 1.00 64.31 636 ASP A C 1
ATOM 4769 O O . ASP A 1 636 ? -31.820 -26.806 19.541 1.00 64.31 636 ASP A O 1
ATOM 4773 N N . GLY A 1 637 ? -32.614 -26.210 21.538 1.00 72.88 637 GLY A N 1
ATOM 4774 C CA . GLY A 1 637 ? -31.912 -24.914 21.605 1.00 72.88 637 GLY A CA 1
ATOM 4775 C C . GLY A 1 637 ? -32.346 -23.884 20.552 1.00 72.88 637 GLY A C 1
ATOM 4776 O O . GLY A 1 637 ? -31.580 -22.989 20.177 1.00 72.88 637 GLY A O 1
ATOM 4777 N N . HIS A 1 638 ? -33.588 -23.994 20.082 1.00 85.00 638 HIS A N 1
ATOM 4778 C CA . HIS A 1 638 ? -34.219 -23.048 19.167 1.00 85.00 638 HIS A CA 1
ATOM 4779 C C . HIS A 1 638 ? -35.217 -22.153 19.914 1.00 85.00 638 HIS A C 1
ATOM 4781 O O . HIS A 1 638 ? -35.891 -22.579 20.844 1.00 85.00 638 HIS A O 1
ATOM 4787 N N . GLY A 1 639 ? -35.331 -20.891 19.500 1.00 91.06 639 GLY A N 1
ATOM 4788 C CA . GLY A 1 639 ? -36.338 -19.964 20.010 1.00 91.06 639 GLY A CA 1
ATOM 4789 C C . GLY A 1 639 ? -37.254 -19.460 18.905 1.00 91.06 639 GLY A C 1
ATOM 4790 O O . GLY A 1 639 ? -36.789 -19.051 17.844 1.00 91.06 639 GLY A O 1
ATOM 4791 N N . GLU A 1 640 ? -38.555 -19.428 19.153 1.00 93.38 640 GLU A N 1
ATOM 4792 C CA . GLU A 1 640 ? -39.542 -18.914 18.214 1.00 93.38 640 GLU A CA 1
ATOM 4793 C C . GLU A 1 640 ? -40.145 -17.579 18.670 1.00 93.38 640 GLU A C 1
ATOM 4795 O O . GLU A 1 640 ? -40.708 -17.457 19.757 1.00 93.38 640 GLU A O 1
ATOM 4800 N N . ILE A 1 641 ? -40.106 -16.567 17.803 1.00 94.25 641 ILE A N 1
ATOM 4801 C CA . ILE A 1 641 ? -40.811 -15.302 18.013 1.00 94.25 641 ILE A CA 1
ATOM 4802 C C . ILE A 1 641 ? -42.274 -15.471 17.578 1.00 94.25 641 ILE A C 1
ATOM 4804 O O . ILE A 1 641 ? -42.602 -15.329 16.402 1.00 94.25 641 ILE A O 1
ATOM 4808 N N . LYS A 1 642 ? -43.165 -15.730 18.542 1.00 89.44 642 LYS A N 1
ATOM 4809 C CA . LYS A 1 642 ? -44.609 -15.959 18.315 1.00 89.44 642 LYS A CA 1
ATOM 4810 C C . LYS A 1 642 ? -45.469 -14.698 18.289 1.00 89.44 642 LYS A C 1
ATOM 4812 O O . LYS A 1 642 ? -46.639 -14.735 17.913 1.00 89.44 642 LYS A O 1
ATOM 4817 N N . ARG A 1 643 ? -44.943 -13.572 18.771 1.00 90.00 643 ARG A N 1
ATOM 4818 C CA . ARG A 1 643 ? -45.688 -12.308 18.811 1.00 90.00 643 ARG A CA 1
ATOM 4819 C C . ARG A 1 643 ? -44.716 -11.153 18.679 1.00 90.00 643 ARG A C 1
ATOM 4821 O O . ARG A 1 643 ? -43.707 -11.117 19.376 1.00 90.00 643 ARG A O 1
ATOM 4828 N N . MET A 1 644 ? -45.045 -10.187 17.831 1.00 92.06 644 MET A N 1
ATOM 4829 C CA . MET A 1 644 ? -44.350 -8.909 17.763 1.00 92.06 644 MET A CA 1
ATOM 4830 C C . MET A 1 644 ? -45.313 -7.847 17.240 1.00 92.06 644 MET A C 1
ATOM 4832 O O . MET A 1 644 ? -45.741 -7.895 16.092 1.00 92.06 644 MET A O 1
ATOM 4836 N N . PHE A 1 645 ? -45.675 -6.888 18.087 1.00 93.12 645 PHE A N 1
ATOM 4837 C CA . PHE A 1 645 ? -46.626 -5.841 17.730 1.00 93.12 645 PHE A CA 1
ATOM 4838 C C . PHE A 1 645 ? -46.204 -4.494 18.304 1.00 93.12 645 PHE A C 1
ATOM 4840 O O . PHE A 1 645 ? -45.764 -4.393 19.449 1.00 93.12 645 PHE A O 1
ATOM 4847 N N . VAL A 1 646 ? -46.368 -3.446 17.499 1.00 93.00 646 VAL A N 1
ATOM 4848 C CA . VAL A 1 646 ? -46.114 -2.056 17.885 1.00 93.00 646 VAL A CA 1
ATOM 4849 C C . VAL A 1 646 ? -47.354 -1.233 17.573 1.00 93.00 646 VAL A C 1
ATOM 4851 O O . VAL A 1 646 ? -47.843 -1.242 16.436 1.00 93.00 646 VAL A O 1
ATOM 4854 N N . ALA A 1 647 ? -47.835 -0.499 18.579 1.00 88.50 647 ALA A N 1
ATOM 4855 C CA . ALA A 1 647 ? -48.994 0.372 18.449 1.00 88.50 647 ALA A CA 1
ATOM 4856 C C . ALA A 1 647 ? -48.792 1.362 17.284 1.00 88.50 647 ALA A C 1
ATOM 4858 O O . ALA A 1 647 ? -47.685 1.889 17.131 1.00 88.50 647 ALA A O 1
ATOM 4859 N N . PRO A 1 648 ? -49.827 1.668 16.476 1.00 85.38 648 PRO A N 1
ATOM 4860 C CA . PRO A 1 648 ? -49.693 2.550 15.312 1.00 85.38 648 PRO A CA 1
ATOM 4861 C C . PRO A 1 648 ? -49.025 3.895 15.623 1.00 85.38 648 PRO A C 1
ATOM 4863 O O . PRO A 1 648 ? -48.146 4.329 14.882 1.00 85.38 648 PRO A O 1
ATOM 4866 N N . SER A 1 649 ? -49.357 4.497 16.770 1.00 80.31 649 SER A N 1
ATOM 4867 C CA . SER A 1 649 ? -48.781 5.762 17.247 1.00 80.31 649 SER A CA 1
ATOM 4868 C C . SER A 1 649 ? -47.287 5.696 17.596 1.00 80.31 649 SER A C 1
ATOM 4870 O O . SER A 1 649 ? -46.672 6.733 17.817 1.00 80.31 649 SER A O 1
ATOM 4872 N N . ALA A 1 650 ? -46.699 4.498 17.675 1.00 82.62 650 ALA A N 1
ATOM 4873 C CA . ALA A 1 650 ? -45.304 4.259 18.043 1.00 82.62 650 ALA A CA 1
ATOM 4874 C C . ALA A 1 650 ? -44.471 3.617 16.912 1.00 82.62 650 ALA A C 1
ATOM 4876 O O . ALA A 1 650 ? -43.289 3.308 17.099 1.00 82.62 650 ALA A O 1
ATOM 4877 N N . ARG A 1 651 ? -45.042 3.418 15.716 1.00 84.69 651 ARG A N 1
ATOM 4878 C CA . ARG A 1 651 ? -44.306 2.879 14.558 1.00 84.69 651 ARG A CA 1
ATOM 4879 C C . ARG A 1 651 ? -43.238 3.871 14.076 1.00 84.69 651 ARG A C 1
ATOM 4881 O O . ARG A 1 651 ? -43.394 5.077 14.212 1.00 84.69 651 ARG A O 1
ATOM 4888 N N . ARG A 1 652 ? -42.140 3.353 13.510 1.00 78.75 652 ARG A N 1
ATOM 4889 C CA . ARG A 1 652 ? -40.953 4.119 13.051 1.00 78.75 652 ARG A CA 1
ATOM 4890 C C . ARG A 1 652 ? -40.202 4.907 14.140 1.00 78.75 652 ARG A C 1
ATOM 4892 O O . ARG A 1 652 ? -39.394 5.762 13.812 1.00 78.75 652 ARG A O 1
ATOM 4899 N N . THR A 1 653 ? -40.412 4.586 15.419 1.00 78.31 653 THR A N 1
ATOM 4900 C CA . THR A 1 653 ? -39.725 5.245 16.554 1.00 78.31 653 THR A CA 1
ATOM 4901 C C . THR A 1 653 ? -38.664 4.366 17.236 1.00 78.31 653 THR A C 1
ATOM 4903 O O . THR A 1 653 ? -38.311 4.595 18.387 1.00 78.31 653 THR A O 1
ATOM 4906 N N . GLY A 1 654 ? -38.191 3.305 16.569 1.00 80.19 654 GLY A N 1
ATOM 4907 C CA . GLY A 1 654 ? -37.188 2.372 17.115 1.00 80.19 654 GLY A CA 1
ATOM 4908 C C . GLY A 1 654 ? -37.741 1.258 18.018 1.00 80.19 654 GLY A C 1
ATOM 4909 O O . GLY A 1 654 ? -37.038 0.293 18.302 1.00 80.19 654 GLY A O 1
ATOM 4910 N N . VAL A 1 655 ? -39.024 1.320 18.384 1.00 86.94 655 VAL A N 1
ATOM 4911 C CA . VAL A 1 655 ? -39.707 0.369 19.283 1.00 86.94 655 VAL A CA 1
ATOM 4912 C C . VAL A 1 655 ? -39.600 -1.096 18.837 1.00 86.94 655 VAL A C 1
ATOM 4914 O O . VAL A 1 655 ? -39.270 -1.964 19.641 1.00 86.94 655 VAL A O 1
ATOM 4917 N N . ALA A 1 656 ? -39.830 -1.382 17.553 1.00 87.94 656 ALA A N 1
ATOM 4918 C CA . ALA A 1 656 ? -39.732 -2.745 17.030 1.00 87.94 656 ALA A CA 1
ATOM 4919 C C . ALA A 1 656 ? -38.285 -3.274 17.074 1.00 87.94 656 ALA A C 1
ATOM 4921 O O . ALA A 1 656 ? -38.049 -4.417 17.447 1.00 87.94 656 ALA A O 1
ATOM 4922 N N . ARG A 1 657 ? -37.295 -2.424 16.771 1.00 85.75 657 ARG A N 1
ATOM 4923 C CA . ARG A 1 657 ? -35.874 -2.792 16.844 1.00 85.75 657 ARG A CA 1
ATOM 4924 C C . ARG A 1 657 ? -35.448 -3.094 18.284 1.00 85.75 657 ARG A C 1
ATOM 4926 O O . ARG A 1 657 ? -34.726 -4.058 18.501 1.00 85.75 657 ARG A O 1
ATOM 4933 N N . ALA A 1 658 ? -35.939 -2.317 19.252 1.00 84.31 658 ALA A N 1
ATOM 4934 C CA . ALA A 1 658 ? -35.685 -2.547 20.673 1.00 84.31 658 ALA A CA 1
ATOM 4935 C C . ALA A 1 658 ? -36.278 -3.881 21.160 1.00 84.31 658 ALA A C 1
ATOM 4937 O O . ALA A 1 658 ? -35.591 -4.638 21.841 1.00 84.31 658 ALA A O 1
ATOM 4938 N N . LEU A 1 659 ? -37.519 -4.202 20.769 1.00 92.00 659 LEU A N 1
ATOM 4939 C CA . LEU A 1 659 ? -38.138 -5.495 21.084 1.00 92.00 659 LEU A CA 1
ATOM 4940 C C . LEU A 1 659 ? -37.365 -6.666 20.464 1.00 92.00 659 LEU A C 1
ATOM 4942 O O . LEU A 1 659 ? -37.104 -7.640 21.158 1.00 92.00 659 LEU A O 1
ATOM 4946 N N . LEU A 1 660 ? -36.956 -6.564 19.195 1.00 93.50 660 LEU A N 1
ATOM 4947 C CA . LEU A 1 660 ? -36.209 -7.633 18.522 1.00 93.50 660 LEU A CA 1
ATOM 4948 C C . LEU A 1 660 ? -34.831 -7.860 19.156 1.00 93.50 660 LEU A C 1
ATOM 4950 O O . LEU A 1 660 ? -34.463 -8.997 19.428 1.00 93.50 660 LEU A O 1
ATOM 4954 N N . ALA A 1 661 ? -34.103 -6.785 19.470 1.00 85.44 661 ALA A N 1
ATOM 4955 C CA . ALA A 1 661 ? -32.823 -6.876 20.169 1.00 85.44 661 ALA A CA 1
ATOM 4956 C C . ALA A 1 661 ? -32.972 -7.504 21.566 1.00 85.44 661 ALA A C 1
ATOM 4958 O O . ALA A 1 661 ? -32.133 -8.301 21.978 1.00 85.44 661 ALA A O 1
ATOM 4959 N N . ALA A 1 662 ? -34.053 -7.184 22.283 1.00 87.12 662 ALA A N 1
ATOM 4960 C CA . ALA A 1 662 ? -34.331 -7.777 23.585 1.00 87.12 662 ALA A CA 1
ATOM 4961 C C . ALA A 1 662 ? -34.673 -9.272 23.489 1.00 87.12 662 ALA A C 1
ATOM 4963 O O . ALA A 1 662 ? -34.212 -10.039 24.329 1.00 87.12 662 ALA A O 1
ATOM 4964 N N . LEU A 1 663 ? -35.411 -9.700 22.458 1.00 92.62 663 LEU A N 1
ATOM 4965 C CA . LEU A 1 663 ? -35.659 -11.121 22.192 1.00 92.62 663 LEU A CA 1
ATOM 4966 C C . LEU A 1 663 ? -34.364 -11.873 21.854 1.00 92.62 663 LEU A C 1
ATOM 4968 O O . LEU A 1 663 ? -34.179 -12.990 22.317 1.00 92.62 663 LEU A O 1
ATOM 4972 N N . GLU A 1 664 ? -33.444 -11.265 21.102 1.00 90.94 664 GLU A N 1
ATOM 4973 C CA . GLU A 1 664 ? -32.130 -11.864 20.826 1.00 90.94 664 GLU A CA 1
ATOM 4974 C C . GLU A 1 664 ? -31.265 -11.987 22.081 1.00 90.94 664 GLU A C 1
ATOM 4976 O O . GLU A 1 664 ? -30.593 -12.997 22.273 1.00 90.94 664 GLU A O 1
ATOM 4981 N N . SER A 1 665 ? -31.270 -10.974 22.946 1.00 81.75 665 SER A N 1
ATOM 4982 C CA . SER A 1 665 ? -30.584 -11.044 24.239 1.00 81.75 665 SER A CA 1
ATOM 4983 C C . SER A 1 665 ? -31.213 -12.087 25.160 1.00 81.75 665 SER A C 1
ATOM 4985 O O . SER A 1 665 ? -30.492 -12.800 25.851 1.00 81.75 665 SER A O 1
ATOM 4987 N N . GLU A 1 666 ? -32.541 -12.210 25.149 1.00 85.81 666 GLU A N 1
ATOM 4988 C CA . GLU A 1 666 ? -33.255 -13.241 25.898 1.00 85.81 666 GLU A CA 1
ATOM 4989 C C . GLU A 1 666 ? -32.920 -14.644 25.398 1.00 85.81 666 GLU A C 1
ATOM 4991 O O . GLU A 1 666 ? -32.625 -15.524 26.199 1.00 85.81 666 GLU A O 1
ATOM 4996 N N . ALA A 1 667 ? -32.894 -14.834 24.083 1.00 87.94 667 ALA A N 1
ATOM 4997 C CA . ALA A 1 667 ? -32.515 -16.092 23.463 1.00 87.94 667 ALA A CA 1
ATOM 4998 C C . ALA A 1 667 ? -31.070 -16.483 23.808 1.00 87.94 667 ALA A C 1
ATOM 5000 O O . ALA A 1 667 ? -30.837 -17.615 24.212 1.00 87.94 667 ALA A O 1
ATOM 5001 N N . ARG A 1 668 ? -30.121 -15.533 23.786 1.00 84.06 668 ARG A N 1
ATOM 5002 C CA . ARG A 1 668 ? -28.745 -15.779 24.258 1.00 84.06 668 ARG A CA 1
ATOM 5003 C C . ARG A 1 668 ? -28.679 -16.104 25.752 1.00 84.06 668 ARG A C 1
ATOM 5005 O O . ARG A 1 668 ? -27.889 -16.950 26.144 1.00 84.06 668 ARG A O 1
ATOM 5012 N N . ARG A 1 669 ? -29.494 -15.467 26.605 1.00 81.62 669 ARG A N 1
ATOM 5013 C CA . ARG A 1 669 ? -29.555 -15.821 28.041 1.00 81.62 669 ARG A CA 1
ATOM 5014 C C . ARG A 1 669 ? -30.049 -17.243 28.279 1.00 81.62 669 ARG A C 1
ATOM 5016 O O . ARG A 1 669 ? -29.698 -17.825 29.296 1.00 81.62 669 ARG A O 1
ATOM 5023 N N . ARG A 1 670 ? -30.880 -17.756 27.375 1.00 84.06 670 ARG A N 1
ATOM 5024 C CA . ARG A 1 670 ? -31.428 -19.114 27.408 1.00 84.06 670 ARG A CA 1
ATOM 5025 C C . ARG A 1 670 ? -30.617 -20.106 26.573 1.00 84.06 670 ARG A C 1
ATOM 5027 O O . ARG A 1 670 ? -31.108 -21.188 26.296 1.00 84.06 670 ARG A O 1
ATOM 5034 N N . GLU A 1 671 ? -29.412 -19.723 26.145 1.00 79.12 671 GLU A N 1
ATOM 5035 C CA . GLU A 1 671 ? -28.506 -20.579 25.363 1.00 79.12 671 GLU A CA 1
ATOM 5036 C C . GLU A 1 671 ? -29.117 -21.080 24.037 1.00 79.12 671 GLU A C 1
ATOM 5038 O O . GLU A 1 671 ? -28.742 -22.120 23.494 1.00 79.12 671 GLU A O 1
ATOM 5043 N N . LEU A 1 672 ? -30.055 -20.308 23.476 1.00 82.38 672 LEU A N 1
ATOM 5044 C CA . LEU A 1 672 ? -30.672 -20.606 22.189 1.00 82.38 672 LEU A CA 1
ATOM 5045 C C . LEU A 1 672 ? -29.754 -20.135 21.062 1.00 82.38 672 LEU A C 1
ATOM 5047 O O . LEU A 1 672 ? -29.353 -18.970 20.996 1.00 82.38 672 LEU A O 1
ATOM 5051 N N . HIS A 1 673 ? -29.458 -21.034 20.132 1.00 82.44 673 HIS A N 1
ATOM 5052 C CA . HIS A 1 673 ? -28.506 -20.795 19.048 1.00 82.44 673 HIS A CA 1
ATOM 5053 C C . HIS A 1 673 ? -29.181 -20.347 17.744 1.00 82.44 673 HIS A C 1
ATOM 5055 O O . HIS A 1 673 ? -28.523 -19.787 16.860 1.00 82.44 673 HIS A O 1
ATOM 5061 N N . VAL A 1 674 ? -30.499 -20.529 17.613 1.00 88.50 674 VAL A N 1
ATOM 5062 C CA . VAL A 1 674 ? -31.283 -20.125 16.435 1.00 88.50 674 VAL A CA 1
ATOM 5063 C C . VAL A 1 674 ? -32.599 -19.476 16.868 1.00 88.50 674 VAL A C 1
ATOM 5065 O O . VAL A 1 674 ? -33.321 -20.018 17.699 1.00 88.50 674 VAL A O 1
ATOM 5068 N N . LEU A 1 675 ? -32.945 -18.345 16.248 1.00 93.69 675 LEU A N 1
ATOM 5069 C CA . LEU A 1 675 ? -34.266 -17.725 16.316 1.00 93.69 675 LEU A CA 1
ATOM 5070 C C . LEU A 1 675 ? -35.058 -17.954 15.033 1.00 93.69 675 LEU A C 1
ATOM 5072 O O . LEU A 1 675 ? -34.533 -17.759 13.936 1.00 93.69 675 LEU A O 1
ATOM 5076 N N . ARG A 1 676 ? -36.339 -18.288 15.168 1.00 94.12 676 ARG A N 1
ATOM 5077 C CA . ARG A 1 676 ? -37.289 -18.481 14.064 1.00 94.12 676 ARG A CA 1
ATOM 5078 C C . ARG A 1 676 ? -38.524 -17.612 14.255 1.00 94.12 676 ARG A C 1
ATOM 5080 O O . ARG A 1 676 ? -38.857 -17.253 15.381 1.00 94.12 676 ARG A O 1
ATOM 5087 N N . LEU A 1 677 ? -39.198 -17.257 13.166 1.00 94.06 677 LEU A N 1
ATOM 5088 C CA . LEU A 1 677 ? -40.496 -16.584 13.223 1.00 94.06 677 LEU A CA 1
ATOM 5089 C C . LEU A 1 677 ? -41.352 -16.887 11.994 1.00 94.06 677 LEU A C 1
ATOM 5091 O O . LEU A 1 677 ? -40.832 -17.089 10.893 1.00 94.06 677 LEU A O 1
ATOM 5095 N N . GLU A 1 678 ? -42.664 -16.889 12.208 1.00 91.38 678 GLU A N 1
ATOM 5096 C CA . GLU A 1 678 ? -43.693 -16.907 11.172 1.00 91.38 678 GLU A CA 1
ATOM 5097 C C . GLU A 1 678 ? -44.336 -15.517 11.095 1.00 91.38 678 GLU A C 1
ATOM 5099 O O . GLU A 1 678 ? -44.597 -14.866 12.109 1.00 91.38 678 GLU A O 1
ATOM 5104 N N . THR A 1 679 ? -44.514 -15.002 9.881 1.00 89.06 679 THR A N 1
ATOM 5105 C CA . THR A 1 679 ? -45.176 -13.717 9.649 1.00 89.06 679 THR A CA 1
ATOM 5106 C C . THR A 1 679 ? -45.798 -13.683 8.262 1.00 89.06 679 THR A C 1
ATOM 5108 O O . THR A 1 679 ? -45.285 -14.310 7.345 1.00 89.06 679 THR A O 1
ATOM 5111 N N . GLY A 1 680 ? -46.873 -12.927 8.052 1.00 84.69 680 GLY A N 1
ATOM 5112 C CA . GLY A 1 680 ? -47.504 -12.872 6.733 1.00 84.69 680 GLY A CA 1
ATOM 5113 C C . GLY A 1 680 ? -46.894 -11.847 5.759 1.00 84.69 680 GLY A C 1
ATOM 5114 O O . GLY A 1 680 ? -46.301 -10.844 6.176 1.00 84.69 680 GLY A O 1
ATOM 5115 N N . PRO A 1 681 ? -47.073 -12.046 4.437 1.00 83.62 681 PRO A N 1
ATOM 5116 C CA . PRO A 1 681 ? -46.503 -11.191 3.392 1.00 83.62 681 PRO A CA 1
ATOM 5117 C C . PRO A 1 681 ? -47.129 -9.789 3.312 1.00 83.62 681 PRO A C 1
ATOM 5119 O O . PRO A 1 681 ? -46.544 -8.898 2.698 1.00 83.62 681 PRO A O 1
ATOM 5122 N N . ALA A 1 682 ? -48.286 -9.557 3.944 1.00 83.50 682 ALA A N 1
ATOM 5123 C CA . ALA A 1 682 ? -48.993 -8.272 3.926 1.00 83.50 682 ALA A CA 1
ATOM 5124 C C . ALA A 1 682 ? -48.424 -7.235 4.923 1.00 83.50 682 ALA A C 1
ATOM 5126 O O . ALA A 1 682 ? -49.056 -6.213 5.183 1.00 83.50 682 ALA A O 1
ATOM 5127 N N . GLN A 1 683 ? -47.235 -7.484 5.488 1.00 81.69 683 GLN A N 1
ATOM 5128 C CA . GLN A 1 683 ? -46.548 -6.598 6.439 1.00 81.69 683 GLN A CA 1
ATOM 5129 C C . GLN A 1 683 ? -45.112 -6.274 5.973 1.00 81.69 683 GLN A C 1
ATOM 5131 O O . GLN A 1 683 ? -44.137 -6.722 6.590 1.00 81.69 683 GLN A O 1
ATOM 5136 N N . PRO A 1 684 ? -44.942 -5.500 4.882 1.00 80.44 684 PRO A N 1
ATOM 5137 C CA . PRO A 1 684 ? -43.633 -5.248 4.276 1.00 80.44 684 PRO A CA 1
ATOM 5138 C C . PRO A 1 684 ? -42.650 -4.553 5.230 1.00 80.44 684 PRO A C 1
ATOM 5140 O O . PRO A 1 684 ? -41.447 -4.809 5.167 1.00 80.44 684 PRO A O 1
ATOM 5143 N N . GLU A 1 685 ? -43.134 -3.727 6.161 1.00 80.75 685 GLU A N 1
ATOM 5144 C CA . GLU A 1 685 ? -42.291 -3.062 7.156 1.00 80.75 685 GLU A CA 1
ATOM 5145 C C . GLU A 1 685 ? -41.714 -4.033 8.196 1.00 80.75 685 GLU A C 1
ATOM 5147 O O . GLU A 1 685 ? -40.580 -3.842 8.640 1.00 80.75 685 GLU A O 1
ATOM 5152 N N . ALA A 1 686 ? -42.456 -5.082 8.569 1.00 84.88 686 ALA A N 1
ATOM 5153 C CA . ALA A 1 686 ? -41.965 -6.127 9.468 1.00 84.88 686 ALA A CA 1
ATOM 5154 C C . ALA A 1 686 ? -40.917 -7.002 8.762 1.00 84.88 686 ALA A C 1
ATOM 5156 O O . ALA A 1 686 ? -39.845 -7.247 9.311 1.00 84.88 686 ALA A O 1
ATOM 5157 N N . LEU A 1 687 ? -41.163 -7.376 7.502 1.00 90.19 687 LEU A N 1
ATOM 5158 C CA . LEU A 1 687 ? -40.208 -8.137 6.687 1.00 90.19 687 LEU A CA 1
ATOM 5159 C C . LEU A 1 687 ? -38.897 -7.378 6.462 1.00 90.19 687 LEU A C 1
ATOM 5161 O O . LEU A 1 687 ? -37.817 -7.958 6.580 1.00 90.19 687 LEU A O 1
ATOM 5165 N N . ALA A 1 688 ? -38.976 -6.075 6.178 1.00 84.00 688 ALA A N 1
ATOM 5166 C CA . ALA A 1 688 ? -37.796 -5.227 6.053 1.00 84.00 688 ALA A CA 1
ATOM 5167 C C . ALA A 1 688 ? -37.000 -5.170 7.367 1.00 84.00 688 ALA A C 1
ATOM 5169 O O . ALA A 1 688 ? -35.772 -5.242 7.339 1.00 84.00 688 ALA A O 1
ATOM 5170 N N . LEU A 1 689 ? -37.687 -5.096 8.516 1.00 89.50 689 LEU A N 1
ATOM 5171 C CA . LEU A 1 689 ? -37.048 -5.118 9.832 1.00 89.50 689 LEU A CA 1
ATOM 5172 C C . LEU A 1 689 ? -36.321 -6.442 10.091 1.00 89.50 689 LEU A C 1
ATOM 5174 O O . LEU A 1 689 ? -35.152 -6.413 10.472 1.00 89.50 689 LEU A O 1
ATOM 5178 N N . TYR A 1 690 ? -36.978 -7.583 9.878 1.00 93.38 690 TYR A N 1
ATOM 5179 C CA . TYR A 1 690 ? -36.379 -8.894 10.135 1.00 93.38 690 TYR A CA 1
ATOM 5180 C C . TYR A 1 690 ? -35.189 -9.169 9.212 1.00 93.38 690 TYR A C 1
ATOM 5182 O O . TYR A 1 690 ? -34.128 -9.574 9.686 1.00 93.38 690 TYR A O 1
ATOM 5190 N N . ARG A 1 691 ? -35.305 -8.861 7.915 1.00 91.81 691 ARG A N 1
ATOM 5191 C CA . ARG A 1 691 ? -34.203 -9.034 6.954 1.00 91.81 691 ARG A CA 1
ATOM 5192 C C . ARG A 1 691 ? -33.014 -8.133 7.271 1.00 91.81 691 ARG A C 1
ATOM 5194 O O . ARG A 1 691 ? -31.877 -8.595 7.243 1.00 91.81 691 ARG A O 1
ATOM 5201 N N . ALA A 1 692 ? -33.264 -6.880 7.656 1.00 84.19 692 ALA A N 1
ATOM 5202 C CA . ALA A 1 692 ? -32.211 -5.979 8.123 1.00 84.19 692 ALA A CA 1
ATOM 5203 C C . ALA A 1 692 ? -31.567 -6.458 9.436 1.00 84.19 692 ALA A C 1
ATOM 5205 O O . ALA A 1 692 ? -30.382 -6.225 9.658 1.00 84.19 692 ALA A O 1
ATOM 5206 N N . ALA A 1 693 ? -32.326 -7.149 10.292 1.00 80.12 693 ALA A N 1
ATOM 5207 C CA . ALA A 1 693 ? -31.815 -7.780 11.506 1.00 80.12 693 ALA A CA 1
ATOM 5208 C C . ALA A 1 693 ? -31.077 -9.107 11.242 1.00 80.12 693 ALA A C 1
ATOM 5210 O O . ALA A 1 693 ? -30.548 -9.696 12.183 1.00 80.12 693 ALA A O 1
ATOM 5211 N N . GLY A 1 694 ? -30.998 -9.564 9.989 1.00 85.81 694 GLY A N 1
ATOM 5212 C CA . GLY A 1 694 ? -30.258 -10.761 9.591 1.00 85.81 694 GLY A CA 1
ATOM 5213 C C . GLY A 1 694 ? -31.090 -12.041 9.526 1.00 85.81 694 GLY A C 1
ATOM 5214 O O . GLY A 1 694 ? -30.508 -13.112 9.367 1.00 85.81 694 GLY A O 1
ATOM 5215 N N . PHE A 1 695 ? -32.420 -11.952 9.622 1.00 92.38 695 PHE A N 1
ATOM 5216 C CA . PHE A 1 695 ? -33.294 -13.094 9.364 1.00 92.38 695 PHE A CA 1
ATOM 5217 C C . PHE A 1 695 ? -33.360 -13.400 7.862 1.00 92.38 695 PHE A C 1
ATOM 5219 O O . PHE A 1 695 ? -33.467 -12.490 7.036 1.00 92.38 695 PHE A O 1
ATOM 5226 N N . ARG A 1 696 ? -33.311 -14.684 7.506 1.00 89.81 696 ARG A N 1
ATOM 5227 C CA . ARG A 1 696 ? -33.360 -15.180 6.124 1.00 89.81 696 ARG A CA 1
ATOM 5228 C C . ARG A 1 696 ? -34.569 -16.074 5.907 1.00 89.81 696 ARG A C 1
ATOM 5230 O O . ARG A 1 696 ? -34.994 -16.752 6.837 1.00 89.81 696 ARG A O 1
ATOM 5237 N N . ASP A 1 697 ? -35.093 -16.063 4.683 1.00 89.50 697 ASP A N 1
ATOM 5238 C CA . ASP A 1 697 ? -36.237 -16.889 4.296 1.00 89.50 697 ASP A CA 1
ATOM 5239 C C . ASP A 1 697 ? -35.901 -18.375 4.503 1.00 89.50 697 ASP A C 1
ATOM 5241 O O . ASP A 1 697 ? -34.822 -18.844 4.129 1.00 89.50 697 ASP A O 1
ATOM 5245 N N . ARG A 1 698 ? -36.840 -19.109 5.100 1.00 87.69 698 ARG A N 1
ATOM 5246 C CA . ARG A 1 698 ? -36.786 -20.562 5.275 1.00 87.69 698 ARG A CA 1
ATOM 5247 C C . ARG A 1 698 ? -38.128 -21.201 4.921 1.00 87.69 698 ARG A C 1
ATOM 5249 O O . ARG A 1 698 ? -39.130 -20.519 4.718 1.00 87.69 698 ARG A O 1
ATOM 5256 N N . GLY A 1 699 ? -38.151 -22.529 4.850 1.00 83.94 699 GLY A N 1
ATOM 5257 C CA . GLY A 1 699 ? -39.403 -23.285 4.758 1.00 83.94 699 GLY A CA 1
ATOM 5258 C C . GLY A 1 699 ? -40.190 -23.282 6.079 1.00 83.94 699 GLY A C 1
ATOM 5259 O O . GLY A 1 699 ? -39.677 -22.801 7.093 1.00 83.94 699 GLY A O 1
ATOM 5260 N N . PRO A 1 700 ? -4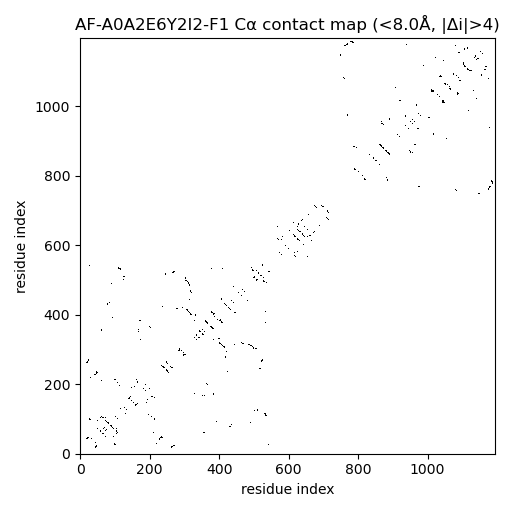1.401 -23.862 6.109 1.00 85.06 700 PRO A N 1
ATOM 5261 C CA . PRO A 1 700 ? -42.160 -24.056 7.346 1.00 85.06 700 PRO A CA 1
ATOM 5262 C C . PRO A 1 700 ? -41.334 -24.771 8.433 1.00 85.06 700 PRO A C 1
ATOM 5264 O O . PRO A 1 700 ? -40.379 -25.497 8.134 1.00 85.06 700 PRO A O 1
ATOM 5267 N N . PHE A 1 701 ? -41.665 -24.545 9.703 1.00 84.62 701 PHE A N 1
ATOM 5268 C CA . PHE A 1 701 ? -41.028 -25.192 10.857 1.00 84.62 701 PHE A CA 1
ATOM 5269 C C . PHE A 1 701 ? -42.053 -25.570 11.920 1.00 84.62 701 PHE A C 1
ATOM 5271 O O . PHE A 1 701 ? -43.165 -25.045 11.923 1.00 84.62 701 PHE A O 1
ATOM 5278 N N . GLY A 1 702 ? -41.685 -26.497 12.805 1.00 79.94 702 GLY A N 1
ATOM 5279 C CA . GLY A 1 702 ? -42.592 -26.999 13.833 1.00 79.94 702 GLY A CA 1
ATOM 5280 C C . GLY A 1 702 ? -43.888 -27.542 13.223 1.00 79.94 702 GLY A C 1
ATOM 5281 O O . GLY A 1 702 ? -43.863 -28.360 12.304 1.00 79.94 702 GLY A O 1
ATOM 5282 N N . SER A 1 703 ? -45.029 -27.062 13.720 1.00 77.25 703 SER A N 1
ATOM 5283 C CA . SER A 1 703 ? -46.368 -27.449 13.255 1.00 77.25 703 SER A CA 1
ATOM 5284 C C . SER A 1 703 ? -46.888 -26.645 12.053 1.00 77.25 703 SER A C 1
ATOM 5286 O O . SER A 1 703 ? -47.979 -26.941 11.555 1.00 77.25 703 SER A O 1
ATOM 5288 N N . TYR A 1 704 ? -46.140 -25.649 11.561 1.00 82.56 704 TYR A N 1
ATOM 5289 C CA . TYR A 1 704 ? -46.585 -24.811 10.449 1.00 82.56 704 TYR A CA 1
ATOM 5290 C C . TYR A 1 704 ? -46.560 -25.548 9.109 1.00 82.56 704 TYR A C 1
ATOM 5292 O O . TYR A 1 704 ? -45.642 -26.307 8.795 1.00 82.56 704 TYR A O 1
ATOM 5300 N N . ARG A 1 705 ? -47.560 -25.266 8.267 1.00 80.56 705 ARG A N 1
ATOM 5301 C CA . ARG A 1 705 ? -47.635 -25.736 6.876 1.00 80.56 705 ARG A CA 1
ATOM 5302 C C . ARG A 1 705 ? -47.441 -24.566 5.920 1.00 80.56 705 ARG A C 1
ATOM 5304 O O . ARG A 1 705 ? -47.768 -23.431 6.252 1.00 80.56 705 ARG A O 1
ATOM 5311 N N . ALA A 1 706 ? -46.924 -24.842 4.724 1.00 79.25 706 ALA A N 1
ATOM 5312 C CA . ALA A 1 706 ? -46.786 -23.821 3.692 1.00 79.25 706 ALA A CA 1
ATOM 5313 C C . ALA A 1 706 ? -48.170 -23.267 3.313 1.00 79.25 706 ALA A C 1
ATOM 5315 O O . ALA A 1 706 ? -49.044 -24.021 2.887 1.00 79.25 706 ALA A O 1
ATOM 5316 N N . HIS A 1 707 ? -48.356 -21.958 3.472 1.00 80.31 707 HIS A N 1
ATOM 5317 C CA . HIS A 1 707 ? -49.601 -21.263 3.168 1.00 80.31 707 HIS A CA 1
ATOM 5318 C C . HIS A 1 707 ? -49.286 -19.907 2.514 1.00 80.31 707 HIS A C 1
ATOM 5320 O O . HIS A 1 707 ? -48.343 -19.247 2.949 1.00 80.31 707 HIS A O 1
ATOM 5326 N N . PRO A 1 708 ? -50.049 -19.440 1.504 1.00 78.69 708 PRO A N 1
ATOM 5327 C CA . PRO A 1 708 ? -49.773 -18.168 0.821 1.00 78.69 708 PRO A CA 1
ATOM 5328 C C . PRO A 1 708 ? -49.799 -16.934 1.733 1.00 78.69 708 PRO A C 1
ATOM 5330 O O . PRO A 1 708 ? -49.266 -15.890 1.371 1.00 78.69 708 PRO A O 1
ATOM 5333 N N . ALA A 1 709 ? -50.427 -17.047 2.905 1.00 79.00 709 ALA A N 1
ATOM 5334 C CA . ALA A 1 709 ? -50.483 -15.990 3.910 1.00 79.00 709 ALA A CA 1
ATOM 5335 C C . ALA A 1 709 ? -49.336 -16.034 4.939 1.00 79.00 709 ALA A C 1
ATOM 5337 O O . ALA A 1 709 ? -49.340 -15.197 5.835 1.00 79.00 709 ALA A O 1
ATOM 5338 N N . SER A 1 710 ? -48.362 -16.944 4.803 1.00 83.06 710 SER A N 1
ATOM 5339 C CA . SER A 1 710 ? -47.283 -17.155 5.779 1.00 83.06 710 SER A CA 1
ATOM 5340 C C . SER A 1 710 ? -45.899 -17.174 5.126 1.00 83.06 710 SER A C 1
ATOM 5342 O O . SER A 1 710 ? -45.671 -17.821 4.104 1.00 83.06 710 SER A O 1
ATOM 5344 N N . LEU A 1 711 ? -44.956 -16.478 5.753 1.00 88.00 711 LEU A N 1
ATOM 5345 C CA . LEU A 1 711 ? -43.528 -16.457 5.455 1.00 88.00 711 LEU A CA 1
ATOM 5346 C C . LEU A 1 711 ? -42.756 -16.861 6.709 1.00 88.00 711 LEU A C 1
ATOM 5348 O O . LEU A 1 711 ? -43.058 -16.415 7.815 1.00 88.00 711 LEU A O 1
ATOM 5352 N N . PHE A 1 712 ? -41.727 -17.679 6.519 1.00 92.56 712 PHE A N 1
ATOM 5353 C CA . PHE A 1 712 ? -40.923 -18.223 7.605 1.00 92.56 712 PHE A CA 1
ATOM 5354 C C . PHE A 1 712 ? -39.501 -17.686 7.499 1.00 92.56 712 PHE A C 1
ATOM 5356 O O . PHE A 1 712 ? -38.907 -17.681 6.422 1.00 92.56 712 PHE A O 1
ATOM 5363 N N . LEU A 1 713 ? -38.960 -17.225 8.620 1.00 93.38 713 LEU A N 1
ATOM 5364 C CA . LEU A 1 713 ? -37.685 -16.519 8.688 1.00 93.38 713 LEU A CA 1
ATOM 5365 C C . LEU A 1 713 ? -36.825 -17.095 9.825 1.00 93.38 713 LEU A C 1
ATOM 5367 O O . LEU A 1 713 ? -37.356 -17.386 10.896 1.00 93.38 713 LEU A O 1
ATOM 5371 N N . GLU A 1 714 ? -35.508 -17.240 9.632 1.00 93.75 714 GLU A N 1
ATOM 5372 C CA . GLU A 1 714 ? -34.576 -17.657 10.700 1.00 93.75 714 GLU A CA 1
ATOM 5373 C C . GLU A 1 714 ? -33.293 -16.824 10.791 1.00 93.75 714 GLU A C 1
ATOM 5375 O O . GLU A 1 714 ? -32.803 -16.299 9.790 1.00 93.75 714 GLU A O 1
ATOM 5380 N N . LYS A 1 715 ? -32.725 -16.749 11.999 1.00 93.00 715 LYS A N 1
ATOM 5381 C CA . LYS A 1 715 ? -31.447 -16.101 12.318 1.00 93.00 715 LYS A CA 1
ATOM 5382 C C . LYS A 1 715 ? -30.653 -16.947 13.318 1.00 93.00 715 LYS A C 1
ATOM 5384 O O . LYS A 1 715 ? -31.172 -17.291 14.373 1.00 93.00 715 LYS A O 1
ATOM 5389 N N . ARG A 1 716 ? -29.370 -17.207 13.046 1.00 85.06 716 ARG A N 1
ATOM 5390 C CA . ARG A 1 716 ? -28.442 -17.824 14.016 1.00 85.06 716 ARG A CA 1
ATOM 5391 C C . ARG A 1 716 ? -27.839 -16.768 14.949 1.00 85.06 716 ARG A C 1
ATOM 5393 O O . ARG A 1 716 ? -27.481 -15.680 14.492 1.00 85.06 716 ARG A O 1
ATOM 5400 N N . LEU A 1 717 ? -27.736 -17.073 16.242 1.00 77.94 717 LEU A N 1
ATOM 5401 C CA . LEU A 1 717 ? -27.192 -16.179 17.270 1.00 77.94 717 LEU A CA 1
ATOM 5402 C C . LEU A 1 717 ? -25.747 -16.568 17.617 1.00 77.94 717 LEU A C 1
ATOM 5404 O O . LEU A 1 717 ? -25.459 -17.731 17.865 1.00 77.94 717 LEU A O 1
ATOM 5408 N N . ALA A 1 718 ? -24.836 -15.589 17.648 1.00 54.97 718 ALA A N 1
ATOM 5409 C CA . ALA A 1 718 ? -23.466 -15.780 18.131 1.00 54.97 718 ALA A CA 1
ATOM 5410 C C . ALA A 1 718 ? -23.408 -15.638 19.664 1.00 54.97 718 ALA A C 1
ATOM 5412 O O . ALA A 1 718 ? -23.992 -14.688 20.206 1.00 54.97 718 ALA A O 1
ATOM 5413 N N . HIS A 1 719 ? -22.699 -16.550 20.336 1.00 41.41 719 HIS A N 1
ATOM 5414 C CA . HIS A 1 719 ? -22.441 -16.514 21.778 1.00 41.41 719 HIS A CA 1
ATOM 5415 C C . HIS A 1 719 ? -21.054 -15.919 22.083 1.00 41.41 719 HIS A C 1
ATOM 5417 O O . HIS A 1 719 ? -20.103 -16.224 21.363 1.00 41.41 719 HIS A O 1
ATOM 5423 N N . PRO A 1 720 ? -20.919 -15.064 23.115 1.00 35.78 720 PRO A N 1
ATOM 5424 C CA . PRO A 1 720 ? -19.622 -14.592 23.586 1.00 35.78 720 PRO A CA 1
ATOM 5425 C C . PRO A 1 720 ? -18.955 -15.654 24.478 1.00 35.78 720 PRO A C 1
ATOM 5427 O O . PRO A 1 720 ? -19.602 -16.203 25.366 1.00 35.78 720 PRO A O 1
ATOM 5430 N N . ASP A 1 721 ? -17.672 -15.921 24.219 1.00 34.50 721 ASP A N 1
ATOM 5431 C CA . ASP A 1 721 ? -16.810 -16.881 24.921 1.00 34.50 721 ASP A CA 1
ATOM 5432 C C . ASP A 1 721 ? -16.918 -16.804 26.457 1.00 34.50 721 ASP A C 1
ATOM 5434 O O . ASP A 1 721 ? -16.650 -15.762 27.060 1.00 34.50 721 ASP A O 1
ATOM 5438 N N . THR A 1 722 ? -17.212 -17.938 27.102 1.00 26.31 722 THR A N 1
ATOM 5439 C CA . THR A 1 722 ? -16.932 -18.177 28.525 1.00 26.31 722 THR A CA 1
ATOM 5440 C C . THR A 1 722 ? -15.954 -19.333 28.674 1.00 26.31 722 THR A C 1
ATOM 5442 O O . THR A 1 722 ? -16.274 -20.487 28.404 1.00 26.31 722 THR A O 1
ATOM 5445 N N . THR A 1 723 ? -14.763 -19.003 29.156 1.00 36.09 723 THR A N 1
ATOM 5446 C CA . THR A 1 723 ? -13.785 -19.912 29.758 1.00 36.09 723 THR A CA 1
ATOM 5447 C C . THR A 1 723 ? -14.400 -20.749 30.883 1.00 36.09 723 THR A C 1
ATOM 5449 O O . THR A 1 723 ? -14.953 -20.148 31.804 1.00 36.09 723 THR A O 1
ATOM 5452 N N . HIS A 1 724 ? -14.236 -22.081 30.866 1.00 24.12 724 HIS A N 1
ATOM 5453 C CA . HIS A 1 724 ? -13.951 -22.936 32.042 1.00 24.12 724 HIS A CA 1
ATOM 5454 C C . HIS A 1 724 ? -13.883 -24.439 31.658 1.00 24.12 724 HIS A C 1
ATOM 5456 O O . HIS A 1 724 ? -14.286 -24.790 30.556 1.00 24.12 724 HIS A O 1
ATOM 5462 N N . PRO A 1 725 ? -13.524 -25.354 32.582 1.00 32.16 725 PRO A N 1
ATOM 5463 C CA . PRO A 1 725 ? -12.216 -25.766 33.091 1.00 32.16 725 PRO A CA 1
ATOM 5464 C C . PRO A 1 725 ? -11.819 -27.175 32.569 1.00 32.16 725 PRO A C 1
ATOM 5466 O O . PRO A 1 725 ? -12.492 -27.771 31.740 1.00 32.16 725 PRO A O 1
ATOM 5469 N N . LEU A 1 726 ? -10.711 -27.696 33.096 1.00 26.14 726 LEU A N 1
ATOM 5470 C CA . LEU A 1 726 ? -10.113 -29.018 32.872 1.00 26.14 726 LEU A CA 1
ATOM 5471 C C . LEU A 1 726 ? -11.077 -30.220 32.683 1.00 26.14 726 LEU A C 1
ATOM 5473 O O . LEU A 1 726 ? -12.049 -30.406 33.411 1.00 26.14 726 LEU A O 1
ATOM 5477 N N . VAL A 1 727 ? -10.648 -31.061 31.735 1.00 31.42 727 VAL A N 1
ATOM 5478 C CA . VAL A 1 727 ? -10.983 -32.446 31.334 1.00 31.42 727 VAL A CA 1
ATOM 5479 C C . VAL A 1 727 ? -11.475 -33.395 32.451 1.00 31.42 727 VAL A C 1
ATOM 5481 O O . VAL A 1 727 ? -10.977 -33.353 33.577 1.00 31.42 727 VAL A O 1
ATOM 5484 N N . PRO A 1 728 ? -12.315 -34.390 32.093 1.00 24.52 728 PRO A N 1
ATOM 5485 C CA . PRO A 1 728 ? -11.942 -35.782 32.365 1.00 24.52 728 PRO A CA 1
ATOM 5486 C C . PRO A 1 728 ? -12.037 -36.688 31.121 1.00 24.52 728 PRO A C 1
ATOM 5488 O O . PRO A 1 728 ? -13.063 -36.756 30.448 1.00 24.52 728 PRO A O 1
ATOM 5491 N N . HIS A 1 729 ? -10.964 -37.447 30.867 1.00 34.28 729 HIS A N 1
ATOM 5492 C CA . HIS A 1 729 ? -10.950 -38.628 30.001 1.00 34.28 729 HIS A CA 1
ATOM 5493 C C . HIS A 1 729 ? -12.039 -39.614 30.427 1.00 34.28 729 HIS A C 1
ATOM 5495 O O . HIS A 1 729 ? -12.138 -39.849 31.625 1.00 34.28 729 HIS A O 1
ATOM 5501 N N . HIS A 1 730 ? -12.729 -40.272 29.484 1.00 25.66 730 HIS A N 1
ATOM 5502 C CA . HIS A 1 730 ? -13.213 -41.657 29.615 1.00 25.66 730 HIS A CA 1
ATOM 5503 C C . HIS A 1 730 ? -13.533 -42.272 28.233 1.00 25.66 730 HIS A C 1
ATOM 5505 O O . HIS A 1 730 ? -14.407 -41.799 27.520 1.00 25.66 730 HIS A O 1
ATOM 5511 N N . GLY A 1 731 ? -12.828 -43.360 27.903 1.00 25.00 731 GLY A N 1
ATOM 5512 C CA . GLY A 1 731 ? -13.395 -44.606 27.370 1.00 25.00 731 GLY A CA 1
ATOM 5513 C C . GLY A 1 731 ? -14.161 -44.608 26.039 1.00 25.00 731 GLY A C 1
ATOM 5514 O O . GLY A 1 731 ? -15.353 -44.343 26.001 1.00 25.00 731 GLY A O 1
ATOM 5515 N N . ALA A 1 732 ? -13.487 -45.105 24.998 1.00 32.53 732 ALA A N 1
ATOM 5516 C CA . ALA A 1 732 ? -13.997 -46.031 23.979 1.00 32.53 732 ALA A CA 1
ATOM 5517 C C . ALA A 1 732 ? -15.486 -45.949 23.563 1.00 32.53 732 ALA A C 1
ATOM 5519 O O . ALA A 1 732 ? -16.360 -46.526 24.210 1.00 32.53 732 ALA A O 1
ATOM 5520 N N . ARG A 1 733 ? -15.725 -45.433 22.350 1.00 26.34 733 ARG A N 1
ATOM 5521 C CA . ARG A 1 733 ? -16.555 -46.079 21.313 1.00 26.34 733 ARG A CA 1
ATOM 5522 C C . ARG A 1 733 ? -16.328 -45.376 19.975 1.00 26.34 733 ARG A C 1
ATOM 5524 O O . ARG A 1 733 ? -16.596 -44.189 19.837 1.00 26.34 733 ARG A O 1
ATOM 5531 N N . ILE A 1 734 ? -15.832 -46.132 18.999 1.00 34.81 734 ILE A N 1
ATOM 5532 C CA . ILE A 1 734 ? -15.741 -45.732 17.592 1.00 34.81 734 ILE A CA 1
ATOM 5533 C C . ILE A 1 734 ? -17.166 -45.403 17.120 1.00 34.81 734 ILE A C 1
ATOM 5535 O O . ILE A 1 734 ? -17.985 -46.309 16.975 1.00 34.81 734 ILE A O 1
ATOM 5539 N N . MET A 1 735 ? -17.485 -44.119 16.931 1.00 30.89 735 MET A N 1
ATOM 5540 C CA . MET A 1 735 ? -18.720 -43.700 16.266 1.00 30.89 735 MET A CA 1
ATOM 5541 C C . MET A 1 735 ? -18.453 -43.591 14.766 1.00 30.89 735 MET A C 1
ATOM 5543 O O . MET A 1 735 ? -17.663 -42.766 14.312 1.00 30.89 735 MET A O 1
ATOM 5547 N N . SER A 1 736 ? -19.120 -44.454 14.006 1.00 31.94 736 SER A N 1
ATOM 5548 C CA . SER A 1 736 ? -19.007 -44.669 12.559 1.00 31.94 736 SER A CA 1
ATOM 5549 C C . SER A 1 736 ? -19.478 -43.501 11.674 1.00 31.94 736 SER A C 1
ATOM 5551 O O . SER A 1 736 ? -19.700 -43.706 10.488 1.00 31.94 736 SER A O 1
ATOM 5553 N N . ASP A 1 737 ? -19.634 -42.297 12.226 1.00 42.53 737 ASP A N 1
ATOM 5554 C CA . ASP A 1 737 ? -20.293 -41.153 11.572 1.00 42.53 737 ASP A CA 1
ATOM 5555 C C . ASP A 1 737 ? -19.341 -39.964 11.302 1.00 42.53 737 ASP A C 1
ATOM 5557 O O . ASP A 1 737 ? -19.653 -39.027 10.579 1.00 42.53 737 ASP A O 1
ATOM 5561 N N . ARG A 1 738 ? -18.105 -39.983 11.827 1.00 26.64 738 ARG A N 1
ATOM 5562 C CA . ARG A 1 738 ? -17.187 -38.825 11.699 1.00 26.64 738 ARG A CA 1
ATOM 5563 C C . ARG A 1 738 ? -16.513 -38.665 10.325 1.00 26.64 738 ARG A C 1
ATOM 5565 O O . ARG A 1 738 ? -15.839 -37.666 10.086 1.00 26.64 738 ARG A O 1
ATOM 5572 N N . PHE A 1 739 ? -16.642 -39.658 9.446 1.00 36.56 739 PHE A N 1
ATOM 5573 C CA . PHE A 1 739 ? -16.027 -39.684 8.110 1.00 36.56 739 PHE A CA 1
ATOM 5574 C C . PHE A 1 739 ? -17.066 -39.790 6.988 1.00 36.56 739 PHE A C 1
ATOM 5576 O O . PHE A 1 739 ? -16.718 -40.170 5.868 1.00 36.56 739 PHE A O 1
ATOM 5583 N N . ASP A 1 740 ? -18.327 -39.456 7.276 1.00 48.53 740 ASP A N 1
ATOM 5584 C CA . ASP A 1 740 ? -19.370 -39.383 6.258 1.00 48.53 740 ASP A CA 1
ATOM 5585 C C . ASP A 1 740 ? -18.994 -38.327 5.202 1.00 48.53 740 ASP A C 1
ATOM 5587 O O . ASP A 1 740 ? -18.787 -37.143 5.486 1.00 48.53 740 ASP A O 1
ATOM 5591 N N . HIS A 1 741 ? -18.835 -38.794 3.968 1.00 38.28 741 HIS A N 1
ATOM 5592 C CA . HIS A 1 741 ? -18.460 -37.975 2.828 1.00 38.28 741 HIS A CA 1
ATOM 5593 C C . HIS A 1 741 ? -19.557 -36.962 2.474 1.00 38.28 741 HIS A C 1
ATOM 5595 O O . HIS A 1 741 ? -19.235 -35.801 2.219 1.00 38.28 741 HIS A O 1
ATOM 5601 N N . ASP A 1 742 ? -20.830 -37.360 2.536 1.00 42.53 742 ASP A N 1
ATOM 5602 C CA . ASP A 1 742 ? -21.960 -36.509 2.156 1.00 42.53 742 ASP A CA 1
ATOM 5603 C C . ASP A 1 742 ? -22.155 -35.377 3.178 1.00 42.53 742 ASP A C 1
ATOM 5605 O O . ASP A 1 742 ? -22.394 -34.220 2.813 1.00 42.53 742 ASP A O 1
ATOM 5609 N N . ALA A 1 743 ? -21.946 -35.673 4.466 1.00 43.91 743 ALA A N 1
ATOM 5610 C CA . ALA A 1 743 ? -21.962 -34.678 5.536 1.00 43.91 743 ALA A CA 1
ATOM 5611 C C . ALA A 1 743 ? -20.791 -33.681 5.435 1.00 43.91 743 ALA A C 1
ATOM 5613 O O . ALA A 1 743 ? -20.978 -32.478 5.637 1.00 43.91 743 ALA A O 1
ATOM 5614 N N . ASN A 1 744 ? -19.586 -34.146 5.086 1.00 32.69 744 ASN A N 1
ATOM 5615 C CA . ASN A 1 744 ? -18.415 -33.278 4.904 1.00 32.69 744 ASN A CA 1
ATOM 5616 C C . ASN A 1 744 ? -18.522 -32.411 3.636 1.00 32.69 744 ASN A C 1
ATOM 5618 O O . ASN A 1 744 ? -18.166 -31.231 3.674 1.00 32.69 744 ASN A O 1
ATOM 5622 N N . LEU A 1 745 ? -19.105 -32.937 2.553 1.00 38.59 745 LEU A N 1
ATOM 5623 C CA . LEU A 1 745 ? -19.410 -32.180 1.335 1.00 38.59 745 LEU A CA 1
ATOM 5624 C C . LEU A 1 745 ? -20.439 -31.065 1.592 1.00 38.59 745 LEU A C 1
ATOM 5626 O O . LEU A 1 745 ? -20.306 -29.965 1.056 1.00 38.59 745 LEU A O 1
ATOM 5630 N N . ALA A 1 746 ? -21.434 -31.309 2.451 1.00 41.31 746 ALA A N 1
ATOM 5631 C CA . ALA A 1 746 ? -22.427 -30.306 2.841 1.00 41.31 746 ALA A CA 1
ATOM 5632 C C . ALA A 1 746 ? -21.853 -29.188 3.738 1.00 41.31 746 ALA A C 1
ATOM 5634 O O . ALA A 1 746 ? -22.358 -28.062 3.716 1.00 41.31 746 ALA A O 1
ATOM 5635 N N . ARG A 1 747 ? -20.791 -29.470 4.511 1.00 38.09 747 ARG A N 1
ATOM 5636 C CA . ARG A 1 747 ? -20.100 -28.485 5.369 1.00 38.09 747 ARG A CA 1
ATOM 5637 C C . ARG A 1 747 ? -19.201 -27.531 4.581 1.00 38.09 747 ARG A C 1
ATOM 5639 O O . ARG A 1 747 ? -19.064 -26.389 5.004 1.00 38.09 747 ARG A O 1
ATOM 5646 N N . ALA A 1 748 ? -18.689 -27.944 3.419 1.00 32.03 748 ALA A N 1
ATOM 5647 C CA . ALA A 1 748 ? -17.857 -27.137 2.511 1.00 32.03 748 ALA A CA 1
ATOM 5648 C C . ALA A 1 748 ? -18.612 -25.991 1.791 1.00 32.03 748 ALA A C 1
ATOM 5650 O O . ALA A 1 748 ? -18.204 -25.538 0.723 1.00 32.03 748 ALA A O 1
ATOM 5651 N N . GLY A 1 749 ? -19.757 -25.549 2.320 1.00 33.09 749 GLY A N 1
ATOM 5652 C CA . GLY A 1 749 ? -20.707 -24.707 1.599 1.00 33.09 749 GLY A CA 1
ATOM 5653 C C . GLY A 1 749 ? -21.416 -23.628 2.411 1.00 33.09 749 GLY A C 1
ATOM 5654 O O . GLY A 1 749 ? -22.438 -23.131 1.934 1.00 33.09 749 GLY A O 1
ATOM 5655 N N . SER A 1 750 ? -20.957 -23.214 3.604 1.00 24.48 750 SER A N 1
ATOM 5656 C CA . SER A 1 750 ? -21.689 -22.140 4.297 1.00 24.48 750 SER A CA 1
ATOM 5657 C C . SER A 1 750 ? -20.902 -21.192 5.217 1.00 24.48 750 SER A C 1
ATOM 5659 O O . SER A 1 750 ? -20.380 -21.595 6.248 1.00 24.48 750 SER A O 1
ATOM 5661 N N . TRP A 1 751 ? -21.077 -19.901 4.885 1.00 22.14 751 TRP A N 1
ATOM 5662 C CA . TRP A 1 751 ? -20.851 -18.637 5.616 1.00 22.14 751 TRP A CA 1
ATOM 5663 C C . TRP A 1 751 ? -19.512 -17.887 5.473 1.00 22.14 751 TRP A C 1
ATOM 5665 O O . TRP A 1 751 ? -18.451 -18.444 5.265 1.00 22.14 751 TRP A O 1
ATOM 5675 N N . ARG A 1 752 ? -19.643 -16.546 5.461 1.00 22.83 752 ARG A N 1
ATOM 5676 C CA . ARG A 1 752 ? -18.730 -15.526 4.911 1.00 22.83 752 ARG A CA 1
ATOM 5677 C C . ARG A 1 752 ? -17.963 -14.737 5.986 1.00 22.83 752 ARG A C 1
ATOM 5679 O O . ARG A 1 752 ? -18.529 -14.443 7.035 1.00 22.83 752 ARG A O 1
ATOM 5686 N N . ALA A 1 753 ? -16.822 -14.200 5.525 1.00 22.44 753 ALA A N 1
ATOM 5687 C CA . ALA A 1 753 ? -16.136 -12.937 5.861 1.00 22.44 753 ALA A CA 1
ATOM 5688 C C . ALA A 1 753 ? -14.895 -13.021 6.773 1.00 22.44 753 ALA A C 1
ATOM 5690 O O . ALA A 1 753 ? -15.042 -13.086 7.987 1.00 22.44 753 ALA A O 1
ATOM 5691 N N . HIS A 1 754 ? -13.696 -12.892 6.178 1.00 25.02 754 HIS A N 1
ATOM 5692 C CA . HIS A 1 754 ? -12.546 -12.111 6.677 1.00 25.02 754 HIS A CA 1
ATOM 5693 C C . HIS A 1 754 ? -11.415 -12.045 5.614 1.00 25.02 754 HIS A C 1
ATOM 5695 O O . HIS A 1 754 ? -11.420 -12.829 4.667 1.00 25.02 754 HIS A O 1
ATOM 5701 N N . ARG A 1 755 ? -10.483 -11.087 5.749 1.00 24.91 755 ARG A N 1
ATOM 5702 C CA . ARG A 1 755 ? -9.228 -10.931 4.979 1.00 24.91 755 ARG A CA 1
ATOM 5703 C C . ARG A 1 755 ? -8.061 -11.245 5.925 1.00 24.91 755 ARG A C 1
ATOM 5705 O O . ARG A 1 755 ? -8.066 -10.720 7.029 1.00 24.91 755 ARG A O 1
ATOM 5712 N N . SER A 1 756 ? -7.076 -12.043 5.509 1.00 26.12 756 SER A N 1
ATOM 5713 C CA . SER A 1 756 ? -5.912 -12.368 6.354 1.00 26.12 756 SER A CA 1
ATOM 5714 C C . SER A 1 756 ? -4.811 -11.292 6.275 1.00 26.12 756 SER A C 1
ATOM 5716 O O . SER A 1 756 ? -4.481 -10.857 5.167 1.00 26.12 756 SER A O 1
ATOM 5718 N N . PRO A 1 757 ? -4.241 -10.857 7.415 1.00 28.16 757 PRO A N 1
ATOM 5719 C CA . PRO A 1 757 ? -3.008 -10.084 7.491 1.00 28.16 757 PRO A CA 1
ATOM 5720 C C . PRO A 1 757 ? -1.792 -11.023 7.436 1.00 28.16 757 PRO A C 1
ATOM 5722 O O . PRO A 1 757 ? -1.683 -11.967 8.217 1.00 28.16 757 PRO A O 1
ATOM 5725 N N . PHE A 1 758 ? -0.872 -10.757 6.508 1.00 28.83 758 PHE A N 1
ATOM 5726 C CA . PHE A 1 758 ? 0.361 -11.528 6.351 1.00 28.83 758 PHE A CA 1
ATOM 5727 C C . PHE A 1 758 ? 1.190 -11.544 7.634 1.00 28.83 758 PHE A C 1
ATOM 5729 O O . PHE A 1 758 ? 1.411 -10.517 8.278 1.00 28.83 758 PHE A O 1
ATOM 5736 N N . TRP A 1 759 ? 1.684 -12.731 7.950 1.00 31.41 759 TRP A N 1
ATOM 5737 C CA . TRP A 1 759 ? 2.679 -12.970 8.976 1.00 31.41 759 TRP A CA 1
ATOM 5738 C C . TRP A 1 759 ? 4.047 -12.464 8.502 1.00 31.41 759 TRP A C 1
ATOM 5740 O O . TRP A 1 759 ? 4.514 -12.918 7.454 1.00 31.41 759 TRP A O 1
ATOM 5750 N N . PRO A 1 760 ? 4.717 -11.533 9.201 1.00 30.67 760 PRO A N 1
ATOM 5751 C CA . PRO A 1 760 ? 6.104 -11.227 8.885 1.00 30.67 760 PRO A CA 1
ATOM 5752 C C . PRO A 1 760 ? 7.006 -12.397 9.327 1.00 30.67 760 PRO A C 1
ATOM 5754 O O . PRO A 1 760 ? 6.705 -13.049 10.329 1.00 30.67 760 PRO A O 1
ATOM 5757 N N . PRO A 1 761 ? 8.120 -12.675 8.626 1.00 39.22 761 PRO A N 1
ATOM 5758 C CA . PRO A 1 761 ? 9.135 -13.584 9.148 1.00 39.22 761 PRO A CA 1
ATOM 5759 C C . PRO A 1 761 ? 9.675 -13.038 10.478 1.00 39.22 761 PRO A C 1
ATOM 5761 O O . PRO A 1 761 ? 9.865 -11.828 10.623 1.00 39.22 761 PRO A O 1
ATOM 5764 N N . ALA A 1 762 ? 9.899 -13.931 11.445 1.00 40.72 762 ALA A N 1
ATOM 5765 C CA . ALA A 1 762 ? 10.366 -13.586 12.784 1.00 40.72 762 ALA A CA 1
ATOM 5766 C C . ALA A 1 762 ? 11.652 -12.734 12.750 1.00 40.72 762 ALA A C 1
ATOM 5768 O O . ALA A 1 762 ? 12.607 -13.044 12.029 1.00 40.72 762 ALA A O 1
ATOM 5769 N N . GLU A 1 763 ? 11.694 -11.669 13.558 1.00 36.66 763 GLU A N 1
ATOM 5770 C CA . GLU A 1 763 ? 12.911 -10.895 13.819 1.00 36.66 763 GLU A CA 1
ATOM 5771 C C . GLU A 1 763 ? 13.908 -11.775 14.585 1.00 36.66 763 GLU A C 1
ATOM 5773 O O . GLU A 1 763 ? 13.798 -11.973 15.791 1.00 36.66 763 GLU A O 1
ATOM 5778 N N . GLY A 1 764 ? 14.874 -12.347 13.871 1.00 43.66 764 GLY A N 1
ATOM 5779 C CA . GLY A 1 764 ? 15.877 -13.235 14.458 1.00 43.66 764 GLY A CA 1
ATOM 5780 C C . GLY A 1 764 ? 16.058 -14.473 13.606 1.00 43.66 764 GLY A C 1
ATOM 5781 O O . GLY A 1 764 ? 15.621 -15.561 13.965 1.00 43.66 764 GLY A O 1
ATOM 5782 N N . TYR A 1 765 ? 16.680 -14.290 12.450 1.00 45.53 765 TYR A N 1
ATOM 5783 C CA . TYR A 1 765 ? 16.886 -15.371 11.510 1.00 45.53 765 TYR A CA 1
ATOM 5784 C C . TYR A 1 765 ? 18.172 -16.143 11.842 1.00 45.53 765 TYR A C 1
ATOM 5786 O O . TYR A 1 765 ? 19.254 -15.552 11.897 1.00 45.53 765 TYR A O 1
ATOM 5794 N N . ARG A 1 766 ? 18.068 -17.461 12.046 1.00 47.06 766 ARG A N 1
ATOM 5795 C CA . ARG A 1 766 ? 19.212 -18.368 12.213 1.00 47.06 766 ARG A CA 1
ATOM 5796 C C . ARG A 1 766 ? 19.418 -19.176 10.931 1.00 47.06 766 ARG A C 1
ATOM 5798 O O . ARG A 1 766 ? 18.617 -20.043 10.596 1.00 47.06 766 ARG A O 1
ATOM 5805 N N . LEU A 1 767 ? 20.518 -18.887 10.237 1.00 42.97 767 LEU A N 1
ATOM 5806 C CA . LEU A 1 767 ? 21.022 -19.706 9.136 1.00 42.97 767 LEU A CA 1
ATOM 5807 C C . LEU A 1 767 ? 21.628 -20.987 9.712 1.00 42.97 767 LEU A C 1
ATOM 5809 O O . LEU A 1 767 ? 22.595 -20.926 10.472 1.00 42.97 767 LEU A O 1
ATOM 5813 N N . ALA A 1 768 ? 21.070 -22.137 9.348 1.00 46.38 768 ALA A N 1
ATOM 5814 C CA . ALA A 1 768 ? 21.721 -23.427 9.545 1.00 46.38 768 ALA A CA 1
ATOM 5815 C C . ALA A 1 768 ? 22.344 -23.876 8.213 1.00 46.38 768 ALA A C 1
ATOM 5817 O O . ALA A 1 768 ? 21.795 -23.612 7.148 1.00 46.38 768 ALA A O 1
ATOM 5818 N N . CYS A 1 769 ? 23.499 -24.534 8.248 1.00 49.19 769 CYS A N 1
ATOM 5819 C CA . CYS A 1 769 ? 24.125 -25.085 7.044 1.00 49.19 769 CY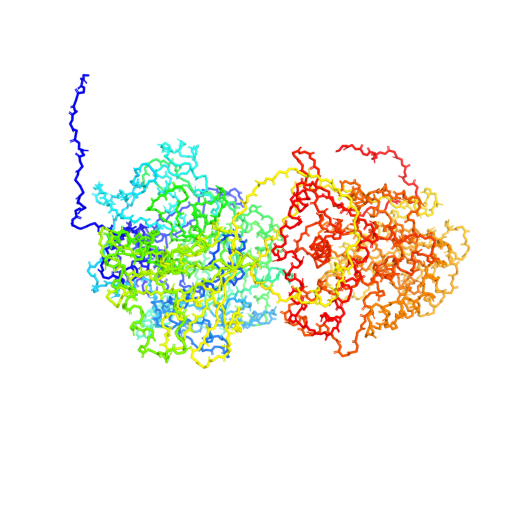S A CA 1
ATOM 5820 C C . CYS A 1 769 ? 23.814 -26.581 6.970 1.00 49.19 769 CYS A C 1
ATOM 5822 O O . CYS A 1 769 ? 23.960 -27.284 7.972 1.00 49.19 769 CYS A O 1
ATOM 5824 N N . LEU A 1 770 ? 23.372 -27.065 5.806 1.00 52.16 770 LEU A N 1
ATOM 5825 C CA . LEU A 1 770 ? 23.168 -28.496 5.592 1.00 52.16 770 LEU A CA 1
ATOM 5826 C C . LEU A 1 770 ? 24.457 -29.139 5.064 1.00 52.16 770 LEU A C 1
ATOM 5828 O O . LEU A 1 770 ? 24.758 -29.015 3.881 1.00 52.16 770 LEU A O 1
ATOM 5832 N N . ASP A 1 771 ? 25.176 -29.864 5.920 1.00 54.00 771 ASP A N 1
ATOM 5833 C CA . ASP A 1 771 ? 26.303 -30.704 5.500 1.00 54.00 771 ASP A CA 1
ATOM 5834 C C . ASP A 1 771 ? 25.786 -32.016 4.878 1.00 54.00 771 ASP A C 1
ATOM 5836 O O . ASP A 1 771 ? 25.240 -32.882 5.564 1.00 54.00 771 ASP A O 1
ATOM 5840 N N . ILE A 1 772 ? 25.948 -32.158 3.559 1.00 52.91 772 ILE A N 1
ATOM 5841 C CA . ILE A 1 772 ? 25.658 -33.396 2.815 1.00 52.91 772 ILE A CA 1
ATOM 5842 C C . ILE A 1 772 ? 26.926 -34.209 2.496 1.00 52.91 772 ILE A C 1
ATOM 5844 O O . ILE A 1 772 ? 26.837 -35.239 1.824 1.00 52.91 772 ILE A O 1
ATOM 5848 N N . GLY A 1 773 ? 28.102 -33.775 2.961 1.00 53.53 773 GLY A N 1
ATOM 5849 C CA . GLY A 1 773 ? 29.401 -34.386 2.673 1.00 53.53 773 GLY A CA 1
ATOM 5850 C C . GLY A 1 773 ? 29.503 -35.835 3.151 1.00 53.53 773 GLY A C 1
ATOM 5851 O O . GLY A 1 773 ? 30.116 -36.661 2.479 1.00 53.53 773 GLY A O 1
ATOM 5852 N N . ALA A 1 774 ? 28.805 -36.185 4.237 1.00 51.97 774 ALA A N 1
ATOM 5853 C CA . ALA A 1 774 ? 28.695 -37.561 4.732 1.00 51.97 774 ALA A CA 1
ATOM 5854 C C . ALA A 1 774 ? 27.970 -38.526 3.764 1.00 51.97 774 ALA A C 1
ATOM 5856 O O . ALA A 1 774 ? 28.070 -39.741 3.926 1.00 51.97 774 ALA A O 1
ATOM 5857 N N . ALA A 1 775 ? 27.239 -38.003 2.772 1.00 52.00 775 ALA A N 1
ATOM 5858 C CA . ALA A 1 775 ? 26.505 -38.785 1.779 1.00 52.00 775 ALA A CA 1
ATOM 5859 C C . ALA A 1 775 ? 27.203 -38.855 0.402 1.00 52.00 775 ALA A C 1
ATOM 5861 O O . ALA A 1 775 ? 26.777 -39.617 -0.470 1.00 52.00 775 ALA A O 1
ATOM 5862 N N . GLY A 1 776 ? 28.269 -38.071 0.197 1.00 61.16 776 GLY A N 1
ATOM 5863 C CA . GLY A 1 776 ? 29.100 -38.099 -1.006 1.00 61.16 776 GLY A CA 1
ATOM 5864 C C . GLY A 1 776 ? 30.169 -39.203 -0.961 1.00 61.16 776 GLY A C 1
ATOM 5865 O O . GLY A 1 776 ? 30.505 -39.711 0.110 1.00 61.16 776 GLY A O 1
ATOM 5866 N N . PRO A 1 777 ? 30.724 -39.616 -2.114 1.00 65.94 777 PRO A N 1
ATOM 5867 C CA . PRO A 1 777 ? 31.862 -40.526 -2.127 1.00 65.94 777 PRO A CA 1
ATOM 5868 C C . PRO A 1 777 ? 33.110 -39.831 -1.564 1.00 65.94 777 PRO A C 1
ATOM 5870 O O . PRO A 1 777 ? 33.444 -38.730 -1.992 1.00 65.94 777 PRO A O 1
ATOM 5873 N N . ASP A 1 778 ? 33.825 -40.482 -0.644 1.00 74.31 778 ASP A N 1
ATOM 5874 C CA . ASP A 1 778 ? 35.163 -40.039 -0.237 1.00 74.31 778 ASP A CA 1
ATOM 5875 C C . ASP A 1 778 ? 36.151 -40.266 -1.391 1.00 74.31 778 ASP A C 1
ATOM 5877 O O . ASP A 1 778 ? 36.414 -41.406 -1.783 1.00 74.31 778 ASP A O 1
ATOM 5881 N N . LEU A 1 779 ? 36.640 -39.166 -1.961 1.00 74.88 779 LEU A N 1
ATOM 5882 C CA . LEU A 1 779 ? 37.583 -39.136 -3.081 1.00 74.88 779 LEU A CA 1
ATOM 5883 C C . LEU A 1 779 ? 38.958 -38.571 -2.663 1.00 74.88 779 LEU A C 1
ATOM 5885 O O . LEU A 1 779 ? 39.824 -38.361 -3.511 1.00 74.88 779 LEU A O 1
ATOM 5889 N N . GLY A 1 780 ? 39.180 -38.337 -1.362 1.00 79.31 780 GLY A N 1
ATOM 5890 C CA . GLY A 1 780 ? 40.431 -37.812 -0.816 1.00 79.31 780 GLY A CA 1
ATOM 5891 C C . GLY A 1 780 ? 40.632 -36.293 -0.961 1.00 79.31 780 GLY A C 1
ATOM 5892 O O . GLY A 1 780 ? 39.902 -35.583 -1.652 1.00 79.31 780 GLY A O 1
ATOM 5893 N N . GLY A 1 781 ? 41.670 -35.774 -0.293 1.00 76.00 781 GLY A N 1
ATOM 5894 C CA . GLY A 1 781 ? 41.918 -34.327 -0.176 1.00 76.00 781 GLY A CA 1
ATOM 5895 C C . GLY A 1 781 ? 42.273 -33.611 -1.487 1.00 76.00 781 GLY A C 1
ATOM 5896 O O . GLY A 1 781 ? 42.005 -32.418 -1.624 1.00 76.00 781 GLY A O 1
ATOM 5897 N N . GLU A 1 782 ? 42.836 -34.322 -2.469 1.00 82.81 782 GLU A N 1
ATOM 5898 C CA . GLU A 1 782 ? 43.120 -33.761 -3.799 1.00 82.81 782 GLU A CA 1
ATOM 5899 C C . GLU A 1 782 ? 41.826 -33.472 -4.576 1.00 82.81 782 GLU A C 1
ATOM 5901 O O . GLU A 1 782 ? 41.678 -32.395 -5.158 1.00 82.81 782 GLU A O 1
ATOM 5906 N N . ALA A 1 783 ? 40.844 -34.377 -4.503 1.00 79.31 783 ALA A N 1
ATOM 5907 C CA . ALA A 1 783 ? 39.530 -34.174 -5.104 1.00 79.31 783 ALA A CA 1
ATOM 5908 C C . ALA A 1 783 ? 38.785 -33.002 -4.448 1.00 79.31 783 ALA A C 1
ATOM 5910 O O . ALA A 1 783 ? 38.204 -32.178 -5.152 1.00 79.31 783 ALA A O 1
ATOM 5911 N N . ALA A 1 784 ? 38.860 -32.865 -3.118 1.00 74.25 784 ALA A N 1
ATOM 5912 C CA . ALA A 1 784 ? 38.257 -31.743 -2.392 1.00 74.25 784 ALA A CA 1
ATOM 5913 C C . ALA A 1 784 ? 38.782 -30.376 -2.878 1.00 74.25 784 ALA A C 1
ATOM 5915 O O . ALA A 1 784 ? 37.998 -29.461 -3.133 1.00 74.25 784 ALA A O 1
ATOM 5916 N N . ALA A 1 785 ? 40.098 -30.249 -3.084 1.00 78.75 785 ALA A N 1
ATOM 5917 C CA . ALA A 1 785 ? 40.703 -29.021 -3.604 1.00 78.75 785 ALA A CA 1
ATOM 5918 C C . ALA A 1 785 ? 40.253 -28.704 -5.044 1.00 78.75 785 ALA A C 1
ATOM 5920 O O . ALA A 1 785 ? 40.040 -27.540 -5.397 1.00 78.75 785 ALA A O 1
ATOM 5921 N N . LEU A 1 786 ? 40.085 -29.733 -5.880 1.00 82.44 786 LEU A N 1
ATOM 5922 C CA . LEU A 1 786 ? 39.591 -29.574 -7.246 1.00 82.44 786 LEU A CA 1
ATOM 5923 C C . LEU A 1 786 ? 38.096 -29.216 -7.297 1.00 82.44 786 LEU A C 1
ATOM 5925 O O . LEU A 1 786 ? 37.720 -28.406 -8.144 1.00 82.44 786 LEU A O 1
ATOM 5929 N N . PHE A 1 787 ? 37.260 -29.731 -6.387 1.00 77.62 787 PHE A N 1
ATOM 5930 C CA . PHE A 1 787 ? 35.858 -29.305 -6.265 1.00 77.62 787 PHE A CA 1
ATOM 5931 C C . PHE A 1 787 ? 35.736 -27.828 -5.889 1.00 77.62 787 PHE A C 1
ATOM 5933 O O . PHE A 1 787 ? 34.973 -27.105 -6.528 1.00 77.62 787 PHE A O 1
ATOM 5940 N N . GLU A 1 788 ? 36.530 -27.348 -4.926 1.00 76.50 788 GLU A N 1
ATOM 5941 C CA . GLU A 1 788 ? 36.547 -25.924 -4.562 1.00 76.50 788 GLU A CA 1
ATOM 5942 C C . GLU A 1 788 ? 36.981 -25.037 -5.729 1.00 76.50 788 GLU A C 1
ATOM 5944 O O . GLU A 1 788 ? 36.371 -24.000 -6.006 1.00 76.50 788 GLU A O 1
ATOM 5949 N N . ARG A 1 789 ? 38.003 -25.472 -6.474 1.00 83.19 789 ARG A N 1
ATOM 5950 C CA . ARG A 1 789 ? 38.437 -24.776 -7.687 1.00 83.19 789 ARG A CA 1
ATOM 5951 C C . ARG A 1 789 ? 37.329 -24.738 -8.739 1.00 83.19 789 ARG A C 1
ATOM 5953 O O . ARG A 1 789 ? 37.086 -23.681 -9.318 1.00 83.19 789 ARG A O 1
ATOM 5960 N N . LEU A 1 790 ? 36.664 -25.864 -8.988 1.00 80.38 790 LEU A N 1
ATOM 5961 C CA . LEU A 1 790 ? 35.575 -25.967 -9.957 1.00 80.38 790 LEU A CA 1
ATOM 5962 C C . LEU A 1 790 ? 34.397 -25.062 -9.570 1.00 80.38 790 LEU A C 1
ATOM 5964 O O . LEU A 1 790 ? 33.890 -24.324 -10.411 1.00 80.38 790 LEU A O 1
ATOM 5968 N N . ARG A 1 791 ? 34.024 -25.038 -8.287 1.00 72.75 791 ARG A N 1
ATOM 5969 C CA . ARG A 1 791 ? 32.989 -24.154 -7.735 1.00 72.75 791 ARG A CA 1
ATOM 5970 C C . ARG A 1 791 ? 33.329 -22.678 -7.931 1.00 72.75 791 ARG A C 1
ATOM 5972 O O . ARG A 1 791 ? 32.488 -21.921 -8.410 1.00 72.75 791 ARG A O 1
ATOM 5979 N N . ALA A 1 792 ? 34.558 -22.272 -7.608 1.00 77.31 792 ALA A N 1
ATOM 5980 C CA . ALA A 1 792 ? 35.008 -20.890 -7.771 1.00 77.31 792 ALA A CA 1
ATOM 5981 C C . ALA A 1 792 ? 34.974 -20.432 -9.239 1.00 77.31 792 ALA A C 1
ATOM 5983 O O . ALA A 1 792 ? 34.616 -19.289 -9.518 1.00 77.31 792 ALA A O 1
ATOM 5984 N N . LEU A 1 793 ? 35.310 -21.327 -10.176 1.00 81.25 793 LEU A N 1
ATOM 5985 C CA . LEU A 1 793 ? 35.218 -21.049 -11.610 1.00 81.25 793 LEU A CA 1
ATOM 5986 C C . LEU A 1 793 ? 33.765 -20.843 -12.058 1.00 81.25 793 LEU A C 1
ATOM 5988 O O . LEU A 1 793 ? 33.485 -19.880 -12.763 1.00 81.25 793 LEU A O 1
ATOM 5992 N N . ILE A 1 794 ? 32.837 -21.694 -11.611 1.00 73.62 794 ILE A N 1
ATOM 5993 C CA . ILE A 1 794 ? 31.409 -21.570 -11.951 1.00 73.62 794 ILE A CA 1
ATOM 5994 C C . ILE A 1 794 ? 30.802 -20.296 -11.331 1.00 73.62 794 ILE A C 1
ATOM 5996 O O . ILE A 1 794 ? 30.023 -19.606 -11.985 1.00 73.62 794 ILE A O 1
ATOM 6000 N N . GLU A 1 795 ? 31.179 -19.939 -10.100 1.00 71.44 795 GLU A N 1
ATOM 6001 C CA . GLU A 1 795 ? 30.732 -18.693 -9.459 1.00 71.44 795 GLU A CA 1
ATOM 6002 C C . GLU A 1 795 ? 31.265 -17.454 -10.196 1.00 71.44 795 GLU A C 1
ATOM 6004 O O . GLU A 1 795 ? 30.527 -16.496 -10.413 1.00 71.44 795 GLU A O 1
ATOM 6009 N N . ALA A 1 796 ? 32.527 -17.472 -10.637 1.00 75.19 796 ALA A N 1
ATOM 6010 C CA . ALA A 1 796 ? 33.105 -16.376 -11.412 1.00 75.19 796 ALA A CA 1
ATOM 6011 C C . ALA A 1 796 ? 32.395 -16.180 -12.763 1.00 75.19 796 ALA A C 1
ATOM 6013 O O . ALA A 1 796 ? 32.087 -15.045 -13.132 1.00 75.19 796 ALA A O 1
ATOM 6014 N N . GLU A 1 797 ? 32.083 -17.274 -13.466 1.00 72.81 797 GLU A N 1
ATOM 6015 C CA . GLU A 1 797 ? 31.277 -17.249 -14.694 1.00 72.81 797 GLU A CA 1
ATOM 6016 C C . GLU A 1 797 ? 29.888 -16.643 -14.445 1.00 72.81 797 GLU A C 1
ATOM 6018 O O . GLU A 1 797 ? 29.431 -15.796 -15.212 1.00 72.81 797 GLU A O 1
ATOM 6023 N N . TRP A 1 798 ? 29.247 -17.001 -13.330 1.00 64.62 798 TRP A N 1
ATOM 6024 C CA . TRP A 1 798 ? 27.928 -16.489 -12.964 1.00 64.62 798 TRP A CA 1
ATOM 6025 C C . TRP A 1 798 ? 27.919 -14.986 -12.666 1.00 64.62 798 TRP A C 1
ATOM 6027 O O . TRP A 1 798 ? 27.035 -14.250 -13.116 1.00 64.62 798 TRP A O 1
ATOM 6037 N N . GLN A 1 799 ? 28.912 -14.504 -11.918 1.00 65.62 799 GLN A N 1
ATOM 6038 C CA . GLN A 1 799 ? 29.056 -13.074 -11.640 1.00 65.62 799 GLN A CA 1
ATOM 6039 C C . GLN A 1 799 ? 29.344 -12.279 -12.922 1.00 65.62 799 GLN A C 1
ATOM 6041 O O . GLN A 1 799 ? 28.846 -11.161 -13.075 1.00 65.62 799 GLN A O 1
ATOM 6046 N N . ALA A 1 800 ? 30.089 -12.863 -13.867 1.00 68.25 800 ALA A N 1
ATOM 6047 C CA . ALA A 1 800 ? 30.342 -12.263 -15.173 1.00 68.25 800 ALA A CA 1
ATOM 6048 C C . ALA A 1 800 ? 29.070 -12.190 -16.042 1.00 68.25 800 ALA A C 1
ATOM 6050 O O . ALA A 1 800 ? 28.802 -11.147 -16.640 1.00 68.25 800 ALA A O 1
ATOM 6051 N N . GLU A 1 801 ? 28.248 -13.243 -16.057 1.00 61.97 801 GLU A N 1
ATOM 6052 C CA . GLU A 1 801 ? 26.967 -13.279 -16.778 1.00 61.97 801 GLU A CA 1
ATOM 6053 C C . GLU A 1 801 ? 25.970 -12.243 -16.234 1.00 61.97 801 GLU A C 1
ATOM 6055 O O . GLU A 1 801 ? 25.369 -11.502 -17.012 1.00 61.97 801 GLU A O 1
ATOM 6060 N N . LYS A 1 802 ? 25.842 -12.103 -14.903 1.00 56.47 802 LYS A N 1
ATOM 6061 C CA . LYS A 1 802 ? 25.002 -11.062 -14.268 1.00 56.47 802 LYS A CA 1
ATOM 6062 C C . LYS A 1 802 ? 25.398 -9.637 -14.657 1.00 56.47 802 LYS A C 1
ATOM 6064 O O . LYS A 1 802 ? 24.553 -8.742 -14.656 1.00 56.47 802 LYS A O 1
ATOM 6069 N N . ALA A 1 803 ? 26.677 -9.413 -14.947 1.00 56.16 803 ALA A N 1
ATOM 6070 C CA . ALA A 1 803 ? 27.193 -8.113 -15.357 1.00 56.16 803 ALA A CA 1
ATOM 6071 C C . ALA A 1 803 ? 26.967 -7.820 -16.857 1.00 56.16 803 ALA A C 1
ATOM 6073 O O . ALA A 1 803 ? 27.027 -6.656 -17.267 1.00 56.16 803 ALA A O 1
ATOM 6074 N N . ALA A 1 804 ? 26.685 -8.836 -17.680 1.00 53.78 804 ALA A N 1
ATOM 6075 C CA . ALA A 1 804 ? 26.479 -8.710 -19.122 1.00 53.78 804 ALA A CA 1
ATOM 6076 C C . ALA A 1 804 ? 24.985 -8.539 -19.494 1.00 53.78 804 ALA A C 1
ATOM 6078 O O . ALA A 1 804 ? 24.096 -9.126 -18.886 1.00 53.78 804 ALA A O 1
ATOM 6079 N N . ARG A 1 805 ? 24.667 -7.728 -20.522 1.00 47.53 805 ARG A N 1
ATOM 6080 C CA . ARG A 1 805 ? 23.308 -7.682 -21.116 1.00 47.53 805 ARG A CA 1
ATOM 6081 C C . ARG A 1 805 ? 23.118 -8.914 -22.021 1.00 47.53 805 ARG A C 1
ATOM 6083 O O . ARG A 1 805 ? 24.023 -9.191 -22.806 1.00 47.53 805 ARG A O 1
ATOM 6090 N N . PRO A 1 806 ? 21.980 -9.629 -21.962 1.00 46.81 806 PRO A N 1
ATOM 6091 C CA . PRO A 1 806 ? 21.848 -10.943 -22.581 1.00 46.81 806 PRO A CA 1
ATOM 6092 C C . PRO A 1 806 ? 21.655 -10.810 -24.092 1.00 46.81 806 PRO A C 1
ATOM 6094 O O . PRO A 1 806 ? 20.605 -10.356 -24.538 1.00 46.81 806 PRO A O 1
ATOM 6097 N N . ASP A 1 807 ? 22.647 -11.227 -24.876 1.00 43.38 807 ASP A N 1
ATOM 6098 C CA . ASP A 1 807 ? 22.472 -11.440 -26.323 1.00 43.38 807 ASP A CA 1
ATOM 6099 C C . ASP A 1 807 ? 23.094 -12.762 -26.820 1.00 43.38 807 ASP A C 1
ATOM 6101 O O . ASP A 1 807 ? 23.097 -13.052 -28.014 1.00 43.38 807 ASP A O 1
ATOM 6105 N N . THR A 1 808 ? 23.585 -13.625 -25.920 1.00 43.53 808 THR A N 1
ATOM 6106 C CA . THR A 1 808 ? 24.153 -14.934 -26.279 1.00 43.53 808 THR A CA 1
ATOM 6107 C C . THR A 1 808 ? 23.615 -16.052 -25.383 1.00 43.53 808 THR A C 1
ATOM 6109 O O . THR A 1 808 ? 23.782 -16.039 -24.171 1.00 43.53 808 THR A O 1
ATOM 6112 N N . ARG A 1 809 ? 22.979 -17.062 -25.995 1.00 46.59 809 ARG A N 1
ATOM 6113 C CA . ARG A 1 809 ? 22.529 -18.321 -25.359 1.00 46.59 809 ARG A CA 1
ATOM 6114 C C . ARG A 1 809 ? 23.696 -19.305 -25.109 1.00 46.59 809 ARG A C 1
ATOM 6116 O O . ARG A 1 809 ? 23.569 -20.483 -25.429 1.00 46.59 809 ARG A O 1
ATOM 6123 N N . ALA A 1 810 ? 24.856 -18.842 -24.646 1.00 53.91 810 ALA A N 1
ATOM 6124 C CA . ALA A 1 810 ? 25.969 -19.740 -24.306 1.00 53.91 810 ALA A CA 1
ATOM 6125 C C . ALA A 1 810 ? 25.871 -20.152 -22.826 1.00 53.91 810 ALA A C 1
ATOM 6127 O O . ALA A 1 810 ? 25.604 -19.293 -21.995 1.00 53.91 810 ALA A O 1
ATOM 6128 N N . ALA A 1 811 ? 26.081 -21.437 -22.503 1.00 55.62 811 ALA A N 1
ATOM 6129 C CA . ALA A 1 811 ? 26.005 -21.947 -21.123 1.00 55.62 811 ALA A CA 1
ATOM 6130 C C . ALA A 1 811 ? 27.172 -21.468 -20.229 1.00 55.62 811 ALA A C 1
ATOM 6132 O O . ALA A 1 811 ? 26.988 -21.265 -19.035 1.00 55.62 811 ALA A O 1
ATOM 6133 N N . PHE A 1 812 ? 28.357 -21.236 -20.816 1.00 66.75 812 PHE A N 1
ATOM 6134 C CA . PHE A 1 812 ? 29.529 -20.639 -20.159 1.00 66.75 812 PHE A CA 1
ATOM 6135 C C . PHE A 1 812 ? 30.233 -19.652 -21.107 1.00 66.75 812 PHE A C 1
ATOM 6137 O O . PHE A 1 812 ? 30.312 -19.894 -22.314 1.00 66.75 812 PHE A O 1
ATOM 6144 N N . HIS A 1 813 ? 30.773 -18.557 -20.571 1.00 71.19 813 HIS A N 1
ATOM 6145 C CA . HIS A 1 813 ? 31.592 -17.577 -21.288 1.00 71.19 813 HIS A CA 1
ATOM 6146 C C . HIS A 1 813 ? 33.050 -18.042 -21.445 1.00 71.19 813 HIS A C 1
ATOM 6148 O O . HIS A 1 813 ? 33.652 -17.802 -22.494 1.00 71.19 813 HIS A O 1
ATOM 6154 N N . ALA A 1 814 ? 33.605 -18.742 -20.449 1.00 79.50 814 ALA A N 1
ATOM 6155 C CA . ALA A 1 814 ? 34.929 -19.367 -20.506 1.00 79.50 814 ALA A CA 1
ATOM 6156 C C . ALA A 1 814 ? 34.886 -20.855 -20.081 1.00 79.50 814 ALA A C 1
ATOM 6158 O O . ALA A 1 814 ? 35.310 -21.212 -18.981 1.00 79.50 814 ALA A O 1
ATOM 6159 N N . PRO A 1 815 ? 34.434 -21.772 -20.959 1.00 80.44 815 PRO A N 1
ATOM 6160 C CA . PRO A 1 815 ? 34.268 -23.187 -20.607 1.00 80.44 815 PRO A CA 1
ATOM 6161 C C . PRO A 1 815 ? 35.584 -23.962 -20.404 1.00 80.44 815 PRO A C 1
ATOM 6163 O O . PRO A 1 815 ? 35.587 -25.007 -19.757 1.00 80.44 815 PRO A O 1
ATOM 6166 N N . GLY A 1 816 ? 36.714 -23.474 -20.934 1.00 86.88 816 GLY A N 1
ATOM 6167 C CA . GLY A 1 816 ? 38.012 -24.167 -20.896 1.00 86.88 816 GLY A CA 1
ATOM 6168 C C . GLY A 1 816 ? 38.499 -24.520 -19.480 1.00 86.88 816 GLY A C 1
ATOM 6169 O O . GLY A 1 816 ? 38.677 -25.703 -19.195 1.00 86.88 816 GLY A O 1
ATOM 6170 N N . PRO A 1 817 ? 38.650 -23.541 -18.564 1.00 87.75 817 PRO A N 1
ATOM 6171 C CA . PRO A 1 817 ? 39.058 -23.797 -17.180 1.00 87.75 817 PRO A CA 1
ATOM 6172 C C . PRO A 1 817 ? 38.138 -24.759 -16.414 1.00 87.75 817 PRO A C 1
ATOM 6174 O O . PRO A 1 817 ? 38.616 -25.542 -15.589 1.00 87.75 817 PRO A O 1
ATOM 6177 N N . ILE A 1 818 ? 36.829 -24.713 -16.684 1.00 85.19 818 ILE A N 1
ATOM 6178 C CA . ILE A 1 818 ? 35.832 -25.611 -16.084 1.00 85.19 818 ILE A CA 1
ATOM 6179 C C . ILE A 1 818 ? 36.041 -27.034 -16.608 1.00 85.19 818 ILE A C 1
ATOM 6181 O O . ILE A 1 818 ? 36.182 -27.966 -15.816 1.00 85.19 818 ILE A O 1
ATOM 6185 N N . ALA A 1 819 ? 36.147 -27.193 -17.929 1.00 87.00 819 ALA A N 1
ATOM 6186 C CA . ALA A 1 819 ? 36.403 -28.474 -18.578 1.00 87.00 819 ALA A CA 1
ATOM 6187 C C . ALA A 1 819 ? 37.730 -29.107 -18.126 1.00 87.00 819 ALA A C 1
ATOM 6189 O O . ALA A 1 819 ? 37.769 -30.297 -17.831 1.00 87.00 819 ALA A O 1
ATOM 6190 N N . ASP A 1 820 ? 38.811 -28.328 -18.036 1.00 90.62 820 ASP A N 1
ATOM 6191 C CA . ASP A 1 820 ? 40.120 -28.819 -17.580 1.00 90.62 820 ASP A CA 1
ATOM 6192 C C . ASP A 1 820 ? 40.075 -29.295 -16.121 1.00 90.62 820 ASP A C 1
ATOM 6194 O O . ASP A 1 820 ? 40.633 -30.337 -15.782 1.00 90.62 820 ASP A O 1
ATOM 6198 N N . THR A 1 821 ? 39.378 -28.556 -15.252 1.00 89.31 821 THR A N 1
ATOM 6199 C CA . THR A 1 821 ? 39.238 -28.927 -13.835 1.00 89.31 821 THR A CA 1
ATOM 6200 C C . THR A 1 821 ? 38.362 -30.174 -13.669 1.00 89.31 821 THR A C 1
ATOM 6202 O O . THR A 1 821 ? 38.686 -31.043 -12.861 1.00 89.31 821 THR A O 1
ATOM 6205 N N . LEU A 1 822 ? 37.298 -30.315 -14.469 1.00 85.88 822 LEU A N 1
ATOM 6206 C CA . LEU A 1 822 ? 36.461 -31.517 -14.481 1.00 85.88 822 LEU A CA 1
ATOM 6207 C C . LEU A 1 822 ? 37.209 -32.742 -15.034 1.00 85.88 822 LEU A C 1
ATOM 6209 O O . LEU A 1 822 ? 37.055 -33.839 -14.503 1.00 85.88 822 LEU A O 1
ATOM 6213 N N . ALA A 1 823 ? 38.056 -32.566 -16.051 1.00 89.31 823 ALA A N 1
ATOM 6214 C CA . ALA A 1 823 ? 38.916 -33.633 -16.562 1.00 89.31 823 ALA A CA 1
ATOM 6215 C C . ALA A 1 823 ? 39.957 -34.082 -15.520 1.00 89.31 823 ALA A C 1
ATOM 6217 O O . ALA A 1 823 ? 40.181 -35.278 -15.367 1.00 89.31 823 ALA A O 1
ATOM 6218 N N . ALA A 1 824 ? 40.531 -33.148 -14.754 1.00 90.50 824 ALA A N 1
ATOM 6219 C CA . ALA A 1 824 ? 41.434 -33.480 -13.651 1.00 90.50 824 ALA A CA 1
ATOM 6220 C C . ALA A 1 824 ? 40.722 -34.253 -12.525 1.00 90.50 824 ALA A C 1
ATOM 6222 O O . ALA A 1 824 ? 41.274 -35.212 -11.995 1.00 90.50 824 ALA A O 1
ATOM 6223 N N . LEU A 1 825 ? 39.476 -33.888 -12.194 1.00 85.75 825 LEU A N 1
ATOM 6224 C CA . LEU A 1 825 ? 38.645 -34.672 -11.271 1.00 85.75 825 LEU A CA 1
ATOM 6225 C C . LEU A 1 825 ? 38.333 -36.068 -11.820 1.00 85.75 825 LEU A C 1
ATOM 6227 O O . LEU A 1 825 ? 38.302 -37.026 -11.051 1.00 85.75 825 LEU A O 1
ATOM 6231 N N . ALA A 1 826 ? 38.120 -36.195 -13.134 1.00 88.31 826 ALA A N 1
ATOM 6232 C CA . ALA A 1 826 ? 37.856 -37.479 -13.773 1.00 88.31 826 ALA A CA 1
ATOM 6233 C C . ALA A 1 826 ? 38.998 -38.473 -13.534 1.00 88.31 826 ALA A C 1
ATOM 6235 O O . ALA A 1 826 ? 38.735 -39.639 -13.270 1.00 88.31 826 ALA A O 1
ATOM 6236 N N . ASP A 1 827 ? 40.253 -38.025 -13.567 1.00 89.81 827 ASP A N 1
ATOM 6237 C CA . ASP A 1 827 ? 41.418 -38.896 -13.367 1.00 89.81 827 ASP A CA 1
ATOM 6238 C C . ASP A 1 827 ? 41.523 -39.456 -11.936 1.00 89.81 827 ASP A C 1
ATOM 6240 O O . ASP A 1 827 ? 42.177 -40.480 -11.725 1.00 89.81 827 ASP A O 1
ATOM 6244 N N . LEU A 1 828 ? 40.834 -38.838 -10.969 1.00 87.62 828 LEU A N 1
ATOM 6245 C CA . LEU A 1 828 ? 40.753 -39.300 -9.581 1.00 87.62 828 LEU A CA 1
ATOM 6246 C C . LEU A 1 828 ? 39.621 -40.314 -9.346 1.00 87.62 828 LEU A C 1
ATOM 6248 O O . LEU A 1 828 ? 39.518 -40.877 -8.254 1.00 87.62 828 LEU A O 1
ATOM 6252 N N . LEU A 1 829 ? 38.768 -40.573 -10.346 1.00 86.06 829 LEU A N 1
ATOM 6253 C CA . LEU A 1 829 ? 37.669 -41.527 -10.210 1.00 86.06 829 LEU A CA 1
ATOM 6254 C C . LEU A 1 829 ? 38.176 -42.980 -10.281 1.00 86.06 829 LEU A C 1
ATOM 6256 O O . LEU A 1 829 ? 39.033 -43.322 -11.109 1.00 86.06 829 LEU A O 1
ATOM 6260 N N . PRO A 1 830 ? 37.640 -43.875 -9.432 1.00 81.06 830 PRO A N 1
ATOM 6261 C CA . PRO A 1 830 ? 38.159 -45.232 -9.302 1.00 81.06 830 PRO A CA 1
ATOM 6262 C C . PRO A 1 830 ? 37.845 -46.121 -10.515 1.00 81.06 830 PRO A C 1
ATOM 6264 O O . PRO A 1 830 ? 38.696 -46.927 -10.898 1.00 81.06 830 PRO A O 1
ATOM 6267 N N . ARG A 1 831 ? 36.668 -45.974 -11.139 1.00 89.56 831 ARG A N 1
ATOM 6268 C CA . ARG A 1 831 ? 36.201 -46.827 -12.248 1.00 89.56 831 ARG A CA 1
ATOM 6269 C C . ARG A 1 831 ? 36.382 -46.161 -13.601 1.00 89.56 831 ARG A C 1
ATOM 6271 O O . ARG A 1 831 ? 36.120 -44.973 -13.741 1.00 89.56 831 ARG A O 1
ATOM 6278 N N . GLU A 1 832 ? 36.780 -46.933 -14.610 1.00 88.25 832 GLU A N 1
ATOM 6279 C CA . GLU A 1 832 ? 37.021 -46.413 -15.963 1.00 88.25 832 GLU A CA 1
ATOM 6280 C C . GLU A 1 832 ? 35.741 -45.863 -16.609 1.00 88.25 832 GLU A C 1
ATOM 6282 O O . GLU A 1 832 ? 35.800 -44.870 -17.330 1.00 88.25 832 GLU A O 1
ATOM 6287 N N . GLU A 1 833 ? 34.583 -46.447 -16.298 1.00 85.44 833 GLU A N 1
ATOM 6288 C CA . GLU A 1 833 ? 33.272 -45.961 -16.734 1.00 85.44 833 GLU A CA 1
ATOM 6289 C C . GLU A 1 833 ? 32.972 -44.561 -16.169 1.00 85.44 833 GLU A C 1
ATOM 6291 O O . GLU A 1 833 ? 32.572 -43.667 -16.919 1.00 85.44 833 GLU A O 1
ATOM 6296 N N . ASP A 1 834 ? 33.262 -44.335 -14.882 1.00 86.88 834 ASP A N 1
ATOM 6297 C CA . ASP A 1 834 ? 33.105 -43.032 -14.224 1.00 86.88 834 ASP A CA 1
ATOM 6298 C C . ASP A 1 834 ? 34.054 -41.988 -14.847 1.00 86.88 834 ASP A C 1
ATOM 6300 O O . ASP A 1 834 ? 33.645 -40.861 -15.148 1.00 86.88 834 ASP A O 1
ATOM 6304 N N . ARG A 1 835 ? 35.316 -42.371 -15.121 1.00 91.06 835 ARG A N 1
ATOM 6305 C CA . ARG A 1 835 ? 36.297 -41.501 -15.806 1.00 91.06 835 ARG A CA 1
ATOM 6306 C C . ARG A 1 835 ? 35.827 -41.124 -17.200 1.00 91.06 835 ARG A C 1
ATOM 6308 O O . ARG A 1 835 ? 35.914 -39.960 -17.590 1.00 91.06 835 ARG A O 1
ATOM 6315 N N . LEU A 1 836 ? 35.355 -42.107 -17.965 1.00 88.12 836 LEU A N 1
ATOM 6316 C CA . LEU A 1 836 ? 34.877 -41.911 -19.327 1.00 88.12 836 LEU A CA 1
ATOM 6317 C C . LEU A 1 836 ? 33.701 -40.934 -19.345 1.00 88.12 836 LEU A C 1
ATOM 6319 O O . LEU A 1 836 ? 33.708 -39.991 -20.136 1.00 88.12 836 LEU A O 1
ATOM 6323 N N . ALA A 1 837 ? 32.737 -41.103 -18.441 1.00 83.69 837 ALA A N 1
ATOM 6324 C CA . ALA A 1 837 ? 31.602 -40.199 -18.341 1.00 83.69 837 ALA A CA 1
ATOM 6325 C C . ALA A 1 837 ? 32.011 -38.777 -17.929 1.00 83.69 837 ALA A C 1
ATOM 6327 O O . ALA A 1 837 ? 31.567 -37.802 -18.537 1.00 83.69 837 ALA A O 1
ATOM 6328 N N . ALA A 1 838 ? 32.901 -38.630 -16.945 1.00 84.62 838 ALA A N 1
ATOM 6329 C CA . ALA A 1 838 ? 33.398 -37.322 -16.522 1.00 84.62 838 ALA A CA 1
ATOM 6330 C C . ALA A 1 838 ? 34.203 -36.608 -17.626 1.00 84.62 838 ALA A C 1
ATOM 6332 O O . ALA A 1 838 ? 34.047 -35.401 -17.819 1.00 84.62 838 ALA A O 1
ATOM 6333 N N . ARG A 1 839 ? 34.995 -37.341 -18.420 1.00 89.12 839 ARG A N 1
ATOM 6334 C CA . ARG A 1 839 ? 35.705 -36.787 -19.588 1.00 89.12 839 ARG A CA 1
ATOM 6335 C C . ARG A 1 839 ? 34.755 -36.391 -20.717 1.00 89.12 839 ARG A C 1
ATOM 6337 O O . ARG A 1 839 ? 34.967 -35.351 -21.336 1.00 89.12 839 ARG A O 1
ATOM 6344 N N . LEU A 1 840 ? 33.701 -37.171 -20.966 1.00 84.25 840 LEU A N 1
ATOM 6345 C CA . LEU A 1 840 ? 32.657 -36.814 -21.933 1.00 84.25 840 LEU A CA 1
ATOM 6346 C C . LEU A 1 840 ? 31.921 -35.534 -21.515 1.00 84.25 840 LEU A C 1
ATOM 6348 O O . LEU A 1 840 ? 31.706 -34.669 -22.359 1.00 84.25 840 LEU A O 1
ATOM 6352 N N . ARG A 1 841 ? 31.621 -35.358 -20.220 1.00 83.62 841 ARG A N 1
ATOM 6353 C CA . ARG A 1 841 ? 31.070 -34.096 -19.688 1.00 83.62 841 ARG A CA 1
ATOM 6354 C C . ARG A 1 841 ? 32.045 -32.931 -19.824 1.00 83.62 841 ARG A C 1
ATOM 6356 O O . ARG A 1 841 ? 31.646 -31.854 -20.250 1.00 83.62 841 ARG A O 1
ATOM 6363 N N . ALA A 1 842 ? 33.327 -33.136 -19.520 1.00 86.56 842 ALA A N 1
ATOM 6364 C CA . ALA A 1 842 ? 34.353 -32.105 -19.684 1.00 86.56 842 ALA A CA 1
ATOM 6365 C C . ALA A 1 842 ? 34.487 -31.649 -21.148 1.00 86.56 842 ALA A C 1
ATOM 6367 O O . ALA A 1 842 ? 34.559 -30.449 -21.418 1.00 86.56 842 ALA A O 1
ATOM 6368 N N . ALA A 1 843 ? 34.469 -32.590 -22.095 1.00 84.31 843 ALA A N 1
ATOM 6369 C CA . ALA A 1 843 ? 34.452 -32.285 -23.523 1.00 84.31 843 ALA A CA 1
ATOM 6370 C C . ALA A 1 843 ? 33.162 -31.553 -23.929 1.00 84.31 843 ALA A C 1
ATOM 6372 O O . ALA A 1 843 ? 33.229 -30.530 -24.600 1.00 84.31 843 ALA A O 1
ATOM 6373 N N . ALA A 1 844 ? 31.998 -31.998 -23.448 1.00 79.62 844 ALA A N 1
ATOM 6374 C CA . ALA A 1 844 ? 30.715 -31.359 -23.743 1.00 79.62 844 ALA A CA 1
ATOM 6375 C C . ALA A 1 844 ? 30.605 -29.927 -23.190 1.00 79.62 844 ALA A C 1
ATOM 6377 O O . ALA A 1 844 ? 30.041 -29.059 -23.849 1.00 79.62 844 ALA A O 1
ATOM 6378 N N . ILE A 1 845 ? 31.177 -29.641 -22.016 1.00 80.31 845 ILE A N 1
ATOM 6379 C CA . ILE A 1 845 ? 31.261 -28.270 -21.483 1.00 80.31 845 ILE A CA 1
ATOM 6380 C C . ILE A 1 845 ? 32.094 -27.380 -22.413 1.00 80.31 845 ILE A C 1
ATOM 6382 O O . ILE A 1 845 ? 31.753 -26.218 -22.619 1.00 80.31 845 ILE A O 1
ATOM 6386 N N . ARG A 1 846 ? 33.176 -27.922 -22.981 1.00 83.69 846 ARG A N 1
ATOM 6387 C CA . ARG A 1 846 ? 34.089 -27.196 -23.871 1.00 83.69 846 ARG A CA 1
ATOM 6388 C C . ARG A 1 846 ? 33.500 -26.949 -25.256 1.00 83.69 846 ARG A C 1
ATOM 6390 O O . ARG A 1 846 ? 33.583 -25.829 -25.752 1.00 83.69 846 ARG A O 1
ATOM 6397 N N . ASP A 1 847 ? 32.931 -27.991 -25.850 1.00 82.00 847 ASP A N 1
ATOM 6398 C CA . ASP A 1 847 ? 32.615 -28.051 -27.279 1.00 82.00 847 ASP A CA 1
ATOM 6399 C C . ASP A 1 847 ? 31.097 -28.050 -27.561 1.00 82.00 847 ASP A C 1
ATOM 6401 O O . ASP A 1 847 ? 30.675 -27.896 -28.708 1.00 82.00 847 ASP A O 1
ATOM 6405 N N . GLY A 1 848 ? 30.272 -28.167 -26.515 1.00 75.75 848 GLY A N 1
ATOM 6406 C CA . GLY A 1 848 ? 28.814 -28.281 -26.576 1.00 75.75 848 GLY A CA 1
ATOM 6407 C C . GLY A 1 848 ? 28.312 -29.729 -26.492 1.00 75.75 848 GLY A C 1
ATOM 6408 O O . GLY A 1 848 ? 29.007 -30.680 -26.851 1.00 75.75 848 GLY A O 1
ATOM 6409 N N . TYR A 1 849 ? 27.069 -29.905 -26.030 1.00 76.00 849 TYR A N 1
ATOM 6410 C CA . TYR A 1 849 ? 26.392 -31.206 -26.033 1.00 76.00 849 TYR A CA 1
ATOM 6411 C C . TYR A 1 849 ? 25.885 -31.557 -27.439 1.00 76.00 849 TYR A C 1
ATOM 6413 O O . TYR A 1 849 ? 25.205 -30.757 -28.081 1.00 76.00 849 TYR A O 1
ATOM 6421 N N . THR A 1 850 ? 26.186 -32.772 -27.898 1.00 78.88 850 THR A N 1
ATOM 6422 C CA . THR A 1 850 ? 25.631 -33.366 -29.126 1.00 78.88 850 THR A CA 1
ATOM 6423 C C . THR A 1 850 ? 24.756 -34.565 -28.780 1.00 78.88 850 THR A C 1
ATOM 6425 O O . THR A 1 850 ? 25.005 -35.218 -27.765 1.00 78.88 850 THR A O 1
ATOM 6428 N N . ASP A 1 851 ? 23.789 -34.905 -29.638 1.00 74.75 851 ASP A N 1
ATOM 6429 C CA . ASP A 1 851 ? 22.941 -36.097 -29.461 1.00 74.75 851 ASP A CA 1
ATOM 6430 C C . ASP A 1 851 ? 23.791 -37.364 -29.254 1.00 74.75 851 ASP A C 1
ATOM 6432 O O . ASP A 1 851 ? 23.543 -38.138 -28.337 1.00 74.75 851 ASP A O 1
ATOM 6436 N N . GLU A 1 852 ? 24.887 -37.512 -30.007 1.00 78.81 852 GLU A N 1
ATOM 6437 C CA . GLU A 1 852 ? 25.838 -38.622 -29.855 1.00 78.81 852 GLU A CA 1
ATOM 6438 C C . GLU A 1 852 ? 26.505 -38.651 -28.465 1.00 78.81 852 GLU A C 1
ATOM 6440 O O . GLU A 1 852 ? 26.722 -39.717 -27.887 1.00 78.81 852 GLU A O 1
ATOM 6445 N N . THR A 1 853 ? 26.852 -37.486 -27.911 1.00 77.88 853 THR A N 1
ATOM 6446 C CA . THR A 1 853 ? 27.464 -37.392 -26.576 1.00 77.88 853 THR A CA 1
ATOM 6447 C C . THR A 1 853 ? 26.447 -37.704 -25.484 1.00 77.88 853 THR A C 1
ATOM 6449 O O . THR A 1 853 ? 26.779 -38.397 -24.522 1.00 77.88 853 THR A O 1
ATOM 6452 N N . LEU A 1 854 ? 25.207 -37.240 -25.647 1.00 73.31 854 LEU A N 1
ATOM 6453 C CA . LEU A 1 854 ? 24.103 -37.516 -24.731 1.00 73.31 854 LEU A CA 1
ATOM 6454 C C . LEU A 1 854 ? 23.723 -38.999 -24.733 1.00 73.31 854 LEU A C 1
ATOM 6456 O O . LEU A 1 854 ? 23.584 -39.587 -23.663 1.00 73.31 854 LEU A O 1
ATOM 6460 N N . GLU A 1 855 ? 23.644 -39.629 -25.906 1.00 75.56 855 GLU A N 1
ATOM 6461 C CA . GLU A 1 855 ? 23.407 -41.070 -26.043 1.00 75.56 855 GLU A CA 1
ATOM 6462 C C . GLU A 1 855 ? 24.520 -41.891 -25.378 1.00 75.56 855 GLU A C 1
ATOM 6464 O O . GLU A 1 855 ? 24.238 -42.832 -24.634 1.00 75.56 855 GLU A O 1
ATOM 6469 N N . LYS A 1 856 ? 25.790 -41.506 -25.572 1.00 80.25 856 LYS A N 1
ATOM 6470 C CA . LYS A 1 856 ? 26.929 -42.153 -24.899 1.00 80.25 856 LYS A CA 1
ATOM 6471 C C . LYS A 1 856 ? 26.861 -41.989 -23.383 1.00 80.25 856 LYS A C 1
ATOM 6473 O O . LYS A 1 856 ? 27.010 -42.975 -22.673 1.00 80.25 856 LYS A O 1
ATOM 6478 N N . LEU A 1 857 ? 26.613 -40.779 -22.879 1.00 76.00 857 LEU A N 1
ATOM 6479 C CA . LEU A 1 857 ? 26.486 -40.512 -21.440 1.00 76.00 857 LEU A CA 1
ATOM 6480 C C . LEU A 1 857 ? 25.307 -41.261 -20.800 1.00 76.00 857 LEU A C 1
ATOM 6482 O O . LEU A 1 857 ? 25.413 -41.701 -19.655 1.00 76.00 857 LEU A O 1
ATOM 6486 N N . ALA A 1 858 ? 24.198 -41.422 -21.526 1.00 71.19 858 ALA A N 1
ATOM 6487 C CA . ALA A 1 858 ? 23.039 -42.187 -21.072 1.00 71.19 858 ALA A CA 1
ATOM 6488 C C . ALA A 1 858 ? 23.314 -43.701 -21.010 1.00 71.19 858 ALA A C 1
ATOM 6490 O O . ALA A 1 858 ? 22.731 -44.391 -20.176 1.00 71.19 858 ALA A O 1
ATOM 6491 N N . ALA A 1 859 ? 24.211 -44.211 -21.861 1.00 76.25 859 ALA A N 1
ATOM 6492 C CA . ALA A 1 859 ? 24.566 -45.628 -21.932 1.00 76.25 859 ALA A CA 1
ATOM 6493 C C . ALA A 1 859 ? 25.670 -46.065 -20.947 1.00 76.25 859 ALA A C 1
ATOM 6495 O O . ALA A 1 859 ? 25.893 -47.266 -20.792 1.00 76.25 859 ALA A O 1
ATOM 6496 N N . ILE A 1 860 ? 26.379 -45.130 -20.298 1.00 80.31 860 ILE A N 1
ATOM 6497 C CA . ILE A 1 860 ? 27.463 -45.454 -19.357 1.00 80.31 860 ILE A CA 1
ATOM 6498 C C . ILE A 1 860 ? 26.902 -45.762 -17.961 1.00 80.31 860 ILE A C 1
ATOM 6500 O O . ILE A 1 860 ? 26.160 -44.970 -17.374 1.00 80.31 860 ILE A O 1
ATOM 6504 N N . ASP A 1 861 ? 27.317 -46.908 -17.416 1.00 76.94 861 ASP A N 1
ATOM 6505 C CA . ASP A 1 861 ? 27.001 -47.358 -16.059 1.00 76.94 861 ASP A CA 1
ATOM 6506 C C . ASP A 1 861 ? 27.954 -46.725 -15.033 1.00 76.94 861 ASP A C 1
ATOM 6508 O O . ASP A 1 861 ? 28.988 -47.291 -14.679 1.00 76.94 861 ASP A O 1
ATOM 6512 N N . GLU A 1 862 ? 27.614 -45.514 -14.592 1.00 75.25 862 GLU A N 1
ATOM 6513 C CA . GLU A 1 862 ? 28.381 -44.771 -13.587 1.00 75.25 862 GLU A CA 1
ATOM 6514 C C . GLU A 1 862 ? 27.997 -45.191 -12.159 1.00 75.25 862 GLU A C 1
ATOM 6516 O O . GLU A 1 862 ? 26.816 -45.251 -11.799 1.00 75.25 862 GLU A O 1
ATOM 6521 N N . GLU A 1 863 ? 28.999 -45.422 -11.315 1.00 77.94 863 GLU A N 1
ATOM 6522 C CA . GLU A 1 863 ? 28.835 -45.586 -9.868 1.00 77.94 863 GLU A CA 1
ATOM 6523 C C . GLU A 1 863 ? 29.006 -44.251 -9.139 1.00 77.94 863 GLU A C 1
ATOM 6525 O O . GLU A 1 863 ? 28.265 -43.959 -8.192 1.00 77.94 863 GLU A O 1
ATOM 6530 N N . VAL A 1 864 ? 29.960 -43.436 -9.601 1.00 78.38 864 VAL A N 1
ATOM 6531 C CA . VAL A 1 864 ? 30.199 -42.079 -9.115 1.00 78.38 864 VAL A CA 1
ATOM 6532 C C . VAL A 1 864 ? 29.980 -41.083 -10.242 1.00 78.38 864 VAL A C 1
ATOM 6534 O O . VAL A 1 864 ? 30.686 -41.085 -11.246 1.00 78.38 864 VAL A O 1
ATOM 6537 N N . THR A 1 865 ? 29.036 -40.170 -10.041 1.00 75.94 865 THR A N 1
ATOM 6538 C CA . THR A 1 865 ? 28.755 -39.091 -10.989 1.00 75.94 865 THR A CA 1
ATOM 6539 C C . THR A 1 865 ? 29.279 -37.770 -10.454 1.00 75.94 865 THR A C 1
ATOM 6541 O O . THR A 1 865 ? 28.934 -37.360 -9.346 1.00 75.94 865 THR A O 1
ATOM 6544 N N . LEU A 1 866 ? 30.069 -37.083 -11.278 1.00 75.81 866 LEU A N 1
ATOM 6545 C CA . LEU A 1 866 ? 30.464 -35.694 -11.064 1.00 75.81 866 LEU A CA 1
ATOM 6546 C C . LEU A 1 866 ? 29.432 -34.758 -11.692 1.00 75.81 866 LEU A C 1
ATOM 6548 O O . LEU A 1 866 ? 29.077 -34.925 -12.858 1.00 75.81 866 LEU A O 1
ATOM 6552 N N . VAL A 1 867 ? 28.982 -33.771 -10.924 1.00 70.81 867 VAL A N 1
ATOM 6553 C CA . VAL A 1 867 ? 28.020 -32.757 -11.355 1.00 70.81 867 VAL A CA 1
ATOM 6554 C C . VAL A 1 867 ? 28.678 -31.389 -11.258 1.00 70.81 867 VAL A C 1
ATOM 6556 O O . VAL A 1 867 ? 29.191 -31.031 -10.199 1.00 70.81 867 VAL A O 1
ATOM 6559 N N . ALA A 1 868 ? 28.656 -30.629 -12.353 1.00 69.81 868 ALA A N 1
ATOM 6560 C CA . ALA A 1 868 ? 29.226 -29.288 -12.435 1.00 69.81 868 ALA A CA 1
ATOM 6561 C C . ALA A 1 868 ? 28.329 -28.392 -13.293 1.00 69.81 868 ALA A C 1
ATOM 6563 O O . ALA A 1 868 ? 28.134 -28.658 -14.477 1.00 69.81 868 ALA A O 1
ATOM 6564 N N . GLY A 1 869 ? 27.767 -27.334 -12.713 1.00 66.12 869 GLY A N 1
ATOM 6565 C CA . GLY A 1 869 ? 26.920 -26.421 -13.471 1.00 66.12 869 GLY A CA 1
ATOM 6566 C C . GLY A 1 869 ? 26.153 -25.424 -12.620 1.00 66.12 869 GLY A C 1
ATOM 6567 O O . GLY A 1 869 ? 26.380 -25.280 -11.418 1.00 66.12 869 GLY A O 1
ATOM 6568 N N . ARG A 1 870 ? 25.233 -24.722 -13.281 1.00 58.06 870 ARG A N 1
ATOM 6569 C CA . ARG A 1 870 ? 24.288 -23.810 -12.643 1.00 58.06 870 ARG A CA 1
ATOM 6570 C C . ARG A 1 870 ? 23.017 -24.550 -12.278 1.00 58.06 870 ARG A C 1
ATOM 6572 O O . ARG A 1 870 ? 22.505 -25.341 -13.062 1.00 58.06 870 ARG A O 1
ATOM 6579 N N . ILE A 1 871 ? 22.497 -24.244 -11.105 1.00 53.53 871 ILE A N 1
ATOM 6580 C CA . ILE A 1 871 ? 21.219 -24.723 -10.609 1.00 53.53 871 ILE A CA 1
ATOM 6581 C C . ILE A 1 871 ? 20.165 -23.625 -10.796 1.00 53.53 871 ILE A C 1
ATOM 6583 O O . ILE A 1 871 ? 20.201 -22.631 -10.077 1.00 53.53 871 ILE A O 1
ATOM 6587 N N . SER A 1 872 ? 19.204 -23.769 -11.708 1.00 46.50 872 SER A N 1
ATOM 6588 C CA . SER A 1 872 ? 18.171 -22.739 -11.923 1.00 46.50 872 SER A CA 1
ATOM 6589 C C . SER A 1 872 ? 17.113 -22.691 -10.811 1.00 46.50 872 SER A C 1
ATOM 6591 O O . SER A 1 872 ? 16.531 -23.715 -10.470 1.00 46.50 872 SER A O 1
ATOM 6593 N N . THR A 1 873 ? 16.776 -21.499 -10.308 1.00 44.84 873 THR A N 1
ATOM 6594 C CA . THR A 1 873 ? 15.614 -21.284 -9.423 1.00 44.84 873 THR A CA 1
ATOM 6595 C C . THR A 1 873 ? 14.374 -20.900 -10.249 1.00 44.84 873 THR A C 1
ATOM 6597 O O . THR A 1 873 ? 14.434 -20.020 -11.103 1.00 44.84 873 THR A O 1
ATOM 6600 N N . TRP A 1 874 ? 13.225 -21.555 -10.034 1.00 36.75 874 TRP A N 1
ATOM 6601 C CA . TRP A 1 874 ? 11.990 -21.312 -10.808 1.00 36.75 874 TRP A CA 1
ATOM 6602 C C . TRP A 1 874 ? 11.096 -20.245 -10.150 1.00 36.75 874 TRP A C 1
ATOM 6604 O O . TRP A 1 874 ? 9.946 -20.511 -9.803 1.00 36.75 874 TRP A O 1
ATOM 6614 N N . TYR A 1 875 ? 11.612 -19.026 -9.955 1.00 32.00 875 TYR A N 1
ATOM 6615 C CA . TYR A 1 875 ? 10.800 -17.900 -9.476 1.00 32.00 875 TYR A CA 1
ATOM 6616 C C . TYR A 1 875 ? 10.894 -16.703 -10.432 1.00 32.00 875 TYR A C 1
ATOM 6618 O O . TYR A 1 875 ? 11.954 -16.127 -10.645 1.00 32.00 875 TYR A O 1
ATOM 6626 N N . GLY A 1 876 ? 9.760 -16.336 -11.042 1.00 35.19 876 GLY A N 1
ATOM 6627 C CA . GLY A 1 876 ? 9.597 -15.060 -11.746 1.00 35.19 876 GLY A CA 1
ATOM 6628 C C . GLY A 1 876 ? 10.376 -14.866 -13.052 1.00 35.19 876 GLY A C 1
ATOM 6629 O O . GLY A 1 876 ? 10.813 -13.756 -13.297 1.00 35.19 876 GLY A O 1
ATOM 6630 N N . LYS A 1 877 ? 10.556 -15.883 -13.910 1.00 33.28 877 LYS A N 1
ATOM 6631 C CA . LYS A 1 877 ? 11.317 -15.749 -15.182 1.00 33.28 877 LYS A CA 1
ATOM 6632 C C . LYS A 1 877 ? 12.713 -15.096 -15.026 1.00 33.28 877 LYS A C 1
ATOM 6634 O O . LYS A 1 877 ? 13.264 -14.630 -16.021 1.00 33.28 877 LYS A O 1
ATOM 6639 N N . GLU A 1 878 ? 13.300 -15.081 -13.829 1.00 36.94 878 GLU A N 1
ATOM 6640 C CA . GLU A 1 878 ? 14.710 -14.751 -13.631 1.00 36.94 878 GLU A CA 1
ATOM 6641 C C . GLU A 1 878 ? 15.496 -16.056 -13.542 1.00 36.94 878 GLU A C 1
ATOM 6643 O O . GLU A 1 878 ? 15.309 -16.860 -12.635 1.00 36.94 878 GLU A O 1
ATOM 6648 N N . THR A 1 879 ? 16.372 -16.282 -14.517 1.00 40.66 879 THR A N 1
ATOM 6649 C CA . THR A 1 879 ? 17.262 -17.447 -14.630 1.00 40.66 879 THR A CA 1
ATOM 6650 C C . THR A 1 879 ? 18.454 -17.315 -13.674 1.00 40.66 879 THR A C 1
ATOM 6652 O O . THR A 1 879 ? 19.613 -17.286 -14.077 1.00 40.66 879 THR A O 1
ATOM 6655 N N . GLY A 1 880 ? 18.156 -17.162 -12.383 1.00 45.56 880 GLY A N 1
ATOM 6656 C CA . GLY A 1 880 ? 19.112 -16.964 -11.300 1.00 45.56 880 GLY A CA 1
ATOM 6657 C C . GLY A 1 880 ? 19.753 -18.267 -10.831 1.00 45.56 880 GLY A C 1
ATOM 6658 O O . GLY A 1 880 ? 19.329 -18.795 -9.806 1.00 45.56 880 GLY A O 1
ATOM 6659 N N . GLY A 1 881 ? 20.713 -18.809 -11.581 1.00 48.88 881 GLY A N 1
ATOM 6660 C CA . GLY A 1 881 ? 21.420 -20.044 -11.228 1.00 48.88 881 GLY A CA 1
ATOM 6661 C C . GLY A 1 881 ? 22.201 -19.976 -9.894 1.00 48.88 881 GLY A C 1
ATOM 6662 O O . GLY A 1 881 ? 22.740 -18.919 -9.574 1.00 48.88 881 GLY A O 1
ATOM 6663 N N . LEU A 1 882 ? 22.325 -21.073 -9.132 1.00 52.38 882 LEU A N 1
ATOM 6664 C CA . LEU A 1 882 ? 23.359 -21.245 -8.090 1.00 52.38 882 LEU A CA 1
ATOM 6665 C C . LEU A 1 882 ? 24.551 -22.015 -8.678 1.00 52.38 882 LEU A C 1
ATOM 6667 O O . LEU A 1 882 ? 24.350 -23.039 -9.329 1.00 52.38 882 LEU A O 1
ATOM 6671 N N . ALA A 1 883 ? 25.779 -21.539 -8.466 1.00 57.34 883 ALA A N 1
ATOM 6672 C CA . ALA A 1 883 ? 26.986 -22.244 -8.894 1.00 57.34 883 ALA A CA 1
ATOM 6673 C C . ALA A 1 883 ? 27.184 -23.519 -8.067 1.00 57.34 883 ALA A C 1
ATOM 6675 O O . ALA A 1 883 ? 27.104 -23.483 -6.838 1.00 57.34 883 ALA A O 1
ATOM 6676 N N . THR A 1 884 ? 27.413 -24.664 -8.712 1.00 59.12 884 THR A N 1
ATOM 6677 C CA . THR A 1 884 ? 27.463 -25.945 -8.002 1.00 59.12 884 THR A CA 1
ATOM 6678 C C . THR A 1 884 ? 28.435 -26.945 -8.623 1.00 59.12 884 THR A C 1
ATOM 6680 O O . THR A 1 884 ? 28.475 -27.116 -9.841 1.00 59.12 884 THR A O 1
ATOM 6683 N N . ALA A 1 885 ? 29.201 -27.621 -7.758 1.00 67.31 885 ALA A N 1
ATOM 6684 C CA . ALA A 1 885 ? 30.125 -28.694 -8.106 1.00 67.31 885 ALA A CA 1
ATOM 6685 C C . ALA A 1 885 ? 30.163 -29.760 -6.991 1.00 67.31 885 ALA A C 1
ATOM 6687 O O . ALA A 1 885 ? 30.558 -29.446 -5.872 1.00 67.31 885 ALA A O 1
ATOM 6688 N N . PHE A 1 886 ? 29.771 -31.007 -7.278 1.00 68.19 886 PHE A N 1
ATOM 6689 C CA . PHE A 1 886 ? 29.782 -32.109 -6.297 1.00 68.19 886 PHE A CA 1
ATOM 6690 C C . PHE A 1 886 ? 29.876 -33.496 -6.951 1.00 68.19 886 PHE A C 1
ATOM 6692 O O . PHE A 1 886 ? 29.743 -33.638 -8.167 1.00 68.19 886 PHE A O 1
ATOM 6699 N N . ALA A 1 887 ? 30.068 -34.532 -6.126 1.00 71.81 887 ALA A N 1
ATOM 6700 C CA . ALA A 1 887 ? 29.983 -35.937 -6.521 1.00 71.81 887 ALA A CA 1
ATOM 6701 C C . ALA A 1 887 ? 28.796 -36.649 -5.860 1.00 71.81 887 ALA A C 1
ATOM 6703 O O . ALA A 1 887 ? 28.463 -36.391 -4.704 1.00 71.81 887 ALA A O 1
ATOM 6704 N N . CYS A 1 888 ? 28.194 -37.592 -6.578 1.00 70.88 888 CYS A N 1
ATOM 6705 C CA . CYS A 1 888 ? 27.158 -38.490 -6.077 1.00 70.88 888 CYS A CA 1
ATOM 6706 C C . CYS A 1 888 ? 27.554 -39.939 -6.253 1.00 70.88 888 CYS A C 1
ATOM 6708 O O . CYS A 1 888 ? 28.094 -40.301 -7.293 1.00 70.88 888 CYS A O 1
ATOM 6710 N N . ARG A 1 889 ? 27.210 -40.768 -5.266 1.00 74.19 889 ARG A N 1
ATOM 6711 C CA . ARG A 1 889 ? 27.313 -42.221 -5.366 1.00 74.19 889 ARG A CA 1
ATOM 6712 C C . ARG A 1 889 ? 25.934 -42.820 -5.620 1.00 74.19 889 ARG A C 1
ATOM 6714 O O . ARG A 1 889 ? 24.958 -42.426 -4.981 1.00 74.19 889 ARG A O 1
ATOM 6721 N N . ARG A 1 890 ? 25.869 -43.784 -6.534 1.00 74.38 890 ARG A N 1
ATOM 6722 C CA . ARG A 1 890 ? 24.666 -44.572 -6.805 1.00 74.38 890 ARG A CA 1
ATOM 6723 C C . ARG A 1 890 ? 24.247 -45.387 -5.574 1.00 74.38 890 ARG A C 1
ATOM 6725 O O . ARG A 1 890 ? 25.065 -46.082 -4.980 1.00 74.38 890 ARG A O 1
ATOM 6732 N N . ASP A 1 891 ? 22.955 -45.365 -5.254 1.00 72.25 891 ASP A N 1
ATOM 6733 C CA . ASP A 1 891 ? 22.321 -46.204 -4.231 1.00 72.25 891 ASP A CA 1
ATOM 6734 C C . ASP A 1 891 ? 21.373 -47.199 -4.909 1.00 72.25 891 ASP A C 1
ATOM 6736 O O . ASP A 1 891 ? 20.225 -46.887 -5.229 1.00 72.25 891 ASP A O 1
ATOM 6740 N N . ALA A 1 892 ? 21.870 -48.408 -5.165 1.00 72.19 892 ALA A N 1
ATOM 6741 C CA . ALA A 1 892 ? 21.101 -49.445 -5.847 1.00 72.19 892 ALA A CA 1
ATOM 6742 C C . ALA A 1 892 ? 19.833 -49.870 -5.078 1.00 72.19 892 ALA A C 1
ATOM 6744 O O . ALA A 1 892 ? 18.860 -50.281 -5.705 1.00 72.19 892 ALA A O 1
ATOM 6745 N N . GLY A 1 893 ? 19.819 -49.750 -3.745 1.00 74.38 893 GLY A N 1
ATOM 6746 C CA . GLY A 1 893 ? 18.665 -50.111 -2.920 1.00 74.38 893 GLY A CA 1
ATOM 6747 C C . GLY A 1 893 ? 17.527 -49.100 -3.050 1.00 74.38 893 GLY A C 1
ATOM 6748 O O . GLY A 1 893 ? 16.373 -49.486 -3.252 1.00 74.38 893 GLY A O 1
ATOM 6749 N N . LEU A 1 894 ? 17.847 -47.803 -3.008 1.00 73.06 894 LEU A N 1
ATOM 6750 C CA . LEU A 1 894 ? 16.864 -46.743 -3.252 1.00 73.06 894 LEU A CA 1
ATOM 6751 C C . LEU A 1 894 ? 16.312 -46.796 -4.678 1.00 73.06 894 LEU A C 1
ATOM 6753 O O . LEU A 1 894 ? 15.110 -46.633 -4.870 1.00 73.06 894 LEU A O 1
ATOM 6757 N N . LEU A 1 895 ? 17.165 -47.073 -5.666 1.00 72.69 895 LEU A N 1
ATOM 6758 C CA . LEU A 1 895 ? 16.733 -47.214 -7.057 1.00 72.69 895 LEU A CA 1
ATOM 6759 C C . LEU A 1 895 ? 15.764 -48.379 -7.244 1.00 72.69 895 LEU A C 1
ATOM 6761 O O . LEU A 1 895 ? 14.677 -48.173 -7.777 1.00 72.69 895 LEU A O 1
ATOM 6765 N N . ALA A 1 896 ? 16.101 -49.558 -6.718 1.00 75.50 896 ALA A N 1
ATOM 6766 C CA . ALA A 1 896 ? 15.203 -50.710 -6.746 1.00 75.50 896 ALA A CA 1
ATOM 6767 C C . ALA A 1 896 ? 13.869 -50.416 -6.037 1.00 75.50 896 ALA A C 1
ATOM 6769 O O . ALA A 1 896 ? 12.819 -50.899 -6.452 1.00 75.50 896 ALA A O 1
ATOM 6770 N N . THR A 1 897 ? 13.891 -49.587 -4.989 1.00 75.69 897 THR A N 1
ATOM 6771 C CA . THR A 1 897 ? 12.677 -49.171 -4.275 1.00 75.69 897 THR A CA 1
ATOM 6772 C C . THR A 1 897 ? 11.798 -48.239 -5.115 1.00 75.69 897 THR A C 1
ATOM 6774 O O . THR A 1 897 ? 10.577 -48.386 -5.112 1.00 75.69 897 THR A O 1
ATOM 6777 N N . VAL A 1 898 ? 12.393 -47.306 -5.864 1.00 74.06 898 VAL A N 1
ATOM 6778 C CA . VAL A 1 898 ? 11.664 -46.423 -6.792 1.00 74.06 898 VAL A CA 1
ATOM 6779 C C . VAL A 1 898 ? 11.103 -47.203 -7.978 1.00 74.06 898 VAL A C 1
ATOM 6781 O O . VAL A 1 898 ? 9.949 -46.995 -8.344 1.00 74.06 898 VAL A O 1
ATOM 6784 N N . GLU A 1 899 ? 11.884 -48.114 -8.558 1.00 75.94 899 GLU A N 1
ATOM 6785 C CA . GLU A 1 899 ? 11.427 -49.004 -9.633 1.00 75.94 899 GLU A CA 1
ATOM 6786 C C . GLU A 1 899 ? 10.249 -49.859 -9.161 1.00 75.94 899 GLU A C 1
ATOM 6788 O O . GLU A 1 899 ? 9.196 -49.868 -9.797 1.00 75.94 899 GLU A O 1
ATOM 6793 N N . ALA A 1 900 ? 10.373 -50.471 -7.979 1.00 79.00 900 ALA A N 1
ATOM 6794 C CA . ALA A 1 900 ? 9.280 -51.208 -7.366 1.00 79.00 900 ALA A CA 1
ATOM 6795 C C . ALA A 1 900 ? 8.051 -50.314 -7.149 1.00 79.00 900 ALA A C 1
ATOM 6797 O O . ALA A 1 900 ? 6.943 -50.736 -7.458 1.00 79.00 900 ALA A O 1
ATOM 6798 N N . ALA A 1 901 ? 8.212 -49.075 -6.674 1.00 79.31 901 ALA A N 1
ATOM 6799 C CA . ALA A 1 901 ? 7.104 -48.131 -6.522 1.00 79.31 901 ALA A CA 1
ATOM 6800 C C . ALA A 1 901 ? 6.423 -47.796 -7.862 1.00 79.31 901 ALA A C 1
ATOM 6802 O O . ALA A 1 901 ? 5.191 -47.758 -7.923 1.00 79.31 901 ALA A O 1
ATOM 6803 N N . CYS A 1 902 ? 7.200 -47.635 -8.939 1.00 78.50 902 CYS A N 1
ATOM 6804 C CA . CYS A 1 902 ? 6.683 -47.419 -10.292 1.00 78.50 902 CYS A CA 1
ATOM 6805 C C . CYS A 1 902 ? 5.841 -48.612 -10.771 1.00 78.50 902 CYS A C 1
ATOM 6807 O O . CYS A 1 902 ? 4.752 -48.421 -11.317 1.00 78.50 902 CYS A O 1
ATOM 6809 N N . ASP A 1 903 ? 6.282 -49.840 -10.492 1.00 82.62 903 ASP A N 1
ATOM 6810 C CA . ASP A 1 903 ? 5.524 -51.055 -10.811 1.00 82.62 903 ASP A CA 1
ATOM 6811 C C . ASP A 1 903 ? 4.190 -51.133 -10.044 1.00 82.62 903 ASP A C 1
ATOM 6813 O O . ASP A 1 903 ? 3.233 -51.767 -10.498 1.00 82.62 903 ASP A O 1
ATOM 6817 N N . ARG A 1 904 ? 4.077 -50.441 -8.900 1.00 87.44 904 ARG A N 1
ATOM 6818 C CA . ARG A 1 904 ? 2.840 -50.353 -8.105 1.00 87.44 904 ARG A CA 1
ATOM 6819 C C . ARG A 1 904 ? 1.913 -49.207 -8.515 1.00 87.44 904 ARG A C 1
ATOM 6821 O O . ARG A 1 904 ? 0.842 -49.077 -7.923 1.00 87.44 904 ARG A O 1
ATOM 6828 N N . LEU A 1 905 ? 2.224 -48.409 -9.540 1.00 85.25 905 LEU A N 1
ATOM 6829 C CA . LEU A 1 905 ? 1.326 -47.330 -9.994 1.00 85.25 905 LEU A CA 1
ATOM 6830 C C . LEU A 1 905 ? -0.050 -47.849 -10.440 1.00 85.25 905 LEU A C 1
ATOM 6832 O O . LEU A 1 905 ? -1.058 -47.158 -10.284 1.00 85.25 905 LEU A O 1
ATOM 6836 N N . GLY A 1 906 ? -0.118 -49.087 -10.943 1.00 86.75 906 GLY A N 1
ATOM 6837 C CA . GLY A 1 906 ? -1.385 -49.763 -11.231 1.00 86.75 906 GLY A CA 1
ATOM 6838 C C . GLY A 1 906 ? -2.245 -49.969 -9.979 1.00 86.75 906 GLY A C 1
ATOM 6839 O O . GLY A 1 906 ? -3.455 -49.727 -10.015 1.00 86.75 906 GLY A O 1
ATOM 6840 N N . ASP A 1 907 ? -1.612 -50.333 -8.864 1.00 93.06 907 ASP A N 1
ATOM 6841 C CA . ASP A 1 907 ? -2.264 -50.511 -7.566 1.00 93.06 907 ASP A CA 1
ATOM 6842 C C . ASP A 1 907 ? -2.661 -49.167 -6.953 1.00 93.06 907 ASP A C 1
ATOM 6844 O O . ASP A 1 907 ? -3.755 -49.048 -6.406 1.00 93.06 907 ASP A O 1
ATOM 6848 N N . VAL A 1 908 ? -1.839 -48.123 -7.116 1.00 91.06 908 VAL A N 1
ATOM 6849 C CA . VAL A 1 908 ? -2.208 -46.744 -6.753 1.00 91.06 908 VAL A CA 1
ATOM 6850 C C . VAL A 1 908 ? -3.446 -46.304 -7.536 1.00 91.06 908 VAL A C 1
ATOM 6852 O O . VAL A 1 908 ? -4.410 -45.806 -6.955 1.00 91.06 908 VAL A O 1
ATOM 6855 N N . ALA A 1 909 ? -3.480 -46.546 -8.849 1.00 90.81 909 ALA A N 1
ATOM 6856 C CA . ALA A 1 909 ? -4.630 -46.208 -9.679 1.00 90.81 909 ALA A CA 1
ATOM 6857 C C . ALA A 1 909 ? -5.888 -46.999 -9.277 1.00 90.81 909 ALA A C 1
ATOM 6859 O O . ALA A 1 909 ? -6.993 -46.455 -9.313 1.00 90.81 909 ALA A O 1
ATOM 6860 N N . ALA A 1 910 ? -5.742 -48.272 -8.890 1.00 91.25 910 ALA A N 1
ATOM 6861 C CA . ALA A 1 910 ? -6.838 -49.068 -8.342 1.00 91.25 910 ALA A CA 1
ATOM 6862 C C . ALA A 1 910 ? -7.329 -48.489 -7.012 1.00 91.25 910 ALA A C 1
ATOM 6864 O O . ALA A 1 910 ? -8.523 -48.241 -6.856 1.00 91.25 910 ALA A O 1
ATOM 6865 N N . ARG A 1 911 ? -6.406 -48.153 -6.109 1.00 93.44 911 ARG A N 1
ATOM 6866 C CA . ARG A 1 911 ? -6.726 -47.591 -4.801 1.00 93.44 911 ARG A CA 1
ATOM 6867 C C . ARG A 1 911 ? -7.438 -46.242 -4.892 1.00 93.44 911 ARG A C 1
ATOM 6869 O O . ARG A 1 911 ? -8.403 -46.017 -4.166 1.00 93.44 911 ARG A O 1
ATOM 6876 N N . LEU A 1 912 ? -7.014 -45.363 -5.801 1.00 91.75 912 LEU A N 1
ATOM 6877 C CA . LEU A 1 912 ? -7.683 -44.084 -6.062 1.00 91.75 912 LEU A CA 1
ATOM 6878 C C . LEU A 1 912 ? -9.103 -44.279 -6.617 1.00 91.75 912 LEU A C 1
ATOM 6880 O O . LEU A 1 912 ? -10.007 -43.534 -6.244 1.00 91.75 912 LEU A O 1
ATOM 6884 N N . ARG A 1 913 ? -9.331 -45.300 -7.458 1.00 91.75 913 ARG A N 1
ATOM 6885 C CA . ARG A 1 913 ? -10.682 -45.653 -7.934 1.00 91.75 913 ARG A CA 1
ATOM 6886 C C . ARG A 1 913 ? -11.571 -46.187 -6.813 1.00 91.75 913 ARG A C 1
ATOM 6888 O O . ARG A 1 913 ? -12.744 -45.823 -6.769 1.00 91.75 913 ARG A O 1
ATOM 6895 N N . ASP A 1 914 ? -11.018 -46.990 -5.907 1.00 91.94 914 ASP A N 1
ATOM 6896 C CA . ASP A 1 914 ? -11.737 -47.467 -4.718 1.00 91.94 914 ASP A CA 1
ATOM 6897 C C . ASP A 1 914 ? -12.067 -46.316 -3.759 1.00 91.94 914 ASP A C 1
ATOM 6899 O O . ASP A 1 914 ? -13.099 -46.318 -3.084 1.00 91.94 914 ASP A O 1
ATOM 6903 N N . LEU A 1 915 ? -11.190 -45.310 -3.695 1.00 90.62 915 LEU A N 1
ATOM 6904 C CA . LEU A 1 915 ? -11.418 -44.104 -2.915 1.00 90.62 915 LEU A CA 1
ATOM 6905 C C . LEU A 1 915 ? -12.554 -43.265 -3.510 1.00 90.62 915 LEU A C 1
ATOM 6907 O O . LEU A 1 915 ? -13.422 -42.828 -2.753 1.00 90.62 915 LEU A O 1
ATOM 6911 N N . HIS A 1 916 ? -12.555 -43.057 -4.830 1.00 92.88 916 HIS A N 1
ATOM 6912 C CA . HIS A 1 916 ? -13.599 -42.338 -5.555 1.00 92.88 916 HIS A CA 1
ATOM 6913 C C . HIS A 1 916 ? -13.666 -42.778 -7.033 1.00 92.88 916 HIS A C 1
ATOM 6915 O O . HIS A 1 916 ? -12.702 -42.643 -7.791 1.00 92.88 916 HIS A O 1
ATOM 6921 N N . ALA A 1 917 ? -14.838 -43.244 -7.482 1.00 90.62 917 ALA A N 1
ATOM 6922 C CA . ALA A 1 917 ? -15.007 -43.979 -8.745 1.00 90.62 917 ALA A CA 1
ATOM 6923 C C . ALA A 1 917 ? -14.586 -43.214 -10.018 1.00 90.62 917 ALA A C 1
ATOM 6925 O O . ALA A 1 917 ? -14.270 -43.824 -11.047 1.00 90.62 917 ALA A O 1
ATOM 6926 N N . HIS A 1 918 ? -14.573 -41.880 -9.970 1.00 90.25 918 HIS A N 1
ATOM 6927 C CA . HIS A 1 918 ? -14.212 -41.022 -11.103 1.00 90.25 918 HIS A CA 1
ATOM 6928 C C . HIS A 1 918 ? -12.735 -40.618 -11.150 1.00 90.25 918 HIS A C 1
ATOM 6930 O O . HIS A 1 918 ? -12.326 -39.989 -12.124 1.00 90.25 918 HIS A O 1
ATOM 6936 N N . LEU A 1 919 ? -11.936 -40.970 -10.139 1.00 92.19 919 LEU A N 1
ATOM 6937 C CA . LEU A 1 919 ? -10.511 -40.659 -10.150 1.00 92.19 919 LEU A CA 1
ATOM 6938 C C . LEU A 1 919 ? -9.770 -41.547 -11.145 1.00 92.19 919 LEU A C 1
ATOM 6940 O O . LEU A 1 919 ? -10.020 -42.754 -11.264 1.00 92.19 919 LEU A O 1
ATOM 6944 N N . ARG A 1 920 ? -8.854 -40.932 -11.883 1.00 90.94 920 ARG A N 1
ATOM 6945 C CA . ARG A 1 920 ? -7.935 -41.597 -12.799 1.00 90.94 920 ARG A CA 1
ATOM 6946 C C . ARG A 1 920 ? -6.533 -41.091 -12.512 1.00 90.94 920 ARG A C 1
ATOM 6948 O O . ARG A 1 920 ? -6.337 -39.900 -12.297 1.00 90.94 920 ARG A O 1
ATOM 6955 N N . LEU A 1 921 ? -5.573 -42.005 -12.540 1.00 90.81 921 LEU A N 1
ATOM 6956 C CA . LEU A 1 921 ? -4.165 -41.650 -12.597 1.00 90.81 921 LEU A CA 1
ATOM 6957 C C . LEU A 1 921 ? -3.786 -41.536 -14.074 1.00 90.81 921 LEU A C 1
ATOM 6959 O O . LEU A 1 921 ? -3.995 -42.481 -14.839 1.00 90.81 921 LEU A O 1
ATOM 6963 N N . GLY A 1 922 ? -3.318 -40.361 -14.488 1.00 84.06 922 GLY A N 1
ATOM 6964 C CA . GLY A 1 922 ? -2.796 -40.150 -15.834 1.00 84.06 922 GLY A CA 1
ATOM 6965 C C . GLY A 1 922 ? -1.533 -40.967 -16.083 1.00 84.06 922 GLY A C 1
ATOM 6966 O O . GLY A 1 922 ? -0.904 -41.464 -15.150 1.00 84.06 922 GLY A O 1
ATOM 6967 N N . ALA A 1 923 ? -1.145 -41.095 -17.352 1.00 76.12 923 ALA A N 1
ATOM 6968 C CA . ALA A 1 923 ? 0.184 -41.593 -17.664 1.00 76.12 923 ALA A CA 1
ATOM 6969 C C . ALA A 1 923 ? 1.200 -40.611 -17.078 1.00 76.12 923 ALA A C 1
ATOM 6971 O O . ALA A 1 923 ? 1.298 -39.474 -17.546 1.00 76.12 923 ALA A O 1
ATOM 6972 N N . LEU A 1 924 ? 1.941 -41.053 -16.063 1.00 69.69 924 LEU A N 1
ATOM 6973 C CA . LEU A 1 924 ? 3.169 -40.371 -15.695 1.00 69.69 924 LEU A CA 1
ATOM 6974 C C . LEU A 1 924 ? 4.074 -40.454 -16.928 1.00 69.69 924 LEU A C 1
ATOM 6976 O O . LEU A 1 924 ? 4.233 -41.550 -17.478 1.00 69.69 924 LEU A O 1
ATOM 6980 N N . PRO A 1 925 ? 4.605 -39.336 -17.439 1.00 54.34 925 PRO A N 1
ATOM 6981 C CA . PRO A 1 925 ? 5.537 -39.392 -18.554 1.00 54.34 925 PRO A CA 1
ATOM 6982 C C . PRO A 1 925 ? 6.646 -40.409 -18.240 1.00 54.34 925 PRO A C 1
ATOM 6984 O O . PRO A 1 925 ? 7.129 -40.455 -17.117 1.00 54.34 925 PRO A O 1
ATOM 6987 N N . ALA A 1 926 ? 7.063 -41.243 -19.198 1.00 40.97 926 ALA A N 1
ATOM 6988 C CA . ALA A 1 926 ? 8.103 -42.258 -18.953 1.00 40.97 926 ALA A CA 1
ATOM 6989 C C . ALA A 1 926 ? 9.427 -41.643 -18.454 1.00 40.97 926 ALA A C 1
ATOM 6991 O O . ALA A 1 926 ? 10.214 -42.291 -17.773 1.00 40.97 926 ALA A O 1
ATOM 6992 N N . PHE A 1 927 ? 9.630 -40.363 -18.767 1.00 42.78 927 PHE A N 1
ATOM 6993 C CA . PHE A 1 927 ? 10.735 -39.552 -18.286 1.00 42.78 927 PHE A CA 1
ATOM 6994 C C . PHE A 1 927 ? 10.511 -38.991 -16.877 1.00 42.78 927 PHE A C 1
ATOM 6996 O O . PHE A 1 927 ? 11.481 -38.661 -16.230 1.00 42.78 927 PHE A O 1
ATOM 7003 N N . VAL A 1 928 ? 9.288 -38.935 -16.343 1.00 44.59 928 VAL A N 1
ATOM 7004 C CA . VAL A 1 928 ? 8.954 -38.296 -15.057 1.00 44.59 928 VAL A CA 1
ATOM 7005 C C . VAL A 1 928 ? 9.504 -39.030 -13.828 1.00 44.59 928 VAL A C 1
ATOM 7007 O O . VAL A 1 928 ? 10.073 -38.344 -12.991 1.00 44.59 928 VAL A O 1
ATOM 7010 N N . PRO A 1 929 ? 9.532 -40.374 -13.720 1.00 38.72 929 PRO A N 1
ATOM 7011 C CA . PRO A 1 929 ? 10.293 -41.032 -12.650 1.00 38.72 929 PRO A CA 1
ATOM 7012 C C . PRO A 1 929 ? 11.804 -40.728 -12.712 1.00 38.72 929 PRO A C 1
ATOM 7014 O O . PRO A 1 929 ? 12.470 -40.715 -11.684 1.00 38.72 929 PRO A O 1
ATOM 7017 N N . ALA A 1 930 ? 12.330 -40.442 -13.910 1.00 38.44 930 ALA A N 1
ATOM 7018 C CA . ALA A 1 930 ? 13.723 -40.083 -14.193 1.00 38.44 930 ALA A CA 1
ATOM 7019 C C . ALA A 1 930 ? 14.000 -38.557 -14.183 1.00 38.44 930 ALA A C 1
ATOM 7021 O O . ALA A 1 930 ? 15.154 -38.135 -14.113 1.00 38.44 930 ALA A O 1
ATOM 7022 N N . ASP A 1 931 ? 12.963 -37.717 -14.246 1.00 42.25 931 ASP A N 1
ATOM 7023 C CA . ASP A 1 931 ? 13.007 -36.249 -14.292 1.00 42.25 931 ASP A CA 1
ATOM 7024 C C . ASP A 1 931 ? 12.587 -35.600 -12.974 1.00 42.25 931 ASP A C 1
ATOM 7026 O O . ASP A 1 931 ? 12.937 -34.448 -12.740 1.00 42.25 931 ASP A O 1
ATOM 7030 N N . LEU A 1 932 ? 11.916 -36.336 -12.088 1.00 44.66 932 LEU A N 1
ATOM 7031 C CA . LEU A 1 932 ? 11.364 -35.813 -10.836 1.00 44.66 932 LEU A CA 1
ATOM 7032 C C . LEU A 1 932 ? 12.319 -35.679 -9.666 1.00 44.66 932 LEU A C 1
ATOM 7034 O O . LEU A 1 932 ? 11.925 -35.189 -8.608 1.00 44.66 932 LEU A O 1
ATOM 7038 N N . PHE A 1 933 ? 13.556 -36.131 -9.795 1.00 44.16 933 PHE A N 1
ATOM 7039 C CA . PHE A 1 933 ? 14.481 -36.087 -8.670 1.00 44.16 933 PHE A CA 1
ATOM 7040 C C . PHE A 1 933 ? 15.323 -34.807 -8.718 1.00 44.16 933 PHE A C 1
ATOM 7042 O O . PHE A 1 933 ? 16.528 -34.778 -8.942 1.00 44.16 933 PHE A O 1
ATOM 7049 N N . PHE A 1 934 ? 14.609 -33.703 -8.557 1.00 43.22 934 PHE A N 1
ATOM 7050 C CA . PHE A 1 934 ? 15.125 -32.347 -8.413 1.00 43.22 934 PHE A CA 1
ATOM 7051 C C . PHE A 1 934 ? 16.042 -32.228 -7.203 1.00 43.22 934 PHE A C 1
ATOM 7053 O O . PHE A 1 934 ? 15.889 -32.987 -6.269 1.00 43.22 934 PHE A O 1
ATOM 7060 N N . MET A 1 935 ? 16.978 -31.286 -7.146 1.00 37.38 935 MET A N 1
ATOM 7061 C CA . MET A 1 935 ? 17.702 -31.049 -5.890 1.00 37.38 935 MET A CA 1
ATOM 7062 C C . MET A 1 935 ? 16.778 -30.309 -4.899 1.00 37.38 935 MET A C 1
ATOM 7064 O O . MET A 1 935 ? 16.002 -29.447 -5.299 1.00 37.38 935 MET A O 1
ATOM 7068 N N . ALA A 1 936 ? 16.785 -30.676 -3.614 1.00 38.28 936 ALA A N 1
ATOM 7069 C CA . ALA A 1 936 ? 15.876 -30.095 -2.615 1.00 38.28 936 ALA A CA 1
ATOM 7070 C C . ALA A 1 936 ? 16.581 -29.008 -1.821 1.00 38.28 936 ALA A C 1
ATOM 7072 O O . ALA A 1 936 ? 17.653 -29.270 -1.284 1.00 38.28 936 ALA A O 1
ATOM 7073 N N . GLY A 1 937 ? 15.997 -27.816 -1.715 1.00 42.09 937 GLY A N 1
ATOM 7074 C CA . GLY A 1 937 ? 16.651 -26.690 -1.066 1.00 42.09 937 GLY A CA 1
ATOM 7075 C C . GLY A 1 937 ? 15.767 -25.639 -0.509 1.00 42.09 937 GLY A C 1
ATOM 7076 O O . GLY A 1 937 ? 14.776 -25.264 -1.126 1.00 42.09 937 GLY A O 1
ATOM 7077 N N . GLU A 1 938 ? 16.204 -25.096 0.610 1.00 44.16 938 GLU A N 1
ATOM 7078 C CA . GLU A 1 938 ? 15.569 -23.948 1.210 1.00 44.16 938 GLU A CA 1
ATOM 7079 C C . GLU A 1 938 ? 16.487 -22.749 1.014 1.00 44.16 938 GLU A C 1
ATOM 7081 O O . GLU A 1 938 ? 17.668 -22.804 1.320 1.00 44.16 938 GLU A O 1
ATOM 7086 N N . GLY A 1 939 ? 15.959 -21.689 0.410 1.00 38.06 939 GLY A N 1
ATOM 7087 C CA . GLY A 1 939 ? 16.635 -20.409 0.278 1.00 38.06 939 GLY A CA 1
ATOM 7088 C C . GLY A 1 939 ? 15.821 -19.342 0.990 1.00 38.06 939 GLY A C 1
ATOM 7089 O O . GLY A 1 939 ? 14.598 -19.272 0.852 1.00 38.06 939 GLY A O 1
ATOM 7090 N N . ASN A 1 940 ? 16.516 -18.488 1.727 1.00 36.94 940 ASN A N 1
ATOM 7091 C CA . ASN A 1 940 ? 15.927 -17.558 2.680 1.00 36.94 940 ASN A CA 1
ATOM 7092 C C . ASN A 1 940 ? 15.035 -16.458 2.056 1.00 36.94 940 ASN A C 1
ATOM 7094 O O . ASN A 1 940 ? 14.205 -15.844 2.717 1.00 36.94 940 ASN A O 1
ATOM 7098 N N . ARG A 1 941 ? 15.194 -16.190 0.756 1.00 35.41 941 ARG A N 1
ATOM 7099 C CA . ARG A 1 941 ? 14.465 -15.115 0.061 1.00 35.41 941 ARG A CA 1
ATOM 7100 C C . ARG A 1 941 ? 13.371 -15.596 -0.888 1.00 35.41 941 ARG A C 1
ATOM 7102 O O . ARG A 1 941 ? 12.574 -14.767 -1.315 1.00 35.41 941 ARG A O 1
ATOM 7109 N N . HIS A 1 942 ? 13.309 -16.892 -1.212 1.00 44.25 942 HIS A N 1
ATOM 7110 C CA . HIS A 1 942 ? 12.420 -17.415 -2.259 1.00 44.25 942 HIS A CA 1
ATOM 7111 C C . HIS A 1 942 ? 11.945 -18.850 -1.944 1.00 44.25 942 HIS A C 1
ATOM 7113 O O . HIS A 1 942 ? 12.604 -19.815 -2.332 1.00 44.25 942 HIS A O 1
ATOM 7119 N N . PRO A 1 943 ? 10.813 -19.010 -1.234 1.00 41.94 943 PRO A N 1
ATOM 7120 C CA . PRO A 1 943 ? 10.247 -20.308 -0.878 1.00 41.94 943 PRO A CA 1
ATOM 7121 C C . PRO A 1 943 ? 9.388 -20.867 -2.018 1.00 41.94 943 PRO A C 1
ATOM 7123 O O . PRO A 1 943 ? 8.307 -20.354 -2.294 1.00 41.94 943 PRO A O 1
ATOM 7126 N N . LYS A 1 944 ? 9.821 -21.951 -2.653 1.00 33.34 944 LYS A N 1
ATOM 7127 C CA . LYS A 1 944 ? 8.902 -22.927 -3.251 1.00 33.34 944 LYS A CA 1
ATOM 7128 C C . LYS A 1 944 ? 9.377 -24.323 -2.847 1.00 33.34 944 LYS A C 1
ATOM 7130 O O . LYS A 1 944 ? 10.582 -24.499 -2.648 1.00 33.34 944 LYS A O 1
ATOM 7135 N N . HIS A 1 945 ? 8.465 -25.289 -2.714 1.00 41.16 945 HIS A N 1
ATOM 7136 C CA . HIS A 1 945 ? 8.827 -26.707 -2.729 1.00 41.16 945 HIS A CA 1
ATOM 7137 C C . HIS A 1 945 ? 9.699 -26.980 -3.951 1.00 41.16 945 HIS A C 1
ATOM 7139 O O . HIS A 1 945 ? 9.383 -26.508 -5.043 1.00 41.16 945 HIS A O 1
ATOM 7145 N N . VAL A 1 946 ? 10.773 -27.742 -3.736 1.00 40.62 946 VAL A N 1
ATOM 7146 C CA . VAL A 1 946 ? 11.543 -28.402 -4.790 1.00 40.62 946 VAL A CA 1
ATOM 7147 C C . VAL A 1 946 ? 11.854 -27.448 -5.939 1.00 40.62 946 VAL A C 1
ATOM 7149 O O . VAL A 1 946 ? 11.266 -27.503 -7.019 1.00 40.62 946 VAL A O 1
ATOM 7152 N N . ALA A 1 947 ? 12.764 -26.507 -5.708 1.00 34.34 947 ALA A N 1
ATOM 7153 C CA . ALA A 1 947 ? 13.278 -25.776 -6.845 1.00 34.34 947 ALA A CA 1
ATOM 7154 C C . ALA A 1 947 ? 13.872 -26.803 -7.817 1.00 34.34 947 ALA A C 1
ATOM 7156 O O . ALA A 1 947 ? 14.641 -27.682 -7.432 1.00 34.34 947 ALA A O 1
ATOM 7157 N N . TYR A 1 948 ? 13.397 -26.738 -9.060 1.00 41.16 948 TYR A N 1
ATOM 7158 C CA . TYR A 1 948 ? 13.783 -27.611 -10.154 1.00 41.16 948 TYR A CA 1
ATOM 7159 C C . TYR A 1 948 ? 15.251 -27.369 -10.492 1.00 41.16 948 TYR A C 1
ATOM 7161 O O . TYR A 1 948 ? 15.619 -26.647 -11.416 1.00 41.16 948 TYR A O 1
ATOM 7169 N N . PHE A 1 949 ? 16.098 -27.930 -9.651 1.00 43.84 949 PHE A N 1
ATOM 7170 C CA . PHE A 1 949 ? 17.521 -27.742 -9.661 1.00 43.84 949 PHE A CA 1
ATOM 7171 C C . PHE A 1 949 ? 18.103 -28.805 -10.570 1.00 43.84 949 PHE A C 1
ATOM 7173 O O . PHE A 1 949 ? 18.634 -29.818 -10.129 1.00 43.84 949 PHE A O 1
ATOM 7180 N N . LEU A 1 950 ? 17.928 -28.598 -11.867 1.00 42.72 950 LEU A N 1
ATOM 7181 C CA . LEU A 1 950 ? 18.742 -29.305 -12.832 1.00 42.72 950 LEU A CA 1
ATOM 7182 C C . LEU A 1 950 ? 20.050 -28.525 -12.945 1.00 42.72 950 LEU A C 1
ATOM 7184 O O . LEU A 1 950 ? 20.004 -27.313 -13.176 1.00 42.72 950 LEU A O 1
ATOM 7188 N N . PRO A 1 951 ? 21.206 -29.184 -12.798 1.00 49.12 951 PRO A N 1
ATOM 7189 C CA . PRO A 1 951 ? 22.426 -28.650 -13.367 1.00 49.12 951 PRO A CA 1
ATOM 7190 C C . PRO A 1 951 ? 22.161 -28.365 -14.855 1.00 49.12 951 PRO A C 1
ATOM 7192 O O . PRO A 1 951 ? 21.505 -29.161 -15.532 1.00 49.12 951 PRO A O 1
ATOM 7195 N N . GLU A 1 952 ? 22.701 -27.279 -15.402 1.00 52.69 952 GLU A N 1
ATOM 7196 C CA . GLU A 1 952 ? 22.777 -27.064 -16.863 1.00 52.69 952 GLU A CA 1
ATOM 7197 C C . GLU A 1 952 ? 23.600 -28.155 -17.604 1.00 52.69 952 GLU A C 1
ATOM 7199 O O . GLU A 1 952 ? 23.797 -28.082 -18.813 1.00 52.69 952 GLU A O 1
ATOM 7204 N N . ASP A 1 953 ? 24.040 -29.203 -16.901 1.00 57.94 953 ASP A N 1
ATOM 7205 C CA . ASP A 1 953 ? 24.559 -30.450 -17.460 1.00 57.94 953 ASP A CA 1
ATOM 7206 C C . ASP A 1 953 ? 23.422 -31.277 -18.092 1.00 57.94 953 ASP A C 1
ATOM 7208 O O . ASP A 1 953 ? 22.691 -32.015 -17.421 1.00 57.94 953 ASP A O 1
ATOM 7212 N N . GLU A 1 954 ? 23.272 -31.156 -19.413 1.00 58.72 954 GLU A N 1
ATOM 7213 C CA . GLU A 1 954 ? 22.311 -31.934 -20.209 1.00 58.72 954 GLU A CA 1
ATOM 7214 C C . GLU A 1 954 ? 22.522 -33.456 -20.058 1.00 58.72 954 GLU A C 1
ATOM 7216 O O . GLU A 1 954 ? 21.561 -34.225 -20.067 1.00 58.72 954 GLU A O 1
ATOM 7221 N N . GLY A 1 955 ? 23.751 -33.922 -19.814 1.00 56.94 955 GLY A N 1
ATOM 7222 C CA . GLY A 1 955 ? 24.051 -35.340 -19.595 1.00 56.94 955 GLY A CA 1
ATOM 7223 C C . GLY A 1 955 ? 23.453 -35.911 -18.303 1.00 56.94 955 GLY A C 1
ATOM 7224 O O . GLY A 1 955 ? 23.127 -37.099 -18.239 1.00 56.94 955 GLY A O 1
ATOM 7225 N N . VAL A 1 956 ? 23.267 -35.081 -17.272 1.00 55.84 956 VAL A N 1
ATOM 7226 C CA . VAL A 1 956 ? 22.537 -35.449 -16.044 1.00 55.84 956 VAL A CA 1
ATOM 7227 C C . VAL A 1 956 ? 21.024 -35.445 -16.283 1.00 55.84 956 VAL A C 1
ATOM 7229 O O . VAL A 1 956 ? 20.326 -36.307 -15.745 1.00 55.84 956 VAL A O 1
ATOM 7232 N N . LYS A 1 957 ? 20.504 -34.534 -17.122 1.00 55.78 957 LYS A N 1
ATOM 7233 C CA . LYS A 1 957 ? 19.067 -34.460 -17.458 1.00 55.78 957 LYS A CA 1
ATOM 7234 C C . LYS A 1 957 ? 18.556 -35.738 -18.109 1.00 55.78 957 LYS A C 1
ATOM 7236 O O . LYS A 1 957 ? 17.466 -36.185 -17.774 1.00 55.78 957 LYS A O 1
ATOM 7241 N N . HIS A 1 958 ? 19.366 -36.361 -18.954 1.00 54.44 958 HIS A N 1
ATOM 7242 C CA . HIS A 1 958 ? 19.003 -37.593 -19.649 1.00 54.44 958 HIS A CA 1
ATOM 7243 C C . HIS A 1 958 ? 19.317 -38.880 -18.862 1.00 54.44 958 HIS A C 1
ATOM 7245 O O . HIS A 1 958 ? 19.126 -39.974 -19.389 1.00 54.44 958 HIS A O 1
ATOM 7251 N N . SER A 1 959 ? 19.775 -38.784 -17.604 1.00 55.72 959 SER A N 1
ATOM 7252 C CA . SER A 1 959 ? 20.079 -39.960 -16.783 1.00 55.72 959 SER A CA 1
ATOM 7253 C C . SER A 1 959 ? 18.955 -40.310 -15.797 1.00 55.72 959 SER A C 1
ATOM 7255 O O . SER A 1 959 ? 18.605 -39.475 -14.961 1.00 55.72 959 SER A O 1
ATOM 7257 N N . PRO A 1 960 ? 18.450 -41.557 -15.804 1.00 48.81 960 PRO A N 1
ATOM 7258 C CA . PRO A 1 960 ? 17.309 -41.953 -14.978 1.00 48.81 960 PRO A CA 1
ATOM 7259 C C . PRO A 1 960 ? 17.607 -42.154 -13.487 1.00 48.81 960 PRO A C 1
ATOM 7261 O O . PRO A 1 960 ? 16.686 -42.117 -12.681 1.00 48.81 960 PRO A O 1
ATOM 7264 N N . PHE A 1 961 ? 18.873 -42.340 -13.099 1.00 53.03 961 PHE A N 1
ATOM 7265 C CA . PHE A 1 961 ? 19.234 -42.781 -11.742 1.00 53.03 961 PHE A CA 1
ATOM 7266 C C . PHE A 1 961 ? 20.057 -41.767 -10.939 1.00 53.03 961 PHE A C 1
ATOM 7268 O O . PHE A 1 961 ? 20.069 -41.798 -9.708 1.00 53.03 961 PHE A O 1
ATOM 7275 N N . LYS A 1 962 ? 20.753 -40.851 -11.624 1.00 55.88 962 LYS A N 1
ATOM 7276 C CA . LYS A 1 962 ? 21.710 -39.918 -10.999 1.00 55.88 962 LYS A CA 1
ATOM 7277 C C . LYS A 1 962 ? 21.007 -38.855 -10.149 1.00 55.88 962 LYS A C 1
ATOM 7279 O O . LYS A 1 962 ? 21.544 -38.411 -9.139 1.00 55.88 962 LYS A O 1
ATOM 7284 N N . LYS A 1 963 ? 19.778 -38.501 -10.528 1.00 54.66 963 LYS A N 1
ATOM 7285 C CA . LYS A 1 963 ? 18.930 -37.519 -9.847 1.00 54.66 963 LYS A CA 1
ATOM 7286 C C . LYS A 1 963 ? 18.399 -38.039 -8.494 1.00 54.66 963 LYS A C 1
ATOM 7288 O O . LYS A 1 963 ? 18.403 -37.314 -7.501 1.00 54.66 963 LYS A O 1
ATOM 7293 N N . THR A 1 964 ? 18.037 -39.323 -8.420 1.00 56.44 964 THR A N 1
ATOM 7294 C CA . THR A 1 964 ? 17.405 -39.966 -7.251 1.00 56.44 964 THR A CA 1
ATOM 7295 C C . THR A 1 964 ? 18.284 -39.967 -6.000 1.00 56.44 964 THR A C 1
ATOM 7297 O O . THR A 1 964 ? 17.813 -39.629 -4.915 1.00 56.44 964 THR A O 1
ATOM 7300 N N . CYS A 1 965 ? 19.567 -40.317 -6.132 1.00 58.06 965 CYS A N 1
ATOM 7301 C CA . CYS A 1 965 ? 20.470 -40.457 -4.984 1.00 58.06 965 CYS A CA 1
ATOM 7302 C C . CYS A 1 965 ? 20.810 -39.111 -4.334 1.00 58.06 965 CYS A C 1
ATOM 7304 O O . CYS A 1 965 ? 20.809 -39.003 -3.109 1.00 58.06 965 CYS A O 1
ATOM 7306 N N . TYR A 1 966 ? 21.058 -38.075 -5.141 1.00 58.97 966 TYR A N 1
ATOM 7307 C CA . TYR A 1 966 ? 21.330 -36.737 -4.621 1.00 58.97 966 TYR A CA 1
ATOM 7308 C C . TYR A 1 966 ? 20.134 -36.208 -3.825 1.00 58.97 966 TYR A C 1
ATOM 7310 O O . TYR A 1 966 ? 20.270 -35.827 -2.662 1.00 58.97 966 TYR A O 1
ATOM 7318 N N . PHE A 1 967 ? 18.947 -36.244 -4.434 1.00 63.06 967 PHE A N 1
ATOM 7319 C CA . PHE A 1 967 ? 17.736 -35.716 -3.821 1.00 63.06 967 PHE A CA 1
ATOM 7320 C C . PHE A 1 967 ? 17.370 -36.431 -2.525 1.00 63.06 967 PHE A C 1
ATOM 7322 O O . PHE A 1 967 ? 17.052 -35.772 -1.536 1.00 63.06 967 PHE A O 1
ATOM 7329 N N . ALA A 1 968 ? 17.449 -37.765 -2.510 1.00 65.06 968 ALA A N 1
ATOM 7330 C CA . ALA A 1 968 ? 17.156 -38.562 -1.326 1.00 65.06 968 ALA A CA 1
ATOM 7331 C C . ALA A 1 968 ? 17.985 -38.106 -0.116 1.00 65.06 968 ALA A C 1
ATOM 7333 O O . ALA A 1 968 ? 17.454 -37.959 0.985 1.00 65.06 968 ALA A O 1
ATOM 7334 N N . ASN A 1 969 ? 19.271 -37.825 -0.329 1.00 65.38 969 ASN A N 1
ATOM 7335 C CA . ASN A 1 969 ? 20.176 -37.378 0.724 1.00 65.38 969 ASN A CA 1
ATOM 7336 C C . ASN A 1 969 ? 19.880 -35.944 1.167 1.00 65.38 969 ASN A C 1
ATOM 7338 O O . ASN A 1 969 ? 19.837 -35.671 2.367 1.00 65.38 969 ASN A O 1
ATOM 7342 N N . THR A 1 970 ? 19.609 -35.036 0.227 1.00 65.88 970 THR A N 1
ATOM 7343 C CA . THR A 1 970 ? 19.275 -33.651 0.572 1.00 65.88 970 THR A CA 1
ATOM 7344 C C . THR A 1 970 ? 17.940 -33.556 1.304 1.00 65.88 970 THR A C 1
ATOM 7346 O O . THR A 1 970 ? 17.864 -32.929 2.356 1.00 65.88 970 THR A O 1
ATOM 7349 N N . HIS A 1 971 ? 16.899 -34.233 0.814 1.00 70.06 971 HIS A N 1
ATOM 7350 C CA . HIS A 1 971 ? 15.577 -34.237 1.438 1.00 70.06 971 HIS A CA 1
ATOM 7351 C C . HIS A 1 971 ? 15.597 -34.908 2.818 1.00 70.06 971 HIS A C 1
ATOM 7353 O O . HIS A 1 971 ? 14.945 -34.431 3.748 1.00 70.06 971 HIS A O 1
ATOM 7359 N N . ARG A 1 972 ? 16.382 -35.980 2.991 1.00 71.56 972 ARG A N 1
ATOM 7360 C CA . ARG A 1 972 ? 16.634 -36.586 4.308 1.00 71.56 972 ARG A CA 1
ATOM 7361 C C . ARG A 1 972 ? 17.292 -35.586 5.261 1.00 71.56 972 ARG A C 1
ATOM 7363 O O . ARG A 1 972 ? 16.881 -35.493 6.414 1.00 71.56 972 ARG A O 1
ATOM 7370 N N . GLY A 1 973 ? 18.262 -34.817 4.768 1.00 69.75 973 GLY A N 1
ATOM 7371 C CA . GLY A 1 973 ? 18.902 -33.729 5.501 1.00 69.75 973 GLY A CA 1
ATOM 7372 C C . GLY A 1 973 ? 17.923 -32.636 5.941 1.00 69.75 973 GLY A C 1
ATOM 7373 O O . GLY A 1 973 ? 17.902 -32.278 7.116 1.00 69.75 973 GLY A O 1
ATOM 7374 N N . LEU A 1 974 ? 17.062 -32.163 5.031 1.00 70.62 974 LEU A N 1
ATOM 7375 C CA . LEU A 1 974 ? 16.027 -31.155 5.313 1.00 70.62 974 LEU A CA 1
ATOM 7376 C C . LEU A 1 974 ? 15.042 -31.626 6.390 1.00 70.62 974 LEU A C 1
ATOM 7378 O O . LEU A 1 974 ? 14.809 -30.930 7.380 1.00 70.62 974 LEU A O 1
ATOM 7382 N N . VAL A 1 975 ? 14.494 -32.833 6.222 1.00 75.19 975 VAL A N 1
ATOM 7383 C CA . VAL A 1 975 ? 13.557 -33.428 7.184 1.00 75.19 975 VAL A CA 1
ATOM 7384 C C . VAL A 1 975 ? 14.239 -33.587 8.540 1.00 75.19 975 VAL A C 1
ATOM 7386 O O . VAL A 1 975 ? 13.676 -33.181 9.551 1.00 75.19 975 VAL A O 1
ATOM 7389 N N . GLY A 1 976 ? 15.466 -34.116 8.571 1.00 74.94 976 GLY A N 1
ATOM 7390 C CA . GLY A 1 976 ? 16.223 -34.320 9.805 1.00 74.94 976 GLY A CA 1
ATOM 7391 C C . GLY A 1 976 ? 16.579 -33.024 10.540 1.00 74.94 976 GLY A C 1
ATOM 7392 O O . GLY A 1 976 ? 16.534 -33.000 11.770 1.00 74.94 976 GLY A O 1
ATOM 7393 N N . ALA A 1 977 ? 16.905 -31.955 9.808 1.00 72.38 977 ALA A N 1
ATOM 7394 C CA . ALA A 1 977 ? 17.340 -30.682 10.379 1.00 72.38 977 ALA A CA 1
ATOM 7395 C C . ALA A 1 977 ? 16.183 -29.753 10.785 1.00 72.38 977 ALA A C 1
ATOM 7397 O O . ALA A 1 977 ? 16.349 -28.978 11.725 1.00 72.38 977 ALA A O 1
ATOM 7398 N N . LEU A 1 978 ? 15.033 -29.816 10.100 1.00 74.62 978 LEU A N 1
ATOM 7399 C CA . LEU A 1 978 ? 13.943 -28.841 10.266 1.00 74.62 978 LEU A CA 1
ATOM 7400 C C . LEU A 1 978 ? 12.598 -29.479 10.631 1.00 74.62 978 LEU A C 1
ATOM 7402 O O . LEU A 1 978 ? 12.016 -29.137 11.660 1.00 74.62 978 LEU A O 1
ATOM 7406 N N . GLY A 1 979 ? 12.110 -30.427 9.825 1.00 81.00 979 GLY A N 1
ATOM 7407 C CA . GLY A 1 979 ? 10.777 -31.014 10.021 1.00 81.00 979 GLY A CA 1
ATOM 7408 C C . GLY A 1 979 ? 10.682 -31.880 11.279 1.00 81.00 979 GLY A C 1
ATOM 7409 O O . GLY A 1 979 ? 9.739 -31.772 12.062 1.00 81.00 979 GLY A O 1
ATOM 7410 N N . LEU A 1 980 ? 11.692 -32.714 11.521 1.00 81.88 980 LEU A N 1
ATOM 7411 C CA . LEU A 1 980 ? 11.705 -33.653 12.637 1.00 81.88 980 LEU A CA 1
ATOM 7412 C C . LEU A 1 980 ? 11.829 -32.986 14.016 1.00 81.88 980 LEU A C 1
ATOM 7414 O O . LEU A 1 980 ? 11.124 -33.411 14.935 1.00 81.88 980 LEU A O 1
ATOM 7418 N N . PRO A 1 981 ? 12.679 -31.957 14.205 1.00 84.88 981 PRO A N 1
ATOM 7419 C CA . PRO A 1 981 ? 12.697 -31.187 15.445 1.00 84.88 981 PRO A CA 1
ATOM 7420 C C . PRO A 1 981 ? 11.342 -30.547 15.767 1.00 84.88 981 PRO A C 1
ATOM 7422 O O . PRO A 1 981 ? 10.878 -30.675 16.899 1.00 84.88 981 PRO A O 1
ATOM 7425 N N . LEU A 1 982 ? 10.675 -29.943 14.774 1.00 85.31 982 LEU A N 1
ATOM 7426 C CA . LEU A 1 982 ? 9.334 -29.369 14.942 1.00 85.31 982 LEU A CA 1
ATOM 7427 C C . LEU A 1 982 ? 8.308 -30.442 15.319 1.00 85.31 982 LEU A C 1
ATOM 7429 O O . LEU A 1 982 ? 7.535 -30.264 16.259 1.00 85.31 982 LEU A O 1
ATOM 7433 N N . ALA A 1 983 ? 8.343 -31.589 14.639 1.00 88.00 983 ALA A N 1
ATOM 7434 C CA . ALA A 1 983 ? 7.475 -32.719 14.943 1.00 88.00 983 ALA A CA 1
ATOM 7435 C C . ALA A 1 983 ? 7.672 -33.237 16.375 1.00 88.00 983 ALA A C 1
ATOM 7437 O O . ALA A 1 983 ? 6.699 -33.472 17.077 1.00 88.00 983 ALA A O 1
ATOM 7438 N N . ARG A 1 984 ? 8.914 -33.372 16.853 1.00 86.62 984 ARG A N 1
ATOM 7439 C CA . ARG A 1 984 ? 9.192 -33.820 18.232 1.00 86.62 984 ARG A CA 1
ATOM 7440 C C . ARG A 1 984 ? 8.701 -32.837 19.294 1.00 86.62 984 ARG A C 1
ATOM 7442 O O . ARG A 1 984 ? 8.397 -33.250 20.411 1.00 86.62 984 ARG A O 1
ATOM 7449 N N . GLU A 1 985 ? 8.666 -31.554 18.961 1.00 87.94 985 GLU A N 1
ATOM 7450 C CA . GLU A 1 985 ? 8.193 -30.504 19.856 1.00 87.94 985 GLU A CA 1
ATOM 7451 C C . GLU A 1 985 ? 6.659 -30.435 19.910 1.00 87.94 985 GLU A C 1
ATOM 7453 O O . GLU A 1 985 ? 6.095 -30.297 20.997 1.00 87.94 985 GLU A O 1
ATOM 7458 N N . ILE A 1 986 ? 6.000 -30.546 18.751 1.00 91.44 986 ILE A N 1
ATOM 7459 C CA . ILE A 1 986 ? 4.581 -30.204 18.573 1.00 91.44 986 ILE A CA 1
ATOM 7460 C C . ILE A 1 986 ? 3.685 -31.438 18.385 1.00 91.44 986 ILE A C 1
ATOM 7462 O O . ILE A 1 986 ? 2.527 -31.392 18.784 1.00 91.44 986 ILE A O 1
ATOM 7466 N N . LEU A 1 987 ? 4.148 -32.543 17.798 1.00 90.81 987 LEU A N 1
ATOM 7467 C CA . LEU A 1 987 ? 3.303 -33.720 17.540 1.00 90.81 987 LEU A CA 1
ATOM 7468 C C . LEU A 1 987 ? 3.332 -34.721 18.696 1.00 90.81 987 LEU A C 1
ATOM 7470 O O . LEU A 1 987 ? 4.389 -35.080 19.215 1.00 90.81 987 LEU A O 1
ATOM 7474 N N . ASP A 1 988 ? 2.155 -35.241 19.035 1.00 90.50 988 ASP A N 1
ATOM 7475 C CA . ASP A 1 988 ? 1.982 -36.364 19.953 1.00 90.50 988 ASP A CA 1
ATOM 7476 C C . ASP A 1 988 ? 0.958 -37.357 19.390 1.00 90.50 988 ASP A C 1
ATOM 7478 O O . ASP A 1 988 ? -0.253 -37.188 19.520 1.00 90.50 988 ASP A O 1
ATOM 7482 N N . LEU A 1 989 ? 1.453 -38.412 18.744 1.00 86.19 989 LEU A N 1
ATOM 7483 C CA . LEU A 1 989 ? 0.605 -39.438 18.135 1.00 86.19 989 LEU A CA 1
ATOM 7484 C C . LEU A 1 989 ? 0.403 -40.669 19.040 1.00 86.19 989 LEU A C 1
ATOM 7486 O O . LEU A 1 989 ? 0.113 -41.763 18.559 1.00 86.19 989 LEU A O 1
ATOM 7490 N N . GLY A 1 990 ? 0.634 -40.532 20.354 1.00 72.56 990 GLY A N 1
ATOM 7491 C CA . GLY A 1 990 ? 0.484 -41.621 21.329 1.00 72.56 990 GLY A CA 1
ATOM 7492 C C . GLY A 1 990 ? 1.559 -42.717 21.253 1.00 72.56 990 GLY A C 1
ATOM 7493 O O . GLY A 1 990 ? 1.518 -43.683 22.017 1.00 72.56 990 GLY A O 1
ATOM 7494 N N . ARG A 1 991 ? 2.539 -42.576 20.355 1.00 68.25 991 ARG A N 1
ATOM 7495 C CA . ARG A 1 991 ? 3.731 -43.426 20.228 1.00 68.25 991 ARG A CA 1
ATOM 7496 C C . ARG A 1 991 ? 4.951 -42.547 19.933 1.00 68.25 991 ARG A C 1
ATOM 7498 O O . ARG A 1 991 ? 4.786 -41.488 19.323 1.00 68.25 991 ARG A O 1
ATOM 7505 N N . PRO A 1 992 ? 6.170 -42.954 20.336 1.00 63.53 992 PRO A N 1
ATOM 7506 C CA . PRO A 1 992 ? 7.379 -42.243 19.943 1.00 63.53 992 PRO A CA 1
ATOM 7507 C C . PRO A 1 992 ? 7.438 -42.147 18.421 1.00 63.53 992 PRO A C 1
ATOM 7509 O O . PRO A 1 992 ? 7.257 -43.159 17.745 1.00 63.53 992 PRO A O 1
ATOM 7512 N N . LEU A 1 993 ? 7.698 -40.948 17.896 1.00 65.38 993 LEU A N 1
ATOM 7513 C CA . LEU A 1 993 ? 7.971 -40.766 16.474 1.00 65.38 993 LEU A CA 1
ATOM 7514 C C . LEU A 1 993 ? 9.121 -41.722 16.101 1.00 65.38 993 LEU A C 1
ATOM 7516 O O . LEU A 1 993 ? 10.217 -41.554 16.645 1.00 65.38 993 LEU A O 1
ATOM 7520 N N . PRO A 1 994 ? 8.899 -42.718 15.223 1.00 58.22 994 PRO A N 1
ATOM 7521 C CA . PRO A 1 994 ? 9.835 -43.821 14.949 1.00 58.22 994 PRO A CA 1
ATOM 7522 C C . PRO A 1 994 ? 11.063 -43.388 14.131 1.00 58.22 994 PRO A C 1
ATOM 7524 O O . PRO A 1 994 ? 11.658 -44.164 13.393 1.00 58.22 994 PRO A O 1
ATOM 7527 N N . VAL A 1 995 ? 11.443 -42.118 14.223 1.00 56.16 995 VAL A N 1
ATOM 7528 C CA . VAL A 1 995 ? 12.261 -41.458 13.220 1.00 56.16 995 VAL A CA 1
ATOM 7529 C C . VAL A 1 995 ? 13.676 -41.291 13.750 1.00 56.16 995 VAL A C 1
ATOM 7531 O O . VAL A 1 995 ? 14.064 -40.233 14.261 1.00 56.16 995 VAL A O 1
ATOM 7534 N N . ASP A 1 996 ? 14.441 -42.376 13.676 1.00 55.88 996 ASP A N 1
ATOM 7535 C CA . ASP A 1 996 ? 15.889 -42.263 13.591 1.00 55.88 996 ASP A CA 1
ATOM 7536 C C . ASP A 1 996 ? 16.276 -41.957 12.129 1.00 55.88 996 ASP A C 1
ATOM 7538 O O . ASP A 1 996 ? 15.618 -42.380 11.177 1.00 55.88 996 ASP A O 1
ATOM 7542 N N . VAL A 1 997 ? 17.320 -41.153 11.933 1.00 53.19 997 VAL A N 1
ATOM 7543 C CA . VAL A 1 997 ? 17.748 -40.698 10.596 1.00 53.19 997 VAL A CA 1
ATOM 7544 C C . VAL A 1 997 ? 18.320 -41.859 9.756 1.00 53.19 997 VAL A C 1
ATOM 7546 O O . VAL A 1 997 ? 18.454 -41.732 8.540 1.00 53.19 997 VAL A O 1
ATOM 7549 N N . ALA A 1 998 ? 18.629 -43.002 10.380 1.00 50.28 998 ALA A N 1
ATOM 7550 C CA . ALA A 1 998 ? 19.218 -44.169 9.732 1.00 50.28 998 ALA A CA 1
ATOM 7551 C C . ALA A 1 998 ? 18.162 -45.108 9.104 1.00 50.28 998 ALA A C 1
ATOM 7553 O O . ALA A 1 998 ? 18.436 -45.709 8.069 1.00 50.28 998 ALA A O 1
ATOM 7554 N N . GLY A 1 999 ? 16.953 -45.193 9.667 1.00 51.59 999 GLY A N 1
ATOM 7555 C CA . GLY A 1 999 ? 15.818 -45.988 9.187 1.00 51.59 999 GLY A CA 1
ATOM 7556 C C . GLY A 1 999 ? 14.872 -45.225 8.254 1.00 51.59 999 GLY A C 1
ATOM 7557 O O . GLY A 1 999 ? 14.132 -45.834 7.487 1.00 51.59 999 GLY A O 1
ATOM 7558 N N . PHE A 1 1000 ? 14.935 -43.890 8.241 1.00 58.47 1000 PHE A N 1
ATOM 7559 C CA . PHE A 1 1000 ? 14.031 -43.024 7.468 1.00 58.47 1000 PHE A CA 1
ATOM 7560 C C . PHE A 1 1000 ? 14.446 -42.769 6.011 1.00 58.47 1000 PHE A C 1
ATOM 7562 O O . PHE A 1 1000 ? 14.027 -41.793 5.388 1.00 58.47 1000 PHE A O 1
ATOM 7569 N N . GLY A 1 1001 ? 15.307 -43.617 5.448 1.00 63.00 1001 GLY A N 1
ATOM 7570 C CA . GLY A 1 1001 ? 15.949 -43.333 4.167 1.00 63.00 1001 GLY A CA 1
ATOM 7571 C C . GLY A 1 1001 ? 15.029 -43.351 2.946 1.00 63.00 1001 GLY A C 1
ATOM 7572 O O . GLY A 1 1001 ? 15.342 -42.684 1.960 1.00 63.00 1001 GLY A O 1
ATOM 7573 N N . VAL A 1 1002 ? 13.920 -44.090 3.026 1.00 74.75 1002 VAL A N 1
ATOM 7574 C CA . VAL A 1 1002 ? 13.065 -44.461 1.887 1.00 74.75 1002 VAL A CA 1
ATOM 7575 C C . VAL A 1 1002 ? 11.801 -43.599 1.781 1.00 74.75 1002 VAL A C 1
ATOM 7577 O O . VAL A 1 1002 ? 11.399 -43.234 0.677 1.00 74.75 1002 VAL A O 1
ATOM 7580 N N . LEU A 1 1003 ? 11.179 -43.232 2.907 1.00 80.25 1003 LEU A N 1
ATOM 7581 C CA . LEU A 1 1003 ? 9.899 -42.507 2.921 1.00 80.25 1003 LEU A CA 1
ATOM 7582 C C . LEU A 1 1003 ? 9.938 -41.143 2.214 1.00 80.25 1003 LEU A C 1
ATOM 7584 O O . LEU A 1 1003 ? 9.011 -40.883 1.451 1.00 80.25 1003 LEU A O 1
ATOM 7588 N N . PRO A 1 1004 ? 10.985 -40.304 2.354 1.00 78.06 1004 PRO A N 1
ATOM 7589 C CA . PRO A 1 1004 ? 11.082 -39.064 1.583 1.00 78.06 1004 PRO A CA 1
ATOM 7590 C C . PRO A 1 1004 ? 11.106 -39.286 0.065 1.00 78.06 1004 PRO A C 1
ATOM 7592 O O . PRO A 1 1004 ? 10.518 -38.521 -0.695 1.00 78.06 1004 PRO A O 1
ATOM 7595 N N . VAL A 1 1005 ? 11.757 -40.365 -0.383 1.00 75.06 1005 VAL A N 1
ATOM 7596 C CA . VAL A 1 1005 ? 11.859 -40.720 -1.805 1.00 75.06 1005 VAL A CA 1
ATOM 7597 C C . VAL A 1 1005 ? 10.501 -41.167 -2.341 1.00 75.06 1005 VAL A C 1
ATOM 7599 O O . VAL A 1 1005 ? 10.052 -40.688 -3.382 1.00 75.06 1005 VAL A O 1
ATOM 7602 N N . LEU A 1 1006 ? 9.819 -42.046 -1.603 1.00 80.81 1006 LEU A N 1
ATOM 7603 C CA . LEU A 1 1006 ? 8.481 -42.512 -1.963 1.00 80.81 1006 LEU A CA 1
ATOM 7604 C C . LEU A 1 1006 ? 7.430 -41.401 -1.868 1.00 80.81 1006 LEU A C 1
ATOM 7606 O O . LEU A 1 1006 ? 6.528 -41.358 -2.698 1.00 80.81 1006 LEU A O 1
ATOM 7610 N N . GLY A 1 1007 ? 7.544 -40.499 -0.892 1.00 80.62 1007 GLY A N 1
ATOM 7611 C CA . GLY A 1 1007 ? 6.626 -39.377 -0.709 1.00 80.62 1007 GLY A CA 1
ATOM 7612 C C . GLY A 1 1007 ? 6.658 -38.396 -1.873 1.00 80.62 1007 GLY A C 1
ATOM 7613 O O . GLY A 1 1007 ? 5.608 -37.965 -2.333 1.00 80.62 1007 GLY A O 1
ATOM 7614 N N . VAL A 1 1008 ? 7.838 -38.117 -2.425 1.00 75.50 1008 VAL A N 1
ATOM 7615 C CA . VAL A 1 1008 ? 7.980 -37.231 -3.592 1.00 75.50 1008 VAL A CA 1
ATOM 7616 C C . VAL A 1 1008 ? 7.475 -37.899 -4.863 1.00 75.50 1008 VAL A C 1
ATOM 7618 O O . VAL A 1 1008 ? 6.760 -37.276 -5.647 1.00 75.50 1008 VAL A O 1
ATOM 7621 N N . HIS A 1 1009 ? 7.764 -39.191 -5.035 1.00 75.69 1009 HIS A N 1
ATOM 7622 C CA . HIS A 1 1009 ? 7.170 -39.968 -6.119 1.00 75.69 1009 HIS A CA 1
ATOM 7623 C C . HIS A 1 1009 ? 5.632 -39.971 -6.036 1.00 75.69 1009 HIS A C 1
ATOM 7625 O O . HIS A 1 1009 ? 4.947 -39.796 -7.045 1.00 75.69 1009 HIS A O 1
ATOM 7631 N N . ALA A 1 1010 ? 5.083 -40.108 -4.827 1.00 83.94 1010 ALA A N 1
ATOM 7632 C CA . ALA A 1 1010 ? 3.649 -40.042 -4.584 1.00 83.94 1010 ALA A CA 1
ATOM 7633 C C . ALA A 1 1010 ? 3.066 -38.635 -4.825 1.00 83.94 1010 ALA A C 1
ATOM 7635 O O . ALA A 1 1010 ? 1.968 -38.536 -5.369 1.00 83.94 1010 ALA A O 1
ATOM 7636 N N . HIS A 1 1011 ? 3.790 -37.568 -4.459 1.00 85.69 1011 HIS A N 1
ATOM 7637 C CA . HIS A 1 1011 ? 3.407 -36.168 -4.693 1.00 85.69 1011 HIS A CA 1
ATOM 7638 C C . HIS A 1 1011 ? 3.219 -35.874 -6.178 1.00 85.69 1011 HIS A C 1
ATOM 7640 O O . HIS A 1 1011 ? 2.157 -35.384 -6.568 1.00 85.69 1011 HIS A O 1
ATOM 7646 N N . GLU A 1 1012 ? 4.158 -36.294 -7.032 1.00 77.06 1012 GLU A N 1
ATOM 7647 C CA . GLU A 1 1012 ? 3.931 -36.161 -8.472 1.00 77.06 1012 GLU A CA 1
ATOM 7648 C C . GLU A 1 1012 ? 2.741 -36.991 -8.933 1.00 77.06 1012 GLU A C 1
ATOM 7650 O O . GLU A 1 1012 ? 1.890 -36.496 -9.672 1.00 77.06 1012 GLU A O 1
ATOM 7655 N N . ALA A 1 1013 ? 2.655 -38.255 -8.509 1.00 81.56 1013 ALA A N 1
ATOM 7656 C CA . ALA A 1 1013 ? 1.519 -39.083 -8.888 1.00 81.56 1013 ALA A CA 1
ATOM 7657 C C . ALA A 1 1013 ? 0.191 -38.371 -8.560 1.00 81.56 1013 ALA A C 1
ATOM 7659 O O . ALA A 1 1013 ? -0.734 -38.415 -9.372 1.00 81.56 1013 ALA A O 1
ATOM 7660 N N . GLY A 1 1014 ? 0.155 -37.624 -7.450 1.00 87.31 1014 GLY A N 1
ATOM 7661 C CA . GLY A 1 1014 ? -0.899 -36.690 -7.060 1.00 87.31 1014 GLY A CA 1
ATOM 7662 C C . GLY A 1 1014 ? -1.250 -35.627 -8.113 1.00 87.31 1014 GLY A C 1
ATOM 7663 O O . GLY A 1 1014 ? -2.430 -35.468 -8.424 1.00 87.31 1014 GLY A O 1
ATOM 7664 N N . HIS A 1 1015 ? -0.273 -34.944 -8.721 1.00 85.88 1015 HIS A N 1
ATOM 7665 C CA . HIS A 1 1015 ? -0.512 -33.955 -9.790 1.00 85.88 1015 HIS A CA 1
ATOM 7666 C C . HIS A 1 1015 ? -1.154 -34.549 -11.052 1.00 85.88 1015 HIS A C 1
ATOM 7668 O O . HIS A 1 1015 ? -1.867 -33.850 -11.778 1.00 85.88 1015 HIS A O 1
ATOM 7674 N N . PHE A 1 1016 ? -0.927 -35.836 -11.322 1.00 88.94 1016 PHE A N 1
ATOM 7675 C CA . PHE A 1 1016 ? -1.517 -36.540 -12.465 1.00 88.94 1016 PHE A CA 1
ATOM 7676 C C . PHE A 1 1016 ? -2.845 -37.230 -12.133 1.00 88.94 1016 PHE A C 1
ATOM 7678 O O . PHE A 1 1016 ? -3.461 -37.854 -13.014 1.00 88.94 1016 PHE A O 1
ATOM 7685 N N . VAL A 1 1017 ? -3.328 -37.098 -10.894 1.00 91.69 1017 VAL A N 1
ATOM 7686 C CA . VAL A 1 1017 ? -4.692 -37.482 -10.539 1.00 91.69 1017 VAL A CA 1
ATOM 7687 C C . VAL A 1 1017 ? -5.662 -36.485 -11.158 1.00 91.69 1017 VAL A C 1
ATOM 7689 O O . VAL A 1 1017 ? -5.608 -35.281 -10.921 1.00 91.69 1017 VAL A O 1
ATOM 7692 N N . HIS A 1 1018 ? -6.584 -36.994 -11.964 1.00 91.75 1018 HIS A N 1
ATOM 7693 C CA . HIS A 1 1018 ? -7.562 -36.172 -12.659 1.00 91.75 1018 HIS A CA 1
ATOM 7694 C C . HIS A 1 1018 ? -8.919 -36.869 -12.746 1.00 91.75 1018 HIS A C 1
ATOM 7696 O O . HIS A 1 1018 ? -9.084 -38.051 -12.427 1.00 91.75 1018 HIS A O 1
ATOM 7702 N N . ARG A 1 1019 ? -9.904 -36.099 -13.206 1.00 90.44 1019 ARG A N 1
ATOM 7703 C CA . ARG A 1 1019 ? -11.269 -36.532 -13.496 1.00 90.44 1019 ARG A CA 1
ATOM 7704 C C . ARG A 1 1019 ? -11.649 -36.047 -14.894 1.00 90.44 1019 ARG A C 1
ATOM 7706 O O . ARG A 1 1019 ? -11.285 -34.942 -15.294 1.00 90.44 1019 ARG A O 1
ATOM 7713 N N . GLU A 1 1020 ? -12.373 -36.870 -15.647 1.00 78.25 1020 GLU A N 1
ATOM 7714 C CA . GLU A 1 1020 ? -12.833 -36.506 -16.992 1.00 78.25 1020 GLU A CA 1
ATOM 7715 C C . GLU A 1 1020 ? -13.731 -35.258 -16.961 1.00 78.25 1020 GLU A C 1
ATOM 7717 O O . GLU A 1 1020 ? -14.650 -35.161 -16.149 1.00 78.25 1020 GLU A O 1
ATOM 7722 N N . GLY A 1 1021 ? -13.456 -34.298 -17.851 1.00 68.94 1021 GLY A N 1
ATOM 7723 C CA . GLY A 1 1021 ? -14.210 -33.042 -17.965 1.00 68.94 1021 GLY A CA 1
ATOM 7724 C C . GLY A 1 1021 ? -13.854 -31.962 -16.934 1.00 68.94 1021 GLY A C 1
ATOM 7725 O O . GLY A 1 1021 ? -14.333 -30.837 -17.062 1.00 68.94 1021 GLY A O 1
ATOM 7726 N N . GLY A 1 1022 ? -13.000 -32.275 -15.955 1.00 70.25 1022 GLY A N 1
ATOM 7727 C CA . GLY A 1 1022 ? -12.508 -31.336 -14.949 1.00 70.25 1022 GLY A CA 1
ATOM 7728 C C . GLY A 1 1022 ? -11.312 -30.510 -15.419 1.00 70.25 1022 GLY A C 1
ATOM 7729 O O . GLY A 1 1022 ? -10.558 -30.917 -16.305 1.00 70.25 1022 GLY A O 1
ATOM 7730 N N . GLY A 1 1023 ? -11.104 -29.336 -14.820 1.00 71.75 1023 GLY A N 1
ATOM 7731 C CA . GLY A 1 1023 ? -9.911 -28.545 -15.102 1.00 71.75 1023 GLY A CA 1
ATOM 7732 C C . GLY A 1 1023 ? -9.774 -27.279 -14.265 1.00 71.75 1023 GLY A C 1
ATOM 7733 O O . GLY A 1 1023 ? -10.752 -26.655 -13.865 1.00 71.75 1023 GLY A O 1
ATOM 7734 N N . PHE A 1 1024 ? -8.528 -26.851 -14.071 1.00 84.25 1024 PHE A N 1
ATOM 7735 C CA . PHE A 1 1024 ? -8.183 -25.720 -13.205 1.00 84.25 1024 PHE A CA 1
ATOM 7736 C C . PHE A 1 1024 ? -8.384 -24.344 -13.859 1.00 84.25 1024 PHE A C 1
ATOM 7738 O O . PHE A 1 1024 ? -8.281 -23.323 -13.190 1.00 84.25 1024 PHE A O 1
ATOM 7745 N N . LYS A 1 1025 ? -8.678 -24.274 -15.169 1.00 81.56 1025 LYS A N 1
ATOM 7746 C CA . LYS A 1 1025 ? -8.727 -23.003 -15.923 1.00 81.56 1025 LYS A CA 1
ATOM 7747 C C . LYS A 1 1025 ? -9.741 -22.004 -15.362 1.00 81.56 1025 LYS A C 1
ATOM 7749 O O . LYS A 1 1025 ? -9.418 -20.826 -15.245 1.00 81.56 1025 LYS A O 1
ATOM 7754 N N . ALA A 1 1026 ? -10.948 -22.466 -15.038 1.00 80.81 1026 ALA A N 1
ATOM 7755 C CA . ALA A 1 1026 ? -12.007 -21.602 -14.520 1.00 80.81 1026 ALA A CA 1
ATOM 7756 C C . ALA A 1 1026 ? -11.686 -21.104 -13.102 1.00 80.81 1026 ALA A C 1
ATOM 7758 O O . ALA A 1 1026 ? -11.869 -19.925 -12.810 1.00 80.81 1026 ALA A O 1
ATOM 7759 N N . LEU A 1 1027 ? -11.132 -21.979 -12.256 1.00 80.25 1027 LEU A N 1
ATOM 7760 C CA . LEU A 1 1027 ? -10.702 -21.626 -10.905 1.00 80.25 1027 LEU A CA 1
ATOM 7761 C C . LEU A 1 1027 ? -9.529 -20.637 -10.929 1.00 80.25 1027 LEU A C 1
ATOM 7763 O O . LEU A 1 1027 ? -9.579 -19.622 -10.248 1.00 80.25 1027 LEU A O 1
ATOM 7767 N N . ASN A 1 1028 ? -8.535 -20.863 -11.789 1.00 77.19 1028 ASN A N 1
ATOM 7768 C CA . ASN A 1 1028 ? -7.385 -19.976 -11.968 1.00 77.19 1028 ASN A CA 1
ATOM 7769 C C . ASN A 1 1028 ? -7.783 -18.568 -12.446 1.00 77.19 1028 ASN A C 1
ATOM 7771 O O . ASN A 1 1028 ? -7.147 -17.584 -12.079 1.00 77.19 1028 ASN A O 1
ATOM 7775 N N . ALA A 1 1029 ? -8.836 -18.458 -13.262 1.00 71.25 1029 ALA A N 1
ATOM 7776 C CA . ALA A 1 1029 ? -9.375 -17.166 -13.680 1.00 71.25 1029 ALA A CA 1
ATOM 7777 C C . ALA A 1 1029 ? -10.134 -16.445 -12.551 1.00 71.25 1029 ALA A C 1
ATOM 7779 O O . ALA A 1 1029 ? -10.141 -15.216 -12.521 1.00 71.25 1029 ALA A O 1
ATOM 7780 N N . ALA A 1 1030 ? -10.775 -17.194 -11.648 1.00 70.31 1030 ALA A N 1
ATOM 7781 C CA . ALA A 1 1030 ? -11.543 -16.647 -10.532 1.00 70.31 1030 ALA A CA 1
ATOM 7782 C C . ALA A 1 1030 ? -10.647 -16.213 -9.362 1.00 70.31 1030 ALA A C 1
ATOM 7784 O O . ALA A 1 1030 ? -10.817 -15.118 -8.832 1.00 70.31 1030 ALA A O 1
ATOM 7785 N N . ASP A 1 1031 ? -9.693 -17.059 -8.978 1.00 74.94 1031 ASP A N 1
ATOM 7786 C CA . ASP A 1 1031 ? -8.694 -16.777 -7.951 1.00 74.94 1031 ASP A CA 1
ATOM 7787 C C . ASP A 1 1031 ? -7.458 -17.644 -8.205 1.00 74.94 1031 ASP A C 1
ATOM 7789 O O . ASP A 1 1031 ? -7.420 -18.842 -7.911 1.00 74.94 1031 ASP A O 1
ATOM 7793 N N . ARG A 1 1032 ? -6.427 -17.026 -8.784 1.00 73.62 1032 ARG A N 1
ATOM 7794 C CA . ARG A 1 1032 ? -5.181 -17.712 -9.125 1.00 73.62 1032 ARG A CA 1
ATOM 7795 C C . ARG A 1 1032 ? -4.456 -18.252 -7.895 1.00 73.62 1032 ARG A C 1
ATOM 7797 O O . ARG A 1 1032 ? -3.848 -19.312 -7.997 1.00 73.62 1032 ARG A O 1
ATOM 7804 N N . TRP A 1 1033 ? -4.503 -17.555 -6.761 1.00 73.75 1033 TRP A N 1
ATOM 7805 C CA . TRP A 1 1033 ? -3.806 -17.999 -5.555 1.00 73.75 1033 TRP A CA 1
ATOM 7806 C C . TRP A 1 1033 ? -4.495 -19.228 -4.974 1.00 73.75 1033 TRP A C 1
ATOM 7808 O O . TRP A 1 1033 ? -3.869 -20.279 -4.868 1.00 73.75 1033 TRP A O 1
ATOM 7818 N N . ALA A 1 1034 ? -5.809 -19.143 -4.742 1.00 81.12 1034 ALA A N 1
ATOM 7819 C CA . ALA A 1 1034 ? -6.599 -20.277 -4.269 1.00 81.12 1034 ALA A CA 1
ATOM 7820 C C . ALA A 1 1034 ? -6.519 -21.470 -5.233 1.00 81.12 1034 ALA A C 1
ATOM 7822 O O . ALA A 1 1034 ? -6.415 -22.614 -4.799 1.00 81.12 1034 ALA A O 1
ATOM 7823 N N . SER A 1 1035 ? -6.514 -21.219 -6.548 1.00 85.50 1035 SER A N 1
ATOM 7824 C CA . SER A 1 1035 ? -6.347 -22.269 -7.554 1.00 85.50 1035 SER A CA 1
ATOM 7825 C C . SER A 1 1035 ? -5.018 -23.000 -7.416 1.00 85.50 1035 SER A C 1
ATOM 7827 O O . SER A 1 1035 ? -4.996 -24.219 -7.559 1.00 85.50 1035 SER A O 1
ATOM 7829 N N . VAL A 1 1036 ? -3.910 -22.281 -7.220 1.00 76.56 1036 VAL A N 1
ATOM 7830 C CA . VAL A 1 1036 ? -2.584 -22.898 -7.080 1.00 76.56 1036 VAL A CA 1
ATOM 7831 C C . VAL A 1 1036 ? -2.483 -23.609 -5.732 1.00 76.56 1036 VAL A C 1
ATOM 7833 O O . VAL A 1 1036 ? -2.125 -24.778 -5.718 1.00 76.56 1036 VAL A O 1
ATOM 7836 N N . THR A 1 1037 ? -2.919 -22.988 -4.631 1.00 85.50 1037 THR A N 1
ATOM 7837 C CA . THR A 1 1037 ? -2.931 -23.630 -3.305 1.00 85.50 1037 THR A CA 1
ATOM 7838 C C . THR A 1 1037 ? -3.722 -24.933 -3.306 1.00 85.50 1037 THR A C 1
ATOM 7840 O O . THR A 1 1037 ? -3.246 -25.944 -2.807 1.00 85.50 1037 THR A O 1
ATOM 7843 N N . LEU A 1 1038 ? -4.921 -24.949 -3.893 1.00 91.81 1038 LEU A N 1
ATOM 7844 C CA . LEU A 1 1038 ? -5.751 -26.154 -3.924 1.00 91.81 1038 LEU A CA 1
ATOM 7845 C C . LEU A 1 1038 ? -5.181 -27.254 -4.828 1.00 91.81 1038 LEU A C 1
ATOM 7847 O O . LEU A 1 1038 ? -5.417 -28.427 -4.555 1.00 91.81 1038 LEU A O 1
ATOM 7851 N N . GLN A 1 1039 ? -4.433 -26.898 -5.878 1.00 90.56 1039 GLN A N 1
ATOM 7852 C CA . GLN A 1 1039 ? -3.700 -27.879 -6.686 1.00 90.56 1039 GLN A CA 1
ATOM 7853 C C . GLN A 1 1039 ? -2.608 -28.573 -5.863 1.00 90.56 1039 GLN A C 1
ATOM 7855 O O . GLN A 1 1039 ? -2.510 -29.795 -5.938 1.00 90.56 1039 GLN A O 1
ATOM 7860 N N . GLU A 1 1040 ? -1.865 -27.828 -5.038 1.00 88.88 1040 GLU A N 1
ATOM 7861 C CA . GLU A 1 1040 ? -0.859 -28.407 -4.133 1.00 88.88 1040 GLU A CA 1
ATOM 7862 C C . GLU A 1 1040 ? -1.512 -29.262 -3.037 1.00 88.88 1040 GLU A C 1
ATOM 7864 O O . GLU A 1 1040 ? -1.136 -30.414 -2.839 1.00 88.88 1040 GLU A O 1
ATOM 7869 N N . VAL A 1 1041 ? -2.592 -28.771 -2.409 1.00 94.25 1041 VAL A N 1
ATOM 7870 C CA . VAL A 1 1041 ? -3.377 -29.549 -1.428 1.00 94.25 1041 VAL A CA 1
ATOM 7871 C C . VAL A 1 1041 ? -3.862 -30.870 -2.027 1.00 94.25 1041 VAL A C 1
ATOM 7873 O O . VAL A 1 1041 ? -3.864 -31.896 -1.344 1.00 94.25 1041 VAL A O 1
ATOM 7876 N N . ALA A 1 1042 ? -4.286 -30.864 -3.293 1.00 94.12 1042 ALA A N 1
ATOM 7877 C CA . ALA A 1 1042 ? -4.692 -32.075 -3.990 1.00 94.12 1042 ALA A CA 1
ATOM 7878 C C . ALA A 1 1042 ? -3.529 -33.028 -4.234 1.00 94.12 1042 ALA A C 1
ATOM 7880 O O . ALA A 1 1042 ? -3.662 -34.208 -3.903 1.00 94.12 1042 ALA A O 1
ATOM 7881 N N . ALA A 1 1043 ? -2.404 -32.527 -4.746 1.00 90.62 1043 ALA A N 1
ATOM 7882 C CA . ALA A 1 1043 ? -1.204 -33.327 -4.944 1.00 90.62 1043 ALA A CA 1
ATOM 7883 C C . ALA A 1 1043 ? -0.779 -34.009 -3.636 1.00 90.62 1043 ALA A C 1
ATOM 7885 O O . ALA A 1 1043 ? -0.737 -35.235 -3.583 1.00 90.62 1043 ALA A O 1
ATOM 7886 N N . ASP A 1 1044 ? -0.618 -33.243 -2.556 1.00 92.81 1044 ASP A N 1
ATOM 7887 C CA . ASP A 1 1044 ? -0.237 -33.729 -1.225 1.00 92.81 1044 ASP A CA 1
ATOM 7888 C C . ASP A 1 1044 ? -1.214 -34.753 -0.644 1.00 92.81 1044 ASP A C 1
ATOM 7890 O O . ASP A 1 1044 ? -0.817 -35.788 -0.106 1.00 92.81 1044 ASP A O 1
ATOM 7894 N N . THR A 1 1045 ? -2.514 -34.483 -0.756 1.00 95.75 1045 THR A N 1
ATOM 7895 C CA . THR A 1 1045 ? -3.537 -35.352 -0.169 1.00 95.75 1045 THR A CA 1
ATOM 7896 C C . THR A 1 1045 ? -3.592 -36.699 -0.890 1.00 95.75 1045 THR A C 1
ATOM 7898 O O . THR A 1 1045 ? -3.640 -37.749 -0.244 1.00 95.75 1045 THR A O 1
ATOM 7901 N N . PHE A 1 1046 ? -3.575 -36.701 -2.228 1.00 95.56 1046 PHE A N 1
ATOM 7902 C CA . PHE A 1 1046 ? -3.548 -37.949 -2.994 1.00 95.56 1046 PHE A CA 1
ATOM 7903 C C . PHE A 1 1046 ? -2.218 -38.686 -2.824 1.00 95.56 1046 PHE A C 1
ATOM 7905 O O . PHE A 1 1046 ? -2.217 -39.918 -2.760 1.00 95.56 1046 PHE A O 1
ATOM 7912 N N . ALA A 1 1047 ? -1.115 -37.951 -2.678 1.00 91.50 1047 ALA A N 1
ATOM 7913 C CA . ALA A 1 1047 ? 0.203 -38.500 -2.408 1.00 91.50 1047 ALA A CA 1
ATOM 7914 C C . ALA A 1 1047 ? 0.269 -39.243 -1.087 1.00 91.50 1047 ALA A C 1
ATOM 7916 O O . ALA A 1 1047 ? 0.700 -40.392 -1.063 1.00 91.50 1047 ALA A O 1
ATOM 7917 N N . LEU A 1 1048 ? -0.209 -38.638 0.001 1.00 95.12 1048 LEU A N 1
ATOM 7918 C CA . LEU A 1 1048 ? -0.228 -39.301 1.297 1.00 95.12 1048 LEU A CA 1
ATOM 7919 C C . LEU A 1 1048 ? -1.083 -40.572 1.257 1.00 95.12 1048 LEU A C 1
ATOM 7921 O O . LEU A 1 1048 ? -0.672 -41.597 1.795 1.00 95.12 1048 LEU A O 1
ATOM 7925 N N . VAL A 1 1049 ? -2.243 -40.545 0.589 1.00 94.69 1049 VAL A N 1
ATOM 7926 C CA . VAL A 1 1049 ? -3.082 -41.746 0.448 1.00 94.69 1049 VAL A CA 1
ATOM 7927 C C . VAL A 1 1049 ? -2.364 -42.830 -0.361 1.00 94.69 1049 VAL A C 1
ATOM 7929 O O . VAL A 1 1049 ? -2.361 -43.986 0.055 1.00 94.69 1049 VAL A O 1
ATOM 7932 N N . ALA A 1 1050 ? -1.724 -42.484 -1.480 1.00 92.44 1050 ALA A N 1
ATOM 7933 C CA . ALA A 1 1050 ? -0.948 -43.432 -2.280 1.00 92.44 1050 ALA A CA 1
ATOM 7934 C C . ALA A 1 1050 ? 0.253 -44.000 -1.501 1.00 92.44 1050 ALA A C 1
ATOM 7936 O O . ALA A 1 1050 ? 0.510 -45.206 -1.532 1.00 92.44 1050 ALA A O 1
ATOM 7937 N N . LEU A 1 1051 ? 0.958 -43.139 -0.766 1.00 92.19 1051 LEU A N 1
ATOM 7938 C CA . LEU A 1 1051 ? 2.107 -43.500 0.049 1.00 92.19 1051 LEU A CA 1
ATOM 7939 C C . LEU A 1 1051 ? 1.703 -44.451 1.177 1.00 92.19 1051 LEU A C 1
ATOM 7941 O O . LEU A 1 1051 ? 2.264 -45.536 1.283 1.00 92.19 1051 LEU A O 1
ATOM 7945 N N . ALA A 1 1052 ? 0.719 -44.070 1.990 1.00 93.56 1052 ALA A N 1
ATOM 7946 C CA . ALA A 1 1052 ? 0.319 -44.817 3.176 1.00 93.56 1052 ALA A CA 1
ATOM 7947 C C . ALA A 1 1052 ? -0.430 -46.120 2.844 1.00 93.56 1052 ALA A C 1
ATOM 7949 O O . ALA A 1 1052 ? -0.231 -47.119 3.532 1.00 93.56 1052 ALA A O 1
ATOM 7950 N N . ASP A 1 1053 ? -1.265 -46.135 1.796 1.00 93.94 1053 ASP A N 1
ATOM 7951 C CA . ASP A 1 1053 ? -2.089 -47.307 1.466 1.00 93.94 1053 ASP A CA 1
ATOM 7952 C C . ASP A 1 1053 ? -1.368 -48.317 0.558 1.00 93.94 1053 ASP A C 1
ATOM 7954 O O . ASP A 1 1053 ? -1.755 -49.486 0.539 1.00 93.94 1053 ASP A O 1
ATOM 7958 N N . VAL A 1 1054 ? -0.355 -47.894 -0.214 1.00 93.75 1054 VAL A N 1
ATOM 7959 C CA . VAL A 1 1054 ? 0.272 -48.742 -1.247 1.00 93.75 1054 VAL A CA 1
ATOM 7960 C C . VAL A 1 1054 ? 1.795 -48.748 -1.156 1.00 93.75 1054 VAL A C 1
ATOM 7962 O O . VAL A 1 1054 ? 2.385 -49.814 -0.972 1.00 93.75 1054 VAL A O 1
ATOM 7965 N N . LEU A 1 1055 ? 2.445 -47.590 -1.301 1.00 90.81 1055 LEU A N 1
ATOM 7966 C CA . LEU A 1 1055 ? 3.890 -47.548 -1.561 1.00 90.81 1055 LEU A CA 1
ATOM 7967 C C . LEU A 1 1055 ? 4.736 -47.870 -0.322 1.00 90.81 1055 LEU A C 1
ATOM 7969 O O . LEU A 1 1055 ? 5.647 -48.691 -0.407 1.00 90.81 1055 LEU A O 1
ATOM 7973 N N . ALA A 1 1056 ? 4.430 -47.275 0.833 1.00 89.56 1056 ALA A N 1
ATOM 7974 C CA . ALA A 1 1056 ? 5.159 -47.532 2.073 1.00 89.56 1056 ALA A CA 1
ATOM 7975 C C . ALA A 1 1056 ? 4.995 -48.992 2.545 1.00 89.56 1056 ALA A C 1
ATOM 7977 O O . ALA A 1 1056 ? 6.022 -49.642 2.757 1.00 89.56 1056 ALA A O 1
ATOM 7978 N N . PRO A 1 1057 ? 3.777 -49.581 2.588 1.00 90.56 1057 PRO A N 1
ATOM 7979 C CA . PRO A 1 1057 ? 3.616 -50.999 2.914 1.00 90.56 1057 PRO A CA 1
ATOM 7980 C C . PRO A 1 1057 ? 4.352 -51.935 1.950 1.00 90.56 1057 PRO A C 1
ATOM 7982 O O . PRO A 1 1057 ? 4.938 -52.926 2.383 1.00 90.56 1057 PRO A O 1
ATOM 7985 N N . ALA A 1 1058 ? 4.364 -51.619 0.648 1.00 87.81 1058 ALA A N 1
ATOM 7986 C CA . ALA A 1 1058 ? 5.110 -52.391 -0.346 1.00 87.81 1058 ALA A CA 1
ATOM 7987 C C . ALA A 1 1058 ? 6.631 -52.344 -0.117 1.00 87.81 1058 ALA A C 1
ATOM 7989 O O . ALA A 1 1058 ? 7.317 -53.316 -0.425 1.00 87.81 1058 ALA A O 1
ATOM 7990 N N . ALA A 1 1059 ? 7.135 -51.250 0.456 1.00 84.75 1059 ALA A N 1
ATOM 7991 C CA . ALA A 1 1059 ? 8.529 -51.082 0.857 1.00 84.75 1059 ALA A CA 1
ATOM 7992 C C . ALA A 1 1059 ? 8.824 -51.566 2.294 1.00 84.75 1059 ALA A C 1
ATOM 7994 O O . ALA A 1 1059 ? 9.937 -51.386 2.779 1.00 84.75 1059 ALA A O 1
ATOM 7995 N N . GLY A 1 1060 ? 7.855 -52.182 2.983 1.00 86.12 1060 GLY A N 1
ATOM 7996 C CA . GLY A 1 1060 ? 8.027 -52.701 4.344 1.00 86.12 1060 GLY A CA 1
ATOM 7997 C C . GLY A 1 1060 ? 7.881 -51.662 5.462 1.00 86.12 1060 GLY A C 1
ATOM 7998 O O . GLY A 1 1060 ? 8.200 -51.971 6.607 1.00 86.12 1060 GLY A O 1
ATOM 7999 N N . HIS A 1 1061 ? 7.378 -50.465 5.153 1.00 85.81 1061 HIS A N 1
ATOM 8000 C CA . HIS A 1 1061 ? 7.114 -49.400 6.120 1.00 85.81 1061 HIS A CA 1
ATOM 8001 C C . HIS A 1 1061 ? 5.621 -49.335 6.485 1.00 85.81 1061 HIS A C 1
ATOM 8003 O O . HIS A 1 1061 ? 4.762 -49.367 5.598 1.00 85.81 1061 HIS A O 1
ATOM 8009 N N . PRO A 1 1062 ? 5.264 -49.228 7.775 1.00 86.62 1062 PRO A N 1
ATOM 8010 C CA . PRO A 1 1062 ? 3.875 -49.114 8.195 1.00 86.62 1062 PRO A CA 1
ATOM 8011 C C . PRO A 1 1062 ? 3.284 -47.741 7.824 1.00 86.62 1062 PRO A C 1
ATOM 8013 O O . PRO A 1 1062 ? 3.972 -46.721 7.806 1.00 86.62 1062 PRO A O 1
ATOM 8016 N N . ALA A 1 1063 ? 1.974 -47.698 7.564 1.00 88.31 1063 ALA A N 1
ATOM 8017 C CA . ALA A 1 1063 ? 1.265 -46.487 7.126 1.00 88.31 1063 ALA A CA 1
ATOM 8018 C C . ALA A 1 1063 ? 1.402 -45.304 8.107 1.00 88.31 1063 ALA A C 1
ATOM 8020 O O . ALA A 1 1063 ? 1.433 -44.142 7.711 1.00 88.31 1063 ALA A O 1
ATOM 8021 N N . GLU A 1 1064 ? 1.521 -45.603 9.396 1.00 87.00 1064 GLU A N 1
ATOM 8022 C CA . GLU A 1 1064 ? 1.711 -44.631 10.472 1.00 87.00 1064 GLU A CA 1
ATOM 8023 C C . GLU A 1 1064 ? 3.048 -43.876 10.399 1.00 87.00 1064 GLU A C 1
ATOM 8025 O O . GLU A 1 1064 ? 3.095 -42.699 10.759 1.00 87.00 1064 GLU A O 1
ATOM 8030 N N . GLU A 1 1065 ? 4.102 -44.477 9.837 1.00 86.50 1065 GLU A N 1
ATOM 8031 C CA . GLU A 1 1065 ? 5.351 -43.759 9.545 1.00 86.50 1065 GLU A CA 1
ATOM 8032 C C . GLU A 1 1065 ? 5.167 -42.729 8.423 1.00 86.50 1065 GLU A C 1
ATOM 8034 O O . GLU A 1 1065 ? 5.693 -41.618 8.514 1.00 86.50 1065 GLU A O 1
ATOM 8039 N N . ALA A 1 1066 ? 4.373 -43.059 7.398 1.00 88.75 1066 ALA A N 1
ATOM 8040 C CA . ALA A 1 1066 ? 4.046 -42.135 6.313 1.00 88.75 1066 ALA A CA 1
ATOM 8041 C C . ALA A 1 1066 ? 3.206 -40.943 6.808 1.00 88.75 1066 ALA A C 1
ATOM 8043 O O . ALA A 1 1066 ? 3.456 -39.805 6.412 1.00 88.75 1066 ALA A O 1
ATOM 8044 N N . VAL A 1 1067 ? 2.258 -41.183 7.723 1.00 91.00 1067 VAL A N 1
ATOM 8045 C CA . VAL A 1 1067 ? 1.466 -40.118 8.366 1.00 91.00 1067 VAL A CA 1
ATOM 8046 C C . VAL A 1 1067 ? 2.356 -39.203 9.209 1.00 91.00 1067 VAL A C 1
ATOM 8048 O O . VAL A 1 1067 ? 2.260 -37.981 9.097 1.00 91.00 1067 VAL A O 1
ATOM 8051 N N . ALA A 1 1068 ? 3.245 -39.772 10.026 1.00 88.12 1068 ALA A N 1
ATOM 8052 C CA . ALA A 1 1068 ? 4.169 -38.998 10.851 1.00 88.12 1068 ALA A CA 1
ATOM 8053 C C . ALA A 1 1068 ? 5.126 -38.138 10.004 1.00 88.12 1068 ALA A C 1
ATOM 8055 O O . ALA A 1 1068 ? 5.338 -36.967 10.320 1.00 88.12 1068 ALA A O 1
ATOM 8056 N N . TYR A 1 1069 ? 5.660 -38.701 8.914 1.00 87.69 1069 TYR A N 1
ATOM 8057 C CA . TYR A 1 1069 ? 6.473 -37.976 7.936 1.00 87.69 1069 TYR A CA 1
ATOM 8058 C C . TYR A 1 1069 ? 5.716 -36.784 7.335 1.00 87.69 1069 TYR A C 1
ATOM 8060 O O . TYR A 1 1069 ? 6.222 -35.664 7.356 1.00 87.69 1069 TYR A O 1
ATOM 8068 N N . HIS A 1 1070 ? 4.487 -37.002 6.859 1.00 91.31 1070 HIS A N 1
ATOM 8069 C CA . HIS A 1 1070 ? 3.694 -35.951 6.220 1.00 91.31 1070 HIS A CA 1
ATOM 8070 C C . HIS A 1 1070 ? 3.344 -34.812 7.179 1.00 91.31 1070 HIS A C 1
ATOM 8072 O O . HIS A 1 1070 ? 3.490 -33.645 6.834 1.00 91.31 1070 HIS A O 1
ATOM 8078 N N . LEU A 1 1071 ? 2.947 -35.126 8.418 1.00 92.06 1071 LEU A N 1
ATOM 8079 C CA . LEU A 1 1071 ? 2.646 -34.098 9.421 1.00 92.06 1071 LEU A CA 1
ATOM 8080 C C . LEU A 1 1071 ? 3.887 -33.284 9.824 1.00 92.06 1071 LEU A C 1
ATOM 8082 O O . LEU A 1 1071 ? 3.764 -32.089 10.099 1.00 92.06 1071 LEU A O 1
ATOM 8086 N N . ALA A 1 1072 ? 5.074 -33.901 9.839 1.00 88.19 1072 ALA A N 1
ATOM 8087 C CA . ALA A 1 1072 ? 6.329 -33.183 10.053 1.00 88.19 1072 ALA A CA 1
ATOM 8088 C C . ALA A 1 1072 ? 6.594 -32.167 8.929 1.00 88.19 1072 ALA A C 1
ATOM 8090 O O . ALA A 1 1072 ? 6.984 -31.030 9.203 1.00 88.19 1072 ALA A O 1
ATOM 8091 N N . GLU A 1 1073 ? 6.311 -32.541 7.679 1.00 86.38 1073 GLU A N 1
ATOM 8092 C CA . GLU A 1 1073 ? 6.397 -31.634 6.533 1.00 86.38 1073 GLU A CA 1
ATOM 8093 C C . GLU A 1 1073 ? 5.345 -30.519 6.609 1.00 86.38 1073 GLU A C 1
ATOM 8095 O O . GLU A 1 1073 ? 5.689 -29.355 6.402 1.00 86.38 1073 GLU A O 1
ATOM 8100 N N . CYS A 1 1074 ? 4.101 -30.818 7.009 1.00 90.88 1074 CYS A N 1
ATOM 8101 C CA . CYS A 1 1074 ? 3.086 -29.783 7.226 1.00 90.88 1074 CYS A CA 1
ATOM 8102 C C . CYS A 1 1074 ? 3.566 -28.716 8.225 1.00 90.88 1074 CYS A C 1
ATOM 8104 O O . CYS A 1 1074 ? 3.453 -27.520 7.957 1.00 90.88 1074 CYS A O 1
ATOM 8106 N N . LEU A 1 1075 ? 4.130 -29.136 9.365 1.00 89.12 1075 LEU A N 1
ATOM 8107 C CA . LEU A 1 1075 ? 4.657 -28.215 10.377 1.00 89.12 1075 LEU A CA 1
ATOM 8108 C C . LEU A 1 1075 ? 5.829 -27.385 9.851 1.00 89.12 1075 LEU A C 1
ATOM 8110 O O . LEU A 1 1075 ? 5.862 -26.179 10.095 1.00 89.12 1075 LEU A O 1
ATOM 8114 N N . ARG A 1 1076 ? 6.748 -28.001 9.095 1.00 84.94 1076 ARG A N 1
ATOM 8115 C CA . ARG A 1 1076 ? 7.877 -27.301 8.466 1.00 84.94 1076 ARG A CA 1
ATOM 8116 C C . ARG A 1 1076 ? 7.405 -26.167 7.556 1.00 84.94 1076 ARG A C 1
ATOM 8118 O O . ARG A 1 1076 ? 7.985 -25.086 7.584 1.00 84.94 1076 ARG A O 1
ATOM 8125 N N . TYR A 1 1077 ? 6.346 -26.375 6.775 1.00 79.69 1077 TYR A N 1
ATOM 8126 C CA . TYR A 1 1077 ? 5.816 -25.332 5.891 1.00 79.69 1077 TYR A CA 1
ATOM 8127 C C . TYR A 1 1077 ? 5.033 -24.241 6.612 1.00 79.69 1077 TYR A C 1
ATOM 8129 O O . TYR A 1 1077 ? 5.127 -23.081 6.217 1.00 79.69 1077 TYR A O 1
ATOM 8137 N N . VAL A 1 1078 ? 4.300 -24.580 7.674 1.00 82.88 1078 VAL A N 1
ATOM 8138 C CA . VAL A 1 1078 ? 3.566 -23.584 8.470 1.00 82.88 1078 VAL A CA 1
ATOM 8139 C C . VAL A 1 1078 ? 4.521 -22.693 9.279 1.00 82.88 1078 VAL A C 1
ATOM 8141 O O . VAL A 1 1078 ? 4.282 -21.490 9.368 1.00 82.88 1078 VAL A O 1
ATOM 8144 N N . ASP A 1 1079 ? 5.626 -23.238 9.804 1.00 79.25 1079 ASP A N 1
ATOM 8145 C CA . ASP A 1 1079 ? 6.660 -22.492 10.555 1.00 79.25 1079 ASP A CA 1
ATOM 8146 C C . ASP A 1 1079 ? 7.293 -21.351 9.735 1.00 79.25 1079 ASP A C 1
ATOM 8148 O O . ASP A 1 1079 ? 7.668 -20.309 10.266 1.00 79.25 1079 ASP A O 1
ATOM 8152 N N . ARG A 1 1080 ? 7.323 -21.491 8.405 1.00 68.25 1080 ARG A N 1
ATOM 8153 C CA . ARG A 1 1080 ? 7.861 -20.481 7.481 1.00 68.25 1080 ARG A CA 1
ATOM 8154 C C . ARG A 1 1080 ? 6.959 -19.261 7.283 1.00 68.25 1080 ARG A C 1
ATOM 8156 O O . ARG A 1 1080 ? 7.418 -18.264 6.727 1.00 68.25 1080 ARG A O 1
ATOM 8163 N N . GLY A 1 1081 ? 5.706 -19.331 7.724 1.00 67.25 1081 GLY A N 1
ATOM 8164 C CA . GLY A 1 1081 ? 4.740 -18.242 7.630 1.00 67.25 1081 GLY A CA 1
ATOM 8165 C C . GLY A 1 1081 ? 3.688 -18.437 6.538 1.00 67.25 1081 GLY A C 1
ATOM 8166 O O . GLY A 1 1081 ? 3.932 -19.009 5.477 1.00 67.25 1081 GLY A O 1
ATOM 8167 N N . LEU A 1 1082 ? 2.492 -17.923 6.825 1.00 72.06 1082 LEU A N 1
ATOM 8168 C CA . LEU A 1 1082 ? 1.308 -18.029 5.973 1.00 72.06 1082 LEU A CA 1
ATOM 8169 C C . LEU A 1 1082 ? 1.186 -16.823 5.031 1.00 72.06 1082 LEU A C 1
ATOM 8171 O O . LEU A 1 1082 ? 1.601 -15.709 5.357 1.00 72.06 1082 LEU A O 1
ATOM 8175 N N . GLY A 1 1083 ? 0.596 -17.045 3.859 1.00 60.44 1083 GLY A N 1
ATOM 8176 C CA . GLY A 1 1083 ? 0.398 -16.062 2.795 1.00 60.44 1083 GLY A CA 1
ATOM 8177 C C . GLY A 1 1083 ? 1.651 -15.770 1.961 1.00 60.44 1083 GLY A C 1
ATOM 8178 O O . GLY A 1 1083 ? 1.614 -14.958 1.041 1.00 60.44 1083 GLY A O 1
ATOM 8179 N N . LEU A 1 1084 ? 2.777 -16.423 2.246 1.00 53.59 1084 LEU A N 1
ATOM 8180 C CA . LEU A 1 1084 ? 4.017 -16.210 1.499 1.00 53.59 1084 LEU A CA 1
ATOM 8181 C C . LEU A 1 1084 ? 4.105 -17.094 0.248 1.00 53.59 1084 LEU A C 1
ATOM 8183 O O . LEU A 1 1084 ? 4.672 -16.671 -0.759 1.00 53.59 1084 LEU A O 1
ATOM 8187 N N . PHE A 1 1085 ? 3.543 -18.304 0.296 1.00 62.84 1085 PHE A N 1
ATOM 8188 C CA . PHE A 1 1085 ? 3.561 -19.269 -0.804 1.00 62.84 1085 PHE A CA 1
ATOM 8189 C C . PHE A 1 1085 ? 2.354 -20.225 -0.714 1.00 62.84 1085 PHE A C 1
ATOM 8191 O O . PHE A 1 1085 ? 1.901 -20.533 0.392 1.00 62.84 1085 PHE A O 1
ATOM 8198 N N . PRO A 1 1086 ? 1.832 -20.707 -1.860 1.00 68.62 1086 PRO A N 1
ATOM 8199 C CA . PRO A 1 1086 ? 0.642 -21.558 -1.902 1.00 68.62 1086 PRO A CA 1
ATOM 8200 C C . PRO A 1 1086 ? 0.743 -22.836 -1.065 1.00 68.62 1086 PRO A C 1
ATOM 8202 O O . PRO A 1 1086 ? -0.256 -23.255 -0.488 1.00 68.62 1086 PRO A O 1
ATOM 8205 N N . ASP A 1 1087 ? 1.933 -23.426 -0.971 1.00 74.25 1087 ASP A N 1
ATOM 8206 C CA . ASP A 1 1087 ? 2.194 -24.686 -0.277 1.00 74.25 1087 ASP A CA 1
ATOM 8207 C C . ASP A 1 1087 ? 2.038 -24.541 1.249 1.00 74.25 1087 ASP A C 1
ATOM 8209 O O . ASP A 1 1087 ? 1.466 -25.404 1.905 1.00 74.25 1087 ASP A O 1
ATOM 8213 N N . GLY A 1 1088 ? 2.459 -23.410 1.827 1.00 77.19 1088 GLY A N 1
ATOM 8214 C CA . GLY A 1 1088 ? 2.305 -23.121 3.260 1.00 77.19 1088 GLY A CA 1
ATOM 8215 C C . GLY A 1 1088 ? 0.845 -22.927 3.639 1.00 77.19 1088 GLY A C 1
ATOM 8216 O O . GLY A 1 1088 ? 0.367 -23.495 4.623 1.00 77.19 1088 GLY A O 1
ATOM 8217 N N . ASP A 1 1089 ? 0.110 -22.209 2.789 1.00 82.25 1089 ASP A N 1
ATOM 8218 C CA . ASP A 1 1089 ? -1.338 -22.062 2.921 1.00 82.25 1089 ASP A CA 1
ATOM 8219 C C . ASP A 1 1089 ? -2.052 -23.412 2.750 1.00 82.25 1089 ASP A C 1
ATOM 8221 O O . ASP A 1 1089 ? -3.038 -23.683 3.438 1.00 82.25 1089 ASP A O 1
ATOM 8225 N N . GLY A 1 1090 ? -1.538 -24.277 1.872 1.00 88.94 1090 GLY A N 1
ATOM 8226 C CA . GLY A 1 1090 ? -2.053 -25.621 1.631 1.00 88.94 1090 GLY A CA 1
ATOM 8227 C C . GLY A 1 1090 ? -1.814 -26.585 2.794 1.00 88.94 1090 GLY A C 1
ATOM 8228 O O . GLY A 1 1090 ? -2.728 -27.303 3.198 1.00 88.94 1090 GLY A O 1
ATOM 8229 N N . MET A 1 1091 ? -0.623 -26.572 3.389 1.00 91.50 1091 MET A N 1
ATOM 8230 C CA . MET A 1 1091 ? -0.291 -27.380 4.566 1.00 91.50 1091 MET A CA 1
ATOM 8231 C C . MET A 1 1091 ? -1.073 -26.920 5.802 1.00 91.50 1091 MET A C 1
ATOM 8233 O O . MET A 1 1091 ? -1.584 -27.749 6.559 1.00 91.50 1091 MET A O 1
ATOM 8237 N N . TYR A 1 1092 ? -1.260 -25.605 5.970 1.00 90.19 1092 TYR A N 1
ATOM 8238 C CA . TYR A 1 1092 ? -2.172 -25.064 6.980 1.00 90.19 1092 TYR A CA 1
ATOM 8239 C C . TYR A 1 1092 ? -3.605 -25.559 6.765 1.00 90.19 1092 TYR A C 1
ATOM 8241 O O . TYR A 1 1092 ? -4.251 -25.999 7.716 1.00 90.19 1092 TYR A O 1
ATOM 8249 N N . LEU A 1 1093 ? -4.088 -25.529 5.517 1.00 92.31 1093 LEU A N 1
ATOM 8250 C CA . LEU A 1 1093 ? -5.426 -25.993 5.158 1.00 92.31 1093 LEU A CA 1
ATOM 8251 C C . LEU A 1 1093 ? -5.638 -27.459 5.544 1.00 92.31 1093 LEU A C 1
ATOM 8253 O O . LEU A 1 1093 ? -6.656 -27.788 6.154 1.00 92.31 1093 LEU A O 1
ATOM 8257 N N . GLN A 1 1094 ? -4.663 -28.321 5.254 1.00 94.56 1094 GLN A N 1
ATOM 8258 C CA . GLN A 1 1094 ? -4.701 -29.737 5.625 1.00 94.56 1094 GLN A CA 1
ATOM 8259 C C . GLN A 1 1094 ? -4.807 -29.921 7.149 1.00 94.56 1094 GLN A C 1
ATOM 8261 O O . GLN A 1 1094 ? -5.705 -30.621 7.621 1.00 94.56 1094 GLN A O 1
ATOM 8266 N N . LEU A 1 1095 ? -3.956 -29.249 7.935 1.00 93.06 1095 LEU A N 1
ATOM 8267 C CA . LEU A 1 1095 ? -4.002 -29.323 9.403 1.00 93.06 1095 LEU A CA 1
ATOM 8268 C C . LEU A 1 1095 ? -5.323 -28.781 9.969 1.00 93.06 1095 LEU A C 1
ATOM 8270 O O . LEU A 1 1095 ? -5.919 -29.393 10.856 1.00 93.06 1095 LEU A O 1
ATOM 8274 N N . SER A 1 1096 ? -5.802 -27.658 9.433 1.00 90.38 1096 SER A N 1
ATOM 8275 C CA . SER A 1 1096 ? -7.058 -27.019 9.833 1.00 90.38 1096 SER A CA 1
ATOM 8276 C C . SER A 1 1096 ? -8.249 -27.950 9.590 1.00 90.38 1096 SER A C 1
ATOM 8278 O O . SER A 1 1096 ? -9.051 -28.185 10.496 1.00 90.38 1096 SER A O 1
ATOM 8280 N N . TYR A 1 1097 ? -8.305 -28.584 8.413 1.00 90.50 1097 TYR A N 1
ATOM 8281 C CA . TYR A 1 1097 ? -9.324 -29.575 8.063 1.00 90.50 1097 TYR A CA 1
ATOM 8282 C C . TYR A 1 1097 ? -9.333 -30.766 9.031 1.00 90.50 1097 TYR A C 1
ATOM 8284 O O . TYR A 1 1097 ? -10.387 -31.150 9.542 1.00 90.50 1097 TYR A O 1
ATOM 8292 N N . LEU A 1 1098 ? -8.161 -31.326 9.347 1.00 91.62 1098 LEU A N 1
ATOM 8293 C CA . LEU A 1 1098 ? -8.039 -32.453 10.276 1.00 91.62 1098 LEU A CA 1
ATOM 8294 C C . LEU A 1 1098 ? -8.473 -32.092 11.699 1.00 91.62 1098 LEU A C 1
ATOM 8296 O O . LEU A 1 1098 ? -9.154 -32.896 12.339 1.00 91.62 1098 LEU A O 1
ATOM 8300 N N . VAL A 1 1099 ? -8.124 -30.898 12.188 1.00 88.56 1099 VAL A N 1
ATOM 8301 C CA . VAL A 1 1099 ? -8.549 -30.441 13.519 1.00 88.56 1099 VAL A CA 1
ATOM 8302 C C . VAL A 1 1099 ? -10.055 -30.204 13.569 1.00 88.56 1099 VAL A C 1
ATOM 8304 O O . VAL A 1 1099 ? -10.722 -30.639 14.506 1.00 88.56 1099 VAL A O 1
ATOM 8307 N N . SER A 1 1100 ? -10.637 -29.608 12.527 1.00 82.81 1100 SER A N 1
ATOM 8308 C CA . SER A 1 1100 ? -12.088 -29.412 12.438 1.00 82.81 1100 SER A CA 1
ATOM 8309 C C . SER A 1 1100 ? -12.887 -30.721 12.362 1.00 82.81 1100 SER A C 1
ATOM 8311 O O . SER A 1 1100 ? -14.051 -30.749 12.772 1.00 82.81 1100 SER A O 1
ATOM 8313 N N . LEU A 1 1101 ? -12.284 -31.809 11.869 1.00 81.81 1101 LEU A N 1
ATOM 8314 C CA . LEU A 1 1101 ? -12.864 -33.158 11.896 1.00 81.81 1101 LEU A CA 1
ATOM 8315 C C . LEU A 1 1101 ? -12.602 -33.924 13.205 1.00 81.81 1101 LEU A C 1
ATOM 8317 O O . LEU A 1 1101 ? -13.091 -35.046 13.361 1.00 81.81 1101 LEU A O 1
ATOM 8321 N N . GLY A 1 1102 ? -11.800 -33.377 14.123 1.00 80.31 1102 GLY A N 1
ATOM 8322 C CA . GLY A 1 1102 ? -11.316 -34.090 15.309 1.00 80.31 1102 GLY A CA 1
ATOM 8323 C C . GLY A 1 1102 ? -10.396 -35.268 14.966 1.00 80.31 1102 GLY A C 1
ATOM 8324 O O . GLY A 1 1102 ? -10.356 -36.269 15.683 1.00 80.31 1102 GLY A O 1
ATOM 8325 N N . ALA A 1 1103 ? -9.739 -35.242 13.800 1.00 84.94 1103 ALA A N 1
ATOM 8326 C CA . ALA A 1 1103 ? -8.685 -36.193 13.411 1.00 84.94 1103 ALA A CA 1
ATOM 8327 C C . ALA A 1 1103 ? -7.352 -35.854 14.047 1.00 84.94 1103 ALA A C 1
ATOM 8329 O O . ALA A 1 1103 ? -6.604 -36.755 14.409 1.00 84.94 1103 ALA A O 1
ATOM 8330 N N . LEU A 1 1104 ? -7.138 -34.563 14.257 1.00 89.50 1104 LEU A N 1
ATOM 8331 C CA . LEU A 1 1104 ? -6.149 -34.037 15.170 1.00 89.50 1104 LEU A CA 1
ATOM 8332 C C . LEU A 1 1104 ? -6.865 -33.196 16.225 1.00 89.50 1104 LEU A C 1
ATOM 8334 O O . LEU A 1 1104 ? -7.919 -32.616 15.971 1.00 89.50 1104 LEU A O 1
ATOM 8338 N N . GLU A 1 1105 ? -6.285 -33.116 17.405 1.00 91.12 1105 GLU A N 1
ATOM 8339 C CA . GLU A 1 1105 ? -6.696 -32.224 18.476 1.00 91.12 1105 GLU A CA 1
ATOM 8340 C C . GLU A 1 1105 ? -5.534 -31.280 18.765 1.00 91.12 1105 GLU A C 1
ATOM 8342 O O . GLU A 1 1105 ? -4.418 -31.732 19.013 1.00 91.12 1105 GLU A O 1
ATOM 8347 N N . LEU A 1 1106 ? -5.771 -29.968 18.726 1.00 90.25 1106 LEU A N 1
ATOM 8348 C CA . LEU A 1 1106 ? -4.777 -29.014 19.204 1.00 90.25 1106 LEU A CA 1
ATOM 8349 C C . LEU A 1 1106 ? -4.976 -28.791 20.703 1.00 90.25 1106 LEU A C 1
ATOM 8351 O O . LEU A 1 1106 ? -5.931 -28.135 21.114 1.00 90.25 1106 LEU A O 1
ATOM 8355 N N . VAL A 1 1107 ? -4.034 -29.280 21.499 1.00 89.69 1107 VAL A N 1
ATOM 8356 C CA . VAL A 1 1107 ? -3.923 -29.006 22.929 1.00 89.69 1107 VAL A CA 1
ATOM 8357 C C . VAL A 1 1107 ? -3.087 -27.731 23.112 1.00 89.69 1107 VAL A C 1
ATOM 8359 O O . VAL A 1 1107 ? -1.894 -27.730 22.787 1.00 89.69 1107 VAL A O 1
ATOM 8362 N N . PRO A 1 1108 ? -3.665 -26.619 23.607 1.00 82.06 1108 PRO A N 1
ATOM 8363 C CA . PRO A 1 1108 ? -2.914 -25.389 23.840 1.00 82.06 1108 PRO A CA 1
ATOM 8364 C C . PRO A 1 1108 ? -1.838 -25.590 24.915 1.00 82.06 1108 PRO A C 1
ATOM 8366 O O . PRO A 1 1108 ? -2.081 -26.247 25.927 1.00 82.06 1108 PRO A O 1
ATOM 8369 N N . GLY A 1 1109 ? -0.661 -24.996 24.719 1.00 74.31 1109 GLY A N 1
ATOM 8370 C CA . GLY A 1 1109 ? 0.380 -24.945 25.746 1.00 74.31 1109 GLY A CA 1
ATOM 8371 C C . GLY A 1 1109 ? 0.054 -23.923 26.844 1.00 74.31 1109 GLY A C 1
ATOM 8372 O O . GLY A 1 1109 ? -0.616 -22.922 26.590 1.00 74.31 1109 GLY A O 1
ATOM 8373 N N . GLY A 1 1110 ? 0.523 -24.166 28.072 1.00 73.00 1110 GLY A N 1
ATOM 8374 C CA . GLY A 1 1110 ? 0.571 -23.163 29.146 1.00 73.00 1110 GLY A CA 1
ATOM 8375 C C . GLY A 1 1110 ? 1.794 -22.240 29.034 1.00 73.00 1110 GLY A C 1
ATOM 8376 O O . GLY A 1 1110 ? 2.611 -22.403 28.126 1.00 73.00 1110 GLY A O 1
ATOM 8377 N N . GLU A 1 1111 ? 1.957 -21.292 29.969 1.00 62.34 1111 GLU A N 1
ATOM 8378 C CA . GLU A 1 1111 ? 3.127 -20.391 30.014 1.00 62.34 1111 GLU A CA 1
ATOM 8379 C C . GLU A 1 1111 ? 4.449 -21.183 29.950 1.00 62.34 1111 GLU A C 1
ATOM 8381 O O . GLU A 1 1111 ? 4.766 -21.967 30.844 1.00 62.34 1111 GLU A O 1
ATOM 8386 N N . GLY A 1 1112 ? 5.218 -20.985 28.874 1.00 61.88 1112 GLY A N 1
ATOM 8387 C CA . GLY A 1 1112 ? 6.521 -21.629 28.666 1.00 61.88 1112 GLY A CA 1
ATOM 8388 C C . GLY A 1 1112 ? 6.487 -23.045 28.072 1.00 61.88 1112 GLY A C 1
ATOM 8389 O O . GLY A 1 1112 ? 7.544 -23.663 27.960 1.00 61.88 1112 GLY A O 1
ATOM 8390 N N . THR A 1 1113 ? 5.321 -23.564 27.669 1.00 79.69 1113 THR A N 1
ATOM 8391 C CA . THR A 1 1113 ? 5.192 -24.881 27.010 1.00 79.69 1113 THR A CA 1
ATOM 8392 C C . THR A 1 1113 ? 4.600 -24.754 25.602 1.00 79.69 1113 THR A C 1
ATOM 8394 O O . THR A 1 1113 ? 3.650 -23.990 25.429 1.00 79.69 1113 THR A O 1
ATOM 8397 N N . PRO A 1 1114 ? 5.121 -25.484 24.596 1.00 85.56 1114 PRO A N 1
ATOM 8398 C CA . PRO A 1 1114 ? 4.598 -25.424 23.234 1.00 85.56 1114 PRO A CA 1
ATOM 8399 C C . PRO A 1 1114 ? 3.206 -26.076 23.142 1.00 85.56 1114 PRO A C 1
ATOM 8401 O O . PRO A 1 1114 ? 2.921 -27.021 23.888 1.00 85.56 1114 PRO A O 1
ATOM 8404 N N . PRO A 1 1115 ? 2.335 -25.616 22.225 1.00 90.12 1115 PRO A N 1
ATOM 8405 C CA . PRO A 1 1115 ? 1.094 -26.313 21.910 1.00 90.12 1115 PRO A CA 1
ATOM 8406 C C . PRO A 1 1115 ? 1.386 -27.673 21.264 1.00 90.12 1115 PRO A C 1
ATOM 8408 O O . PRO A 1 1115 ? 2.391 -27.830 20.568 1.00 90.12 1115 PRO A O 1
ATOM 8411 N N . ARG A 1 1116 ? 0.489 -28.646 21.467 1.00 92.44 1116 ARG A N 1
ATOM 8412 C CA . ARG A 1 1116 ? 0.623 -29.999 20.912 1.00 92.44 1116 ARG A CA 1
ATOM 8413 C C . ARG A 1 1116 ? -0.532 -30.380 20.000 1.00 92.44 1116 ARG A C 1
ATOM 8415 O O . ARG A 1 1116 ? -1.687 -30.159 20.340 1.00 92.44 1116 ARG A O 1
ATOM 8422 N N . LEU A 1 1117 ? -0.217 -30.985 18.861 1.00 92.31 1117 LEU A N 1
ATOM 8423 C CA . LEU A 1 1117 ? -1.166 -31.669 17.990 1.00 92.31 1117 LEU A CA 1
ATOM 8424 C C . LEU A 1 1117 ? -1.206 -33.151 18.365 1.00 92.31 1117 LEU A C 1
ATOM 8426 O O . LEU A 1 1117 ? -0.245 -33.885 18.128 1.00 92.31 1117 LEU A O 1
ATOM 8430 N N . CYS A 1 1118 ? -2.326 -33.569 18.941 1.00 92.06 1118 CYS A N 1
ATOM 8431 C CA . CYS A 1 1118 ? -2.566 -34.921 19.416 1.00 92.06 1118 CYS A CA 1
ATOM 8432 C C . CYS A 1 1118 ? -3.480 -35.687 18.456 1.00 92.06 1118 CYS A C 1
ATOM 8434 O O . CYS A 1 1118 ? -4.454 -35.132 17.949 1.00 92.06 1118 CYS A O 1
ATOM 8436 N N . GLY A 1 1119 ? -3.214 -36.968 18.206 1.00 87.69 1119 GLY A N 1
ATOM 8437 C CA . GLY A 1 1119 ? -4.106 -37.775 17.370 1.00 87.69 1119 GLY A CA 1
ATOM 8438 C C . GLY A 1 1119 ? -3.647 -39.211 17.166 1.00 87.69 1119 GLY A C 1
ATOM 8439 O O . GLY A 1 1119 ? -2.503 -39.554 17.426 1.00 87.69 1119 GLY A O 1
ATOM 8440 N N . ASP A 1 1120 ? -4.551 -40.057 16.685 1.00 89.75 1120 ASP A N 1
ATOM 8441 C CA . ASP A 1 1120 ? -4.232 -41.434 16.302 1.00 89.75 1120 ASP A CA 1
ATOM 8442 C C . ASP A 1 1120 ? -3.887 -41.483 14.796 1.00 89.75 1120 ASP A C 1
ATOM 8444 O O . ASP A 1 1120 ? -4.675 -40.976 13.988 1.00 89.75 1120 ASP A O 1
ATOM 8448 N N . PRO A 1 1121 ? -2.743 -42.066 14.382 1.00 88.88 1121 PRO A N 1
ATOM 8449 C CA . PRO A 1 1121 ? -2.329 -42.108 12.978 1.00 88.88 1121 PRO A CA 1
ATOM 8450 C C . PRO A 1 1121 ? -3.366 -42.702 12.014 1.00 88.88 1121 PRO A C 1
ATOM 8452 O O . PRO A 1 1121 ? -3.524 -42.196 10.900 1.00 88.88 1121 PRO A O 1
ATOM 8455 N N . GLU A 1 1122 ? -4.110 -43.735 12.419 1.00 89.50 1122 GLU A N 1
ATOM 8456 C CA . GLU A 1 1122 ? -5.139 -44.349 11.571 1.00 89.50 1122 GLU A CA 1
ATOM 8457 C C . GLU A 1 1122 ? -6.324 -43.400 11.365 1.00 89.50 1122 GLU A C 1
ATOM 8459 O O . GLU A 1 1122 ? -6.896 -43.299 10.273 1.00 89.50 1122 GLU A O 1
ATOM 8464 N N . VAL A 1 1123 ? -6.670 -42.660 12.418 1.00 89.94 1123 VAL A N 1
ATOM 8465 C CA . VAL A 1 1123 ? -7.742 -41.663 12.415 1.00 89.94 1123 VAL A CA 1
ATOM 8466 C C . VAL A 1 1123 ? -7.361 -40.452 11.560 1.00 89.94 1123 VAL A C 1
ATOM 8468 O O . VAL A 1 1123 ? -8.192 -39.945 10.799 1.00 89.94 1123 VAL A O 1
ATOM 8471 N N . VAL A 1 1124 ? -6.103 -40.014 11.633 1.00 91.94 1124 VAL A N 1
ATOM 8472 C CA . VAL A 1 1124 ? -5.551 -38.962 10.768 1.00 91.94 1124 VAL A CA 1
ATOM 8473 C C . VAL A 1 1124 ? -5.598 -39.390 9.303 1.00 91.94 1124 VAL A C 1
ATOM 8475 O O . VAL A 1 1124 ? -6.106 -38.646 8.461 1.00 91.94 1124 VAL A O 1
ATOM 8478 N N . LEU A 1 1125 ? -5.154 -40.612 8.994 1.00 93.75 1125 LEU A N 1
ATOM 8479 C CA . LEU A 1 1125 ? -5.181 -41.150 7.634 1.00 93.75 1125 LEU A CA 1
ATOM 8480 C C . LEU A 1 1125 ? -6.610 -41.239 7.075 1.00 93.75 1125 LEU A C 1
ATOM 8482 O O . LEU A 1 1125 ? -6.851 -40.914 5.911 1.00 93.75 1125 LEU A O 1
ATOM 8486 N N . ALA A 1 1126 ? -7.592 -41.612 7.898 1.00 90.38 1126 ALA A N 1
ATOM 8487 C CA . ALA A 1 1126 ? -9.001 -41.564 7.511 1.00 90.38 1126 ALA A CA 1
ATOM 8488 C C . ALA A 1 1126 ? -9.494 -40.127 7.225 1.00 90.38 1126 ALA A C 1
ATOM 8490 O O . ALA A 1 1126 ? -10.277 -39.922 6.293 1.00 90.38 1126 ALA A O 1
ATOM 8491 N N . GLY A 1 1127 ? -8.990 -39.125 7.954 1.00 92.00 1127 GLY A N 1
ATOM 8492 C CA . GLY A 1 1127 ? -9.231 -37.705 7.676 1.00 92.00 1127 GLY A CA 1
ATOM 8493 C C . GLY A 1 1127 ? -8.713 -37.271 6.302 1.00 92.00 1127 GLY A C 1
ATOM 8494 O O . GLY A 1 1127 ? -9.446 -36.636 5.543 1.00 92.00 1127 GLY A O 1
ATOM 8495 N N . PHE A 1 1128 ? -7.506 -37.697 5.927 1.00 95.25 1128 PHE A N 1
ATOM 8496 C CA . PHE A 1 1128 ? -6.951 -37.434 4.595 1.00 95.25 1128 PHE A CA 1
ATOM 8497 C C . PHE A 1 1128 ? -7.717 -38.136 3.472 1.00 95.25 1128 PHE A C 1
ATOM 8499 O O . PHE A 1 1128 ? -7.976 -37.534 2.432 1.00 95.25 1128 PHE A O 1
ATOM 8506 N N . ARG A 1 1129 ? -8.173 -39.376 3.687 1.00 95.06 1129 ARG A N 1
ATOM 8507 C CA . ARG A 1 1129 ? -9.060 -40.065 2.731 1.00 95.06 1129 ARG A CA 1
ATOM 8508 C C . ARG A 1 1129 ? -10.385 -39.312 2.537 1.00 95.06 1129 ARG A C 1
ATOM 8510 O O . ARG A 1 1129 ? -10.911 -39.290 1.426 1.00 95.06 1129 ARG A O 1
ATOM 8517 N N . SER A 1 1130 ? -10.913 -38.675 3.586 1.00 93.69 1130 SER A N 1
ATOM 8518 C CA . SER A 1 1130 ? -12.079 -37.784 3.478 1.00 93.69 1130 SER A CA 1
ATOM 8519 C C . SER A 1 1130 ? -11.759 -36.545 2.634 1.00 93.69 1130 SER A C 1
ATOM 8521 O O . SER A 1 1130 ? -12.469 -36.271 1.665 1.00 93.69 1130 SER A O 1
ATOM 8523 N N . LEU A 1 1131 ? -10.651 -35.853 2.927 1.00 94.25 1131 LEU A N 1
ATOM 8524 C CA . LEU A 1 1131 ? -10.212 -34.676 2.168 1.00 94.25 1131 LEU A CA 1
ATOM 8525 C C . LEU A 1 1131 ? -10.005 -34.993 0.676 1.00 94.25 1131 LEU A C 1
ATOM 8527 O O . LEU A 1 1131 ? -10.465 -34.246 -0.184 1.00 94.25 1131 LEU A O 1
ATOM 8531 N N . ALA A 1 1132 ? -9.405 -36.143 0.362 1.00 94.31 1132 ALA A N 1
ATOM 8532 C CA . ALA A 1 1132 ? -9.186 -36.614 -1.004 1.00 94.31 1132 ALA A CA 1
ATOM 8533 C C . ALA A 1 1132 ? -10.493 -36.716 -1.810 1.00 94.31 1132 ALA A C 1
ATOM 8535 O O . ALA A 1 1132 ? -10.551 -36.322 -2.976 1.00 94.31 1132 ALA A O 1
ATOM 8536 N N . ARG A 1 1133 ? -11.567 -37.215 -1.185 1.00 93.75 1133 ARG A N 1
ATOM 8537 C CA . ARG A 1 1133 ? -12.893 -37.295 -1.815 1.00 93.75 1133 ARG A CA 1
ATOM 8538 C C . ARG A 1 1133 ? -13.511 -35.912 -2.001 1.00 93.75 1133 ARG A C 1
ATOM 8540 O O . ARG A 1 1133 ? -14.042 -35.626 -3.067 1.00 93.75 1133 ARG A O 1
ATOM 8547 N N . VAL A 1 1134 ? -13.386 -35.030 -1.006 1.00 93.62 1134 VAL A N 1
ATOM 8548 C CA . VAL A 1 1134 ? -13.850 -33.637 -1.125 1.00 93.62 1134 VAL A CA 1
ATOM 8549 C C . VAL A 1 1134 ? -13.160 -32.935 -2.297 1.00 93.62 1134 VAL A C 1
ATOM 8551 O O . VAL A 1 1134 ? -13.825 -32.289 -3.103 1.00 93.62 1134 VAL A O 1
ATOM 8554 N N . LEU A 1 1135 ? -11.848 -33.105 -2.460 1.00 94.12 1135 LEU A N 1
ATOM 8555 C CA . LEU A 1 1135 ? -11.089 -32.534 -3.578 1.00 94.12 1135 LEU A CA 1
ATOM 8556 C C . LEU A 1 1135 ? -11.494 -33.138 -4.932 1.00 94.12 1135 LEU A C 1
ATOM 8558 O O . LEU A 1 1135 ? -11.534 -32.425 -5.936 1.00 94.12 1135 LEU A O 1
ATOM 8562 N N . ALA A 1 1136 ? -11.852 -34.425 -4.972 1.00 92.31 1136 ALA A N 1
ATOM 8563 C CA . ALA A 1 1136 ? -12.347 -35.081 -6.183 1.00 92.31 1136 ALA A CA 1
ATOM 8564 C C . ALA A 1 1136 ? -13.685 -34.496 -6.687 1.00 92.31 1136 ALA A C 1
ATOM 8566 O O . ALA A 1 1136 ? -13.900 -34.397 -7.902 1.00 92.31 1136 ALA A O 1
ATOM 8567 N N . ASP A 1 1137 ? -14.567 -34.094 -5.768 1.00 90.94 1137 ASP A N 1
ATOM 8568 C CA . ASP A 1 1137 ? -15.909 -33.577 -6.078 1.00 90.94 1137 ASP A CA 1
ATOM 8569 C C . ASP A 1 1137 ? -16.027 -32.058 -6.110 1.00 90.94 1137 ASP A C 1
ATOM 8571 O O . ASP A 1 1137 ? -17.028 -31.526 -6.588 1.00 90.94 1137 ASP A O 1
ATOM 8575 N N . THR A 1 1138 ? -15.004 -31.352 -5.641 1.00 91.56 1138 THR A N 1
ATOM 8576 C CA . THR A 1 1138 ? -14.938 -29.892 -5.713 1.00 91.56 1138 THR A CA 1
ATOM 8577 C C . THR A 1 1138 ? -13.939 -29.475 -6.786 1.00 91.56 1138 THR A C 1
ATOM 8579 O O . THR A 1 1138 ? -14.323 -29.122 -7.903 1.00 91.56 1138 THR A O 1
ATOM 8582 N N . LEU A 1 1139 ? -12.651 -29.610 -6.483 1.00 92.38 1139 LEU A N 1
ATOM 8583 C CA . LEU A 1 1139 ? -11.551 -29.159 -7.321 1.00 92.38 1139 LEU A CA 1
ATOM 8584 C C . LEU A 1 1139 ? -11.481 -29.912 -8.653 1.00 92.38 1139 LEU A C 1
ATOM 8586 O O . LEU A 1 1139 ? -11.559 -29.293 -9.716 1.00 92.38 1139 LEU A O 1
ATOM 8590 N N . LEU A 1 1140 ? -11.356 -31.243 -8.621 1.00 91.56 1140 LEU A N 1
ATOM 8591 C CA . LEU A 1 1140 ? -11.199 -32.040 -9.845 1.00 91.56 1140 LEU A CA 1
ATOM 8592 C C . LEU A 1 1140 ? -12.497 -32.141 -10.655 1.00 91.56 1140 LEU A C 1
ATOM 8594 O O . LEU A 1 1140 ? -12.443 -32.425 -11.847 1.00 91.56 1140 LEU A O 1
ATOM 8598 N N . ALA A 1 1141 ? -13.656 -31.872 -10.052 1.00 89.19 1141 ALA A N 1
ATOM 8599 C CA . ALA A 1 1141 ? -14.926 -31.743 -10.767 1.00 89.19 1141 ALA A CA 1
ATOM 8600 C C . AL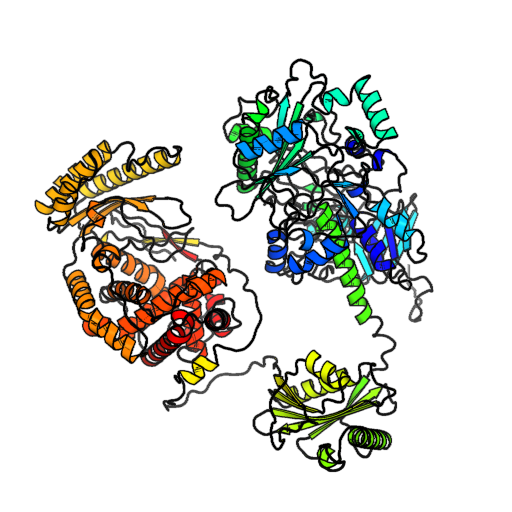A A 1 1141 ? -15.062 -30.404 -11.522 1.00 89.19 1141 ALA A C 1
ATOM 8602 O O . ALA A 1 1141 ? -15.972 -30.254 -12.335 1.00 89.19 1141 ALA A O 1
ATOM 8603 N N . GLY A 1 1142 ? -14.168 -29.439 -11.271 1.00 86.88 1142 GLY A N 1
ATOM 8604 C CA . GLY A 1 1142 ? -14.240 -28.094 -11.843 1.00 86.88 1142 GLY A CA 1
ATOM 8605 C C . GLY A 1 1142 ? -15.275 -27.183 -11.173 1.00 86.88 1142 GLY A C 1
ATOM 8606 O O . GLY A 1 1142 ? -15.650 -26.167 -11.760 1.00 86.88 1142 GLY A O 1
ATOM 8607 N N . ASP A 1 1143 ? -15.740 -27.513 -9.962 1.00 89.38 1143 ASP A N 1
ATOM 8608 C CA . ASP A 1 1143 ? -16.671 -26.678 -9.198 1.00 89.38 1143 ASP A CA 1
ATOM 8609 C C . ASP A 1 1143 ? -15.910 -25.525 -8.533 1.00 89.38 1143 ASP A C 1
ATOM 8611 O O . ASP A 1 1143 ? -15.344 -25.645 -7.441 1.00 89.38 1143 ASP A O 1
ATOM 8615 N N . VAL A 1 1144 ? -15.872 -24.389 -9.232 1.00 88.25 1144 VAL A N 1
ATOM 8616 C CA . VAL A 1 1144 ? -15.160 -23.183 -8.793 1.00 88.25 1144 VAL A CA 1
ATOM 8617 C C . VAL A 1 1144 ? -15.685 -22.674 -7.451 1.00 88.25 1144 VAL A C 1
ATOM 8619 O O . VAL A 1 1144 ? -14.893 -22.277 -6.599 1.00 88.25 1144 VAL A O 1
ATOM 8622 N N . GLU A 1 1145 ? -17.000 -22.683 -7.232 1.00 87.81 1145 GLU A N 1
ATOM 8623 C CA . GLU A 1 1145 ? -17.593 -22.092 -6.031 1.00 87.81 1145 GLU A CA 1
ATOM 8624 C C . GLU A 1 1145 ? -17.228 -22.896 -4.781 1.00 87.81 1145 GLU A C 1
ATOM 8626 O O . GLU A 1 1145 ? -16.759 -22.314 -3.796 1.00 87.81 1145 GLU A O 1
ATOM 8631 N N . ARG A 1 1146 ? -17.381 -24.226 -4.843 1.00 85.81 1146 ARG A N 1
ATOM 8632 C CA . ARG A 1 1146 ? -17.035 -25.123 -3.732 1.00 85.81 1146 ARG A CA 1
ATOM 8633 C C . ARG A 1 1146 ? -15.534 -25.216 -3.502 1.00 85.81 1146 ARG A C 1
ATOM 8635 O O . ARG A 1 1146 ? -15.107 -25.288 -2.356 1.00 85.81 1146 ARG A O 1
ATOM 8642 N N . SER A 1 1147 ? -14.730 -25.139 -4.561 1.00 88.75 1147 SER A N 1
ATOM 8643 C CA . SER A 1 1147 ? -13.269 -25.075 -4.431 1.00 88.75 1147 SER A CA 1
ATOM 8644 C C . SER A 1 1147 ? -12.846 -23.825 -3.655 1.00 88.75 1147 SER A C 1
ATOM 8646 O O . SER A 1 1147 ? -12.108 -23.912 -2.677 1.00 88.75 1147 SER A O 1
ATOM 8648 N N . LEU A 1 1148 ? -13.383 -22.653 -4.013 1.00 85.38 1148 LEU A N 1
ATOM 8649 C CA . LEU A 1 1148 ? -13.099 -21.422 -3.274 1.00 85.38 1148 LEU A CA 1
ATOM 8650 C C . LEU A 1 1148 ? -13.671 -21.442 -1.853 1.00 85.38 1148 LEU A C 1
ATOM 8652 O O . LEU A 1 1148 ? -13.117 -20.785 -0.978 1.00 85.38 1148 LEU A O 1
ATOM 8656 N N . ALA A 1 1149 ? -14.770 -22.160 -1.604 1.00 83.62 1149 ALA A N 1
ATOM 8657 C CA . ALA A 1 1149 ? -15.287 -22.362 -0.253 1.00 83.62 1149 ALA A CA 1
ATOM 8658 C C . ALA A 1 1149 ? -14.335 -23.216 0.591 1.00 83.62 1149 ALA A C 1
ATOM 8660 O O . ALA A 1 1149 ? -13.946 -22.773 1.661 1.00 83.62 1149 ALA A O 1
ATOM 8661 N N . LEU A 1 1150 ? -13.850 -24.344 0.063 1.00 84.56 1150 LEU A N 1
ATOM 8662 C CA . LEU A 1 1150 ? -12.849 -25.184 0.724 1.00 84.56 1150 LEU A CA 1
ATOM 8663 C C . LEU A 1 1150 ? -11.597 -24.378 1.117 1.00 84.56 1150 LEU A C 1
ATOM 8665 O O . LEU A 1 1150 ? -11.149 -24.454 2.260 1.00 84.56 1150 LEU A O 1
ATOM 8669 N N . TYR A 1 1151 ? -11.074 -23.553 0.201 1.00 87.25 1151 TYR A N 1
ATOM 8670 C CA . TYR A 1 1151 ? -9.935 -22.677 0.497 1.00 87.25 1151 TYR A CA 1
ATOM 8671 C C . TYR A 1 1151 ? -10.262 -21.608 1.548 1.00 87.25 1151 TYR A C 1
ATOM 8673 O O . TYR A 1 1151 ? -9.466 -21.377 2.455 1.00 87.25 1151 TYR A O 1
ATOM 8681 N N . ARG A 1 1152 ? -11.432 -20.965 1.464 1.00 83.69 1152 ARG A N 1
ATOM 8682 C CA . ARG A 1 1152 ? -11.852 -19.958 2.449 1.00 83.69 1152 ARG A CA 1
ATOM 8683 C C . ARG A 1 1152 ? -12.132 -20.542 3.825 1.00 83.69 1152 ARG A C 1
ATOM 8685 O O . ARG A 1 1152 ? -11.932 -19.827 4.791 1.00 83.69 1152 ARG A O 1
ATOM 8692 N N . ASP A 1 1153 ? -12.635 -21.764 3.924 1.00 78.50 1153 ASP A N 1
ATOM 8693 C CA . ASP A 1 1153 ? -13.096 -22.321 5.197 1.00 78.50 1153 ASP A CA 1
ATOM 8694 C C . ASP A 1 1153 ? -11.929 -22.909 5.997 1.00 78.50 1153 ASP A C 1
ATOM 8696 O O . ASP A 1 1153 ? -11.873 -22.754 7.218 1.00 78.50 1153 ASP A O 1
ATOM 8700 N N . PHE A 1 1154 ? -10.969 -23.529 5.304 1.00 82.88 1154 PHE A N 1
ATOM 8701 C CA . PHE A 1 1154 ? -9.868 -24.251 5.939 1.00 82.88 1154 PHE A CA 1
ATOM 8702 C C . PHE A 1 1154 ? -8.495 -23.603 5.724 1.00 82.88 1154 PHE A C 1
ATOM 8704 O O . PHE A 1 1154 ? -7.597 -23.846 6.523 1.00 82.88 1154 PHE A O 1
ATOM 8711 N N . GLY A 1 1155 ? -8.316 -22.761 4.702 1.00 81.75 1155 GLY A N 1
ATOM 8712 C CA . GLY A 1 1155 ? -7.063 -22.039 4.467 1.00 81.75 1155 GLY A CA 1
ATOM 8713 C C . GLY A 1 1155 ? -6.824 -20.880 5.449 1.00 81.75 1155 GLY A C 1
ATOM 8714 O O . GLY A 1 1155 ? -7.698 -20.546 6.251 1.00 81.75 1155 GLY A O 1
ATOM 8715 N N . PRO A 1 1156 ? -5.663 -20.201 5.375 1.00 71.38 1156 PRO A N 1
ATOM 8716 C CA . PRO A 1 1156 ? -5.278 -19.149 6.331 1.00 71.38 1156 PRO A CA 1
ATOM 8717 C C . PRO A 1 1156 ? -6.175 -17.907 6.336 1.00 71.38 1156 PRO A C 1
ATOM 8719 O O . PRO A 1 1156 ? -6.171 -17.136 7.292 1.00 71.38 1156 PRO A O 1
ATOM 8722 N N . ALA A 1 1157 ? -6.927 -17.683 5.255 1.00 60.88 1157 ALA A N 1
ATOM 8723 C CA . ALA A 1 1157 ? -7.927 -16.620 5.167 1.00 60.88 1157 ALA A CA 1
ATOM 8724 C C . ALA A 1 1157 ? -9.259 -16.971 5.857 1.00 60.88 1157 ALA A C 1
ATOM 8726 O O . ALA A 1 1157 ? -10.124 -16.101 5.995 1.00 60.88 1157 ALA A O 1
ATOM 8727 N N . GLY A 1 1158 ? -9.428 -18.225 6.282 1.00 55.16 1158 GLY A N 1
ATOM 8728 C CA . GLY A 1 1158 ? -10.604 -18.714 6.983 1.00 55.16 1158 GLY A CA 1
ATOM 8729 C C . GLY A 1 1158 ? -10.642 -18.378 8.464 1.00 55.16 1158 GLY A C 1
ATOM 8730 O O . GLY A 1 1158 ? -9.629 -18.127 9.106 1.00 55.16 1158 GLY A O 1
ATOM 8731 N N . GLN A 1 1159 ? -11.846 -18.397 9.037 1.00 45.81 1159 GLN A N 1
ATOM 8732 C CA . GLN A 1 1159 ? -12.105 -18.095 10.453 1.00 45.81 1159 GLN A CA 1
ATOM 8733 C C . GLN A 1 1159 ? -11.671 -19.216 11.423 1.00 45.81 1159 GLN A C 1
ATOM 8735 O O . GLN A 1 1159 ? -12.073 -19.201 12.590 1.00 45.81 1159 GLN A O 1
ATOM 8740 N N . ALA A 1 1160 ? -10.878 -20.197 10.982 1.00 46.38 1160 ALA A N 1
ATOM 8741 C CA . ALA A 1 1160 ? -10.461 -21.335 11.793 1.00 46.38 1160 ALA A CA 1
ATOM 8742 C C . ALA A 1 1160 ? -9.468 -20.905 12.891 1.00 46.38 1160 ALA A C 1
ATOM 8744 O O . ALA A 1 1160 ? -8.253 -21.042 12.781 1.00 46.38 1160 ALA A O 1
ATOM 8745 N N . ARG A 1 1161 ? -10.010 -20.439 14.023 1.00 56.00 1161 ARG A N 1
ATOM 8746 C CA . ARG A 1 1161 ? -9.273 -20.165 15.273 1.00 56.00 1161 ARG A CA 1
ATOM 8747 C C . ARG A 1 1161 ? -8.602 -21.415 15.869 1.00 56.00 1161 ARG A C 1
ATOM 8749 O O . ARG A 1 1161 ? -7.866 -21.299 16.843 1.00 56.00 1161 ARG A O 1
ATOM 8756 N N . HIS A 1 1162 ? -8.843 -22.594 15.291 1.00 63.28 1162 HIS A N 1
ATOM 8757 C CA . HIS A 1 1162 ? -8.390 -23.889 15.791 1.00 63.28 1162 HIS A CA 1
ATOM 8758 C C . HIS A 1 1162 ? -6.871 -24.038 15.832 1.00 63.28 1162 HIS A C 1
ATOM 8760 O O . HIS A 1 1162 ? -6.378 -24.684 16.744 1.00 63.28 1162 HIS A O 1
ATOM 8766 N N . LEU A 1 1163 ? -6.136 -23.431 14.892 1.00 81.31 1163 LEU A N 1
ATOM 8767 C CA . LEU A 1 1163 ? -4.667 -23.474 14.859 1.00 81.31 1163 LEU A CA 1
ATOM 8768 C C . LEU A 1 1163 ? -4.004 -22.188 15.368 1.00 81.31 1163 LEU A C 1
ATOM 8770 O O . LEU A 1 1163 ? -2.782 -22.079 15.327 1.00 81.31 1163 LEU A O 1
ATOM 8774 N N . ALA A 1 1164 ? -4.769 -21.214 15.872 1.00 77.94 1164 ALA A N 1
ATOM 8775 C CA . ALA A 1 1164 ? -4.218 -19.936 16.327 1.00 77.94 1164 ALA A CA 1
ATOM 8776 C C . ALA A 1 1164 ? -3.123 -20.081 17.411 1.00 77.94 1164 ALA A C 1
ATOM 8778 O O . ALA A 1 1164 ? -2.113 -19.388 17.293 1.00 77.94 1164 ALA A O 1
ATOM 8779 N N . PRO A 1 1165 ? -3.236 -20.990 18.406 1.00 82.12 1165 PRO A N 1
ATOM 8780 C CA . PRO A 1 1165 ? -2.155 -21.219 19.369 1.00 82.12 1165 PRO A CA 1
ATOM 8781 C C . PRO A 1 1165 ? -0.883 -21.781 18.724 1.00 82.12 1165 PRO A C 1
ATOM 8783 O O . PRO A 1 1165 ? 0.216 -21.377 19.093 1.00 82.12 1165 PRO A O 1
ATOM 8786 N N . LEU A 1 1166 ? -1.028 -22.680 17.741 1.00 84.75 1166 LEU A N 1
ATOM 8787 C CA . LEU A 1 1166 ? 0.094 -23.233 16.982 1.00 84.75 1166 LEU A CA 1
ATOM 8788 C C . LEU A 1 1166 ? 0.796 -22.134 16.183 1.00 84.75 1166 LEU A C 1
ATOM 8790 O O . LEU A 1 1166 ? 2.006 -21.980 16.290 1.00 84.75 1166 LEU A O 1
ATOM 8794 N N . VAL A 1 1167 ? 0.030 -21.332 15.442 1.00 82.19 1167 VAL A N 1
ATOM 8795 C CA . VAL A 1 1167 ? 0.563 -20.214 14.657 1.00 82.19 1167 VAL A CA 1
ATOM 8796 C C . VAL A 1 1167 ? 1.270 -19.211 15.574 1.00 82.19 1167 VAL A C 1
ATOM 8798 O O . VAL A 1 1167 ? 2.430 -18.900 15.340 1.00 82.19 1167 VAL A O 1
ATOM 8801 N N . ALA A 1 1168 ? 0.645 -18.788 16.678 1.00 79.31 1168 ALA A N 1
ATOM 8802 C CA . ALA A 1 1168 ? 1.254 -17.879 17.655 1.00 79.31 1168 ALA A CA 1
ATOM 8803 C C . ALA A 1 1168 ? 2.572 -18.414 18.245 1.00 79.31 1168 ALA A C 1
ATOM 8805 O O . ALA A 1 1168 ? 3.534 -17.660 18.401 1.00 79.31 1168 ALA A O 1
ATOM 8806 N N . HIS A 1 1169 ? 2.655 -19.714 18.536 1.00 83.56 1169 HIS A N 1
ATOM 8807 C CA . HIS A 1 1169 ? 3.905 -20.328 18.984 1.00 83.56 1169 HIS A CA 1
ATOM 8808 C C . HIS A 1 1169 ? 4.992 -20.216 17.914 1.00 83.56 1169 HIS A C 1
ATOM 8810 O O . HIS A 1 1169 ? 6.071 -19.686 18.183 1.00 83.56 1169 HIS A O 1
ATOM 8816 N N . LEU A 1 1170 ? 4.677 -20.618 16.680 1.00 79.62 1170 LEU A N 1
ATOM 8817 C CA . LEU A 1 1170 ? 5.623 -20.591 15.567 1.00 79.62 1170 LEU A CA 1
ATOM 8818 C C . LEU A 1 1170 ? 6.107 -19.158 15.230 1.00 79.62 1170 LEU A C 1
ATOM 8820 O O . LEU A 1 1170 ? 7.274 -19.004 14.896 1.00 79.62 1170 LEU A O 1
ATOM 8824 N N . SER A 1 1171 ? 5.312 -18.085 15.435 1.00 69.44 1171 SER A N 1
ATOM 8825 C CA . SER A 1 1171 ? 5.774 -16.678 15.192 1.00 69.44 1171 SER A CA 1
ATOM 8826 C C . SER A 1 1171 ? 6.950 -16.291 16.043 1.00 69.44 1171 SER A C 1
ATOM 8828 O O . SER A 1 1171 ? 7.750 -15.440 15.669 1.00 69.44 1171 SER A O 1
ATOM 8830 N N . THR A 1 1172 ? 6.920 -16.781 17.276 1.00 69.69 1172 THR A N 1
ATOM 8831 C CA . THR A 1 1172 ? 7.827 -16.324 18.321 1.00 69.69 1172 THR A CA 1
ATOM 8832 C C . THR A 1 1172 ? 9.141 -17.083 18.274 1.00 69.69 1172 THR A C 1
ATOM 8834 O O . THR A 1 1172 ? 10.102 -16.696 18.938 1.00 69.69 1172 THR A O 1
ATOM 8837 N N . ARG A 1 1173 ? 9.203 -18.151 17.468 1.00 71.81 1173 ARG A N 1
ATOM 8838 C CA . ARG A 1 1173 ? 10.432 -18.884 17.213 1.00 71.81 1173 ARG A CA 1
ATOM 8839 C C . ARG A 1 1173 ? 11.325 -18.047 16.297 1.00 71.81 1173 ARG A C 1
ATOM 8841 O O . ARG A 1 1173 ? 10.846 -17.514 15.299 1.00 71.81 1173 ARG A O 1
ATOM 8848 N N . PRO A 1 1174 ? 12.629 -17.940 16.595 1.00 60.91 1174 PRO A N 1
ATOM 8849 C CA . PRO A 1 1174 ? 13.575 -17.385 15.640 1.00 60.91 1174 PRO A CA 1
ATOM 8850 C C . PRO A 1 1174 ? 13.537 -18.235 14.369 1.00 60.91 1174 PRO A C 1
ATOM 8852 O O . PRO A 1 1174 ? 13.720 -19.452 14.442 1.00 60.91 1174 PRO A O 1
ATOM 8855 N N . GLY A 1 1175 ? 13.269 -17.597 13.229 1.00 57.56 1175 GLY A N 1
ATOM 8856 C CA . GLY A 1 1175 ? 13.108 -18.289 11.957 1.00 57.56 1175 GLY A CA 1
ATOM 8857 C C . GLY A 1 1175 ? 14.361 -19.092 11.626 1.00 57.56 1175 GLY A C 1
ATOM 8858 O O . GLY A 1 1175 ? 15.470 -18.554 11.651 1.00 57.56 1175 GLY A O 1
ATOM 8859 N N . ALA A 1 1176 ? 14.186 -20.375 11.328 1.00 55.03 1176 ALA A N 1
ATOM 8860 C CA . ALA A 1 1176 ? 15.246 -21.231 10.825 1.00 55.03 1176 ALA A CA 1
ATOM 8861 C C . ALA A 1 1176 ? 15.029 -21.438 9.328 1.00 55.03 1176 ALA A C 1
ATOM 8863 O O . ALA A 1 1176 ? 13.949 -21.829 8.894 1.00 55.03 1176 ALA A O 1
ATOM 8864 N N . SER A 1 1177 ? 16.049 -21.198 8.515 1.00 51.47 1177 SER A N 1
ATOM 8865 C CA . SER A 1 1177 ? 16.115 -21.857 7.213 1.00 51.47 1177 SER A CA 1
ATOM 8866 C C . SER A 1 1177 ? 17.558 -22.169 6.874 1.00 51.47 1177 SER A C 1
ATOM 8868 O O . SER A 1 1177 ? 18.503 -21.695 7.514 1.00 51.47 1177 SER A O 1
ATOM 8870 N N . LEU A 1 1178 ? 17.706 -23.081 5.924 1.00 51.97 1178 LEU A N 1
ATOM 8871 C CA . LEU A 1 1178 ? 19.011 -23.583 5.553 1.00 51.97 1178 LEU A CA 1
ATOM 8872 C C . LEU A 1 1178 ? 19.650 -22.653 4.519 1.00 51.97 1178 LEU A C 1
ATOM 8874 O O . LEU A 1 1178 ? 18.963 -22.128 3.649 1.00 51.97 1178 LEU A O 1
ATOM 8878 N N . GLU A 1 1179 ? 20.954 -22.433 4.630 1.00 44.12 1179 GLU A N 1
ATOM 8879 C CA . GLU A 1 1179 ? 21.779 -22.017 3.500 1.00 44.12 1179 GLU A CA 1
ATOM 8880 C C . GLU A 1 1179 ? 22.478 -23.254 2.947 1.00 44.12 1179 GLU A C 1
ATOM 8882 O O . GLU A 1 1179 ? 22.952 -24.125 3.686 1.00 44.12 1179 GLU A O 1
ATOM 8887 N N . TYR A 1 1180 ? 22.530 -23.344 1.624 1.00 47.09 1180 TYR A N 1
ATOM 8888 C CA . TYR A 1 1180 ? 23.288 -24.390 0.970 1.00 47.09 1180 TYR A CA 1
ATOM 8889 C C . TYR A 1 1180 ? 24.774 -24.090 1.031 1.00 47.09 1180 TYR A C 1
ATOM 8891 O O . TYR A 1 1180 ? 25.276 -23.245 0.292 1.00 47.09 1180 TYR A O 1
ATOM 8899 N N . LEU A 1 1181 ? 25.480 -24.861 1.843 1.00 39.12 1181 LEU A N 1
ATOM 8900 C CA . LEU A 1 1181 ? 26.904 -25.077 1.679 1.00 39.12 1181 LEU A CA 1
ATOM 8901 C C . LEU A 1 1181 ? 27.082 -26.549 1.324 1.00 39.12 1181 LEU A C 1
ATOM 8903 O O . LEU A 1 1181 ? 26.897 -27.425 2.160 1.00 39.12 1181 LEU A O 1
ATOM 8907 N N . GLN A 1 1182 ? 27.394 -26.836 0.063 1.00 44.31 1182 GLN A N 1
ATOM 8908 C CA . GLN A 1 1182 ? 27.960 -28.137 -0.268 1.00 44.31 1182 GLN A CA 1
ATOM 8909 C C . GLN A 1 1182 ? 29.425 -28.103 0.143 1.00 44.31 1182 GLN A C 1
ATOM 8911 O O . GLN A 1 1182 ? 30.259 -27.612 -0.614 1.00 44.31 1182 GLN A O 1
ATOM 8916 N N . GLU A 1 1183 ? 29.735 -28.561 1.352 1.00 41.47 1183 GLU A N 1
ATOM 8917 C CA . GLU A 1 1183 ? 31.131 -28.774 1.714 1.00 41.47 1183 GLU A CA 1
ATOM 8918 C C . GLU A 1 1183 ? 31.673 -30.028 1.006 1.00 41.47 1183 GLU A C 1
ATOM 8920 O O . GLU A 1 1183 ? 30.934 -31.002 0.803 1.00 41.47 1183 GLU A O 1
ATOM 8925 N N . PRO A 1 1184 ? 32.945 -30.013 0.569 1.00 39.59 1184 PRO A N 1
ATOM 8926 C CA . PRO A 1 1184 ? 33.522 -31.115 -0.181 1.00 39.59 1184 PRO A CA 1
ATOM 8927 C C . PRO A 1 1184 ? 33.521 -32.410 0.634 1.00 39.59 1184 PRO A C 1
ATOM 8929 O O . PRO A 1 1184 ? 33.721 -32.406 1.852 1.00 39.59 1184 PRO A O 1
ATOM 8932 N N . ALA A 1 1185 ? 33.371 -33.538 -0.064 1.00 40.75 1185 ALA A N 1
ATOM 8933 C CA . ALA A 1 1185 ? 33.603 -34.854 0.516 1.00 40.75 1185 ALA A CA 1
ATOM 8934 C C . ALA A 1 1185 ? 35.022 -34.889 1.115 1.00 40.75 1185 ALA A C 1
ATOM 8936 O O . ALA A 1 1185 ? 36.013 -34.865 0.385 1.00 40.75 1185 ALA A O 1
ATOM 8937 N N . GLY A 1 1186 ? 35.106 -34.871 2.450 1.00 42.19 1186 GLY A N 1
ATOM 8938 C CA . GLY A 1 1186 ? 36.362 -34.943 3.202 1.00 42.19 1186 GLY A CA 1
ATOM 8939 C C . GLY A 1 1186 ? 36.747 -33.713 4.036 1.00 42.19 1186 GLY A C 1
ATOM 8940 O O . GLY A 1 1186 ? 37.765 -33.775 4.721 1.00 42.19 1186 GLY A O 1
ATOM 8941 N N . ALA A 1 1187 ? 35.969 -32.625 4.056 1.00 36.50 1187 ALA A N 1
ATOM 8942 C CA . ALA A 1 1187 ? 36.302 -31.426 4.843 1.00 36.50 1187 ALA A CA 1
ATOM 8943 C C . ALA A 1 1187 ? 35.730 -31.403 6.277 1.00 36.50 1187 ALA A C 1
ATOM 8945 O O . ALA A 1 1187 ? 35.557 -30.337 6.856 1.00 36.50 1187 ALA A O 1
ATOM 8946 N N . VAL A 1 1188 ? 35.494 -32.552 6.921 1.00 32.47 1188 VAL A N 1
ATOM 8947 C CA . VAL A 1 1188 ? 35.165 -32.547 8.357 1.00 32.47 1188 VAL A CA 1
ATOM 8948 C C . VAL A 1 1188 ? 36.454 -32.484 9.176 1.00 32.47 1188 VAL A C 1
ATOM 8950 O O . VAL A 1 1188 ? 37.026 -33.503 9.556 1.00 32.47 1188 VAL A O 1
ATOM 8953 N N . SER A 1 1189 ? 36.877 -31.265 9.514 1.00 29.67 1189 SER A N 1
ATOM 8954 C CA . SER A 1 1189 ? 37.665 -31.022 10.724 1.00 29.67 1189 SER A CA 1
ATOM 8955 C C . SER A 1 1189 ? 36.954 -30.007 11.622 1.00 29.67 1189 SER A C 1
ATOM 8957 O O . SER A 1 1189 ? 37.245 -28.817 11.623 1.00 29.67 1189 SER A O 1
ATOM 8959 N N . SER A 1 1190 ? 36.054 -30.534 12.455 1.00 31.73 1190 SER A N 1
ATOM 8960 C CA . SER A 1 1190 ? 35.969 -30.200 13.886 1.00 31.73 1190 SER A CA 1
ATOM 8961 C C . SER A 1 1190 ? 35.828 -28.723 14.302 1.00 31.73 1190 SER A C 1
ATOM 8963 O O . SER A 1 1190 ? 36.564 -28.294 15.195 1.00 31.73 1190 SER A O 1
ATOM 8965 N N . ALA A 1 1191 ? 34.893 -27.944 13.743 1.00 27.67 1191 ALA A N 1
ATOM 8966 C CA . ALA A 1 1191 ? 34.676 -26.586 14.263 1.00 27.67 1191 ALA A CA 1
ATOM 8967 C C . ALA A 1 1191 ? 33.270 -25.969 14.151 1.00 27.67 1191 ALA A C 1
ATOM 8969 O O . ALA A 1 1191 ? 33.186 -24.761 14.285 1.00 27.67 1191 ALA A O 1
ATOM 8970 N N . VAL A 1 1192 ? 32.163 -26.706 13.989 1.00 28.38 1192 VAL A N 1
ATOM 8971 C CA . VAL A 1 1192 ? 30.824 -26.138 14.288 1.00 28.38 1192 VAL A CA 1
ATOM 8972 C C . VAL A 1 1192 ? 29.893 -27.226 14.833 1.00 28.38 1192 VAL A C 1
ATOM 8974 O O . VAL A 1 1192 ? 28.995 -27.719 14.161 1.00 28.38 1192 VAL A O 1
ATOM 8977 N N . VAL A 1 1193 ? 30.122 -27.631 16.082 1.00 27.78 1193 VAL A N 1
ATOM 8978 C CA . VAL A 1 1193 ? 29.104 -28.321 16.885 1.00 27.78 1193 VAL A CA 1
ATOM 8979 C C . VAL A 1 1193 ? 28.366 -27.250 17.680 1.00 27.78 1193 VAL A C 1
ATOM 8981 O O . VAL A 1 1193 ? 28.979 -26.565 18.493 1.00 27.78 1193 VAL A O 1
ATOM 8984 N N . LEU A 1 1194 ? 27.070 -27.114 17.385 1.00 34.56 1194 LEU A N 1
ATOM 8985 C CA . LEU A 1 1194 ? 25.979 -26.627 18.240 1.00 34.56 1194 LEU A CA 1
ATOM 8986 C C . LEU A 1 1194 ? 26.398 -25.824 19.489 1.00 34.56 1194 LEU A C 1
ATOM 8988 O O . LEU A 1 1194 ? 26.801 -26.400 20.500 1.00 34.56 1194 LEU A O 1
ATOM 8992 N N . ALA A 1 1195 ? 26.164 -24.511 19.466 1.00 23.31 1195 ALA A N 1
ATOM 8993 C CA . ALA A 1 1195 ? 26.087 -23.698 20.676 1.00 23.31 1195 ALA A CA 1
ATOM 8994 C C . ALA A 1 1195 ? 24.729 -22.971 20.728 1.00 23.31 1195 ALA A C 1
ATOM 8996 O O . ALA A 1 1195 ? 24.535 -21.980 20.030 1.00 23.31 1195 ALA A O 1
ATOM 8997 N N . SER A 1 1196 ? 23.835 -23.545 21.552 1.00 28.92 1196 SER A N 1
ATOM 8998 C CA . SER A 1 1196 ? 22.597 -23.023 22.183 1.00 28.92 1196 SER A CA 1
ATOM 8999 C C . SER A 1 1196 ? 21.550 -22.301 21.327 1.00 28.92 1196 SER A C 1
ATOM 9001 O O . SER A 1 1196 ? 21.786 -21.144 20.916 1.00 28.92 1196 SER A O 1
#

pLDDT: mean 80.58, std 19.57, range [22.14, 98.81]

Radius of gyration: 37.09 Å; Cα contacts (8 Å, |Δi|>4): 2389; chains: 1; bounding box: 102×94×91 Å

Solvent-accessible surface area (backbone atoms only — not comparable to full-atom values): 63196 Å² total; per-residue (Å²): 138,84,89,86,90,82,89,88,83,86,81,97,68,82,66,93,82,67,32,44,36,34,30,38,20,27,16,43,19,25,41,45,28,49,53,52,52,41,73,43,74,90,36,32,32,39,29,33,15,56,17,50,77,78,96,51,72,49,60,37,30,38,48,28,26,44,71,34,38,71,30,78,82,39,15,68,54,42,48,35,44,62,16,73,55,29,80,49,43,60,49,75,47,63,38,34,33,23,58,10,12,44,63,44,46,46,73,43,60,58,29,62,23,37,36,65,43,26,40,45,43,25,66,64,60,21,63,77,41,25,40,81,58,44,46,62,35,49,20,58,41,23,20,58,68,63,82,70,61,64,98,61,46,60,76,63,59,19,70,84,20,72,36,30,32,26,62,58,84,63,82,55,68,55,52,54,35,50,51,51,7,33,44,72,61,71,39,52,74,29,88,60,48,65,70,29,74,43,59,21,33,25,71,33,36,24,33,29,54,82,34,25,43,38,28,54,40,65,44,38,52,65,67,45,70,85,43,87,36,55,46,78,43,59,38,27,36,69,50,28,56,40,67,62,85,55,31,36,42,26,37,31,27,34,41,97,87,45,78,47,74,51,59,22,64,30,30,36,34,17,41,33,37,64,44,37,29,37,43,37,34,61,44,12,34,16,36,53,67,58,30,48,74,16,70,28,67,65,74,41,85,38,62,18,40,8,33,53,25,31,56,36,58,22,43,64,36,32,30,34,42,42,71,48,92,93,54,88,67,77,29,50,29,50,39,69,36,76,71,48,24,56,49,32,51,50,38,29,74,76,71,34,33,50,67,50,24,31,48,68,51,47,25,38,30,28,40,51,60,46,93,81,50,93,56,51,44,30,38,37,34,37,19,53,32,31,55,53,82,86,25,69,79,32,60,48,65,30,89,56,45,14,26,28,43,36,27,22,43,25,63,60,79,32,51,23,33,42,42,52,67,50,66,52,64,86,58,75,56,46,29,44,58,30,75,54,65,40,69,66,48,46,51,34,39,52,36,40,55,52,51,53,51,50,25,60,67,22,75,62,29,64,76,34,59,46,59,51,68,33,84,26,83,87,51,78,52,72,66,53,49,48,51,41,40,33,77,59,42,45,70,70,73,44,56,25,12,7,34,14,40,21,80,57,91,62,30,27,12,34,66,86,26,37,33,69,87,38,43,38,35,31,55,35,30,37,11,30,36,72,63,64,50,41,57,50,48,65,44,43,23,40,27,44,8,50,50,46,32,52,51,55,55,55,56,41,67,69,50,70,58,68,82,74,54,59,56,74,45,74,41,83,48,57,68,80,41,74,50,42,37,53,49,52,51,52,45,51,55,52,44,57,73,76,35,60,79,93,72,60,79,65,74,51,76,70,56,55,71,36,90,65,40,50,33,36,26,31,19,48,58,97,50,66,57,39,30,40,35,30,37,36,64,44,86,92,42,30,30,34,43,54,41,78,44,61,42,79,95,41,61,96,68,58,55,68,58,54,51,53,52,48,51,53,52,50,32,53,75,67,65,24,46,33,41,35,34,71,46,46,76,92,40,63,71,58,52,53,50,42,45,74,73,58,34,41,85,50,70,66,59,92,92,54,70,90,44,97,66,55,44,28,35,36,33,77,54,88,80,81,90,77,90,81,82,87,85,81,91,80,82,92,76,94,67,94,66,78,70,46,59,71,63,54,56,63,60,40,68,76,90,89,91,69,81,66,72,72,56,76,77,34,92,49,71,46,79,43,70,53,78,54,29,90,70,29,57,81,62,47,72,69,44,31,56,45,37,53,52,42,28,53,51,44,41,52,50,49,56,52,53,75,74,50,82,90,85,70,97,62,96,59,92,69,30,57,69,49,18,54,42,39,36,56,51,17,74,68,45,93,47,70,51,25,23,49,45,31,39,51,50,17,48,25,58,57,75,50,85,44,72,71,54,41,54,52,46,52,70,51,78,56,55,52,47,78,46,65,35,37,28,35,41,86,58,86,94,44,85,59,51,44,58,40,47,54,59,39,43,69,49,70,67,61,49,53,50,52,53,51,45,60,72,40,47,64,56,40,38,49,51,43,27,74,68,36,80,64,46,40,61,53,86,72,54,91,55,42,82,29,60,65,36,33,40,52,62,55,50,91,88,64,78,55,84,60,33,60,32,50,50,73,37,64,53,59,65,68,24,63,62,71,30,49,44,52,19,38,53,37,45,48,48,49,39,62,71,49,14,47,57,52,29,70,66,28,52,42,52,91,57,81,80,89,73,49,85,83,79,50,65,55,59,64,50,48,44,52,55,22,28,53,52,16,66,39,50,43,33,90,93,32,50,64,67,66,30,38,74,74,38,50,62,60,37,50,16,52,50,46,39,44,11,50,35,43,7,51,51,38,23,30,75,43,46,33,51,76,71,75,37,60,40,54,58,47,48,53,53,50,54,15,49,30,49,45,37,42,56,69,32,46,80,77,39,45,62,18,28,21,32,41,19,52,53,41,47,27,39,77,60,65,23,28,41,70,46,76,44,59,96,96,45,72,34,33,43,34,38,48,50,69,50,35,51,51,40,40,58,43,50,42,45,49,41,51,66,16,48,35,54,43,37,48,66,44,34,53,33,45,43,41,56,31,19,74,46,20,86,60,68,75,52,47,61,53,52,57,53,41,55,72,40,59,35,73,48,39,44,89,46,85,53,48,27,78,71,85,74,91,81,83,79,87,81,135

Nearest PDB structures (foldseek):
  8b7s-assembly1_A  TM=8.985E-01  e=1.871E-37  Novosphingobium sp. B 225
  4udp-assembly2_B  TM=8.789E-01  e=1.461E-36  Methylovorus sp. MP688
  4udq-assembly1_A  TM=8.671E-01  e=3.043E-36  Methylovorus sp. MP688
  4udp-assembly1_A  TM=8.692E-01  e=1.387E-35  Methylovorus sp. MP688
  3lod-assembly1_A  TM=9.237E-01  e=4.203E-11  Klebsiella pneumoniae subsp. pneumoniae MGH 78578